Protein AF-H9UJX3-F1 (afdb_monomer)

pLDDT: mean 78.37, std 19.33, range [21.91, 98.31]

Secondary structure (DSSP, 8-state):
--------------------------PPPPPPPPPPPPP--EEEEEES-SEEEEETT--PBP-EEEEESSSPPPS-SSTT-EEEES-TTTEEE-TT-BEEE-SSEEEEEEEEE-SSSS---HHHHHTT---EEEEEEEEEEEEEE-SS-EEEEEEEE-TTS-TT-EEEEESS--BHHHHHHHHHHHS---SSSB-TTSPBPPB-----EESSS--S---TTSBEES--HHHHHHHHHHHHHHHHHHH---PPP-EESSSSS-SB--B----S---TT-SSBTTB-EE-SS--SEEPPPHHHHHHHHSSS---S-HHHH-B-TTTSTTS---TTSSPPPTTS---SSBSSEEEEEEEPGGGTTT-EEEES--TTS-GGG-STT--EEE-TT---TTEEE--EE--------EEEES-SEEEEETT-EEEPPEEEESTT-S---EEEEESSTTTEEE-TT-EEEE-SSEEEEEEEEESSSS--EEEEEEEEEPPP-EEEES-SEEEE-TT-EEE--EEEESTT-S---EEEEES-TTTEEE-TT-EEEE-SSEEEEEEEEETTT--EEEEEEEE-EEE-SS--SS-S----SEEEEEE--EEEEESTTS-EEEEE-S-EEEEEEEPBHHHHHHHHHHIIIII-B------EE--BTTT---SSTTSBEES--HHHHHHHHHHHHHHHHHHHT--PPP-EESSTTS-SBTTBTT-TTTGGGT--EE-TT--SEEPPBHHHHHHHHHB----SS---PPPPSS-TTTB--TTB-TT-SSBTT-TTHHHHH-B---SS-B---TT-S---TT----SSBSSEEEEEEE-TT-SS-EEEEEES--SSS---SS--EEPPTTSGGGT-GGGTEE-EEEEEPP--S----PPPPP--------------------------------------------------------------S-EEEEETTTTEEEEE-SSEEEESSPPBHHHHHHHHHHHHHTT-B-S---B--TT--SS-SBPBS--HHHHHHHHHHHHHHHHHHH---PPPSEESSTTS-SB--B----SS---STTBTTBPEEPTT--SEEPPPTTHHHHHHTTTS--TTS-TT-SS----TTTHHHH-B-SSSS---TT-S---TTS--SSSBSSEEEEEEEPTT-TT--EEEES--TTS-GGG--TT--EEE-TT----TTEE---EEE--

InterPro domains:
  IPR003343 Bacterial Ig-like domain, group 2 [PF02368] (44-121)
  IPR003343 Bacterial Ig-like domain, group 2 [PF02368] (412-471)
  IPR003343 Bacterial Ig-like domain, group 2 [PF02368] (492-568)
  IPR003343 Bacterial Ig-like domain, group 2 [SM00635] (41-124)
  IPR003343 Bacterial Ig-like domain, group 2 [SM00635] (408-488)
  IPR003343 Bacterial Ig-like domain, group 2 [SM00635] (492-569)
  IPR005532 Sulfatase-modifying factor enzyme-like domain [PF03781] (160-402)
  IPR005532 Sulfatase-modifying factor enzyme-like domain [PF03781] (613-872)
  IPR005532 Sulfatase-modifying factor enzyme-like domain [PF03781] (967-1201)
  IPR008964 Invasin/intimin cell-adhesion fragments [SSF49373] (42-117)
  IPR008964 Invasin/intimin cell-adhesion fragments [SSF49373] (406-489)
  IPR008964 Invasin/intimin cell-adhesion fragments [SSF49373] (492-565)
  IPR016187 C-type lectin fold [SSF56436] (165-402)
  IPR016187 C-type lectin fold [SSF56436] (592-873)
  IPR016187 C-type lectin fold [SSF56436] (963-1202)
  IPR042095 Sulfatase-modifying factor enzyme superfamily [G3DSA:3.90.1580.10] (143-402)
  IPR042095 Sulfatase-modifying factor enzyme superfamily [G3DSA:3.90.1580.10] (583-872)
  IPR042095 Sulfatase-modifying factor enzyme superfamily [G3DSA:3.90.1580.10] (945-1201)
  IPR051043 Sulfatase Modifying Factor and Kinase [PTHR23150] (999-1203)

Foldseek 3Di:
DDDDDDDDDDDDDDDDDYDDDDDDDDDDDDDDDDDDDFFWAWPAKDFPAQAAEAEAFDKAATDIDTHTPDDDDDPQPLQQKDKDKPDVCQWGADSRRIIHGHDFAKIKMKIKGFRRRHHDDVVRVVVPGDMHMDMYIYGYWDWDDDPFDIWIWTKFQQPVDPRPFIWIWTLWFAFQLNLQRLLCQQAPDPPPQADPVGHGHAAQPFNWDQFDDDDPDHDSQQFTFQHFLLNQQLSQQSVQVVSCVVPVDDFQGFWAQDPVSPGHSRYDDLPPDFPPVDCDDSQHTHTDDQTQTKGFAALSRLLSLVPPDPDDPDCLQQEQACVNPVQIQDGWPPGDGPSNSHGHQAASAFAFHPACDPVGHRAWGWTARWYNHDDNVQRDSVHIDIDGNNGTDSRYTHIMMGGDHADFFDAKDWPAQEEEEEAQDKDAIDMFTPPPPGPFTFKDKAKPDVQQWGADSRGIIHGHAADKIKIKIATDDDDGHIDIHIYGYWHAWDDKDWPAQEDEAEAFDKDAIDIDTPPPRGPFAQKDKDKPDVCQWNADRRRIIHGHHAAKTKMKIAGDGPGDIDIHIYGYKAAAALAADPPDPDPHGLWIKGKFAWDWAQDDQQSPDIDTDRAIKIWTLWAAALLNQQVLQVCCVPPVQFDQPFPWAGWFWPPDDGDDDRFGHTFLHDPLSQLSSQQSVQVSSCVRVVDDFQRFKALDQVSPHRRRHPPCSPVSVVVAIFGNPQTFTKDFAALRRLQSQLWADDDDPPSDDDDQDSDNPDGTDRQQCGRQFPDGLVPPVSNQQQELAEDVRQIADGWPPHQHHNSSRGQSAAAAWAWHWYDDPVPDRHTFTWTFRAYSHGRNRGRDIDTDDPVCVVVPPRRRRYGHIIMGGDNDPDDDDDDDDDDDDDDDDDDDDDDDDDDDDDDDDDDDDDDDDDDDDDDDDDDDDDDDDDDDDDDDDDDDDDQDAADWDDADVVQRWTWGDLDQKTWTQWARWQSSQQVLVVVLVVVPADQPDNWDADPPDPDRLAHTALHFLLSQLLSQLSVQVVCCVVVVDDFQRFWALDQVSPHHDRYGDLDPDDDCDESDSLHTRGDPPTFTKDFAALVSLLSLQCVLVDDQQDGRQDPDRDPDPVVVVQQEQAPDPHADRIPPHDHHSNSHHQSAAAAWAFHSDFDPPPPRGWGKTARFYNHDDRSQRGGNHIDTDHRSRSPDNRYGHIMMGGDD

Structure (mmCIF, N/CA/C/O backbone):
data_AF-H9UJX3-F1
#
_entry.id   AF-H9UJX3-F1
#
loop_
_atom_site.group_PDB
_atom_site.id
_atom_site.type_symbol
_atom_site.label_atom_id
_atom_site.label_alt_id
_atom_site.label_comp_id
_atom_site.label_asym_id
_atom_site.label_entity_id
_atom_site.label_seq_id
_atom_site.pdbx_PDB_ins_code
_atom_site.Cartn_x
_atom_site.Cartn_y
_atom_site.Cartn_z
_atom_site.occupancy
_atom_site.B_iso_or_equiv
_atom_site.auth_seq_id
_atom_site.auth_comp_id
_atom_site.auth_asym_id
_atom_site.auth_atom_id
_atom_site.pdbx_PDB_model_num
ATOM 1 N N . MET A 1 1 ? -1.992 81.895 11.941 1.00 32.53 1 MET A N 1
ATOM 2 C CA . MET A 1 1 ? -0.864 82.679 12.496 1.00 32.53 1 MET A CA 1
ATOM 3 C C . MET A 1 1 ? 0.395 81.869 12.206 1.00 32.53 1 MET A C 1
ATOM 5 O O . MET A 1 1 ? 0.367 80.686 12.490 1.00 32.53 1 MET A O 1
ATOM 9 N N . THR A 1 2 ? 1.306 82.307 11.326 1.00 29.95 2 THR A N 1
ATOM 10 C CA . THR A 1 2 ? 2.398 83.289 11.568 1.00 29.95 2 THR A CA 1
ATOM 11 C C . THR A 1 2 ? 3.384 82.794 12.642 1.00 29.95 2 THR A C 1
ATOM 13 O O . THR A 1 2 ? 2.940 82.553 13.756 1.00 29.95 2 THR A O 1
ATOM 16 N N . THR A 1 3 ? 4.700 82.666 12.409 1.00 31.39 3 THR A N 1
ATOM 17 C CA . THR A 1 3 ? 5.524 83.104 11.250 1.00 31.39 3 THR A CA 1
ATOM 18 C C . THR A 1 3 ? 6.905 82.416 11.234 1.00 31.39 3 THR A C 1
ATOM 20 O O . THR A 1 3 ? 7.302 81.813 12.223 1.00 31.39 3 THR A O 1
ATOM 23 N N . ALA A 1 4 ? 7.671 82.591 10.146 1.00 32.22 4 ALA A N 1
ATOM 24 C CA . ALA A 1 4 ? 9.135 82.404 10.111 1.00 32.22 4 ALA A CA 1
ATOM 25 C C . ALA A 1 4 ? 9.865 83.231 11.207 1.00 32.22 4 ALA A C 1
ATOM 27 O O . ALA A 1 4 ? 9.321 84.234 11.663 1.00 32.22 4 ALA A O 1
ATOM 28 N N . GLY A 1 5 ? 11.111 82.957 11.619 1.00 30.12 5 GLY A N 1
ATOM 29 C CA . GLY A 1 5 ? 12.145 82.017 11.143 1.00 30.12 5 GLY A CA 1
ATOM 30 C C . GLY A 1 5 ? 13.550 82.655 11.298 1.00 30.12 5 GLY A C 1
ATOM 31 O O . GLY A 1 5 ? 13.689 83.583 12.089 1.00 30.12 5 GLY A O 1
ATOM 32 N N . LYS A 1 6 ? 14.522 82.260 10.448 1.00 30.03 6 LYS A N 1
ATOM 33 C CA . LYS A 1 6 ? 15.840 82.903 10.141 1.00 30.03 6 LYS A CA 1
ATOM 34 C C . LYS A 1 6 ? 17.116 82.610 10.981 1.00 30.03 6 LYS A C 1
ATOM 36 O O . LYS A 1 6 ? 17.222 83.034 12.118 1.00 30.03 6 LYS A O 1
ATOM 41 N N . LEU A 1 7 ? 18.140 82.148 10.234 1.00 27.58 7 LEU A N 1
ATOM 42 C CA . LEU A 1 7 ? 19.582 82.530 10.192 1.00 27.58 7 LEU A CA 1
ATOM 43 C C . LEU A 1 7 ? 20.516 82.429 11.429 1.00 27.58 7 LEU A C 1
ATOM 45 O O . LEU A 1 7 ? 20.209 82.935 12.499 1.00 27.58 7 LEU A O 1
ATOM 49 N N . GLY A 1 8 ? 21.769 81.996 11.169 1.00 27.52 8 GLY A N 1
ATOM 50 C CA . GLY A 1 8 ? 22.963 82.289 11.997 1.00 27.52 8 GLY A CA 1
ATOM 51 C C . GLY A 1 8 ? 23.925 81.102 12.211 1.00 27.52 8 GLY A C 1
ATOM 52 O O . GLY A 1 8 ? 23.941 80.537 13.291 1.00 27.52 8 GLY A O 1
ATOM 53 N N . LEU A 1 9 ? 24.587 80.544 11.188 1.00 27.06 9 LEU A N 1
ATOM 54 C CA . LEU A 1 9 ? 25.951 80.895 10.722 1.00 27.06 9 LEU A CA 1
ATOM 55 C C . LEU A 1 9 ? 27.098 80.864 11.773 1.00 27.06 9 LEU A C 1
ATOM 57 O O . LEU A 1 9 ? 27.195 81.758 12.603 1.00 27.06 9 LEU A O 1
ATOM 61 N N . ILE A 1 10 ? 28.064 79.956 11.525 1.00 28.88 10 ILE A N 1
ATOM 62 C CA . ILE A 1 10 ? 29.526 80.055 11.788 1.00 28.88 10 ILE A CA 1
ATOM 63 C C . ILE A 1 10 ? 30.050 79.776 13.226 1.00 28.88 10 ILE A C 1
ATOM 65 O O . ILE A 1 10 ? 30.004 80.640 14.087 1.00 28.88 10 ILE A O 1
ATOM 69 N N . SER A 1 11 ? 30.701 78.600 13.373 1.00 26.36 11 SER A N 1
ATOM 70 C CA . SER A 1 11 ? 32.094 78.372 13.863 1.00 26.36 11 SER A CA 1
ATOM 71 C C . SER A 1 11 ? 32.515 78.862 15.281 1.00 26.36 11 SER A C 1
ATOM 73 O O . SER A 1 11 ? 32.271 80.001 15.642 1.00 26.36 11 SER A O 1
ATOM 75 N N . THR A 1 12 ? 33.277 78.134 16.122 1.00 29.98 12 THR A N 1
ATOM 76 C CA . THR A 1 12 ? 34.058 76.875 15.965 1.00 29.98 12 THR A CA 1
ATOM 77 C C . THR A 1 12 ? 34.494 76.310 17.338 1.00 29.98 12 THR A C 1
ATOM 79 O O . THR A 1 12 ? 34.655 77.108 18.252 1.00 29.98 12 THR A O 1
ATOM 82 N N . PHE A 1 13 ? 34.869 75.015 17.401 1.00 28.45 13 PHE A N 1
ATOM 83 C CA . PHE A 1 13 ? 35.691 74.338 18.447 1.00 28.45 13 PHE A CA 1
ATOM 84 C C . PHE A 1 13 ? 35.178 74.325 19.910 1.00 28.45 13 PHE A C 1
ATOM 86 O O . PHE A 1 13 ? 34.732 75.342 20.424 1.00 28.45 13 PHE A O 1
ATOM 93 N N . GLY A 1 14 ? 35.357 73.205 20.644 1.00 26.56 14 GLY A N 1
ATOM 94 C CA . GLY A 1 14 ? 35.226 73.261 22.119 1.00 26.56 14 GLY A CA 1
ATOM 95 C C . GLY A 1 14 ? 34.894 72.018 22.966 1.00 26.56 14 GLY A C 1
ATOM 96 O O . GLY A 1 14 ? 34.420 72.219 24.073 1.00 26.56 14 GLY A O 1
ATOM 97 N N . LEU A 1 15 ? 35.106 70.783 22.492 1.00 27.27 15 LEU A N 1
ATOM 98 C CA . LEU A 1 15 ? 35.339 69.549 23.286 1.00 27.27 15 LEU A CA 1
ATOM 99 C C . LEU A 1 15 ? 35.108 69.600 24.832 1.00 27.27 15 LEU A C 1
ATOM 101 O O . LEU A 1 15 ? 35.972 70.128 25.527 1.00 27.27 15 LEU A O 1
ATOM 105 N N . PHE A 1 16 ? 34.079 68.917 25.377 1.00 28.08 16 PHE A N 1
ATOM 106 C CA . PHE A 1 16 ? 34.247 67.837 26.389 1.00 28.08 16 PHE A CA 1
ATOM 107 C C . PHE A 1 16 ? 32.953 67.036 26.709 1.00 28.08 16 PHE A C 1
ATOM 109 O O . PHE A 1 16 ? 31.869 67.338 26.222 1.00 28.08 16 PHE A O 1
ATOM 116 N N . LEU A 1 17 ? 33.137 65.959 27.480 1.00 29.03 17 LEU A N 1
ATOM 117 C CA . LEU A 1 17 ? 32.317 64.747 27.663 1.00 29.03 17 LEU A CA 1
ATOM 118 C C . LEU A 1 17 ? 31.036 64.811 28.551 1.00 29.03 17 LEU A C 1
ATOM 120 O O . LEU A 1 17 ? 31.055 65.386 29.633 1.00 29.03 17 LEU A O 1
ATOM 124 N N . MET A 1 18 ? 30.062 63.966 28.157 1.00 29.41 18 MET A N 1
ATOM 125 C CA . MET A 1 18 ? 29.298 62.962 28.954 1.00 29.41 18 MET A CA 1
ATOM 126 C C . MET A 1 18 ? 27.970 63.241 29.721 1.00 29.41 18 MET A C 1
ATOM 128 O O . MET A 1 18 ? 27.940 63.895 30.755 1.00 29.41 18 MET A O 1
ATOM 132 N N . ILE A 1 19 ? 26.972 62.427 29.310 1.00 31.28 19 ILE A N 1
ATOM 133 C CA . ILE A 1 19 ? 26.098 61.510 30.099 1.00 31.28 19 ILE A CA 1
ATOM 134 C C . ILE A 1 19 ? 24.700 61.963 30.602 1.00 31.28 19 ILE A C 1
ATOM 136 O O . ILE A 1 19 ? 24.572 62.782 31.503 1.00 31.28 19 ILE A O 1
ATOM 140 N N . SER A 1 20 ? 23.690 61.218 30.103 1.00 31.36 20 SER A N 1
ATOM 141 C CA . SER A 1 20 ? 22.334 60.927 30.636 1.00 31.36 20 SER A CA 1
ATOM 142 C C . SER A 1 20 ? 21.317 62.084 30.817 1.00 31.36 20 SER A C 1
ATOM 144 O O . SER A 1 20 ? 21.690 63.232 31.000 1.00 31.36 20 SER A O 1
ATOM 146 N N . CYS A 1 21 ? 19.990 61.854 30.760 1.00 25.45 21 CYS A N 1
ATOM 147 C CA . CYS A 1 21 ? 19.245 60.582 30.841 1.00 25.45 21 CYS A CA 1
ATOM 148 C C . CYS A 1 21 ? 17.895 60.571 30.067 1.00 25.45 21 CYS A C 1
ATOM 150 O O . CYS A 1 21 ? 17.171 61.556 30.123 1.00 25.45 21 CYS A O 1
ATOM 152 N N . ARG A 1 22 ? 17.557 59.404 29.481 1.00 31.80 22 ARG A N 1
ATOM 153 C CA . ARG A 1 22 ? 16.227 58.768 29.236 1.00 31.80 22 ARG A CA 1
ATOM 154 C C . ARG A 1 22 ? 15.027 59.480 28.536 1.00 31.80 22 ARG A C 1
ATOM 156 O O . ARG A 1 22 ? 14.613 60.575 28.887 1.00 31.80 22 ARG A O 1
ATOM 163 N N . THR A 1 23 ? 14.376 58.656 27.689 1.00 33.94 23 THR A N 1
ATOM 164 C CA . THR A 1 23 ? 12.921 58.509 27.374 1.00 33.94 23 THR A CA 1
ATOM 165 C C . THR A 1 23 ? 12.148 59.517 26.492 1.00 33.94 23 THR A C 1
ATOM 167 O O . THR A 1 23 ? 11.600 60.477 27.019 1.00 33.94 23 THR A O 1
ATOM 170 N N . THR A 1 24 ? 11.960 59.117 25.210 1.00 37.81 24 THR A N 1
ATOM 171 C CA . THR A 1 24 ? 10.693 59.055 24.395 1.00 37.81 24 THR A CA 1
ATOM 172 C C . THR A 1 24 ? 9.880 60.336 24.079 1.00 37.81 24 THR A C 1
ATOM 174 O O . THR A 1 24 ? 9.910 61.260 24.887 1.00 37.81 24 THR A O 1
ATOM 177 N N . PRO A 1 25 ? 9.100 60.406 22.960 1.00 41.91 25 PRO A N 1
ATOM 178 C CA . PRO A 1 25 ? 8.578 59.299 22.121 1.00 41.91 25 PRO A CA 1
ATOM 179 C C . PRO A 1 25 ? 8.795 59.403 20.582 1.00 41.91 25 PRO A C 1
ATOM 181 O O . PRO A 1 25 ? 9.360 60.378 20.104 1.00 41.91 25 PRO A O 1
ATOM 184 N N . GLU A 1 26 ? 8.315 58.362 19.877 1.00 32.12 26 GLU A N 1
ATOM 185 C CA . GLU A 1 26 ? 7.909 58.218 18.449 1.00 32.12 26 GLU A CA 1
ATOM 186 C C . GLU A 1 26 ? 8.810 58.722 17.283 1.00 32.12 26 GLU A C 1
ATOM 188 O O . GLU A 1 26 ? 9.120 59.910 17.198 1.00 32.12 26 GLU A O 1
ATOM 193 N N . PRO A 1 27 ? 9.161 57.844 16.310 1.00 43.22 27 PRO A N 1
ATOM 194 C CA . PRO A 1 27 ? 9.732 58.221 15.012 1.00 43.22 27 PRO A CA 1
ATOM 195 C C . PRO A 1 27 ? 8.671 58.401 13.901 1.00 43.22 27 PRO A C 1
ATOM 197 O O . PRO A 1 27 ? 7.596 57.807 13.942 1.00 43.22 27 PRO A O 1
ATOM 200 N N . GLU A 1 28 ? 9.006 59.189 12.874 1.00 43.03 28 GLU A N 1
ATOM 201 C CA . GLU A 1 28 ? 8.226 59.342 11.630 1.00 43.03 28 GLU A CA 1
ATOM 202 C C . GLU A 1 28 ? 8.367 58.113 10.693 1.00 43.03 28 GLU A C 1
ATOM 204 O O . GLU A 1 28 ? 9.328 57.350 10.836 1.00 43.03 28 GLU A O 1
ATOM 209 N N . PRO A 1 29 ? 7.426 57.886 9.746 1.00 47.50 29 PRO A N 1
ATOM 210 C CA . PRO A 1 29 ? 7.422 56.699 8.884 1.00 47.50 29 PRO A CA 1
ATOM 211 C C . PRO A 1 29 ? 8.605 56.621 7.905 1.00 47.50 29 PRO A C 1
ATOM 213 O O . PRO A 1 29 ? 9.196 57.627 7.510 1.00 47.50 29 PRO A O 1
ATOM 216 N N . LEU A 1 30 ? 8.913 55.388 7.493 1.00 44.47 30 LEU A N 1
ATOM 217 C CA . LEU A 1 30 ? 9.942 55.055 6.505 1.00 44.47 30 LEU A CA 1
ATOM 218 C C . LEU A 1 30 ? 9.567 55.546 5.088 1.00 44.47 30 LEU A C 1
ATOM 220 O O . LEU A 1 30 ? 8.379 55.686 4.789 1.00 44.47 30 LEU A O 1
ATOM 224 N N . PRO A 1 31 ? 10.554 55.797 4.205 1.00 46.88 31 PRO A N 1
ATOM 225 C CA . PRO A 1 31 ? 10.294 56.077 2.794 1.00 46.88 31 PRO A CA 1
ATOM 226 C C . PRO A 1 31 ? 9.746 54.842 2.064 1.00 46.88 31 PRO A C 1
ATOM 228 O O . PRO A 1 31 ? 10.063 53.708 2.421 1.00 46.88 31 PRO A O 1
ATOM 231 N N . GLU A 1 32 ? 8.954 55.079 1.017 1.00 47.66 32 GLU A N 1
ATOM 232 C CA . GLU A 1 32 ? 8.444 54.037 0.115 1.00 47.66 32 GLU A CA 1
ATOM 233 C C . GLU A 1 32 ? 9.596 53.302 -0.606 1.00 47.66 32 GLU A C 1
ATOM 235 O O . GLU A 1 32 ? 10.632 53.922 -0.886 1.00 47.66 32 GLU A O 1
ATOM 240 N N . PRO A 1 33 ? 9.439 52.002 -0.928 1.00 44.00 33 PRO A N 1
ATOM 241 C CA . PRO A 1 33 ? 10.431 51.267 -1.702 1.00 44.00 33 PRO A CA 1
ATOM 242 C C . PRO A 1 33 ? 10.580 51.867 -3.105 1.00 44.00 33 PRO A C 1
ATOM 244 O O . PRO A 1 33 ? 9.609 52.276 -3.744 1.00 44.00 33 PRO A O 1
ATOM 247 N N . THR A 1 34 ? 11.812 51.901 -3.607 1.00 45.56 34 THR A N 1
ATOM 248 C CA . THR A 1 34 ? 12.071 52.164 -5.024 1.00 45.56 34 THR A CA 1
ATOM 249 C C . THR A 1 34 ? 11.428 51.068 -5.861 1.00 45.56 34 THR A C 1
ATOM 251 O O . THR A 1 34 ? 11.695 49.899 -5.602 1.00 45.56 34 THR A O 1
ATOM 254 N N . GLN A 1 35 ? 10.634 51.438 -6.872 1.00 46.97 35 GLN A N 1
ATOM 255 C CA . GLN A 1 35 ? 10.185 50.477 -7.880 1.00 46.97 35 GLN A CA 1
ATOM 256 C C . GLN A 1 35 ? 11.396 49.770 -8.491 1.00 46.97 35 GLN A C 1
ATOM 258 O O . GLN A 1 35 ? 12.359 50.432 -8.892 1.00 46.97 35 GLN A O 1
ATOM 263 N N . GLU A 1 36 ? 11.320 48.448 -8.568 1.00 46.66 36 GLU A N 1
ATOM 264 C CA . GLU A 1 36 ? 12.276 47.627 -9.299 1.00 46.66 36 GLU A CA 1
ATOM 265 C C . GLU A 1 36 ? 12.276 47.999 -10.793 1.00 46.66 36 GLU A C 1
ATOM 267 O O . GLU A 1 36 ? 11.272 48.509 -11.315 1.00 46.66 36 GLU A O 1
ATOM 272 N N . PRO A 1 37 ? 13.408 47.816 -11.496 1.00 49.84 37 PRO A N 1
ATOM 273 C CA . PRO A 1 37 ? 13.425 47.938 -12.946 1.00 49.84 37 PRO A CA 1
ATOM 274 C C . PRO A 1 37 ? 12.472 46.900 -13.551 1.00 49.84 37 PRO A C 1
ATOM 276 O O . PRO A 1 37 ? 12.372 45.781 -13.059 1.00 49.84 37 PRO A O 1
ATOM 279 N N . ALA A 1 38 ? 11.773 47.266 -14.626 1.00 54.03 38 ALA A N 1
ATOM 280 C CA . ALA A 1 38 ? 10.929 46.310 -15.340 1.00 54.03 38 ALA A CA 1
ATOM 281 C C . ALA A 1 38 ? 11.789 45.162 -15.919 1.00 54.03 38 ALA A C 1
ATOM 283 O O . ALA A 1 38 ? 12.889 45.454 -16.404 1.00 54.03 38 ALA A O 1
ATOM 284 N N . PRO A 1 39 ? 11.301 43.905 -15.898 1.00 58.66 39 PRO A N 1
ATOM 285 C CA . PRO A 1 39 ? 12.062 42.737 -16.340 1.00 58.66 39 PRO A CA 1
ATOM 286 C C . PRO A 1 39 ? 12.527 42.857 -17.795 1.00 58.66 39 PRO A C 1
ATOM 288 O O . PRO A 1 39 ? 11.860 43.464 -18.644 1.00 58.66 39 PRO A O 1
ATOM 291 N N . VAL A 1 40 ? 13.698 42.290 -18.083 1.00 64.25 40 VAL A N 1
ATOM 292 C CA . VAL A 1 40 ? 14.362 42.417 -19.384 1.00 64.25 40 VAL A CA 1
ATOM 293 C C . VAL A 1 40 ? 13.856 41.314 -20.304 1.00 64.25 40 VAL A C 1
ATOM 295 O O . VAL A 1 40 ? 14.237 40.160 -20.174 1.00 64.25 40 VAL A O 1
ATOM 298 N N . GLN A 1 41 ? 13.015 41.675 -21.271 1.00 69.56 41 GLN A N 1
ATOM 299 C CA . GLN A 1 41 ? 12.590 40.748 -22.322 1.00 69.56 41 GLN A CA 1
ATOM 300 C C . GLN A 1 41 ? 13.770 40.401 -23.243 1.00 69.56 41 GLN A C 1
ATOM 302 O O . GLN A 1 41 ? 14.493 41.293 -23.705 1.00 69.56 41 GLN A O 1
ATOM 307 N N . TRP A 1 42 ? 13.952 39.112 -23.534 1.00 77.25 42 TRP A N 1
ATOM 308 C CA . TRP A 1 42 ? 15.080 38.588 -24.309 1.00 77.25 42 TRP A CA 1
ATOM 309 C C . TRP A 1 42 ? 14.681 38.220 -25.744 1.00 77.25 42 TRP A C 1
ATOM 311 O O . TRP A 1 42 ? 13.680 37.554 -25.981 1.00 77.25 42 TRP A O 1
ATOM 321 N N . GLN A 1 43 ? 15.498 38.630 -26.717 1.00 81.06 43 GLN A N 1
ATOM 322 C CA . GLN A 1 43 ? 15.305 38.331 -28.139 1.00 81.06 43 GLN A CA 1
ATOM 323 C C . GLN A 1 43 ? 15.922 36.982 -28.545 1.00 81.06 43 GLN A C 1
ATOM 325 O O . GLN A 1 43 ? 15.373 36.283 -29.397 1.00 81.06 43 GLN A O 1
ATOM 330 N N . SER A 1 44 ? 17.091 36.639 -27.993 1.00 81.81 44 SER A N 1
ATOM 331 C CA . SER A 1 44 ? 17.764 35.354 -28.236 1.00 81.81 44 SER A CA 1
ATOM 332 C C . SER A 1 44 ? 18.889 35.087 -27.235 1.00 81.81 44 SER A C 1
ATOM 334 O O . SER A 1 44 ? 19.692 35.984 -26.960 1.00 81.81 44 SER A O 1
ATOM 336 N N . LEU A 1 45 ? 18.993 33.829 -26.807 1.00 86.38 45 LEU A N 1
ATOM 337 C CA . LEU A 1 45 ? 20.194 33.194 -26.266 1.00 86.38 45 LEU A CA 1
ATOM 338 C C . LEU A 1 45 ? 20.919 32.503 -27.431 1.00 86.38 45 LEU A C 1
ATOM 340 O O . LEU A 1 45 ? 20.271 31.847 -28.240 1.00 86.38 45 LEU A O 1
ATOM 344 N N . ASN A 1 46 ? 22.240 32.666 -27.533 1.00 86.00 46 ASN A N 1
ATOM 345 C CA . ASN A 1 46 ? 23.058 31.972 -28.530 1.00 86.00 46 ASN A CA 1
ATOM 346 C C . ASN A 1 46 ? 24.398 31.562 -27.903 1.00 86.00 46 ASN A C 1
ATOM 348 O O . ASN A 1 46 ? 25.081 32.393 -27.299 1.00 86.00 46 ASN A O 1
ATOM 352 N N . LEU A 1 47 ? 24.831 30.323 -28.101 1.00 86.31 47 LEU A N 1
ATOM 353 C CA . LEU A 1 47 ? 26.194 29.877 -27.842 1.00 86.31 47 LEU A CA 1
ATOM 354 C C . LEU A 1 47 ? 27.023 30.132 -29.107 1.00 86.31 47 LEU A C 1
ATOM 356 O O . LEU A 1 47 ? 26.721 29.636 -30.187 1.00 86.31 47 LEU A O 1
ATOM 360 N N . ARG A 1 48 ? 28.112 30.903 -29.009 1.00 77.12 48 ARG A N 1
ATOM 361 C CA . ARG A 1 48 ? 28.938 31.308 -30.173 1.00 77.12 48 ARG A CA 1
ATOM 362 C C . ARG A 1 48 ? 29.809 30.177 -30.756 1.00 77.12 48 ARG A C 1
ATOM 364 O O . ARG A 1 48 ? 30.836 30.449 -31.384 1.00 77.12 48 ARG A O 1
ATOM 371 N N . GLN A 1 49 ? 29.464 28.921 -30.485 1.00 78.19 49 GLN A N 1
ATOM 372 C CA . GLN A 1 49 ? 30.266 27.726 -30.731 1.00 78.19 49 GLN A CA 1
ATOM 373 C C . GLN A 1 49 ? 29.340 26.541 -31.042 1.00 78.19 49 GLN A C 1
ATOM 375 O O . GLN A 1 49 ? 28.781 25.952 -30.127 1.00 78.19 49 GLN A O 1
ATOM 380 N N . ASP A 1 50 ? 29.249 26.138 -32.312 1.00 69.50 50 ASP A N 1
ATOM 381 C CA . ASP A 1 50 ? 28.447 24.975 -32.745 1.00 69.50 50 ASP A CA 1
ATOM 382 C C . ASP A 1 50 ? 28.919 23.638 -32.112 1.00 69.50 50 ASP A C 1
ATOM 384 O O . ASP A 1 50 ? 28.196 22.640 -32.077 1.00 69.50 50 ASP A O 1
ATOM 388 N N . SER A 1 51 ? 30.182 23.594 -31.670 1.00 82.94 51 SER A N 1
ATOM 389 C CA . SER A 1 51 ? 30.838 22.424 -31.078 1.00 82.94 51 SER A CA 1
ATOM 390 C C . SER A 1 51 ? 32.107 22.806 -30.310 1.00 82.94 51 SER A C 1
ATOM 392 O O . SER A 1 51 ? 32.814 23.741 -30.700 1.00 82.94 51 SER A O 1
ATOM 394 N N . LEU A 1 52 ? 32.448 22.021 -29.290 1.00 87.31 52 LEU A N 1
ATOM 395 C CA . LEU A 1 52 ? 33.639 22.140 -28.456 1.00 87.31 52 LEU A CA 1
ATOM 396 C C . LEU A 1 52 ? 34.349 20.776 -28.384 1.00 87.31 52 LEU A C 1
ATOM 398 O O . LEU A 1 52 ? 33.744 19.774 -28.017 1.00 87.31 52 LEU A O 1
ATOM 402 N N . VAL A 1 53 ? 35.637 20.720 -28.731 1.00 87.44 53 VAL A N 1
ATOM 403 C CA . VAL A 1 53 ? 36.392 19.454 -28.810 1.00 87.44 53 VAL A CA 1
ATOM 404 C C . VAL A 1 53 ? 37.590 19.503 -27.869 1.00 87.44 53 VAL A C 1
ATOM 406 O O . VAL A 1 53 ? 38.424 20.399 -27.989 1.00 87.44 53 VAL A O 1
ATOM 409 N N . LEU A 1 54 ? 37.651 18.543 -26.947 1.00 88.88 54 LEU A N 1
ATOM 410 C CA . LEU A 1 54 ? 38.482 18.544 -25.743 1.00 88.88 54 LEU A CA 1
ATOM 411 C C . LEU A 1 54 ? 39.304 17.256 -25.604 1.00 88.88 54 LEU A C 1
ATOM 413 O O . LEU A 1 54 ? 38.957 16.207 -26.156 1.00 88.88 54 LEU A O 1
ATOM 417 N N . SER A 1 55 ? 40.351 17.328 -24.792 1.00 86.44 55 SER A N 1
ATOM 418 C CA . SER A 1 55 ? 41.082 16.184 -24.243 1.00 86.44 55 SER A CA 1
ATOM 419 C C . SER A 1 55 ? 40.741 16.038 -22.746 1.00 86.44 55 SER A C 1
ATOM 421 O O . SER A 1 55 ? 40.278 16.981 -22.101 1.00 86.44 55 SER A O 1
ATOM 423 N N . VAL A 1 56 ? 40.916 14.847 -22.163 1.00 82.75 56 VAL A N 1
ATOM 424 C CA . VAL A 1 56 ? 40.544 14.595 -20.752 1.00 82.75 56 VAL A CA 1
ATOM 425 C C . VAL A 1 56 ? 41.332 15.511 -19.807 1.00 82.75 56 VAL A C 1
ATOM 427 O O . VAL A 1 56 ? 42.562 15.539 -19.844 1.00 82.75 56 VAL A O 1
ATOM 430 N N . GLY A 1 57 ? 40.624 16.230 -18.932 1.00 82.00 57 GLY A N 1
ATOM 431 C CA . GLY A 1 57 ? 41.188 17.231 -18.023 1.00 82.00 57 GLY A CA 1
ATOM 432 C C . GLY A 1 57 ? 41.165 18.674 -18.545 1.00 82.00 57 GLY A C 1
ATOM 433 O O . GLY A 1 57 ? 41.473 19.583 -17.772 1.00 82.00 57 GLY A O 1
ATOM 434 N N . ASP A 1 58 ? 40.774 18.915 -19.803 1.00 91.56 58 ASP A N 1
ATOM 435 C CA . ASP A 1 58 ? 40.491 20.273 -20.282 1.00 91.56 58 ASP A CA 1
ATOM 436 C C . ASP A 1 58 ? 39.284 20.874 -19.548 1.00 91.56 58 ASP A C 1
ATOM 438 O O . ASP A 1 58 ? 38.318 20.180 -19.217 1.00 91.56 58 ASP A O 1
ATOM 442 N N . SER A 1 59 ? 39.338 22.186 -19.293 1.00 92.81 59 SER A N 1
ATOM 443 C CA . SER A 1 59 ? 38.312 22.886 -18.509 1.00 92.81 59 SER A CA 1
ATOM 444 C C . SER A 1 59 ? 38.030 24.337 -18.980 1.00 92.81 59 SER A C 1
ATOM 446 O O . SER A 1 59 ? 38.289 25.284 -18.223 1.00 92.81 59 SER A O 1
ATOM 448 N N . PRO A 1 60 ? 37.598 24.557 -20.244 1.00 93.56 60 PRO A N 1
ATOM 449 C CA . PRO A 1 60 ? 37.285 25.882 -20.795 1.00 93.56 60 PRO A CA 1
ATOM 450 C C . PRO A 1 60 ? 35.881 26.394 -20.422 1.00 93.56 60 PRO A C 1
ATOM 452 O O . PRO A 1 60 ? 35.020 25.646 -19.973 1.00 93.56 60 PRO A O 1
ATOM 455 N N . GLN A 1 61 ? 35.639 27.682 -20.670 1.00 90.69 61 GLN A N 1
ATOM 456 C CA . GLN A 1 61 ? 34.338 28.339 -20.503 1.00 90.69 61 GLN A CA 1
ATOM 457 C C . GLN A 1 61 ? 33.637 28.514 -21.861 1.00 90.69 61 GLN A C 1
ATOM 459 O O . GLN A 1 61 ? 34.301 28.823 -22.857 1.00 90.69 61 GLN A O 1
ATOM 464 N N . LEU A 1 62 ? 32.317 28.310 -21.902 1.00 90.00 62 LEU A N 1
ATOM 465 C CA . LEU A 1 62 ? 31.479 28.562 -23.079 1.00 90.00 62 LEU A CA 1
ATOM 466 C C . LEU A 1 62 ? 31.346 30.063 -23.369 1.00 90.00 62 LEU A C 1
ATOM 468 O O . LEU A 1 62 ? 31.519 30.902 -22.489 1.00 90.00 62 LEU A O 1
ATOM 472 N N . ALA A 1 63 ? 31.025 30.409 -24.617 1.00 87.12 63 ALA A N 1
ATOM 473 C CA . ALA A 1 63 ? 30.826 31.792 -25.047 1.00 87.12 63 ALA A CA 1
ATOM 474 C C . ALA A 1 63 ? 29.340 32.099 -25.315 1.00 87.12 63 ALA A C 1
ATOM 476 O O . ALA A 1 63 ? 28.864 31.919 -26.436 1.00 87.12 63 ALA A O 1
ATOM 477 N N . VAL A 1 64 ? 28.636 32.594 -24.295 1.00 86.12 64 VAL A N 1
ATOM 478 C CA . VAL A 1 64 ? 27.233 33.043 -24.374 1.00 86.12 64 VAL A CA 1
ATOM 479 C C . VAL A 1 64 ? 27.116 34.402 -25.085 1.00 86.12 64 VAL A C 1
ATOM 481 O O . VAL A 1 64 ? 27.974 35.275 -24.933 1.00 86.12 64 VAL A O 1
ATOM 484 N N . ASP A 1 65 ? 26.042 34.590 -25.854 1.00 85.69 65 ASP A N 1
ATOM 485 C CA . ASP A 1 65 ? 25.635 35.851 -26.479 1.00 85.69 65 ASP A CA 1
ATOM 486 C C . ASP A 1 65 ? 24.134 36.090 -26.249 1.00 85.69 65 ASP A C 1
ATOM 488 O O . ASP A 1 65 ? 23.282 35.504 -26.927 1.00 85.69 65 ASP A O 1
ATOM 492 N N . LEU A 1 66 ? 23.818 36.935 -25.262 1.00 84.19 66 LEU A N 1
ATOM 493 C CA . LEU A 1 66 ? 22.452 37.353 -24.943 1.00 84.19 66 LEU A CA 1
ATOM 494 C C . LEU A 1 66 ? 22.094 38.634 -25.699 1.00 84.19 66 LEU A C 1
ATOM 496 O O . LEU A 1 66 ? 22.833 39.620 -25.662 1.00 84.19 66 LEU A O 1
ATOM 500 N N . VAL A 1 67 ? 20.926 38.642 -26.338 1.00 83.56 67 VAL A N 1
ATOM 501 C CA . VAL A 1 67 ? 20.384 39.819 -27.029 1.00 83.56 67 VAL A CA 1
ATOM 502 C C . VAL A 1 67 ? 19.078 40.235 -26.344 1.00 83.56 67 VAL A C 1
ATOM 504 O O . VAL A 1 67 ? 18.093 39.515 -26.488 1.00 83.56 67 VAL A O 1
ATOM 507 N N . PRO A 1 68 ? 19.028 41.354 -25.598 1.00 79.38 68 PRO A N 1
ATOM 508 C CA . PRO A 1 68 ? 17.788 41.865 -25.012 1.00 79.38 68 PRO A CA 1
ATOM 509 C C . PRO A 1 68 ? 16.950 42.625 -26.052 1.00 79.38 68 PRO A C 1
ATOM 511 O O . PRO A 1 68 ? 17.500 43.315 -26.912 1.00 79.38 68 PRO A O 1
ATOM 514 N N . GLU A 1 69 ? 15.619 42.571 -25.946 1.00 75.25 69 GLU A N 1
ATOM 515 C CA . GLU A 1 69 ? 14.719 43.394 -26.772 1.00 75.25 69 GLU A CA 1
ATOM 516 C C . GLU A 1 69 ? 14.836 44.887 -26.418 1.00 75.25 69 GLU A C 1
ATOM 518 O O . GLU A 1 69 ? 14.835 45.754 -27.298 1.00 75.25 69 GLU A O 1
ATOM 523 N N . SER A 1 70 ? 14.978 45.198 -25.124 1.00 64.12 70 SER A N 1
ATOM 524 C CA . SER A 1 70 ? 15.339 46.533 -24.642 1.00 64.12 70 SER A CA 1
ATOM 525 C C . SER A 1 70 ? 15.949 46.489 -23.241 1.00 64.12 70 SER A C 1
ATOM 527 O O . SER A 1 70 ? 15.347 45.930 -22.331 1.00 64.12 70 SER A O 1
ATOM 529 N N . GLY A 1 71 ? 17.100 47.137 -23.058 1.00 64.62 71 GLY A N 1
ATOM 530 C CA . GLY A 1 71 ? 17.807 47.233 -21.779 1.00 64.62 71 GLY A CA 1
ATOM 531 C C . GLY A 1 71 ? 19.284 47.585 -21.981 1.00 64.62 71 GLY A C 1
ATOM 532 O O . GLY A 1 71 ? 19.735 47.753 -23.116 1.00 64.62 71 GLY A O 1
ATOM 533 N N . GLU A 1 72 ? 20.033 47.678 -20.885 1.00 63.25 72 GLU A N 1
ATOM 534 C CA . GLU A 1 72 ? 21.485 47.449 -20.895 1.00 63.25 72 GLU A CA 1
ATOM 535 C C . GLU A 1 72 ? 21.738 46.014 -20.394 1.00 63.25 72 GLU A C 1
ATOM 537 O O . GLU A 1 72 ? 20.895 45.452 -19.696 1.00 63.25 72 GLU A O 1
ATOM 542 N N . LEU A 1 73 ? 22.849 45.390 -20.799 1.00 65.44 73 LEU A N 1
ATOM 543 C CA . LEU A 1 73 ? 23.193 44.033 -20.354 1.00 65.44 73 LEU A CA 1
ATOM 544 C C . LEU A 1 73 ? 23.603 44.028 -18.866 1.00 65.44 73 LEU A C 1
ATOM 546 O O . LEU A 1 73 ? 24.201 45.012 -18.421 1.00 65.44 73 LEU A O 1
ATOM 550 N N . PRO A 1 74 ? 23.341 42.938 -18.116 1.00 66.75 74 PRO A N 1
ATOM 551 C CA . PRO A 1 74 ? 23.871 42.759 -16.763 1.00 66.75 74 PRO A CA 1
ATOM 552 C C . PRO A 1 74 ? 25.408 42.674 -16.765 1.00 66.75 74 PRO A C 1
ATOM 554 O O . PRO A 1 74 ? 26.019 42.343 -17.784 1.00 66.75 74 PRO A O 1
ATOM 557 N N . ASP A 1 75 ? 26.029 42.958 -15.613 1.00 70.25 75 ASP A N 1
ATOM 558 C CA . ASP A 1 75 ? 27.495 42.953 -15.455 1.00 70.25 75 ASP A CA 1
ATOM 559 C C . ASP A 1 75 ? 28.120 41.556 -15.670 1.00 70.25 75 ASP A C 1
ATOM 561 O O . ASP A 1 75 ? 29.248 41.469 -16.162 1.00 70.25 75 ASP A O 1
ATOM 565 N N . ASP A 1 76 ? 27.386 40.477 -15.366 1.00 75.62 76 ASP A N 1
ATOM 566 C CA . ASP A 1 76 ? 27.719 39.102 -15.759 1.00 75.62 76 ASP A CA 1
ATOM 567 C C . ASP A 1 76 ? 26.475 38.404 -16.362 1.00 75.62 76 ASP A C 1
ATOM 569 O O . ASP A 1 76 ? 25.450 38.294 -15.688 1.00 75.62 76 ASP A O 1
ATOM 573 N N . PRO A 1 77 ? 26.506 37.960 -17.636 1.00 70.94 77 PRO A N 1
ATOM 574 C CA . PRO A 1 77 ? 25.376 37.286 -18.274 1.00 70.94 77 PRO A CA 1
ATOM 575 C C . PRO A 1 77 ? 25.272 35.787 -17.946 1.00 70.94 77 PRO A C 1
ATOM 577 O O . PRO A 1 77 ? 24.291 35.170 -18.356 1.00 70.94 77 PRO A O 1
ATOM 580 N N . PHE A 1 78 ? 26.254 35.176 -17.270 1.00 77.75 78 PHE A N 1
ATOM 581 C CA . PHE A 1 78 ? 26.212 33.742 -16.953 1.00 77.75 78 PHE A CA 1
ATOM 582 C C . PHE A 1 78 ? 25.295 33.430 -15.765 1.00 77.75 78 PHE A C 1
ATOM 584 O O . PHE A 1 78 ? 24.673 32.375 -15.764 1.00 77.75 78 PHE A O 1
ATOM 591 N N . GLU A 1 79 ? 25.136 34.348 -14.802 1.00 76.69 79 GLU A N 1
ATOM 592 C CA . GLU A 1 79 ? 24.297 34.127 -13.607 1.00 76.69 79 GLU A CA 1
ATOM 593 C C . GLU A 1 79 ? 22.807 33.886 -13.937 1.00 76.69 79 GLU A C 1
ATOM 595 O O . GLU A 1 79 ? 22.091 33.293 -13.130 1.00 76.69 79 GLU A O 1
ATOM 600 N N . LEU A 1 80 ? 22.355 34.298 -15.131 1.00 76.56 80 LEU A N 1
ATOM 601 C CA . LEU A 1 80 ? 20.978 34.139 -15.620 1.00 76.56 80 LEU A CA 1
ATOM 602 C C . LEU A 1 80 ? 20.751 32.865 -16.455 1.00 76.56 80 LEU A C 1
ATOM 604 O O . LEU A 1 80 ? 19.618 32.583 -16.840 1.00 76.56 80 LEU A O 1
ATOM 608 N N . VAL A 1 81 ? 21.807 32.119 -16.792 1.00 82.31 81 VAL A N 1
ATOM 609 C CA . VAL A 1 81 ? 21.736 30.976 -17.713 1.00 82.31 81 VAL A CA 1
ATOM 610 C C . VAL A 1 81 ? 21.980 29.683 -16.947 1.00 82.31 81 VAL A C 1
ATOM 612 O O . VAL A 1 81 ? 23.083 29.436 -16.463 1.00 82.31 81 VAL A O 1
ATOM 615 N N . ASN A 1 82 ? 20.960 28.828 -16.868 1.00 87.00 82 ASN A N 1
ATOM 616 C CA . ASN A 1 82 ? 21.128 27.484 -16.326 1.00 87.00 82 ASN A CA 1
ATOM 617 C C . ASN A 1 82 ? 21.829 26.596 -17.369 1.00 87.00 82 ASN A C 1
ATOM 619 O O . ASN A 1 82 ? 21.485 26.639 -18.553 1.00 87.00 82 ASN A O 1
ATOM 623 N N . PHE A 1 83 ? 22.801 25.795 -16.930 1.00 90.44 83 PHE A N 1
ATOM 624 C CA . PHE A 1 83 ? 23.574 24.892 -17.780 1.00 90.44 83 PHE A CA 1
ATOM 625 C C . PHE A 1 83 ? 23.425 23.445 -17.310 1.00 90.44 83 PHE A C 1
ATOM 627 O O . PHE A 1 83 ? 23.708 23.133 -16.155 1.00 90.44 83 PHE A O 1
ATOM 634 N N . THR A 1 84 ? 23.068 22.545 -18.225 1.00 90.25 84 THR A N 1
ATOM 635 C CA . THR A 1 84 ? 22.953 21.103 -17.954 1.00 90.25 84 THR A CA 1
ATOM 636 C C . THR A 1 84 ? 23.775 20.281 -18.946 1.00 90.25 84 THR A C 1
ATOM 638 O O . THR A 1 84 ? 24.082 20.735 -20.049 1.00 90.25 84 THR A O 1
ATOM 641 N N . SER A 1 85 ? 24.164 19.067 -18.548 1.00 91.38 85 SER A N 1
ATOM 642 C CA . SER A 1 85 ? 24.917 18.114 -19.372 1.00 91.38 85 SER A CA 1
ATOM 643 C C . SER A 1 85 ? 24.166 16.788 -19.439 1.00 91.38 85 SER A C 1
ATOM 645 O O . SER A 1 85 ? 23.809 16.243 -18.395 1.00 91.38 85 SER A O 1
ATOM 647 N N . ASP A 1 86 ? 23.985 16.231 -20.639 1.00 86.12 86 ASP A N 1
ATOM 648 C CA . ASP A 1 86 ? 23.327 14.924 -20.818 1.00 86.12 86 ASP A CA 1
ATOM 649 C C . ASP A 1 86 ? 24.117 13.757 -20.186 1.00 86.12 86 ASP A C 1
ATOM 651 O O . ASP A 1 86 ? 23.592 12.656 -20.021 1.00 86.12 86 ASP A O 1
ATOM 655 N N . ASN A 1 87 ? 25.404 13.954 -19.872 1.00 82.25 87 ASN A N 1
ATOM 656 C CA . ASN A 1 87 ? 26.258 12.931 -19.273 1.00 82.25 87 ASN A CA 1
ATOM 657 C C . ASN A 1 87 ? 27.419 13.534 -18.463 1.00 82.25 87 ASN A C 1
ATOM 659 O O . ASN A 1 87 ? 28.527 13.773 -18.958 1.00 82.25 87 ASN A O 1
ATOM 663 N N . ASP A 1 88 ? 27.166 13.668 -17.165 1.00 84.81 88 ASP A N 1
ATOM 664 C CA . ASP A 1 88 ? 28.081 14.198 -16.154 1.00 84.81 88 ASP A CA 1
ATOM 665 C C . ASP A 1 88 ? 29.274 13.260 -15.815 1.00 84.81 88 ASP A C 1
ATOM 667 O O . ASP A 1 88 ? 30.121 13.597 -14.981 1.00 84.81 88 ASP A O 1
ATOM 671 N N . GLU A 1 89 ? 29.388 12.078 -16.440 1.00 83.56 89 GLU A N 1
ATOM 672 C CA . GLU A 1 89 ? 30.618 11.265 -16.416 1.00 83.56 89 GLU A CA 1
ATOM 673 C C . GLU A 1 89 ? 31.563 11.572 -17.591 1.00 83.56 89 GLU A C 1
ATOM 675 O O . GLU A 1 89 ? 32.773 11.372 -17.455 1.00 83.56 89 GLU A O 1
ATOM 680 N N . VAL A 1 90 ? 31.045 12.072 -18.720 1.00 80.06 90 VAL A N 1
ATOM 681 C CA . VAL A 1 90 ? 31.837 12.484 -19.894 1.00 80.06 90 VAL A CA 1
ATOM 682 C C . VAL A 1 90 ? 32.383 13.894 -19.691 1.00 80.06 90 VAL A C 1
ATOM 684 O O . VAL A 1 90 ? 33.601 14.088 -19.637 1.00 80.06 90 VAL A O 1
ATOM 687 N N . ALA A 1 91 ? 31.498 14.877 -19.525 1.00 87.62 91 ALA A N 1
ATOM 688 C CA . ALA A 1 91 ? 31.873 16.246 -19.199 1.00 87.62 91 ALA A CA 1
ATOM 689 C C . ALA A 1 91 ? 30.791 16.916 -18.350 1.00 87.62 91 ALA A C 1
ATOM 691 O O . ALA A 1 91 ? 29.602 16.771 -18.626 1.00 87.62 91 ALA A O 1
ATOM 692 N N . ARG A 1 92 ? 31.220 17.675 -17.341 1.00 92.12 92 ARG A N 1
ATOM 693 C CA . ARG A 1 92 ? 30.329 18.468 -16.479 1.00 92.12 92 ARG A CA 1
ATOM 694 C C . ARG A 1 92 ? 30.354 19.925 -16.876 1.00 92.12 92 ARG A C 1
ATOM 696 O O . ARG A 1 92 ? 31.358 20.381 -17.424 1.00 92.12 92 ARG A O 1
ATOM 703 N N . VAL A 1 93 ? 29.311 20.657 -16.520 1.00 93.50 93 VAL A N 1
ATOM 704 C CA . VAL A 1 93 ? 29.247 22.115 -16.632 1.00 93.50 93 VAL A CA 1
ATOM 705 C C . VAL A 1 93 ? 28.923 22.718 -15.267 1.00 93.50 93 VAL A C 1
ATOM 707 O O . VAL A 1 93 ? 28.182 22.120 -14.493 1.00 93.50 93 VAL A O 1
ATOM 710 N N . ASP A 1 94 ? 29.527 23.859 -14.938 1.00 90.44 94 ASP A N 1
ATOM 711 C CA . ASP A 1 94 ? 29.148 24.657 -13.767 1.00 90.44 94 ASP A CA 1
ATOM 712 C C . ASP A 1 94 ? 28.286 25.868 -14.168 1.00 90.44 94 ASP A C 1
ATOM 714 O O . ASP A 1 94 ? 28.188 26.220 -15.345 1.00 90.44 94 ASP A O 1
ATOM 718 N N . GLY A 1 95 ? 27.678 26.536 -13.183 1.00 82.69 95 GLY A N 1
ATOM 719 C CA . GLY A 1 95 ? 26.841 27.725 -13.403 1.00 82.69 95 GLY A CA 1
ATOM 720 C C . GLY A 1 95 ? 27.575 28.946 -13.982 1.00 82.69 95 GLY A C 1
ATOM 721 O O . GLY A 1 95 ? 26.934 29.934 -14.307 1.00 82.69 95 GLY A O 1
ATOM 722 N N . ALA A 1 96 ? 28.902 28.896 -14.153 1.00 86.50 96 ALA A N 1
ATOM 723 C CA . ALA A 1 96 ? 29.656 29.893 -14.915 1.00 86.50 96 ALA A CA 1
ATOM 724 C C . ALA A 1 96 ? 29.845 29.473 -16.389 1.00 86.50 96 ALA A C 1
ATOM 726 O O . ALA A 1 96 ? 30.676 30.042 -17.102 1.00 86.50 96 ALA A O 1
ATOM 727 N N . GLY A 1 97 ? 29.121 28.450 -16.857 1.00 86.38 97 GLY A N 1
ATOM 728 C CA . GLY A 1 97 ? 29.237 27.889 -18.201 1.00 86.38 97 GLY A CA 1
ATOM 729 C C . GLY A 1 97 ? 30.575 27.192 -18.450 1.00 86.38 97 GLY A C 1
ATOM 730 O O . GLY A 1 97 ? 31.039 27.145 -19.595 1.00 86.38 97 GLY A O 1
ATOM 731 N N . ARG A 1 98 ? 31.258 26.704 -17.404 1.00 92.50 98 ARG A N 1
ATOM 732 C CA . ARG A 1 98 ? 32.583 26.091 -17.538 1.00 92.50 98 ARG A CA 1
ATOM 733 C C . ARG A 1 98 ? 32.499 24.578 -17.675 1.00 92.50 98 ARG A C 1
ATOM 735 O O . ARG A 1 98 ? 32.183 23.857 -16.733 1.00 92.50 98 ARG A O 1
ATOM 742 N N . VAL A 1 99 ? 32.858 24.097 -18.858 1.00 93.94 99 VAL A N 1
ATOM 743 C CA . VAL A 1 99 ? 32.865 22.677 -19.211 1.00 93.94 99 VAL A CA 1
ATOM 744 C C . VAL A 1 99 ? 34.139 22.033 -18.688 1.00 93.94 99 VAL A C 1
ATOM 746 O O . VAL A 1 99 ? 35.219 22.533 -18.975 1.00 93.94 99 VAL A O 1
ATOM 749 N N . THR A 1 100 ? 34.050 20.911 -17.977 1.00 93.19 100 THR A N 1
ATOM 750 C CA . THR A 1 100 ? 35.211 20.124 -17.531 1.00 93.19 100 THR A CA 1
ATOM 751 C C . THR A 1 100 ? 35.124 18.697 -18.062 1.00 93.19 100 THR A C 1
ATOM 753 O O . THR A 1 100 ? 34.223 17.945 -17.695 1.00 93.19 100 THR A O 1
ATOM 756 N N . ALA A 1 101 ? 36.079 18.321 -18.914 1.00 89.44 101 ALA A N 1
ATOM 757 C CA . ALA A 1 101 ? 36.170 17.002 -19.534 1.00 89.44 101 ALA A CA 1
ATOM 758 C C . ALA A 1 101 ? 36.703 15.954 -18.541 1.00 89.44 101 ALA A C 1
ATOM 760 O O . ALA A 1 101 ? 37.864 16.021 -18.131 1.00 89.44 101 ALA A O 1
ATOM 761 N N . LEU A 1 102 ? 35.877 14.971 -18.171 1.00 82.19 102 LEU A N 1
ATOM 762 C CA . LEU A 1 102 ? 36.200 13.957 -17.158 1.00 82.19 102 LEU A CA 1
ATOM 763 C C . LEU A 1 102 ? 36.564 12.594 -17.751 1.00 82.19 102 LEU A C 1
ATOM 765 O O . LEU A 1 102 ? 37.483 11.938 -17.254 1.00 82.19 102 LEU A O 1
ATOM 769 N N . ARG A 1 103 ? 35.876 12.167 -18.813 1.00 82.06 103 ARG A N 1
ATOM 770 C CA . ARG A 1 103 ? 36.169 10.927 -19.545 1.00 82.06 103 ARG A CA 1
ATOM 771 C C . ARG A 1 103 ? 35.979 11.138 -21.046 1.00 82.06 103 ARG A C 1
ATOM 773 O O . ARG A 1 103 ? 35.191 11.995 -21.434 1.00 82.06 103 ARG A O 1
ATOM 780 N N . PRO A 1 104 ? 36.665 10.358 -21.898 1.00 81.75 104 PRO A N 1
ATOM 781 C CA . PRO A 1 104 ? 36.379 10.339 -23.324 1.00 81.75 104 PRO A CA 1
ATOM 782 C C . PRO A 1 104 ? 34.896 10.027 -23.588 1.00 81.75 104 PRO A C 1
ATOM 784 O O . PRO A 1 104 ? 34.339 9.129 -22.961 1.00 81.75 104 PRO A O 1
ATOM 787 N N . GLY A 1 105 ? 34.278 10.719 -24.545 1.00 82.56 105 GLY A N 1
ATOM 788 C CA . GLY A 1 105 ? 32.864 10.571 -24.888 1.00 82.56 105 GLY A CA 1
ATOM 789 C C . GLY A 1 105 ? 32.355 11.722 -25.760 1.00 82.56 105 GLY A C 1
ATOM 790 O O . GLY A 1 105 ? 33.108 12.636 -26.093 1.00 82.56 105 GLY A O 1
ATOM 791 N N . THR A 1 106 ? 31.070 11.693 -26.105 1.00 83.19 106 THR A N 1
ATOM 792 C CA . THR A 1 106 ? 30.361 12.821 -26.733 1.00 83.19 106 THR A CA 1
ATOM 793 C C . THR A 1 106 ? 29.096 13.096 -25.932 1.00 83.19 106 THR A C 1
ATOM 795 O O . THR A 1 106 ? 28.376 12.158 -25.599 1.00 83.19 106 THR A O 1
ATOM 798 N N . VAL A 1 107 ? 28.841 14.363 -25.620 1.00 86.94 107 VAL A N 1
ATOM 799 C CA . VAL A 1 107 ? 27.722 14.820 -24.786 1.00 86.94 107 VAL A CA 1
ATOM 800 C C . VAL A 1 107 ? 27.203 16.159 -25.318 1.00 86.94 107 VAL A C 1
ATOM 802 O O . VAL A 1 107 ? 27.972 16.917 -25.914 1.00 86.94 107 VAL A O 1
ATOM 805 N N . GLN A 1 108 ? 25.917 16.457 -25.146 1.00 87.94 108 GLN A N 1
ATOM 806 C CA . GLN A 1 108 ? 25.364 17.780 -25.435 1.00 87.94 108 GLN A CA 1
ATOM 807 C C . GLN A 1 108 ? 25.257 18.566 -24.123 1.00 87.94 108 GLN A C 1
ATOM 809 O O . GLN A 1 108 ? 24.934 18.003 -23.075 1.00 87.94 108 GLN A O 1
ATOM 814 N N . ILE A 1 109 ? 25.589 19.855 -24.176 1.00 90.69 109 ILE A N 1
ATOM 815 C CA . ILE A 1 109 ? 25.391 20.791 -23.070 1.00 90.69 109 ILE A CA 1
ATOM 816 C C . ILE A 1 109 ? 24.340 21.794 -23.505 1.00 90.69 109 ILE A C 1
ATOM 818 O O . ILE A 1 109 ? 24.483 22.420 -24.560 1.00 90.69 109 ILE A O 1
ATOM 822 N N . HIS A 1 110 ? 23.306 21.943 -22.689 1.00 90.94 110 HIS A N 1
ATOM 823 C CA . HIS A 1 110 ? 22.196 22.853 -22.938 1.00 90.94 110 HIS A CA 1
ATOM 824 C C . HIS A 1 110 ? 22.348 24.087 -22.057 1.00 90.94 110 HIS A C 1
ATOM 826 O O . HIS A 1 110 ? 22.814 24.000 -20.921 1.00 90.94 110 HIS A O 1
ATOM 832 N N . ALA A 1 111 ? 21.970 25.232 -22.606 1.00 90.12 111 ALA A N 1
ATOM 833 C CA . ALA A 1 111 ? 21.916 26.518 -21.938 1.00 90.12 111 ALA A CA 1
ATOM 834 C C . ALA A 1 111 ? 20.471 27.026 -22.018 1.00 90.12 111 ALA A C 1
ATOM 836 O O . ALA A 1 111 ? 19.912 27.100 -23.115 1.00 90.12 111 ALA A O 1
ATOM 837 N N . THR A 1 112 ? 19.885 27.379 -20.874 1.00 88.44 112 THR A N 1
ATOM 838 C CA . THR A 1 112 ? 18.470 27.766 -20.758 1.00 88.44 112 THR A CA 1
ATOM 839 C C . THR A 1 112 ? 18.327 29.080 -19.996 1.00 88.44 112 THR A C 1
ATOM 841 O O . THR A 1 112 ? 18.965 29.274 -18.963 1.00 88.44 112 THR A O 1
ATOM 844 N N . LEU A 1 113 ? 17.469 29.967 -20.501 1.00 83.69 113 LEU A N 1
ATOM 845 C CA . LEU A 1 113 ? 17.156 31.286 -19.946 1.00 83.69 113 LEU A CA 1
ATOM 846 C C . LEU A 1 113 ? 15.630 31.473 -19.853 1.00 83.69 113 LEU A C 1
ATOM 848 O O . LEU A 1 113 ? 14.898 31.057 -20.753 1.00 83.69 113 LEU A O 1
ATOM 852 N N . SER A 1 114 ? 15.165 32.097 -18.772 1.00 66.00 114 SER A N 1
ATOM 853 C CA . SER A 1 114 ? 13.764 32.455 -18.500 1.00 66.00 114 SER A CA 1
ATOM 854 C C . SER A 1 114 ? 13.234 33.578 -19.409 1.00 66.00 114 SER A C 1
ATOM 856 O O . SER A 1 114 ? 13.990 34.261 -20.106 1.00 66.00 114 SER A O 1
ATOM 858 N N . GLY A 1 115 ? 11.912 33.778 -19.410 1.00 58.44 115 GLY A N 1
ATOM 859 C CA . GLY A 1 115 ? 11.261 34.834 -20.194 1.00 58.44 115 GLY A CA 1
ATOM 860 C C . GLY A 1 115 ? 11.389 36.242 -19.594 1.00 58.44 115 GLY A C 1
ATOM 861 O O . GLY A 1 115 ? 11.206 37.227 -20.311 1.00 58.44 115 GLY A O 1
ATOM 862 N N . ASP A 1 116 ? 11.704 36.352 -18.303 1.00 58.56 116 ASP A N 1
ATOM 863 C CA . ASP A 1 116 ? 11.741 37.588 -17.512 1.00 58.56 116 ASP A CA 1
ATOM 864 C C . ASP A 1 116 ? 13.162 38.031 -17.107 1.00 58.56 116 ASP A C 1
ATOM 866 O O . ASP A 1 116 ? 13.419 39.232 -16.954 1.00 58.56 116 ASP A O 1
ATOM 870 N N . GLY A 1 117 ? 14.094 37.078 -17.006 1.00 55.34 117 GLY A N 1
ATOM 871 C CA . GLY A 1 117 ? 15.470 37.282 -16.570 1.00 55.34 117 GLY A CA 1
ATOM 872 C C . GLY A 1 117 ? 15.763 36.878 -15.121 1.00 55.34 117 GLY A C 1
ATOM 873 O O . GLY A 1 117 ? 16.837 37.238 -14.644 1.00 55.34 117 GLY A O 1
ATOM 874 N N . GLU A 1 118 ? 14.883 36.147 -14.428 1.00 58.28 118 GLU A N 1
ATOM 875 C CA . GLU A 1 118 ? 15.237 35.472 -13.166 1.00 58.28 118 GLU A CA 1
ATOM 876 C C . GLU A 1 118 ? 15.888 34.095 -13.416 1.00 58.28 118 GLU A C 1
ATOM 878 O O . GLU A 1 118 ? 15.897 33.592 -14.543 1.00 58.28 118 GLU A O 1
ATOM 883 N N . GLN A 1 119 ? 16.472 33.466 -12.387 1.00 54.28 119 GLN A N 1
ATOM 884 C CA . GLN A 1 119 ? 16.959 32.088 -12.525 1.00 54.28 119 GLN A CA 1
ATOM 885 C C . GLN A 1 119 ? 15.782 31.120 -12.677 1.00 54.28 119 GLN A C 1
ATOM 887 O O . GLN A 1 119 ? 14.840 31.155 -11.892 1.00 54.28 119 GLN A O 1
ATOM 892 N N . VAL A 1 120 ? 15.877 30.210 -13.650 1.00 52.50 120 VAL A N 1
ATOM 893 C CA . VAL A 1 120 ? 14.913 29.114 -13.819 1.00 52.50 120 VAL A CA 1
ATOM 894 C C . VAL A 1 120 ? 15.011 28.173 -12.615 1.00 52.50 120 VAL A C 1
ATOM 896 O O . VAL A 1 120 ? 15.931 27.356 -12.542 1.00 52.50 120 VAL A O 1
ATOM 899 N N . THR A 1 121 ? 14.064 28.293 -11.685 1.00 53.16 121 THR A N 1
ATOM 900 C CA . THR A 1 121 ? 13.731 27.245 -10.712 1.00 53.16 121 THR A CA 1
ATOM 901 C C . THR A 1 121 ? 12.947 26.129 -11.403 1.00 53.16 121 THR A C 1
ATOM 903 O O . THR A 1 121 ? 12.372 26.337 -12.474 1.00 53.16 121 THR A O 1
ATOM 906 N N . ASP A 1 122 ? 12.887 24.946 -10.789 1.00 47.03 122 ASP A N 1
ATOM 907 C CA . ASP A 1 122 ? 12.122 23.815 -11.337 1.00 47.03 122 ASP A CA 1
ATOM 908 C C . ASP A 1 122 ? 10.626 24.178 -11.506 1.00 47.03 122 ASP A C 1
ATOM 910 O O . ASP A 1 122 ? 10.005 23.844 -12.514 1.00 47.03 122 ASP A O 1
ATOM 914 N N . GLU A 1 123 ? 10.084 24.988 -10.587 1.00 44.00 123 GLU A N 1
ATOM 915 C CA . GLU A 1 123 ? 8.715 25.533 -10.613 1.00 44.00 123 GLU A CA 1
ATOM 916 C C . GLU A 1 123 ? 8.408 26.375 -11.871 1.00 44.00 123 GLU A C 1
ATOM 918 O O . GLU A 1 123 ? 7.260 26.443 -12.313 1.00 44.00 123 GLU A O 1
ATOM 923 N N . ALA A 1 124 ? 9.420 27.005 -12.479 1.00 43.97 124 ALA A N 1
ATOM 924 C CA . ALA A 1 124 ? 9.249 27.839 -13.669 1.00 43.97 124 ALA A CA 1
ATOM 925 C C . ALA A 1 124 ? 9.132 27.027 -14.975 1.00 43.97 124 ALA A C 1
ATOM 927 O O . ALA A 1 124 ? 8.671 27.564 -15.985 1.00 43.97 124 ALA A O 1
ATOM 928 N N . GLN A 1 125 ? 9.522 25.743 -14.987 1.00 42.91 125 GLN A N 1
ATOM 929 C CA . GLN A 1 125 ? 9.384 24.897 -16.182 1.00 42.91 125 GLN A CA 1
ATOM 930 C C . GLN A 1 125 ? 7.932 24.449 -16.411 1.00 42.91 125 GLN A C 1
ATOM 932 O O . GLN A 1 125 ? 7.456 24.501 -17.548 1.00 42.91 125 GLN A O 1
ATOM 937 N N . ASP A 1 126 ? 7.202 24.100 -15.347 1.00 41.97 126 ASP A N 1
ATOM 938 C CA . ASP A 1 126 ? 5.793 23.678 -15.434 1.00 41.97 126 ASP A CA 1
ATOM 939 C C . ASP A 1 126 ? 4.824 24.842 -15.718 1.00 41.97 126 ASP A C 1
ATOM 941 O O . ASP A 1 126 ? 3.726 24.633 -16.239 1.00 41.97 126 ASP A O 1
ATOM 945 N N . ALA A 1 127 ? 5.233 26.089 -15.453 1.00 43.19 127 ALA A N 1
ATOM 946 C CA . ALA A 1 127 ? 4.431 27.287 -15.722 1.00 43.19 127 ALA A CA 1
ATOM 947 C C . ALA A 1 127 ? 4.200 27.570 -17.226 1.00 43.19 127 ALA A C 1
ATOM 949 O O . ALA A 1 127 ? 3.341 28.382 -17.581 1.00 43.19 127 ALA A O 1
ATOM 950 N N . GLY A 1 128 ? 4.948 26.914 -18.124 1.00 40.53 128 GLY A N 1
ATOM 951 C CA . GLY A 1 128 ? 4.792 27.061 -19.576 1.00 40.53 128 GLY A CA 1
ATOM 952 C C . GLY A 1 128 ? 5.270 28.406 -20.139 1.00 40.53 128 GLY A C 1
ATOM 953 O O . GLY A 1 128 ? 4.835 28.809 -21.223 1.00 40.53 128 GLY A O 1
ATOM 954 N N . GLU A 1 129 ? 6.145 29.114 -19.420 1.00 53.62 129 GLU A N 1
ATOM 955 C CA . GLU A 1 129 ? 6.708 30.384 -19.876 1.00 53.62 129 GLU A CA 1
ATOM 956 C C . GLU A 1 129 ? 7.667 30.225 -21.070 1.00 53.62 129 GLU A C 1
ATOM 958 O O . GLU A 1 129 ? 8.270 29.175 -21.312 1.00 53.62 129 GLU A O 1
ATOM 963 N N . ALA A 1 130 ? 7.820 31.304 -21.843 1.00 55.19 130 ALA A N 1
ATOM 964 C CA . ALA A 1 130 ? 8.616 31.324 -23.067 1.00 55.19 130 ALA A CA 1
ATOM 965 C C . ALA A 1 130 ? 10.127 31.402 -22.778 1.00 55.19 130 ALA A C 1
ATOM 967 O O . ALA A 1 130 ? 10.753 32.449 -22.943 1.00 55.19 130 ALA A O 1
ATOM 968 N N . SER A 1 131 ? 10.708 30.278 -22.362 1.00 69.50 131 SER A N 1
ATOM 969 C CA . SER A 1 131 ? 12.155 30.125 -22.187 1.00 69.50 131 SER A CA 1
ATOM 970 C C . SER A 1 131 ? 12.916 30.097 -23.521 1.00 69.50 131 SER A C 1
ATOM 972 O O . SER A 1 131 ? 12.408 29.679 -24.566 1.00 69.50 131 SER A O 1
ATOM 974 N N . LEU A 1 132 ? 14.170 30.550 -23.482 1.00 81.38 132 LEU A N 1
ATOM 975 C CA . LEU A 1 132 ? 15.115 30.490 -24.595 1.00 81.38 132 LEU A CA 1
ATOM 976 C C . LEU A 1 132 ? 16.158 29.406 -24.315 1.00 81.38 132 LEU A C 1
ATOM 978 O O . LEU A 1 132 ? 16.847 29.456 -23.298 1.00 81.38 132 LEU A O 1
ATOM 982 N N . THR A 1 133 ? 16.297 28.458 -25.240 1.00 85.06 133 THR A N 1
ATOM 983 C CA . THR A 1 133 ? 17.244 27.336 -25.151 1.00 85.06 133 THR A CA 1
ATOM 984 C C . THR A 1 133 ? 18.209 27.337 -26.332 1.00 85.06 133 THR A C 1
ATOM 986 O O . THR A 1 133 ? 17.764 27.421 -27.479 1.00 85.06 133 THR A O 1
ATOM 989 N N . ASP A 1 134 ? 19.500 27.145 -26.075 1.00 88.38 134 ASP A N 1
ATOM 990 C CA . ASP A 1 134 ? 20.496 26.799 -27.098 1.00 88.38 134 ASP A CA 1
ATOM 991 C C . ASP A 1 134 ? 21.457 25.721 -26.566 1.00 88.38 134 ASP A C 1
ATOM 993 O O . ASP A 1 134 ? 21.480 25.440 -25.369 1.00 88.38 134 ASP A O 1
ATOM 997 N N . SER A 1 135 ? 22.222 25.056 -27.433 1.00 88.38 135 SER A N 1
ATOM 998 C CA . SER A 1 135 ? 23.013 23.885 -27.032 1.00 88.38 135 SER A CA 1
ATOM 999 C C . SER A 1 135 ? 24.271 23.660 -27.869 1.00 88.38 135 SER A C 1
ATOM 1001 O O . SER A 1 135 ? 24.320 23.962 -29.060 1.00 88.38 135 SER A O 1
ATOM 1003 N N . VAL A 1 136 ? 25.300 23.089 -27.240 1.00 89.06 136 VAL A N 1
ATOM 1004 C CA . VAL A 1 136 ? 26.617 22.840 -27.840 1.00 89.06 136 VAL A CA 1
ATOM 1005 C C . VAL A 1 136 ? 27.033 21.382 -27.676 1.00 89.06 136 VAL A C 1
ATOM 1007 O O . VAL A 1 136 ? 26.912 20.793 -26.603 1.00 89.06 136 VAL A O 1
ATOM 1010 N N . TRP A 1 137 ? 27.577 20.794 -28.743 1.00 86.12 137 TRP A N 1
ATOM 1011 C CA . TRP A 1 137 ? 28.177 19.461 -28.687 1.00 86.12 137 TRP A CA 1
ATOM 1012 C C . TRP A 1 137 ? 29.570 19.514 -28.069 1.00 86.12 137 TRP A C 1
ATOM 1014 O O . TRP A 1 137 ? 30.457 20.177 -28.606 1.00 86.12 137 TRP A O 1
ATOM 1024 N N . VAL A 1 138 ? 29.784 18.770 -26.987 1.00 88.06 138 VAL A N 1
ATOM 1025 C CA . VAL A 1 138 ? 31.095 18.576 -26.365 1.00 88.06 138 VAL A CA 1
ATOM 1026 C C . VAL A 1 138 ? 31.621 17.184 -26.687 1.00 88.06 138 VAL A C 1
ATOM 1028 O O . VAL A 1 138 ? 30.997 16.170 -26.383 1.00 88.06 138 VAL A O 1
ATOM 1031 N N . VAL A 1 139 ? 32.805 17.136 -27.293 1.00 87.94 139 VAL A N 1
ATOM 1032 C CA . VAL A 1 139 ? 33.474 15.898 -27.698 1.00 87.94 139 VAL A CA 1
ATOM 1033 C C . VAL A 1 139 ? 34.792 15.765 -26.950 1.00 87.94 139 VAL A C 1
ATOM 1035 O O . VAL A 1 139 ? 35.745 16.487 -27.241 1.00 87.94 139 VAL A O 1
ATOM 1038 N N . VAL A 1 140 ? 34.870 14.823 -26.012 1.00 87.00 140 VAL A N 1
ATOM 1039 C CA . VAL A 1 140 ? 36.098 14.487 -25.284 1.00 87.00 140 VAL A CA 1
ATOM 1040 C C . VAL A 1 140 ? 36.781 13.301 -25.967 1.00 87.00 140 VAL A C 1
ATOM 1042 O O . VAL A 1 140 ? 36.215 12.214 -26.082 1.00 87.00 140 VAL A O 1
ATOM 1045 N N . ARG A 1 141 ? 38.015 13.494 -26.434 1.00 86.81 141 ARG A N 1
ATOM 1046 C CA . ARG A 1 141 ? 38.764 12.484 -27.197 1.00 86.81 141 ARG A CA 1
ATOM 1047 C C . ARG A 1 141 ? 39.433 11.430 -26.306 1.00 86.81 141 ARG A C 1
ATOM 1049 O O . ARG A 1 141 ? 39.990 11.745 -25.257 1.00 86.81 141 ARG A O 1
ATOM 1056 N N . ASP A 1 142 ? 39.457 10.187 -26.788 1.00 83.56 142 ASP A N 1
ATOM 1057 C CA . ASP A 1 142 ? 40.344 9.114 -26.312 1.00 83.56 142 ASP A CA 1
ATOM 1058 C C . ASP A 1 142 ? 41.679 9.217 -27.063 1.00 83.56 142 ASP A C 1
ATOM 1060 O O . ASP A 1 142 ? 41.734 8.975 -28.270 1.00 83.56 142 ASP A O 1
ATOM 1064 N N . GLU A 1 143 ? 42.748 9.635 -26.384 1.00 83.25 143 GLU A N 1
ATOM 1065 C CA . GLU A 1 143 ? 44.040 9.932 -27.015 1.00 83.25 143 GLU A CA 1
ATOM 1066 C C . GLU A 1 143 ? 45.054 8.799 -26.835 1.00 83.25 143 GLU A C 1
ATOM 1068 O O . GLU A 1 143 ? 45.678 8.630 -25.785 1.00 83.25 143 GLU A O 1
ATOM 1073 N N . ILE A 1 144 ? 45.275 8.037 -27.906 1.00 78.19 144 ILE A N 1
ATOM 1074 C CA . ILE A 1 144 ? 46.213 6.919 -27.927 1.00 78.19 144 ILE A CA 1
ATOM 1075 C C . ILE A 1 144 ? 47.558 7.394 -28.483 1.00 78.19 144 ILE A C 1
ATOM 1077 O O . ILE A 1 144 ? 47.748 7.554 -29.693 1.00 78.19 144 ILE A O 1
ATOM 1081 N N . GLN A 1 145 ? 48.513 7.590 -27.576 1.00 80.69 145 GLN A N 1
ATOM 1082 C CA . GLN A 1 145 ? 49.890 7.955 -27.900 1.00 80.69 145 GLN A CA 1
ATOM 1083 C C . GLN A 1 145 ? 50.722 6.700 -28.217 1.00 80.69 145 GLN A C 1
ATOM 1085 O O . GLN A 1 145 ? 50.902 5.825 -27.369 1.00 80.69 145 GLN A O 1
ATOM 1090 N N . PHE A 1 146 ? 51.263 6.617 -29.434 1.00 77.50 146 PHE A N 1
ATOM 1091 C CA . PHE A 1 146 ? 52.240 5.606 -29.856 1.00 77.50 146 PHE A CA 1
ATOM 1092 C C . PHE A 1 146 ? 53.662 6.198 -29.861 1.00 77.50 146 PHE A C 1
ATOM 1094 O O . PHE A 1 146 ? 53.871 7.362 -29.526 1.00 77.50 146 PHE A O 1
ATOM 1101 N N . SER A 1 147 ? 54.692 5.417 -30.214 1.00 76.12 147 SER A N 1
ATOM 1102 C CA . SER A 1 147 ? 56.083 5.885 -30.070 1.00 76.12 147 SER A CA 1
ATOM 1103 C C . SER A 1 147 ? 56.504 6.947 -31.099 1.00 76.12 147 SER A C 1
ATOM 1105 O O . SER A 1 147 ? 57.487 7.651 -30.867 1.00 76.12 147 SER A O 1
ATOM 1107 N N . ASN A 1 148 ? 55.806 7.064 -32.237 1.00 76.62 148 ASN A N 1
ATOM 1108 C CA . ASN A 1 148 ? 56.076 8.052 -33.291 1.00 76.62 148 ASN A CA 1
ATOM 1109 C C . ASN A 1 148 ? 54.794 8.674 -33.886 1.00 76.62 148 ASN A C 1
ATOM 1111 O O . ASN A 1 148 ? 54.889 9.486 -34.811 1.00 76.62 148 ASN A O 1
ATOM 1115 N N . ALA A 1 149 ? 53.615 8.281 -33.406 1.00 80.31 149 ALA A N 1
ATOM 1116 C CA . ALA A 1 149 ? 52.313 8.680 -33.924 1.00 80.31 149 ALA A CA 1
ATOM 1117 C C . ALA A 1 149 ? 51.295 8.854 -32.791 1.00 80.31 149 ALA A C 1
ATOM 1119 O O . ALA A 1 149 ? 51.446 8.298 -31.710 1.00 80.31 149 ALA A O 1
ATOM 1120 N N . GLU A 1 150 ? 50.227 9.578 -33.090 1.00 82.19 150 GLU A N 1
ATOM 1121 C CA . GLU A 1 150 ? 49.050 9.747 -32.245 1.00 82.19 150 GLU A CA 1
ATOM 1122 C C . GLU A 1 150 ? 47.841 9.197 -33.014 1.00 82.19 150 GLU A C 1
ATOM 1124 O O . GLU A 1 150 ? 47.782 9.311 -34.245 1.00 82.19 150 GLU A O 1
ATOM 1129 N N . ALA A 1 151 ? 46.885 8.596 -32.309 1.00 85.12 151 ALA A N 1
ATOM 1130 C CA . ALA A 1 151 ? 45.546 8.349 -32.825 1.00 85.12 151 ALA A CA 1
ATOM 1131 C C . ALA A 1 151 ? 44.526 8.775 -31.772 1.00 85.12 151 ALA A C 1
ATOM 1133 O O . ALA A 1 151 ? 44.543 8.266 -30.654 1.00 85.12 151 ALA A O 1
ATOM 1134 N N . ARG A 1 152 ? 43.640 9.703 -32.130 1.00 89.31 152 ARG A N 1
ATOM 1135 C CA . ARG A 1 152 ? 42.583 10.184 -31.240 1.00 89.31 152 ARG A CA 1
ATOM 1136 C C . ARG A 1 152 ? 41.256 9.612 -31.700 1.00 89.31 152 ARG A C 1
ATOM 1138 O O . ARG A 1 152 ? 40.975 9.631 -32.897 1.00 89.31 152 ARG A O 1
ATOM 1145 N N . PHE A 1 153 ? 40.463 9.097 -30.773 1.00 89.38 153 PHE A N 1
ATOM 1146 C CA . PHE A 1 153 ? 39.167 8.490 -31.046 1.00 89.38 153 PHE A CA 1
ATOM 1147 C C . PHE A 1 153 ? 38.039 9.304 -30.414 1.00 89.38 153 PHE A C 1
ATOM 1149 O O . PHE A 1 153 ? 38.213 9.945 -29.380 1.00 89.38 153 PHE A O 1
ATOM 1156 N N . ILE A 1 154 ? 36.886 9.282 -31.071 1.00 87.19 154 ILE A N 1
ATOM 1157 C CA . ILE A 1 154 ? 35.668 10.009 -30.713 1.00 87.19 154 ILE A CA 1
ATOM 1158 C C . ILE A 1 154 ? 34.546 8.980 -30.594 1.00 87.19 154 ILE A C 1
ATOM 1160 O O . ILE A 1 154 ? 34.399 8.144 -31.488 1.00 87.19 154 ILE A O 1
ATOM 1164 N N . LEU A 1 155 ? 33.781 9.022 -29.502 1.00 86.38 155 LEU A N 1
ATOM 1165 C CA . LEU A 1 155 ? 32.616 8.160 -29.305 1.00 86.38 155 LEU A CA 1
ATOM 1166 C C . LEU A 1 155 ? 31.415 8.740 -30.052 1.00 86.38 155 LEU A C 1
ATOM 1168 O O . LEU A 1 155 ? 31.118 9.925 -29.902 1.00 86.38 155 LEU A O 1
ATOM 1172 N N . ILE A 1 156 ? 30.732 7.929 -30.855 1.00 79.56 156 ILE A N 1
ATOM 1173 C CA . ILE A 1 156 ? 29.571 8.351 -31.649 1.00 79.56 156 ILE A CA 1
ATOM 1174 C C . ILE A 1 156 ? 28.444 7.324 -31.480 1.00 79.56 156 ILE A C 1
ATOM 1176 O O . ILE A 1 156 ? 28.720 6.127 -31.590 1.00 79.56 156 ILE A O 1
ATOM 1180 N N . PRO A 1 157 ? 27.187 7.750 -31.249 1.00 75.25 157 PRO A N 1
ATOM 1181 C CA . PRO A 1 157 ? 26.028 6.864 -31.307 1.00 75.25 157 PRO A CA 1
ATOM 1182 C C . PRO A 1 157 ? 25.668 6.535 -32.765 1.00 75.25 157 PRO A C 1
ATOM 1184 O O . PRO A 1 157 ? 25.648 7.406 -33.644 1.00 75.25 157 PRO A O 1
ATOM 1187 N N . ASP A 1 158 ? 25.375 5.271 -33.046 1.00 75.94 158 ASP A N 1
ATOM 1188 C CA . ASP A 1 158 ? 25.079 4.801 -34.392 1.00 75.94 158 ASP A CA 1
ATOM 1189 C C . ASP A 1 158 ? 23.620 5.055 -34.783 1.00 75.94 158 ASP A C 1
ATOM 1191 O O . ASP A 1 158 ? 22.751 4.208 -34.614 1.00 75.94 158 ASP A O 1
ATOM 1195 N N . LYS A 1 159 ? 23.366 6.218 -35.394 1.00 67.31 159 LYS A N 1
ATOM 1196 C CA . LYS A 1 159 ? 22.053 6.701 -35.875 1.00 67.31 159 LYS A CA 1
ATOM 1197 C C . LYS A 1 159 ? 21.306 5.798 -36.887 1.00 67.31 159 LYS A C 1
ATOM 1199 O O . LYS A 1 159 ? 20.309 6.239 -37.457 1.00 67.31 159 LYS A O 1
ATOM 1204 N N . GLN A 1 160 ? 21.774 4.580 -37.164 1.00 62.88 160 GLN A N 1
ATOM 1205 C CA . GLN A 1 160 ? 21.075 3.572 -37.980 1.00 62.88 160 GLN A CA 1
ATOM 1206 C C . GLN A 1 160 ? 20.863 2.227 -37.256 1.00 62.88 160 GLN A C 1
ATOM 1208 O O . GLN A 1 160 ? 20.345 1.290 -37.866 1.00 62.88 160 GLN A O 1
ATOM 1213 N N . GLN A 1 161 ? 21.231 2.140 -35.978 1.00 58.84 161 GLN A N 1
ATOM 1214 C CA . GLN A 1 161 ? 20.790 1.116 -35.028 1.00 58.84 161 GLN A CA 1
ATOM 1215 C C . GLN A 1 161 ? 20.032 1.813 -33.884 1.00 58.84 161 GLN A C 1
ATOM 1217 O O . GLN A 1 161 ? 19.782 3.021 -33.953 1.00 58.84 161 GLN A O 1
ATOM 1222 N N . ASP A 1 162 ? 19.621 1.065 -32.863 1.00 52.16 162 ASP A N 1
ATOM 1223 C CA . ASP A 1 162 ? 18.996 1.646 -31.675 1.00 52.16 162 ASP A CA 1
ATOM 1224 C C . ASP A 1 162 ? 19.979 2.593 -30.959 1.00 52.16 162 ASP A C 1
ATOM 1226 O O . ASP A 1 162 ? 21.189 2.352 -30.935 1.00 52.16 162 ASP A O 1
ATOM 1230 N N . ALA A 1 163 ? 19.468 3.706 -30.420 1.00 48.47 163 ALA A N 1
ATOM 1231 C CA . ALA A 1 163 ? 20.269 4.894 -30.088 1.00 48.47 163 ALA A CA 1
ATOM 1232 C C . ALA A 1 163 ? 21.356 4.682 -29.011 1.00 48.47 163 ALA A C 1
ATOM 1234 O O . ALA A 1 163 ? 22.268 5.499 -28.890 1.00 48.47 163 ALA A O 1
ATOM 1235 N N . GLU A 1 164 ? 21.268 3.583 -28.262 1.00 54.19 164 GLU A N 1
ATOM 1236 C CA . GLU A 1 164 ? 22.212 3.161 -27.222 1.00 54.19 164 GLU A CA 1
ATOM 1237 C C . GLU A 1 164 ? 23.513 2.562 -27.794 1.00 54.19 164 GLU A C 1
ATOM 1239 O O . GLU A 1 164 ? 24.541 2.533 -27.114 1.00 54.19 164 GLU A O 1
ATOM 1244 N N . HIS A 1 165 ? 23.517 2.107 -29.054 1.00 68.69 165 HIS A N 1
ATOM 1245 C CA . HIS A 1 165 ? 24.714 1.549 -29.681 1.00 68.69 165 HIS A CA 1
ATOM 1246 C C . HIS A 1 165 ? 25.737 2.643 -30.008 1.00 68.69 165 HIS A C 1
ATOM 1248 O O . HIS A 1 165 ? 25.538 3.457 -30.909 1.00 68.69 165 HIS A O 1
ATOM 1254 N N . THR A 1 166 ? 26.885 2.623 -29.326 1.00 78.12 166 THR A N 1
ATOM 1255 C CA . THR A 1 166 ? 27.987 3.569 -29.553 1.00 78.12 166 THR A CA 1
ATOM 1256 C C . THR A 1 166 ? 29.254 2.886 -30.078 1.00 78.12 166 THR A C 1
ATOM 1258 O O . THR A 1 166 ? 29.522 1.708 -29.825 1.00 78.12 166 THR A O 1
ATOM 1261 N N . PHE A 1 167 ? 30.060 3.629 -30.839 1.00 86.25 167 PHE A N 1
ATOM 1262 C CA . PHE A 1 167 ? 31.352 3.167 -31.346 1.00 86.25 167 PHE A CA 1
ATOM 1263 C C . PHE A 1 167 ? 32.398 4.284 -31.325 1.00 86.25 167 PHE A C 1
ATOM 1265 O O . PHE A 1 167 ? 32.107 5.459 -31.544 1.00 86.25 167 PHE A O 1
ATOM 1272 N N . TRP A 1 168 ? 33.650 3.900 -31.100 1.00 89.50 168 TRP A N 1
ATOM 1273 C CA . TRP A 1 168 ? 34.797 4.799 -31.147 1.00 89.50 168 TRP A CA 1
ATOM 1274 C C . TRP A 1 168 ? 35.334 4.879 -32.571 1.00 89.50 168 TRP A C 1
ATOM 1276 O O . TRP A 1 168 ? 35.756 3.852 -33.094 1.00 89.50 168 TRP A O 1
ATOM 1286 N N . ILE A 1 169 ? 35.409 6.061 -33.182 1.00 91.94 169 ILE A N 1
ATOM 1287 C CA . ILE A 1 169 ? 36.022 6.274 -34.506 1.00 91.94 169 ILE A CA 1
ATOM 1288 C C . ILE A 1 169 ? 37.236 7.197 -34.426 1.00 91.94 169 ILE A C 1
ATOM 1290 O O . ILE A 1 169 ? 37.236 8.171 -33.678 1.00 91.94 169 ILE A O 1
ATOM 1294 N N . MET A 1 170 ? 38.286 6.902 -35.195 1.00 94.06 170 MET A N 1
ATOM 1295 C CA . MET A 1 170 ? 39.476 7.756 -35.241 1.00 94.06 170 MET A CA 1
ATOM 1296 C C . MET A 1 170 ? 39.163 9.106 -35.905 1.00 94.06 170 MET A C 1
ATOM 1298 O O . MET A 1 170 ? 38.534 9.158 -36.965 1.00 94.06 170 MET A O 1
ATOM 1302 N N . ASP A 1 171 ? 39.649 10.200 -35.317 1.00 90.88 171 ASP A N 1
ATOM 1303 C CA . ASP A 1 171 ? 39.389 11.574 -35.766 1.00 90.88 171 ASP A CA 1
ATOM 1304 C C . ASP A 1 171 ? 39.949 11.878 -37.166 1.00 90.88 171 ASP A C 1
ATOM 1306 O O . ASP A 1 171 ? 39.465 12.765 -37.865 1.00 90.88 171 ASP A O 1
ATOM 1310 N N . THR A 1 172 ? 40.926 11.096 -37.617 1.00 93.50 172 THR A N 1
ATOM 1311 C CA . THR A 1 172 ? 41.654 11.247 -38.877 1.00 93.50 172 THR A CA 1
ATOM 1312 C C . THR A 1 172 ? 41.777 9.899 -39.609 1.00 93.50 172 THR A C 1
ATOM 1314 O O . THR A 1 172 ? 41.768 8.842 -38.973 1.00 93.50 172 THR A O 1
ATOM 1317 N N . PRO A 1 173 ? 41.925 9.884 -40.950 1.00 94.19 173 PRO A N 1
ATOM 1318 C CA . PRO A 1 173 ? 42.308 8.677 -41.676 1.00 94.19 173 PRO A CA 1
ATOM 1319 C C . PRO A 1 173 ? 43.717 8.242 -41.249 1.00 94.19 173 PRO A C 1
ATOM 1321 O O . PRO A 1 173 ? 44.567 9.086 -40.950 1.00 94.19 173 PRO A O 1
ATOM 1324 N N . VAL A 1 174 ? 44.013 6.937 -41.274 1.00 95.31 174 VAL A N 1
ATOM 1325 C CA . VAL A 1 174 ? 45.302 6.400 -40.795 1.00 95.31 174 VAL A CA 1
ATOM 1326 C C . VAL A 1 174 ? 46.473 7.082 -41.507 1.00 95.31 174 VAL A C 1
ATOM 1328 O O . VAL A 1 174 ? 46.677 6.924 -42.715 1.00 95.31 174 VAL A O 1
ATOM 1331 N N . THR A 1 175 ? 47.287 7.815 -40.746 1.00 93.75 175 THR A N 1
ATOM 1332 C CA . THR A 1 175 ? 48.497 8.451 -41.276 1.00 93.75 175 THR A CA 1
ATOM 1333 C C . THR A 1 175 ? 49.523 7.402 -41.693 1.00 93.75 175 THR A C 1
ATOM 1335 O O . THR A 1 175 ? 49.615 6.306 -41.131 1.00 93.75 175 THR A O 1
ATOM 1338 N N . HIS A 1 176 ? 50.370 7.734 -42.666 1.00 91.50 176 HIS A N 1
ATOM 1339 C CA . HIS A 1 176 ? 51.457 6.841 -43.057 1.00 91.50 176 HIS A CA 1
ATOM 1340 C C . HIS A 1 176 ? 52.449 6.581 -41.908 1.00 91.50 176 HIS A C 1
ATOM 1342 O O . HIS A 1 176 ? 53.103 5.535 -41.912 1.00 91.50 176 HIS A O 1
ATOM 1348 N N . THR A 1 177 ? 52.610 7.497 -40.944 1.00 91.50 177 THR A N 1
ATOM 1349 C CA . THR A 1 177 ? 53.427 7.220 -39.747 1.00 91.50 177 THR A CA 1
ATOM 1350 C C . THR A 1 177 ? 52.823 6.085 -38.927 1.00 91.50 177 THR A C 1
ATOM 1352 O O . THR A 1 177 ? 53.503 5.076 -38.742 1.00 91.50 177 THR A O 1
ATOM 1355 N N . LEU A 1 178 ? 51.546 6.197 -38.540 1.00 92.62 178 LEU A N 1
ATOM 1356 C CA . LEU A 1 178 ? 50.844 5.174 -37.760 1.00 92.62 178 LEU A CA 1
ATOM 1357 C C . LEU A 1 178 ? 50.816 3.824 -38.491 1.00 92.62 178 LEU A C 1
ATOM 1359 O O . LEU A 1 178 ? 51.161 2.795 -37.910 1.00 92.62 178 LEU A O 1
ATOM 1363 N N . TRP A 1 179 ? 50.511 3.829 -39.797 1.00 93.81 179 TRP A N 1
ATOM 1364 C CA . TRP A 1 179 ? 50.561 2.616 -40.621 1.00 93.81 179 TRP A CA 1
ATOM 1365 C C . TRP A 1 179 ? 51.926 1.926 -40.542 1.00 93.81 179 TRP A C 1
ATOM 1367 O O . TRP A 1 179 ? 51.995 0.718 -40.323 1.00 93.81 179 TRP A O 1
ATOM 1377 N N . GLN A 1 180 ? 53.015 2.685 -40.717 1.00 91.12 180 GLN A N 1
ATOM 1378 C CA . GLN A 1 180 ? 54.382 2.159 -40.701 1.00 91.12 180 GLN A CA 1
ATOM 1379 C C . GLN A 1 180 ? 54.836 1.676 -39.326 1.00 91.12 180 GLN A C 1
ATOM 1381 O O . GLN A 1 180 ? 55.625 0.737 -39.266 1.00 91.12 180 GLN A O 1
ATOM 1386 N N . GLU A 1 181 ? 54.390 2.316 -38.250 1.00 90.31 181 GLU A N 1
ATOM 1387 C CA . GLU A 1 181 ? 54.724 1.943 -36.877 1.00 90.31 181 GLU A CA 1
ATOM 1388 C C . GLU A 1 181 ? 54.168 0.550 -36.550 1.00 90.31 181 GLU A C 1
ATOM 1390 O O . GLU A 1 181 ? 54.944 -0.388 -36.339 1.00 90.31 181 GLU A O 1
ATOM 1395 N N . VAL A 1 182 ? 52.851 0.377 -36.696 1.00 91.88 182 VAL A N 1
ATOM 1396 C CA . VAL A 1 182 ? 52.166 -0.918 -36.542 1.00 91.88 182 VAL A CA 1
ATOM 1397 C C . VAL A 1 182 ? 52.709 -1.954 -37.531 1.00 91.88 182 VAL A C 1
ATOM 1399 O O . VAL A 1 182 ? 53.045 -3.066 -37.131 1.00 91.88 182 VAL A O 1
ATOM 1402 N N . TYR A 1 183 ? 52.878 -1.603 -38.815 1.00 91.19 183 TYR A N 1
ATOM 1403 C CA . TYR A 1 183 ? 53.403 -2.521 -39.838 1.00 91.19 183 TYR A CA 1
ATOM 1404 C C . TYR A 1 183 ? 54.786 -3.073 -39.459 1.00 91.19 183 TYR A C 1
ATOM 1406 O O . TYR A 1 183 ? 55.049 -4.265 -39.613 1.00 91.19 183 TYR A O 1
ATOM 1414 N N . ARG A 1 184 ? 55.694 -2.225 -38.958 1.00 88.69 184 ARG A N 1
ATOM 1415 C CA . ARG A 1 184 ? 57.047 -2.658 -38.574 1.00 88.69 184 ARG A CA 1
ATOM 1416 C C . ARG A 1 184 ? 57.024 -3.572 -37.366 1.00 88.69 184 ARG A C 1
ATOM 1418 O O . ARG A 1 184 ? 57.815 -4.506 -37.334 1.00 88.69 184 ARG A O 1
ATOM 1425 N N . TRP A 1 185 ? 56.165 -3.307 -36.389 1.00 87.38 185 TRP A N 1
ATOM 1426 C CA . TRP A 1 185 ? 56.001 -4.175 -35.227 1.00 87.38 185 TRP A CA 1
ATOM 1427 C C . TRP A 1 185 ? 55.334 -5.516 -35.594 1.00 87.38 185 TRP A C 1
ATOM 1429 O O . TRP A 1 185 ? 55.703 -6.569 -35.080 1.00 87.38 185 TRP A O 1
ATOM 1439 N N . ALA A 1 186 ? 54.403 -5.504 -36.549 1.00 88.56 186 ALA A N 1
ATOM 1440 C CA . ALA A 1 186 ? 53.663 -6.685 -36.983 1.00 88.56 186 ALA A CA 1
ATOM 1441 C C . ALA A 1 186 ? 54.465 -7.652 -37.882 1.00 88.56 186 ALA A C 1
ATOM 1443 O O . ALA A 1 186 ? 54.164 -8.845 -37.906 1.00 88.56 186 ALA A O 1
ATOM 1444 N N . VAL A 1 187 ? 55.466 -7.149 -38.621 1.00 85.12 187 VAL A N 1
ATOM 1445 C CA . VAL A 1 187 ? 56.175 -7.880 -39.699 1.00 85.12 187 VAL A CA 1
ATOM 1446 C C . VAL A 1 187 ? 57.692 -8.036 -39.425 1.00 85.12 187 VAL A C 1
ATOM 1448 O O . VAL A 1 187 ? 58.444 -8.476 -40.293 1.00 85.12 187 VAL A O 1
ATOM 1451 N N . GLN A 1 188 ? 58.191 -7.679 -38.235 1.00 77.19 188 GLN A N 1
ATOM 1452 C CA . GLN A 1 188 ? 59.617 -7.827 -37.889 1.00 77.19 188 GLN A CA 1
ATOM 1453 C C . GLN A 1 188 ? 60.012 -9.295 -37.650 1.00 77.19 188 GLN A C 1
ATOM 1455 O O . GLN A 1 188 ? 59.561 -9.923 -36.700 1.00 77.19 188 GLN A O 1
ATOM 1460 N N . ASP A 1 189 ? 60.883 -9.826 -38.512 1.00 60.53 189 ASP A N 1
ATOM 1461 C CA . ASP A 1 189 ? 61.260 -11.244 -38.556 1.00 60.53 189 ASP A CA 1
ATOM 1462 C C . ASP A 1 189 ? 62.557 -11.560 -37.784 1.00 60.53 189 ASP A C 1
ATOM 1464 O O . ASP A 1 189 ? 63.570 -10.870 -37.938 1.00 60.53 189 ASP A O 1
ATOM 1468 N N . ARG A 1 190 ? 62.541 -12.644 -36.993 1.00 58.34 190 ARG A N 1
ATOM 1469 C CA . ARG A 1 190 ? 63.722 -13.242 -36.335 1.00 58.34 190 ARG A CA 1
ATOM 1470 C C . ARG A 1 190 ? 64.252 -14.510 -37.026 1.00 58.34 190 ARG A C 1
ATOM 1472 O O . ARG A 1 190 ? 65.283 -15.038 -36.611 1.00 58.34 190 ARG A O 1
ATOM 1479 N N . GLY A 1 191 ? 63.608 -14.962 -38.102 1.00 52.28 191 GLY A N 1
ATOM 1480 C CA . GLY A 1 191 ? 64.020 -16.090 -38.945 1.00 52.28 191 GLY A CA 1
ATOM 1481 C C . GLY A 1 191 ? 63.273 -17.403 -38.686 1.00 52.28 191 GLY A C 1
ATOM 1482 O O . GLY A 1 191 ? 63.557 -18.398 -39.354 1.00 52.28 191 GLY A O 1
ATOM 1483 N N . ASP A 1 192 ? 62.329 -17.422 -37.742 1.00 59.62 192 ASP A N 1
ATOM 1484 C CA . ASP A 1 192 ? 61.483 -18.571 -37.385 1.00 59.62 192 ASP A CA 1
ATOM 1485 C C . ASP A 1 192 ? 59.974 -18.326 -37.607 1.00 59.62 192 ASP A C 1
ATOM 1487 O O . ASP A 1 192 ? 59.172 -19.252 -37.465 1.00 59.62 192 ASP A O 1
ATOM 1491 N N . GLY A 1 193 ? 59.583 -17.106 -37.997 1.00 63.84 193 GLY A N 1
ATOM 1492 C CA . GLY A 1 193 ? 58.191 -16.712 -38.226 1.00 63.84 193 GLY A CA 1
ATOM 1493 C C . GLY A 1 193 ? 57.414 -16.269 -36.978 1.00 63.84 193 GLY A C 1
ATOM 1494 O O . GLY A 1 193 ? 56.196 -16.090 -37.074 1.00 63.84 193 GLY A O 1
ATOM 1495 N N . ARG A 1 194 ? 58.075 -16.090 -35.823 1.00 66.19 194 ARG A N 1
ATOM 1496 C CA . ARG A 1 194 ? 57.432 -15.696 -34.556 1.00 66.19 194 ARG A CA 1
ATOM 1497 C C . ARG A 1 194 ? 58.002 -14.411 -33.951 1.00 66.19 194 ARG A C 1
ATOM 1499 O O . ARG A 1 194 ? 59.101 -13.965 -34.277 1.00 66.19 194 ARG A O 1
ATOM 1506 N N . ARG A 1 195 ? 57.213 -13.812 -33.058 1.00 66.62 195 ARG A N 1
ATOM 1507 C CA . ARG A 1 195 ? 57.596 -12.686 -32.197 1.00 66.62 195 ARG A CA 1
ATOM 1508 C C . ARG A 1 195 ? 58.353 -13.145 -30.949 1.00 66.62 195 ARG A C 1
ATOM 1510 O O . ARG A 1 195 ? 58.347 -14.317 -30.584 1.00 66.62 195 ARG A O 1
ATOM 1517 N N . GLU A 1 196 ? 58.944 -12.180 -30.246 1.00 65.19 196 GLU A N 1
ATOM 1518 C CA . GLU A 1 196 ? 59.617 -12.387 -28.952 1.00 65.19 196 GLU A CA 1
ATOM 1519 C C . GLU A 1 196 ? 58.654 -12.791 -27.823 1.00 65.19 196 GLU A C 1
ATOM 1521 O O . GLU A 1 196 ? 59.063 -13.489 -26.899 1.00 65.19 196 GLU A O 1
ATOM 1526 N N . ASP A 1 197 ? 57.380 -12.403 -27.933 1.00 64.19 197 ASP A N 1
ATOM 1527 C CA . ASP A 1 197 ? 56.270 -12.837 -27.070 1.00 64.19 197 ASP A CA 1
ATOM 1528 C C . ASP A 1 197 ? 55.756 -14.263 -27.381 1.00 64.19 197 ASP A C 1
ATOM 1530 O O . ASP A 1 197 ? 54.981 -14.826 -26.610 1.00 64.19 197 ASP A O 1
ATOM 1534 N N . GLY A 1 198 ? 56.214 -14.875 -28.481 1.00 66.62 198 GLY A N 1
ATOM 1535 C CA . GLY A 1 198 ? 55.820 -16.213 -28.935 1.00 66.62 198 GLY A CA 1
ATOM 1536 C C . GLY A 1 198 ? 54.696 -16.256 -29.981 1.00 66.62 198 GLY A C 1
ATOM 1537 O O . GLY A 1 198 ? 54.457 -17.327 -30.548 1.00 66.62 198 GLY A O 1
ATOM 1538 N N . GLY A 1 199 ? 54.038 -15.131 -30.280 1.00 66.19 199 GLY A N 1
ATOM 1539 C CA . GLY A 1 199 ? 52.958 -15.032 -31.267 1.00 66.19 199 GLY A CA 1
ATOM 1540 C C . GLY A 1 199 ? 53.412 -15.163 -32.728 1.00 66.19 199 GLY A C 1
ATOM 1541 O O . GLY A 1 199 ? 54.594 -15.030 -33.055 1.00 66.19 199 GLY A O 1
ATOM 1542 N N . GLU A 1 200 ? 52.464 -15.413 -33.639 1.00 71.75 200 GLU A N 1
ATOM 1543 C CA . GLU A 1 200 ? 52.735 -15.408 -35.086 1.00 71.75 200 GLU A CA 1
ATOM 1544 C C . GLU A 1 200 ? 52.897 -13.988 -35.650 1.00 71.75 200 GLU A C 1
ATOM 1546 O O . GLU A 1 200 ? 52.116 -13.082 -35.336 1.00 71.75 200 GLU A O 1
ATOM 1551 N N . LEU A 1 201 ? 53.860 -13.833 -36.565 1.00 80.00 201 LEU A N 1
ATOM 1552 C CA . LEU A 1 201 ? 54.041 -12.620 -37.363 1.00 80.00 201 LEU A CA 1
ATOM 1553 C C . LEU A 1 201 ? 52.939 -12.440 -38.415 1.00 80.00 201 LEU A C 1
ATOM 1555 O O . LEU A 1 201 ? 52.400 -13.400 -38.973 1.00 80.00 201 LEU A O 1
ATOM 1559 N N . TYR A 1 202 ? 52.647 -11.181 -38.734 1.00 89.81 202 TYR A N 1
ATOM 1560 C CA . TYR A 1 202 ? 51.639 -10.817 -39.722 1.00 89.81 202 TYR A CA 1
ATOM 1561 C C . TYR A 1 202 ? 52.204 -10.843 -41.139 1.00 89.81 202 TYR A C 1
ATOM 1563 O O . TYR A 1 202 ? 53.371 -10.541 -41.390 1.00 89.81 202 TYR A O 1
ATOM 1571 N N . SER A 1 203 ? 51.331 -11.128 -42.103 1.00 90.94 203 SER A N 1
ATOM 1572 C CA . SER A 1 203 ? 51.617 -10.968 -43.525 1.00 90.94 203 SER A CA 1
ATOM 1573 C C . SER A 1 203 ? 50.684 -9.911 -44.107 1.00 90.94 203 SER A C 1
ATOM 1575 O O . SER A 1 203 ? 49.526 -10.192 -44.415 1.00 90.94 203 SER A O 1
ATOM 1577 N N . ILE A 1 204 ? 51.194 -8.681 -44.222 1.00 92.06 204 ILE A N 1
ATOM 1578 C CA . ILE A 1 204 ? 50.485 -7.504 -44.746 1.00 92.06 204 ILE A CA 1
ATOM 1579 C C . ILE A 1 204 ? 51.132 -7.132 -46.091 1.00 92.06 204 ILE A C 1
ATOM 1581 O O . ILE A 1 204 ? 52.205 -6.530 -46.103 1.00 92.06 204 ILE A O 1
ATOM 1585 N N . PRO A 1 205 ? 50.548 -7.488 -47.251 1.00 88.50 205 PRO A N 1
ATOM 1586 C CA . PRO A 1 205 ? 51.199 -7.233 -48.536 1.00 88.50 205 PRO A CA 1
ATOM 1587 C C . PRO A 1 205 ? 51.192 -5.769 -48.984 1.00 88.50 205 PRO A C 1
ATOM 1589 O O . PRO A 1 205 ? 51.958 -5.416 -49.885 1.00 88.50 205 PRO A O 1
ATOM 1592 N N . SER A 1 206 ? 50.325 -4.924 -48.421 1.00 90.50 206 SER A N 1
ATOM 1593 C CA . SER A 1 206 ? 50.302 -3.488 -48.713 1.00 90.50 206 SER A CA 1
ATOM 1594 C C . SER A 1 206 ? 51.329 -2.765 -47.844 1.00 90.50 206 SER A C 1
ATOM 1596 O O . SER A 1 206 ? 51.152 -2.635 -46.640 1.00 90.50 206 SER A O 1
ATOM 1598 N N . LEU A 1 207 ? 52.405 -2.252 -48.448 1.00 85.19 207 LEU A N 1
ATOM 1599 C CA . LEU A 1 207 ? 53.435 -1.497 -47.715 1.00 85.19 207 LEU A CA 1
ATOM 1600 C C . LEU A 1 207 ? 52.932 -0.141 -47.184 1.00 85.19 207 LEU A C 1
ATOM 1602 O O . LEU A 1 207 ? 53.535 0.422 -46.270 1.00 85.19 207 LEU A O 1
ATOM 1606 N N . GLY A 1 208 ? 51.858 0.391 -47.777 1.00 85.94 208 GLY A N 1
ATOM 1607 C CA . GLY A 1 208 ? 51.419 1.773 -47.600 1.00 85.94 208 GLY A CA 1
ATOM 1608 C C . GLY A 1 208 ? 52.325 2.781 -48.325 1.00 85.94 208 GLY A C 1
ATOM 1609 O O . GLY A 1 208 ? 53.512 2.540 -48.563 1.00 85.94 208 GLY A O 1
ATOM 1610 N N . ARG A 1 209 ? 51.765 3.928 -48.719 1.00 85.62 209 ARG A N 1
ATOM 1611 C CA . ARG A 1 209 ? 52.492 5.061 -49.325 1.00 85.62 209 ARG A CA 1
ATOM 1612 C C . ARG A 1 209 ? 52.024 6.391 -48.735 1.00 85.62 209 ARG A C 1
ATOM 1614 O O . ARG A 1 209 ? 50.848 6.534 -48.422 1.00 85.62 209 ARG A O 1
ATOM 1621 N N . ARG A 1 210 ? 52.945 7.356 -48.599 1.00 79.44 210 ARG A N 1
ATOM 1622 C CA . ARG A 1 210 ? 52.667 8.741 -48.164 1.00 79.44 210 ARG A CA 1
ATOM 1623 C C . ARG A 1 210 ? 51.903 9.484 -49.255 1.00 79.44 210 ARG A C 1
ATOM 1625 O O . ARG A 1 210 ? 52.528 10.134 -50.093 1.00 79.44 210 ARG A O 1
ATOM 1632 N N . GLY A 1 211 ? 50.580 9.357 -49.263 1.00 72.50 211 GLY A N 1
ATOM 1633 C CA . GLY A 1 211 ? 49.764 9.964 -50.304 1.00 72.50 211 GLY A CA 1
ATOM 1634 C C . GLY A 1 211 ? 50.006 9.407 -51.712 1.00 72.50 211 GLY A C 1
ATOM 1635 O O . GLY A 1 211 ? 50.774 8.458 -51.911 1.00 72.50 211 GLY A O 1
ATOM 1636 N N . ASN A 1 212 ? 49.362 10.018 -52.710 1.00 72.50 212 ASN A N 1
ATOM 1637 C CA . ASN A 1 212 ? 49.624 9.682 -54.110 1.00 72.50 212 ASN A CA 1
ATOM 1638 C C . ASN A 1 212 ? 50.911 10.347 -54.659 1.00 72.50 212 ASN A C 1
ATOM 1640 O O . ASN A 1 212 ? 51.364 11.360 -54.136 1.00 72.50 212 ASN A O 1
ATOM 1644 N N . ASP A 1 213 ? 51.466 9.779 -55.734 1.00 57.06 213 ASP A N 1
ATOM 1645 C CA . ASP A 1 213 ? 52.656 10.182 -56.495 1.00 57.06 213 ASP A CA 1
ATOM 1646 C C . ASP A 1 213 ? 53.995 10.220 -55.731 1.00 57.06 213 ASP A C 1
ATOM 1648 O O . ASP A 1 213 ? 54.186 10.882 -54.712 1.00 57.06 213 ASP A O 1
ATOM 1652 N N . GLY A 1 214 ? 54.964 9.465 -56.265 1.00 53.09 214 GLY A N 1
ATOM 1653 C CA . GLY A 1 214 ? 56.194 9.040 -55.586 1.00 53.09 214 GLY A CA 1
ATOM 1654 C C . GLY A 1 214 ? 57.306 10.086 -55.456 1.00 53.09 214 GLY A C 1
ATOM 1655 O O . GLY A 1 214 ? 58.454 9.791 -55.784 1.00 53.09 214 GLY A O 1
ATOM 1656 N N . ALA A 1 215 ? 56.994 11.290 -54.978 1.00 45.72 215 ALA A N 1
ATOM 1657 C CA . ALA A 1 215 ? 57.983 12.327 -54.686 1.00 45.72 215 ALA A CA 1
ATOM 1658 C C . ALA A 1 215 ? 58.678 12.103 -53.325 1.00 45.72 215 ALA A C 1
ATOM 1660 O O . ALA A 1 215 ? 58.026 11.865 -52.309 1.00 45.72 215 ALA A O 1
ATOM 1661 N N . GLN A 1 216 ? 60.009 12.243 -53.275 1.00 48.22 216 GLN A N 1
ATOM 1662 C CA . GLN A 1 216 ? 60.811 12.126 -52.043 1.00 48.22 216 GLN A CA 1
ATOM 1663 C C . GLN A 1 216 ? 60.760 13.392 -51.157 1.00 48.22 216 GLN A C 1
ATOM 1665 O O . GLN A 1 216 ? 61.798 13.910 -50.757 1.00 48.22 216 GLN A O 1
ATOM 1670 N N . SER A 1 217 ? 59.566 13.906 -50.852 1.00 52.34 217 SER A N 1
ATOM 1671 C CA . SER A 1 217 ? 59.348 14.874 -49.762 1.00 52.34 217 SER A CA 1
ATOM 1672 C C . SER A 1 217 ? 57.852 15.023 -49.474 1.00 52.34 217 SER A C 1
ATOM 1674 O O . SER A 1 217 ? 57.179 15.885 -50.032 1.00 52.34 217 SER A O 1
ATOM 1676 N N . LYS A 1 218 ? 57.318 14.129 -48.639 1.00 62.66 218 LYS A N 1
ATOM 1677 C CA . LYS A 1 218 ? 55.960 14.214 -48.087 1.00 62.66 218 LYS A CA 1
ATOM 1678 C C . LYS A 1 218 ? 56.001 13.871 -46.603 1.00 62.66 218 LYS A C 1
ATOM 1680 O O . LYS A 1 218 ? 56.748 12.968 -46.203 1.00 62.66 218 LYS A O 1
ATOM 1685 N N . SER A 1 219 ? 55.235 14.609 -45.803 1.00 79.31 219 SER A N 1
ATOM 1686 C CA . SER A 1 219 ? 55.109 14.426 -44.353 1.00 79.31 219 SER A CA 1
ATOM 1687 C C . SER A 1 219 ? 54.651 13.010 -43.986 1.00 79.31 219 SER A C 1
ATOM 1689 O O . SER A 1 219 ? 54.099 12.274 -44.808 1.00 79.31 219 SER A O 1
ATOM 1691 N N . GLY A 1 220 ? 54.907 12.608 -42.742 1.00 82.06 220 GLY A N 1
ATOM 1692 C CA . GLY A 1 220 ? 54.337 11.381 -42.185 1.00 82.06 220 GLY A CA 1
ATOM 1693 C C . GLY A 1 220 ? 52.822 11.474 -41.962 1.00 82.06 220 GLY A C 1
ATOM 1694 O O . GLY A 1 220 ? 52.147 10.449 -42.008 1.00 82.06 220 GLY A O 1
ATOM 1695 N N . LEU A 1 221 ? 52.310 12.703 -41.811 1.00 87.44 221 LEU A N 1
ATOM 1696 C CA . LEU A 1 221 ? 50.908 13.044 -41.547 1.00 87.44 221 LEU A CA 1
ATOM 1697 C C . LEU A 1 221 ? 50.012 13.020 -42.799 1.00 87.44 221 LEU A C 1
ATOM 1699 O O . LEU A 1 221 ? 48.822 13.290 -42.706 1.00 87.44 221 LEU A O 1
ATOM 1703 N N . HIS A 1 222 ? 50.538 12.683 -43.980 1.00 91.38 222 HIS A N 1
ATOM 1704 C CA . HIS A 1 222 ? 49.663 12.298 -45.091 1.00 91.38 222 HIS A CA 1
ATOM 1705 C C . HIS A 1 222 ? 48.950 10.976 -44.766 1.00 91.38 222 HIS A C 1
ATOM 1707 O O . HIS A 1 222 ? 49.590 10.077 -44.200 1.00 91.38 222 HIS A O 1
ATOM 1713 N N . PRO A 1 223 ? 47.685 10.801 -45.189 1.00 92.81 223 PRO A N 1
ATOM 1714 C CA . PRO A 1 223 ? 47.008 9.519 -45.076 1.00 92.81 223 PRO A CA 1
ATOM 1715 C C . PRO A 1 223 ? 47.769 8.444 -45.860 1.00 92.81 223 PRO A C 1
ATOM 1717 O O . PRO A 1 223 ? 48.425 8.711 -46.882 1.00 92.81 223 PRO A O 1
ATOM 1720 N N . VAL A 1 224 ? 47.703 7.210 -45.369 1.00 93.06 224 VAL A N 1
ATOM 1721 C CA . VAL A 1 224 ? 48.272 6.068 -46.074 1.00 93.06 224 VAL A CA 1
ATOM 1722 C C . VAL A 1 224 ? 47.431 5.750 -47.314 1.00 93.06 224 VAL A C 1
ATOM 1724 O O . VAL A 1 224 ? 46.210 5.655 -47.251 1.00 93.06 224 VAL A O 1
ATOM 1727 N N . THR A 1 225 ? 48.099 5.578 -48.455 1.00 91.75 225 THR A N 1
ATOM 1728 C CA . THR A 1 225 ? 47.472 5.146 -49.715 1.00 91.75 225 THR A CA 1
ATOM 1729 C C . THR A 1 225 ? 48.064 3.833 -50.214 1.00 91.75 225 THR A C 1
ATOM 1731 O O . THR A 1 225 ? 49.098 3.372 -49.712 1.00 91.75 225 THR A O 1
ATOM 1734 N N . ARG A 1 226 ? 47.439 3.238 -51.239 1.00 91.00 226 ARG A N 1
ATOM 1735 C CA . ARG A 1 226 ? 47.776 1.910 -51.784 1.00 91.00 226 ARG A CA 1
ATOM 1736 C C . ARG A 1 226 ? 47.691 0.822 -50.714 1.00 91.00 226 ARG A C 1
ATOM 1738 O O . ARG A 1 226 ? 48.542 -0.064 -50.631 1.00 91.00 226 ARG A O 1
ATOM 1745 N N . VAL A 1 227 ? 46.634 0.910 -49.908 1.00 93.06 227 VAL A N 1
ATOM 1746 C CA . VAL A 1 227 ? 46.197 -0.135 -48.984 1.00 93.06 227 VAL A CA 1
ATOM 1747 C C . VAL A 1 227 ? 45.009 -0.861 -49.607 1.00 93.06 227 VAL A C 1
ATOM 1749 O O . VAL A 1 227 ? 44.041 -0.238 -50.038 1.00 93.06 227 VAL A O 1
ATOM 1752 N N . SER A 1 228 ? 45.097 -2.186 -49.667 1.00 95.81 228 SER A N 1
ATOM 1753 C CA . SER A 1 228 ? 43.977 -3.053 -50.043 1.00 95.81 228 SER A CA 1
ATOM 1754 C C . SER A 1 228 ? 43.151 -3.419 -48.812 1.00 95.81 228 SER A C 1
ATOM 1756 O O . SER A 1 228 ? 43.707 -3.555 -47.722 1.00 95.81 228 SER A O 1
ATOM 1758 N N . TRP A 1 229 ? 41.844 -3.633 -48.983 1.00 96.12 229 TRP A N 1
ATOM 1759 C CA . TRP A 1 229 ? 40.929 -4.016 -47.900 1.00 96.12 229 TRP A CA 1
ATOM 1760 C C . TRP A 1 229 ? 41.435 -5.226 -47.093 1.00 96.12 229 TRP A C 1
ATOM 1762 O O . TRP A 1 229 ? 41.427 -5.201 -45.865 1.00 96.12 229 TRP A O 1
ATOM 1772 N N . ARG A 1 230 ? 41.976 -6.254 -47.769 1.00 94.56 230 ARG A N 1
ATOM 1773 C CA . ARG A 1 230 ? 42.606 -7.420 -47.116 1.00 94.56 230 ARG A CA 1
ATOM 1774 C C . ARG A 1 230 ? 43.735 -7.014 -46.165 1.00 94.56 230 ARG A C 1
ATOM 1776 O O . ARG A 1 230 ? 43.800 -7.499 -45.040 1.00 94.56 230 ARG A O 1
ATOM 1783 N N . SER A 1 231 ? 44.635 -6.142 -46.622 1.00 95.62 231 SER A N 1
ATOM 1784 C CA . SER A 1 231 ? 45.733 -5.631 -45.796 1.00 95.62 231 SER A CA 1
ATOM 1785 C C . SER A 1 231 ? 45.229 -4.735 -44.669 1.00 95.62 231 SER A C 1
ATOM 1787 O O . SER A 1 231 ? 45.815 -4.767 -43.596 1.00 95.62 231 SER A O 1
ATOM 1789 N N . ALA A 1 232 ? 44.163 -3.962 -44.895 1.00 96.62 232 ALA A N 1
ATOM 1790 C CA . ALA A 1 232 ? 43.537 -3.130 -43.874 1.00 96.62 232 ALA A CA 1
ATOM 1791 C C . ALA A 1 232 ? 42.963 -3.985 -42.732 1.00 96.62 232 ALA A C 1
ATOM 1793 O O . ALA A 1 232 ? 43.344 -3.781 -41.585 1.00 96.62 232 ALA A O 1
ATOM 1794 N N . ALA A 1 233 ? 42.141 -4.996 -43.036 1.00 95.25 233 ALA A N 1
ATOM 1795 C CA . ALA A 1 233 ? 41.570 -5.896 -42.030 1.00 95.25 233 ALA A CA 1
ATOM 1796 C C . ALA A 1 233 ? 42.656 -6.621 -41.207 1.00 95.25 233 ALA A C 1
ATOM 1798 O O . ALA A 1 233 ? 42.609 -6.633 -39.979 1.00 95.25 233 ALA A O 1
ATOM 1799 N N . VAL A 1 234 ? 43.695 -7.145 -41.868 1.00 95.75 234 VAL A N 1
ATOM 1800 C CA . VAL A 1 234 ? 44.852 -7.768 -41.195 1.00 95.75 234 VAL A CA 1
ATOM 1801 C C . VAL A 1 234 ? 45.633 -6.763 -40.331 1.00 95.75 234 VAL A C 1
ATOM 1803 O O . VAL A 1 234 ? 46.122 -7.117 -39.259 1.00 95.75 234 VAL A O 1
ATOM 1806 N N . TRP A 1 235 ? 45.743 -5.506 -40.768 1.00 96.50 235 TRP A N 1
ATOM 1807 C CA . TRP A 1 235 ? 46.409 -4.437 -40.019 1.00 96.50 235 TRP A CA 1
ATOM 1808 C C . TRP A 1 235 ? 45.604 -3.983 -38.787 1.00 96.50 235 TRP A C 1
ATOM 1810 O O . TRP A 1 235 ? 46.218 -3.612 -37.795 1.00 96.50 235 TRP A O 1
ATOM 1820 N N . MET A 1 236 ? 44.268 -4.085 -38.782 1.00 97.06 236 MET A N 1
ATOM 1821 C CA . MET A 1 236 ? 43.445 -3.764 -37.600 1.00 97.06 236 MET A CA 1
ATOM 1822 C C . MET A 1 236 ? 43.662 -4.745 -36.434 1.00 97.06 236 MET A C 1
ATOM 1824 O O . MET A 1 236 ? 43.846 -4.326 -35.289 1.00 97.06 236 MET A O 1
ATOM 1828 N N . ASN A 1 237 ? 43.754 -6.049 -36.721 1.00 95.25 237 ASN A N 1
ATOM 1829 C CA . ASN A 1 237 ? 44.183 -7.041 -35.726 1.00 95.25 237 ASN A CA 1
ATOM 1830 C C . ASN A 1 237 ? 45.601 -6.721 -35.205 1.00 95.25 237 ASN A C 1
ATOM 1832 O O . ASN A 1 237 ? 45.848 -6.751 -34.001 1.00 95.25 237 ASN A O 1
ATOM 1836 N N . ALA A 1 238 ? 46.523 -6.339 -36.098 1.00 93.94 238 ALA A N 1
ATOM 1837 C CA . ALA A 1 238 ? 47.877 -5.949 -35.706 1.00 93.94 238 ALA A CA 1
ATOM 1838 C C . ALA A 1 238 ? 47.917 -4.677 -34.836 1.00 93.94 238 ALA A C 1
ATOM 1840 O O . ALA A 1 238 ? 48.705 -4.620 -33.896 1.00 93.94 238 ALA A O 1
ATOM 1841 N N . LEU A 1 239 ? 47.069 -3.680 -35.115 1.00 93.81 239 LEU A N 1
ATOM 1842 C CA . LEU A 1 239 ? 46.904 -2.474 -34.295 1.00 93.81 239 LEU A CA 1
ATOM 1843 C C . LEU A 1 239 ? 46.392 -2.831 -32.891 1.00 93.81 239 LEU A C 1
ATOM 1845 O O . LEU A 1 239 ? 46.894 -2.294 -31.909 1.00 93.81 239 LEU A O 1
ATOM 1849 N N . THR A 1 240 ? 45.450 -3.772 -32.795 1.00 93.19 240 THR A N 1
ATOM 1850 C CA . THR A 1 240 ? 44.882 -4.244 -31.520 1.00 93.19 240 THR A CA 1
ATOM 1851 C C . THR A 1 240 ? 45.936 -4.894 -30.632 1.00 93.19 240 THR A C 1
ATOM 1853 O O . THR A 1 240 ? 46.114 -4.481 -29.488 1.00 93.19 240 THR A O 1
ATOM 1856 N N . GLU A 1 241 ? 46.714 -5.848 -31.153 1.00 90.69 241 GLU A N 1
ATOM 1857 C CA . GLU A 1 241 ? 47.790 -6.442 -30.352 1.00 90.69 241 GLU A CA 1
ATOM 1858 C C . GLU A 1 241 ? 48.924 -5.449 -30.054 1.00 90.69 241 GLU A C 1
ATOM 1860 O O . GLU A 1 241 ? 49.548 -5.549 -29.000 1.00 90.69 241 GLU A O 1
ATOM 1865 N N . TYR A 1 242 ? 49.205 -4.497 -30.954 1.00 89.19 242 TYR A N 1
ATOM 1866 C CA . TYR A 1 242 ? 50.219 -3.466 -30.713 1.00 89.19 242 TYR A CA 1
ATOM 1867 C C . TYR A 1 242 ? 49.802 -2.554 -29.559 1.00 89.19 242 TYR A C 1
ATOM 1869 O O . TYR A 1 242 ? 50.597 -2.292 -28.659 1.00 89.19 242 TYR A O 1
ATOM 1877 N N . TYR A 1 243 ? 48.538 -2.128 -29.549 1.00 87.50 243 TYR A N 1
ATOM 1878 C CA . TYR A 1 243 ? 47.943 -1.369 -28.456 1.00 87.50 243 TYR A CA 1
ATOM 1879 C C . TYR A 1 243 ? 48.006 -2.146 -27.137 1.00 87.50 243 TYR A C 1
ATOM 1881 O O . TYR A 1 243 ? 48.512 -1.602 -26.155 1.00 87.50 243 TYR A O 1
ATOM 1889 N N . ASN A 1 244 ? 47.599 -3.421 -27.118 1.00 87.25 244 ASN A N 1
ATOM 1890 C CA . ASN A 1 244 ? 47.720 -4.291 -25.941 1.00 87.25 244 ASN A CA 1
ATOM 1891 C C . ASN A 1 244 ? 49.174 -4.347 -25.429 1.00 87.25 244 ASN A C 1
ATOM 1893 O O . ASN A 1 244 ? 49.435 -4.111 -24.251 1.00 87.25 244 ASN A O 1
ATOM 1897 N N . ALA A 1 245 ? 50.142 -4.574 -26.324 1.00 84.88 245 ALA A N 1
ATOM 1898 C CA . ALA A 1 245 ? 51.562 -4.677 -25.981 1.00 84.88 245 ALA A CA 1
ATOM 1899 C C . ALA A 1 245 ? 52.198 -3.356 -25.496 1.00 84.88 245 ALA A C 1
ATOM 1901 O O . ALA A 1 245 ? 53.151 -3.393 -24.719 1.00 84.88 245 ALA A O 1
ATOM 1902 N N . VAL A 1 246 ? 51.699 -2.200 -25.949 1.00 81.62 246 VAL A N 1
ATOM 1903 C CA . VAL A 1 246 ? 52.191 -0.867 -25.545 1.00 81.62 246 VAL A CA 1
ATOM 1904 C C . VAL A 1 246 ? 51.529 -0.371 -24.256 1.00 81.62 246 VAL A C 1
ATOM 1906 O O . VAL A 1 246 ? 52.190 0.274 -23.447 1.00 81.62 246 VAL A O 1
ATOM 1909 N N . THR A 1 247 ? 50.243 -0.669 -24.051 1.00 78.25 247 THR A N 1
ATOM 1910 C CA . THR A 1 247 ? 49.445 -0.144 -22.923 1.00 78.25 247 THR A CA 1
ATOM 1911 C C . THR A 1 247 ? 49.301 -1.113 -21.749 1.00 78.25 247 THR A C 1
ATOM 1913 O O . THR A 1 247 ? 48.912 -0.694 -20.664 1.00 78.25 247 THR A O 1
ATOM 1916 N N . GLY A 1 248 ? 49.582 -2.406 -21.945 1.00 78.50 248 GLY A N 1
ATOM 1917 C CA . GLY A 1 248 ? 49.283 -3.458 -20.967 1.00 78.50 248 GLY A CA 1
ATOM 1918 C C . GLY A 1 248 ? 47.802 -3.857 -20.908 1.00 78.50 248 GLY A C 1
ATOM 1919 O O . GLY A 1 248 ? 47.421 -4.641 -20.041 1.00 78.50 248 GLY A O 1
ATOM 1920 N N . SER A 1 249 ? 46.965 -3.333 -21.809 1.00 81.31 249 SER A N 1
ATOM 1921 C CA . SER A 1 249 ? 45.566 -3.747 -21.952 1.00 81.31 249 SER A CA 1
ATOM 1922 C C . SER A 1 249 ? 45.433 -5.108 -22.651 1.00 81.31 249 SER A C 1
ATOM 1924 O O . SER A 1 249 ? 46.387 -5.641 -23.219 1.00 81.31 249 SER A O 1
ATOM 1926 N N . ASN A 1 250 ? 44.233 -5.690 -22.595 1.00 84.88 250 ASN A N 1
ATOM 1927 C CA . ASN A 1 250 ? 43.930 -7.007 -23.155 1.00 84.88 250 ASN A CA 1
ATOM 1928 C C . ASN A 1 250 ? 42.636 -6.963 -23.986 1.00 84.88 250 ASN A C 1
ATOM 1930 O O . ASN A 1 250 ? 41.637 -7.591 -23.622 1.00 84.88 250 ASN A O 1
ATOM 1934 N N . ARG A 1 251 ? 42.638 -6.157 -25.058 1.00 86.44 251 ARG A N 1
ATOM 1935 C CA . ARG A 1 251 ? 41.537 -6.079 -26.032 1.00 86.44 251 ARG A CA 1
ATOM 1936 C C . ARG A 1 251 ? 41.484 -7.334 -26.911 1.00 86.44 251 ARG A C 1
ATOM 1938 O O . ARG A 1 251 ? 42.536 -7.818 -27.338 1.00 86.44 251 ARG A O 1
ATOM 1945 N N . GLN A 1 252 ? 40.289 -7.840 -27.196 1.00 90.38 252 GLN A N 1
ATOM 1946 C CA . GLN A 1 252 ? 40.049 -9.002 -28.058 1.00 90.38 252 GLN A CA 1
ATOM 1947 C C . GLN A 1 252 ? 40.257 -8.637 -29.534 1.00 90.38 252 GLN A C 1
ATOM 1949 O O . GLN A 1 252 ? 40.032 -7.502 -29.953 1.00 90.38 252 GLN A O 1
ATOM 1954 N N . LEU A 1 253 ? 40.712 -9.597 -30.343 1.00 92.62 253 LEU A N 1
ATOM 1955 C CA . LEU A 1 253 ? 40.844 -9.402 -31.789 1.00 92.62 253 LEU A CA 1
ATOM 1956 C C . LEU A 1 253 ? 39.471 -9.499 -32.455 1.00 92.62 253 LEU A C 1
ATOM 1958 O O . LEU A 1 253 ? 38.598 -10.207 -31.973 1.00 92.62 253 LEU A O 1
ATOM 1962 N N . VAL A 1 254 ? 39.275 -8.789 -33.566 1.00 94.00 254 VAL A N 1
ATOM 1963 C CA . VAL A 1 254 ? 37.952 -8.720 -34.209 1.00 94.00 254 VAL A CA 1
ATOM 1964 C C . VAL A 1 254 ? 37.818 -9.737 -35.341 1.00 94.00 254 VAL A C 1
ATOM 1966 O O . VAL A 1 254 ? 36.752 -10.322 -35.520 1.00 94.00 254 VAL A O 1
ATOM 1969 N N . TYR A 1 255 ? 38.880 -9.955 -36.127 1.00 94.81 255 TYR A N 1
ATOM 1970 C CA . TYR A 1 255 ? 38.800 -10.744 -37.360 1.00 94.81 255 TYR A CA 1
ATOM 1971 C C . TYR A 1 255 ? 39.457 -12.123 -37.243 1.00 94.81 255 TYR A C 1
ATOM 1973 O O . TYR A 1 255 ? 40.646 -12.213 -36.929 1.00 94.81 255 TYR A O 1
ATOM 1981 N N . TYR A 1 256 ? 38.730 -13.178 -37.620 1.00 93.25 256 TYR A N 1
ATOM 1982 C CA . TYR A 1 256 ? 39.181 -14.580 -37.581 1.00 93.25 256 TYR A CA 1
ATOM 1983 C C . TYR A 1 256 ? 39.008 -15.289 -38.936 1.00 93.25 256 TYR A C 1
ATOM 1985 O O . TYR A 1 256 ? 38.259 -14.829 -39.806 1.00 93.25 256 TYR A O 1
ATOM 1993 N N . VAL A 1 257 ? 39.743 -16.389 -39.160 1.00 88.69 257 VAL A N 1
ATOM 1994 C CA . VAL A 1 257 ? 39.612 -17.225 -40.381 1.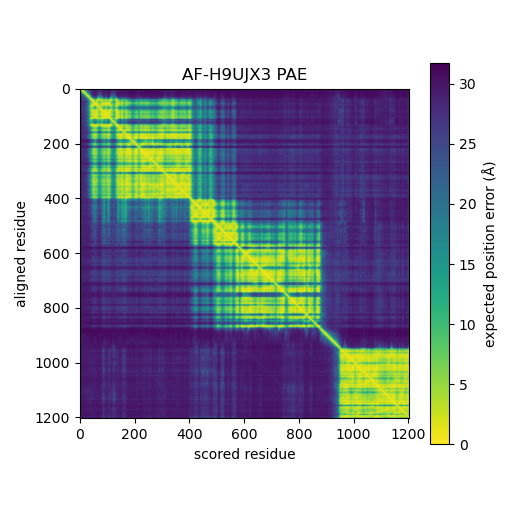00 88.69 257 VAL A CA 1
ATOM 1995 C C . VAL A 1 257 ? 38.706 -18.448 -40.200 1.00 88.69 257 VAL A C 1
ATOM 1997 O O . VAL A 1 257 ? 38.451 -19.165 -41.167 1.00 88.69 257 VAL A O 1
ATOM 2000 N N . ASP A 1 258 ? 38.206 -18.642 -38.988 1.00 85.38 258 ASP A N 1
ATOM 2001 C CA . ASP A 1 258 ? 37.305 -19.686 -38.508 1.00 85.38 258 ASP A CA 1
ATOM 2002 C C . ASP A 1 258 ? 36.157 -19.062 -37.684 1.00 85.38 258 ASP A C 1
ATOM 2004 O O . ASP A 1 258 ? 36.153 -17.854 -37.452 1.00 85.38 258 ASP A O 1
ATOM 2008 N N . SER A 1 259 ? 35.165 -19.866 -37.296 1.00 85.25 259 SER A N 1
ATOM 2009 C CA . SER A 1 259 ? 33.999 -19.454 -36.491 1.00 85.25 259 SER A CA 1
ATOM 2010 C C . SER A 1 259 ? 34.162 -19.682 -34.991 1.00 85.25 259 SER A C 1
ATOM 2012 O O . SER A 1 259 ? 33.268 -19.321 -34.233 1.00 85.25 259 SER A O 1
ATOM 2014 N N . ASP A 1 260 ? 35.254 -20.324 -34.584 1.00 85.06 260 ASP A N 1
ATOM 2015 C CA . ASP A 1 260 ? 35.423 -20.899 -33.249 1.00 85.06 260 ASP A CA 1
ATOM 2016 C C . ASP A 1 260 ? 36.448 -20.069 -32.436 1.00 85.06 260 ASP A C 1
ATOM 2018 O O . ASP A 1 260 ? 36.882 -20.461 -31.356 1.00 85.06 260 ASP A O 1
ATOM 2022 N N . GLU A 1 261 ? 36.821 -18.905 -32.987 1.00 87.75 261 GLU A N 1
ATOM 2023 C CA . GLU A 1 261 ? 37.771 -17.907 -32.487 1.00 87.75 261 GLU A CA 1
ATOM 2024 C C . GLU A 1 261 ? 39.191 -18.439 -32.193 1.00 87.75 261 GLU A C 1
ATOM 2026 O O . GLU A 1 261 ? 39.958 -17.837 -31.437 1.00 87.75 261 GLU A O 1
ATOM 2031 N N . GLU A 1 262 ? 39.605 -19.534 -32.843 1.00 85.69 262 GLU A N 1
ATOM 2032 C CA . GLU A 1 262 ? 40.933 -20.129 -32.627 1.00 85.69 262 GLU A CA 1
ATOM 2033 C C . GLU A 1 262 ? 42.043 -19.475 -33.473 1.00 85.69 262 GLU A C 1
ATOM 2035 O O . GLU A 1 262 ? 43.200 -19.419 -33.042 1.00 85.69 262 GLU A O 1
ATOM 2040 N N . LEU A 1 263 ? 41.742 -18.987 -34.687 1.00 88.00 263 LEU A N 1
ATOM 2041 C CA . LEU A 1 263 ? 42.748 -18.543 -35.664 1.00 88.00 263 LEU A CA 1
ATOM 2042 C C . LEU A 1 263 ? 42.536 -17.079 -36.109 1.00 88.00 263 LEU A C 1
ATOM 2044 O O . LEU A 1 263 ? 41.890 -16.805 -37.129 1.00 88.00 263 LEU A O 1
ATOM 2048 N N . PRO A 1 264 ? 43.148 -16.099 -35.412 1.00 91.81 264 PRO A N 1
ATOM 2049 C CA . PRO A 1 264 ? 43.081 -14.696 -35.806 1.00 91.81 264 PRO A CA 1
ATOM 2050 C C . PRO A 1 264 ? 43.583 -14.438 -37.234 1.00 91.81 264 PRO A C 1
ATOM 2052 O O . PRO A 1 264 ? 44.588 -14.996 -37.690 1.00 91.81 264 PRO A O 1
ATOM 2055 N N . LEU A 1 265 ? 42.926 -13.516 -37.938 1.00 92.88 265 LEU A N 1
ATOM 2056 C CA . LEU A 1 265 ? 43.274 -13.092 -39.293 1.00 92.88 265 LEU A CA 1
ATOM 2057 C C . LEU A 1 265 ? 44.603 -12.307 -39.299 1.00 92.88 265 LEU A C 1
ATOM 2059 O O . LEU A 1 265 ? 44.624 -11.079 -39.224 1.00 92.88 265 LEU A O 1
ATOM 2063 N N . ARG A 1 266 ? 45.726 -13.028 -39.411 1.00 92.06 266 ARG A N 1
ATOM 2064 C CA . ARG A 1 266 ? 47.094 -12.463 -39.459 1.00 92.06 266 ARG A CA 1
ATOM 2065 C C . ARG A 1 266 ? 47.689 -12.348 -40.866 1.00 92.06 266 ARG A C 1
ATOM 2067 O O . ARG A 1 266 ? 48.781 -11.806 -41.026 1.00 92.06 266 ARG A O 1
ATOM 2074 N N . ARG A 1 267 ? 47.039 -12.893 -41.904 1.00 89.00 267 ARG A N 1
ATOM 2075 C CA . ARG A 1 267 ? 47.654 -13.075 -43.237 1.00 89.00 267 ARG A CA 1
ATOM 2076 C C . ARG A 1 267 ? 46.731 -12.655 -44.385 1.00 89.00 267 ARG A C 1
ATOM 2078 O O . ARG A 1 267 ? 45.687 -13.263 -44.601 1.00 89.00 267 ARG A O 1
ATOM 2085 N N . ALA A 1 268 ? 47.171 -11.669 -45.166 1.00 88.56 268 ALA A N 1
ATOM 2086 C CA . ALA A 1 268 ? 46.564 -11.243 -46.426 1.00 88.56 268 ALA A CA 1
ATOM 2087 C C . ALA A 1 268 ? 47.439 -11.643 -47.625 1.00 88.56 268 ALA A C 1
ATOM 2089 O O . ALA A 1 268 ? 48.646 -11.852 -47.505 1.00 88.56 268 ALA A O 1
ATOM 2090 N N . THR A 1 269 ? 46.840 -11.712 -48.816 1.00 85.62 269 THR A N 1
ATOM 2091 C CA . THR A 1 269 ? 47.539 -12.054 -50.068 1.00 85.62 269 THR A CA 1
ATOM 2092 C C . THR A 1 269 ? 47.172 -11.110 -51.213 1.00 85.62 269 THR A C 1
ATOM 2094 O O . THR A 1 269 ? 46.046 -10.613 -51.296 1.00 85.62 269 THR A O 1
ATOM 2097 N N . ARG A 1 270 ? 48.107 -10.924 -52.156 1.00 82.44 270 ARG A N 1
ATOM 2098 C CA . ARG A 1 270 ? 47.892 -10.207 -53.431 1.00 82.44 270 ARG A CA 1
ATOM 2099 C C . ARG A 1 270 ? 47.249 -11.083 -54.521 1.00 82.44 270 ARG A C 1
ATOM 2101 O O . ARG A 1 270 ? 47.380 -10.782 -55.701 1.00 82.44 270 ARG A O 1
ATOM 2108 N N . GLU A 1 271 ? 46.604 -12.196 -54.163 1.00 84.56 271 GLU A N 1
ATOM 2109 C CA . GLU A 1 271 ? 45.913 -13.036 -55.148 1.00 84.56 271 GLU A CA 1
ATOM 2110 C C . GLU A 1 271 ? 44.729 -12.275 -55.757 1.00 84.56 271 GLU A C 1
ATOM 2112 O O . GLU A 1 271 ? 43.772 -11.968 -55.048 1.00 84.56 271 GLU A O 1
ATOM 2117 N N . GLU A 1 272 ? 44.737 -12.045 -57.071 1.00 83.12 272 GLU A N 1
ATOM 2118 C CA . GLU A 1 272 ? 43.648 -11.371 -57.803 1.00 83.12 272 GLU A CA 1
ATOM 2119 C C . GLU A 1 272 ? 42.388 -12.252 -57.991 1.00 83.12 272 GLU A C 1
ATOM 2121 O O . GLU A 1 272 ? 41.636 -12.123 -58.957 1.00 83.12 272 GLU A O 1
ATOM 2126 N N . ARG A 1 273 ? 42.153 -13.181 -57.057 1.00 82.94 273 ARG A N 1
ATOM 2127 C CA . ARG A 1 273 ? 40.994 -14.074 -56.981 1.00 82.94 273 ARG A CA 1
ATOM 2128 C C . ARG A 1 273 ? 40.339 -13.919 -55.615 1.00 82.94 273 ARG A C 1
ATOM 2130 O O . ARG A 1 273 ? 41.027 -13.973 -54.599 1.00 82.94 273 ARG A O 1
ATOM 2137 N N . ILE A 1 274 ? 39.016 -13.790 -55.601 1.00 78.94 274 ILE A N 1
ATOM 2138 C CA . ILE A 1 274 ? 38.203 -13.787 -54.378 1.00 78.94 274 ILE A CA 1
ATOM 2139 C C . ILE A 1 274 ? 37.725 -15.212 -54.096 1.00 78.94 274 ILE A C 1
ATOM 2141 O O . ILE A 1 274 ? 37.225 -15.886 -55.004 1.00 78.94 274 ILE A O 1
ATOM 2145 N N . ARG A 1 275 ? 37.872 -15.680 -52.852 1.00 74.12 275 ARG A N 1
ATOM 2146 C CA . ARG A 1 275 ? 37.397 -17.005 -52.417 1.00 74.12 275 ARG A CA 1
ATOM 2147 C C . ARG A 1 275 ? 35.916 -16.988 -52.027 1.00 74.12 275 ARG A C 1
ATOM 2149 O O . ARG A 1 275 ? 35.563 -17.117 -50.864 1.00 74.12 275 ARG A O 1
ATOM 2156 N N . ARG A 1 276 ? 35.041 -16.853 -53.032 1.00 63.78 276 ARG A N 1
ATOM 2157 C CA . ARG A 1 276 ? 33.571 -16.967 -52.875 1.00 63.78 276 ARG A CA 1
ATOM 2158 C C . ARG A 1 276 ? 33.094 -18.390 -52.542 1.00 63.78 276 ARG A C 1
ATOM 2160 O O . ARG A 1 276 ? 31.921 -18.599 -52.269 1.00 63.78 276 ARG A O 1
ATOM 2167 N N . ASP A 1 277 ? 33.996 -19.361 -52.636 1.00 61.03 277 ASP A N 1
ATOM 2168 C CA . ASP A 1 277 ? 33.806 -20.786 -52.374 1.00 61.03 277 ASP A CA 1
ATOM 2169 C C . ASP A 1 277 ? 33.970 -21.174 -50.890 1.00 61.03 277 ASP A C 1
ATOM 2171 O O . ASP A 1 277 ? 33.807 -22.343 -50.548 1.00 61.03 277 ASP A O 1
ATOM 2175 N N . VAL A 1 278 ? 34.273 -20.214 -50.005 1.00 64.62 278 VAL A N 1
ATOM 2176 C CA . VAL A 1 278 ? 34.490 -20.445 -48.568 1.00 64.62 278 VAL A CA 1
ATOM 2177 C C . VAL A 1 278 ? 33.729 -19.396 -47.755 1.00 64.62 278 VAL A C 1
ATOM 2179 O O . VAL A 1 278 ? 33.890 -18.203 -47.999 1.00 64.62 278 VAL A O 1
ATOM 2182 N N . PHE A 1 279 ? 32.923 -19.829 -46.778 1.00 62.72 279 PHE A N 1
ATOM 2183 C CA . PHE A 1 279 ? 32.141 -18.928 -45.914 1.00 62.72 279 PHE A CA 1
ATOM 2184 C C . PHE A 1 279 ? 33.022 -17.976 -45.086 1.00 62.72 279 PHE A C 1
ATOM 2186 O O . PHE A 1 279 ? 32.649 -16.819 -44.889 1.00 62.72 279 PHE A O 1
ATOM 2193 N N . ILE A 1 280 ? 34.196 -18.451 -44.654 1.00 76.25 280 ILE A N 1
ATOM 2194 C CA . ILE A 1 280 ? 35.154 -17.703 -43.833 1.00 76.25 280 ILE A CA 1
ATOM 2195 C C . ILE A 1 280 ? 36.518 -17.673 -44.541 1.00 76.25 280 ILE A C 1
ATOM 2197 O O . ILE A 1 280 ? 37.045 -18.712 -44.939 1.00 76.25 280 ILE A O 1
ATOM 2201 N N . SER A 1 281 ? 37.078 -16.485 -44.788 1.00 83.19 281 SER A N 1
ATOM 2202 C CA . SER A 1 281 ? 38.385 -16.318 -45.449 1.00 83.19 281 SER A CA 1
ATOM 2203 C C . SER A 1 281 ? 38.941 -14.891 -45.323 1.00 83.19 281 SER A C 1
ATOM 2205 O O . SER A 1 281 ? 38.240 -13.987 -44.895 1.00 83.19 281 SER A O 1
ATOM 2207 N N . GLN A 1 282 ? 40.158 -14.633 -45.823 1.00 85.06 282 GLN A N 1
ATOM 2208 C CA . GLN A 1 282 ? 40.707 -13.266 -45.971 1.00 85.06 282 GLN A CA 1
ATOM 2209 C C . GLN A 1 282 ? 39.800 -12.281 -46.745 1.00 85.06 282 GLN A C 1
ATOM 2211 O O . GLN A 1 282 ? 40.019 -11.077 -46.679 1.00 85.06 282 GLN A O 1
ATOM 2216 N N . ASP A 1 283 ? 38.861 -12.783 -47.558 1.00 88.56 283 ASP A N 1
ATOM 2217 C CA . ASP A 1 283 ? 37.917 -11.961 -48.322 1.00 88.56 283 ASP A CA 1
ATOM 2218 C C . ASP A 1 283 ? 36.609 -11.722 -47.560 1.00 88.56 283 ASP A C 1
ATOM 2220 O O . ASP A 1 283 ? 35.894 -10.771 -47.866 1.00 88.56 283 ASP A O 1
ATOM 2224 N N . ASN A 1 284 ? 36.293 -12.580 -46.589 1.00 88.44 284 ASN A N 1
ATOM 2225 C CA . ASN A 1 284 ? 35.094 -12.549 -45.761 1.00 88.44 284 ASN A CA 1
ATOM 2226 C C . ASN A 1 284 ? 35.413 -13.217 -44.409 1.00 88.44 284 ASN A C 1
ATOM 2228 O O . ASN A 1 284 ? 35.127 -14.404 -44.251 1.00 88.44 284 ASN A O 1
ATOM 2232 N N . PRO A 1 285 ? 36.115 -12.530 -43.493 1.00 92.00 285 PRO A N 1
ATOM 2233 C CA . PRO A 1 285 ? 36.515 -13.114 -42.219 1.00 92.00 285 PRO A CA 1
ATOM 2234 C C . PRO A 1 285 ? 35.312 -13.233 -41.286 1.00 92.00 285 PRO A C 1
ATOM 2236 O O . PRO A 1 285 ? 34.304 -12.546 -41.470 1.00 92.00 285 PRO A O 1
ATOM 2239 N N . HIS A 1 286 ? 35.441 -14.082 -40.273 1.00 90.44 286 HIS A N 1
ATOM 2240 C CA . HIS A 1 286 ? 34.530 -14.056 -39.141 1.00 90.44 286 HIS A CA 1
ATOM 2241 C C . HIS A 1 286 ? 34.790 -12.780 -38.331 1.00 90.44 286 HIS A C 1
ATOM 2243 O O . HIS A 1 286 ? 35.909 -12.253 -38.336 1.00 90.44 286 HIS A O 1
ATOM 2249 N N . VAL A 1 287 ? 33.738 -12.268 -37.701 1.00 90.31 287 VAL A N 1
ATOM 2250 C CA . VAL A 1 287 ? 33.740 -11.035 -36.916 1.00 90.31 287 VAL A CA 1
ATOM 2251 C C . VAL A 1 287 ? 33.136 -11.380 -35.569 1.00 90.31 287 VAL A C 1
ATOM 2253 O O . VAL A 1 287 ? 31.955 -11.723 -35.519 1.00 90.31 287 VAL A O 1
ATOM 2256 N N . VAL A 1 288 ? 33.937 -11.276 -34.515 1.00 86.88 288 VAL A N 1
ATOM 2257 C CA . VAL A 1 288 ? 33.440 -11.360 -33.139 1.00 86.88 288 VAL A CA 1
ATOM 2258 C C . VAL A 1 288 ? 32.557 -10.141 -32.885 1.00 86.88 288 VAL A C 1
ATOM 2260 O O . VAL A 1 288 ? 32.967 -9.023 -33.205 1.00 86.88 288 VAL A O 1
ATOM 2263 N N . ALA A 1 289 ? 31.345 -10.346 -32.367 1.00 70.88 289 ALA A N 1
ATOM 2264 C CA . ALA A 1 289 ? 30.368 -9.269 -32.196 1.00 70.88 289 ALA A CA 1
ATOM 2265 C C . ALA A 1 289 ? 30.848 -8.223 -31.176 1.00 70.88 289 ALA A C 1
ATOM 2267 O O . ALA A 1 289 ? 30.937 -7.037 -31.497 1.00 70.88 289 ALA A O 1
ATOM 2268 N N . ASP A 1 290 ? 31.248 -8.694 -29.995 1.00 74.31 290 ASP A N 1
ATOM 2269 C CA . ASP A 1 290 ? 31.489 -7.863 -28.808 1.00 74.31 290 ASP A CA 1
ATOM 2270 C C . ASP A 1 290 ? 32.980 -7.553 -28.571 1.00 74.31 290 ASP A C 1
ATOM 2272 O O . ASP A 1 290 ? 33.369 -7.044 -27.520 1.00 74.31 290 ASP A O 1
ATOM 2276 N N . ALA A 1 291 ? 33.845 -7.855 -29.548 1.00 84.56 291 ALA A N 1
ATOM 2277 C CA . ALA A 1 291 ? 35.281 -7.628 -29.421 1.00 84.56 291 ALA A CA 1
ATOM 2278 C C . ALA A 1 291 ? 35.625 -6.128 -29.383 1.00 84.56 291 ALA A C 1
ATOM 2280 O O . ALA A 1 291 ? 35.409 -5.380 -30.340 1.00 84.56 291 ALA A O 1
ATOM 2281 N N . ASP A 1 292 ? 36.272 -5.715 -28.293 1.00 86.00 292 ASP A N 1
ATOM 2282 C CA . ASP A 1 292 ? 36.694 -4.342 -27.992 1.00 86.00 292 ASP A CA 1
ATOM 2283 C C . ASP A 1 292 ? 37.958 -3.887 -28.755 1.00 86.00 292 ASP A C 1
ATOM 2285 O O . ASP A 1 292 ? 38.523 -2.829 -28.462 1.00 86.00 292 ASP A O 1
ATOM 2289 N N . GLY A 1 293 ? 38.427 -4.680 -29.722 1.00 90.69 293 GLY A N 1
ATOM 2290 C CA . GLY A 1 293 ? 39.566 -4.382 -30.588 1.00 90.69 293 GLY A CA 1
ATOM 2291 C C . GLY A 1 293 ? 39.258 -3.422 -31.739 1.00 90.69 293 GLY A C 1
ATOM 2292 O O . GLY A 1 293 ? 38.121 -3.016 -31.982 1.00 90.69 293 GLY A O 1
ATOM 2293 N N . PHE A 1 294 ? 40.302 -3.061 -32.488 1.00 94.25 294 PHE A N 1
ATOM 2294 C CA . PHE A 1 294 ? 40.165 -2.196 -33.658 1.00 94.25 294 PHE A CA 1
ATOM 2295 C C . PHE A 1 294 ? 39.688 -2.981 -34.884 1.00 94.25 294 PHE A C 1
ATOM 2297 O O . PHE A 1 294 ? 40.084 -4.125 -35.118 1.00 94.25 294 PHE A O 1
ATOM 2304 N N . ARG A 1 295 ? 38.872 -2.324 -35.708 1.00 95.50 295 ARG A N 1
ATOM 2305 C CA . ARG A 1 295 ? 38.250 -2.855 -36.926 1.00 95.50 295 ARG A CA 1
ATOM 2306 C C . ARG A 1 295 ? 38.028 -1.751 -37.961 1.00 95.50 295 ARG A C 1
ATOM 2308 O O . ARG A 1 295 ? 38.199 -0.569 -37.673 1.00 95.50 295 ARG A O 1
ATOM 2315 N N . LEU A 1 296 ? 37.672 -2.130 -39.187 1.00 96.12 296 LEU A N 1
ATOM 2316 C CA . LEU A 1 296 ? 37.130 -1.180 -40.164 1.00 96.12 296 LEU A CA 1
ATOM 2317 C C . LEU A 1 296 ? 35.698 -0.784 -39.755 1.00 96.12 296 LEU A C 1
ATOM 2319 O O . LEU A 1 296 ? 34.966 -1.660 -39.281 1.00 96.12 296 LEU A O 1
ATOM 2323 N N . PRO A 1 297 ? 35.283 0.482 -39.959 1.00 94.81 297 PRO A N 1
ATOM 2324 C CA . PRO A 1 297 ? 33.908 0.915 -39.738 1.00 94.81 297 PRO A CA 1
ATOM 2325 C C . PRO A 1 297 ? 32.944 0.136 -40.624 1.00 94.81 297 PRO A C 1
ATOM 2327 O O . PRO A 1 297 ? 33.270 -0.200 -41.765 1.00 94.81 297 PRO A O 1
ATOM 2330 N N . ARG A 1 298 ? 31.736 -0.099 -40.129 1.00 92.12 298 ARG A N 1
ATOM 2331 C CA . ARG A 1 298 ? 30.599 -0.504 -40.948 1.00 92.12 298 ARG A CA 1
ATOM 2332 C C . ARG A 1 298 ? 30.182 0.617 -41.894 1.00 92.12 298 ARG A C 1
ATOM 2334 O O . ARG A 1 298 ? 30.439 1.797 -41.661 1.00 92.12 298 ARG A O 1
ATOM 2341 N N . ASP A 1 299 ? 29.493 0.243 -42.963 1.00 90.81 299 ASP A N 1
ATOM 2342 C CA . ASP A 1 299 ? 28.953 1.185 -43.947 1.00 90.81 299 ASP A CA 1
ATOM 2343 C C . ASP A 1 299 ? 27.893 2.141 -43.358 1.00 90.81 299 ASP A C 1
ATOM 2345 O O . ASP A 1 299 ? 27.720 3.242 -43.888 1.00 90.81 299 ASP A O 1
ATOM 2349 N N . HIS A 1 300 ? 27.228 1.738 -42.265 1.00 88.12 300 HIS A N 1
ATOM 2350 C CA . HIS A 1 300 ? 26.319 2.575 -41.475 1.00 88.12 300 HIS A CA 1
ATOM 2351 C C . HIS A 1 300 ? 27.075 3.433 -40.447 1.00 88.12 300 HIS A C 1
ATOM 2353 O O . HIS A 1 300 ? 26.968 4.648 -40.542 1.00 88.12 300 HIS A O 1
ATOM 2359 N N . GLU A 1 301 ? 27.929 2.855 -39.589 1.00 90.38 301 GLU A N 1
ATOM 2360 C CA . GLU A 1 301 ? 28.795 3.589 -38.636 1.00 90.38 301 GLU A CA 1
ATOM 2361 C C . GLU A 1 301 ? 29.542 4.760 -39.305 1.00 90.38 301 GLU A C 1
ATOM 2363 O O . GLU A 1 301 ? 29.536 5.890 -38.815 1.00 90.38 301 GLU A O 1
ATOM 2368 N N . TRP A 1 302 ? 30.145 4.518 -40.477 1.00 92.75 302 TRP A N 1
ATOM 2369 C CA . TRP A 1 302 ? 30.821 5.568 -41.243 1.00 92.75 302 TRP A CA 1
ATOM 2370 C C . TRP A 1 302 ? 29.860 6.691 -41.660 1.00 92.75 302 TRP A C 1
ATOM 2372 O O . TRP A 1 302 ? 30.206 7.870 -41.601 1.00 92.75 302 TRP A O 1
ATOM 2382 N N . GLN A 1 303 ? 28.641 6.338 -42.079 1.00 88.62 303 GLN A N 1
ATOM 2383 C CA . GLN A 1 303 ? 27.626 7.312 -42.471 1.00 88.62 303 GLN A CA 1
ATOM 2384 C C . GLN A 1 303 ? 27.093 8.083 -41.259 1.00 88.62 303 GLN A C 1
ATOM 2386 O O . GLN A 1 303 ? 26.976 9.300 -41.356 1.00 88.62 303 GLN A O 1
ATOM 2391 N N . SER A 1 304 ? 26.860 7.419 -40.124 1.00 86.38 304 SER A N 1
ATOM 2392 C CA . SER A 1 304 ? 26.486 8.037 -38.846 1.00 86.38 304 SER A CA 1
ATOM 2393 C C . SER A 1 304 ? 27.516 9.090 -38.420 1.00 86.38 304 SER A C 1
ATOM 2395 O O . SER A 1 304 ? 27.135 10.216 -38.113 1.00 86.38 304 SER A O 1
ATOM 2397 N N . ALA A 1 305 ? 28.818 8.791 -38.529 1.00 86.69 305 ALA A N 1
ATOM 2398 C CA . ALA A 1 305 ? 29.897 9.755 -38.285 1.00 86.69 305 ALA A CA 1
ATOM 2399 C C . ALA A 1 305 ? 29.949 10.921 -39.299 1.00 86.69 305 ALA A C 1
ATOM 2401 O O . ALA A 1 305 ? 30.432 12.006 -38.973 1.00 86.69 305 ALA A O 1
ATOM 2402 N N . ALA A 1 306 ? 29.458 10.721 -40.527 1.00 83.75 306 ALA A N 1
ATOM 2403 C CA . ALA A 1 306 ? 29.420 11.743 -41.574 1.00 83.75 306 ALA A CA 1
ATOM 2404 C C . ALA A 1 306 ? 28.169 12.645 -41.524 1.00 83.75 306 ALA A C 1
ATOM 2406 O O . ALA A 1 306 ? 28.243 13.799 -41.948 1.00 83.75 306 ALA A O 1
ATOM 2407 N N . THR A 1 307 ? 27.034 12.155 -41.010 1.00 73.06 307 THR A N 1
ATOM 2408 C CA . THR A 1 307 ? 25.741 12.873 -40.965 1.00 73.06 307 THR A CA 1
ATOM 2409 C C . THR A 1 307 ? 25.396 13.462 -39.590 1.00 73.06 307 THR A C 1
ATOM 2411 O O . THR A 1 307 ? 24.224 13.696 -39.298 1.00 73.06 307 THR A O 1
ATOM 2414 N N . PHE A 1 308 ? 26.382 13.671 -38.714 1.00 58.38 308 PHE A N 1
ATOM 2415 C CA . PHE A 1 308 ? 26.167 14.114 -37.333 1.00 58.38 308 PHE A CA 1
ATOM 2416 C C . PHE A 1 308 ? 26.921 15.423 -37.027 1.00 58.38 308 PHE A C 1
ATOM 2418 O O . PHE A 1 308 ? 28.154 15.415 -36.995 1.00 58.38 308 PHE A O 1
ATOM 2425 N N . PRO A 1 309 ? 26.209 16.515 -36.681 1.00 54.50 309 PRO A N 1
ATOM 2426 C CA . PRO A 1 309 ? 24.910 16.972 -37.204 1.00 54.50 309 PRO A CA 1
ATOM 2427 C C . PRO A 1 309 ? 25.046 17.567 -38.628 1.00 54.50 309 PRO A C 1
ATOM 2429 O O . PRO A 1 309 ? 26.125 17.543 -39.224 1.00 54.50 309 PRO A O 1
ATOM 2432 N N . GLU A 1 310 ? 23.968 18.112 -39.206 1.00 61.41 310 GLU A N 1
ATOM 2433 C CA . GLU A 1 310 ? 24.021 18.770 -40.525 1.00 61.41 310 GLU A CA 1
ATOM 2434 C C . GLU A 1 310 ? 24.760 20.124 -40.468 1.00 61.41 310 GLU A C 1
ATOM 2436 O O . GLU A 1 310 ? 24.172 21.150 -40.140 1.00 61.41 310 GLU A O 1
ATOM 2441 N N . GLY A 1 311 ? 26.057 20.142 -40.809 1.00 59.31 311 GLY A N 1
ATOM 2442 C CA . GLY A 1 311 ? 26.904 21.330 -40.612 1.00 59.31 311 GLY A CA 1
ATOM 2443 C C . GLY A 1 311 ? 28.102 21.478 -41.556 1.00 59.31 311 GLY A C 1
ATOM 2444 O O . GLY A 1 311 ? 29.224 21.648 -41.091 1.00 59.31 311 GLY A O 1
ATOM 2445 N N . ILE A 1 312 ? 27.901 21.432 -42.883 1.00 60.62 312 ILE A N 1
ATOM 2446 C CA . ILE A 1 312 ? 28.924 21.867 -43.864 1.00 60.62 312 ILE A CA 1
ATOM 2447 C C . ILE A 1 312 ? 28.310 22.843 -44.872 1.00 60.62 312 ILE A C 1
ATOM 2449 O O . ILE A 1 312 ? 27.685 22.454 -45.858 1.00 60.62 312 ILE A O 1
ATOM 2453 N N . SER A 1 313 ? 28.548 24.136 -44.646 1.00 62.47 313 SER A N 1
ATOM 2454 C CA . SER A 1 313 ? 28.135 25.230 -45.538 1.00 62.47 313 SER A CA 1
ATOM 2455 C C . SER A 1 313 ? 28.967 25.303 -46.827 1.00 62.47 313 SER A C 1
ATOM 2457 O O . SER A 1 313 ? 28.478 25.753 -47.866 1.00 62.47 313 SER A O 1
ATOM 2459 N N . SER A 1 314 ? 30.225 24.845 -46.783 1.00 76.56 314 SER A N 1
ATOM 2460 C CA . SER A 1 314 ? 31.172 24.927 -47.896 1.00 76.56 314 SER A CA 1
ATOM 2461 C C . SER A 1 314 ? 32.103 23.716 -47.949 1.00 76.56 314 SER A C 1
ATOM 2463 O O . SER A 1 314 ? 33.118 23.637 -47.257 1.00 76.56 314 SER A O 1
ATOM 2465 N N . MET A 1 315 ? 31.841 22.789 -48.875 1.00 78.56 315 MET A N 1
ATOM 2466 C CA . MET A 1 315 ? 32.702 21.612 -49.083 1.00 78.56 315 MET A CA 1
ATOM 2467 C C . MET A 1 315 ? 34.152 21.975 -49.471 1.00 78.56 315 MET A C 1
ATOM 2469 O O . MET A 1 315 ? 35.053 21.143 -49.407 1.00 78.56 315 MET A O 1
ATOM 2473 N N . ARG A 1 316 ? 34.414 23.235 -49.847 1.00 82.38 316 ARG A N 1
ATOM 2474 C CA . ARG A 1 316 ? 35.756 23.743 -50.151 1.00 82.38 316 ARG A CA 1
ATOM 2475 C C . ARG A 1 316 ? 36.639 23.913 -48.908 1.00 82.38 316 ARG A C 1
ATOM 2477 O O . ARG A 1 316 ? 37.863 23.843 -49.037 1.00 82.38 316 ARG A O 1
ATOM 2484 N N . GLU A 1 317 ? 36.041 24.146 -47.742 1.00 84.06 317 GLU A N 1
ATOM 2485 C CA . GLU A 1 317 ? 36.756 24.370 -46.480 1.00 84.06 317 GLU A CA 1
ATOM 2486 C C . GLU A 1 317 ? 37.044 23.073 -45.709 1.00 84.06 317 GLU A C 1
ATOM 2488 O O . GLU A 1 317 ? 38.084 22.987 -45.053 1.00 84.06 317 GLU A O 1
ATOM 2493 N N . HIS A 1 318 ? 36.193 22.052 -45.858 1.00 85.94 318 HIS A N 1
ATOM 2494 C CA . HIS A 1 318 ? 36.303 20.773 -45.140 1.00 85.94 318 HIS A CA 1
ATOM 2495 C C . HIS A 1 318 ? 36.961 19.649 -45.968 1.00 85.94 318 HIS A C 1
ATOM 2497 O O . HIS A 1 318 ? 37.541 18.736 -45.388 1.00 85.94 318 HIS A O 1
ATOM 2503 N N . ALA A 1 319 ? 36.933 19.706 -47.311 1.00 90.44 319 ALA A N 1
ATOM 2504 C CA . ALA A 1 319 ? 37.348 18.579 -48.156 1.00 90.44 319 ALA A CA 1
ATOM 2505 C C . ALA A 1 319 ? 38.582 18.824 -49.049 1.00 90.44 319 ALA A C 1
ATOM 2507 O O . ALA A 1 319 ? 38.788 19.895 -49.636 1.00 90.44 319 ALA A O 1
ATOM 2508 N N . VAL A 1 320 ? 39.381 17.767 -49.235 1.00 90.69 320 VAL A N 1
ATOM 2509 C CA . VAL A 1 320 ? 40.528 17.719 -50.164 1.00 90.69 320 VAL A CA 1
ATOM 2510 C C . VAL A 1 320 ? 40.155 16.864 -51.376 1.00 90.69 320 VAL A C 1
ATOM 2512 O O . VAL A 1 320 ? 40.368 15.662 -51.380 1.00 90.69 320 VAL A O 1
ATOM 2515 N N . TYR A 1 321 ? 39.590 17.457 -52.421 1.00 92.56 321 TYR A N 1
ATOM 2516 C CA . TYR A 1 321 ? 39.047 16.738 -53.582 1.00 92.56 321 TYR A CA 1
ATOM 2517 C C . TYR A 1 321 ? 39.569 17.325 -54.898 1.00 92.56 321 TYR A C 1
ATOM 2519 O O . TYR A 1 321 ? 40.402 18.229 -54.869 1.00 92.56 321 TYR A O 1
ATOM 2527 N N . ARG A 1 322 ? 39.118 16.836 -56.062 1.00 93.31 322 ARG A N 1
ATOM 2528 C CA . ARG A 1 322 ? 39.670 17.174 -57.395 1.00 93.31 322 ARG A CA 1
ATOM 2529 C C . ARG A 1 322 ? 39.916 18.673 -57.628 1.00 93.31 322 ARG A C 1
ATOM 2531 O O . ARG A 1 322 ? 40.916 19.024 -58.252 1.00 93.31 322 ARG A O 1
ATOM 2538 N N . ASP A 1 323 ? 39.056 19.540 -57.093 1.00 90.88 323 ASP A N 1
ATOM 2539 C CA . ASP A 1 323 ? 39.126 20.994 -57.295 1.00 90.88 323 ASP A CA 1
ATOM 2540 C C . ASP A 1 323 ? 39.892 21.747 -56.177 1.00 90.88 323 ASP A C 1
ATOM 2542 O O . ASP A 1 323 ? 40.173 22.941 -56.315 1.00 90.88 323 ASP A O 1
ATOM 2546 N N . THR A 1 324 ? 40.259 21.074 -55.075 1.00 89.69 324 THR A N 1
ATOM 2547 C CA . THR A 1 324 ? 40.977 21.651 -53.912 1.00 89.69 324 THR A CA 1
ATOM 2548 C C . THR A 1 324 ? 42.306 20.964 -53.572 1.00 89.69 324 THR A C 1
ATOM 2550 O O . THR A 1 324 ? 43.073 21.502 -52.771 1.00 89.69 324 THR A O 1
ATOM 2553 N N . SER A 1 325 ? 42.600 19.808 -54.174 1.00 88.56 325 SER A N 1
ATOM 2554 C CA . SER A 1 325 ? 43.749 18.944 -53.863 1.00 88.56 325 SER A CA 1
ATOM 2555 C C . SER A 1 325 ? 45.040 19.297 -54.605 1.00 88.56 325 SER A C 1
ATOM 2557 O O . SER A 1 325 ? 46.124 18.863 -54.222 1.00 88.56 325 SER A O 1
ATOM 2559 N N . GLY A 1 326 ? 44.941 20.024 -55.723 1.00 85.00 326 GLY A N 1
ATOM 2560 C CA . GLY A 1 326 ? 46.078 20.250 -56.623 1.00 85.00 326 GLY A CA 1
ATOM 2561 C C . GLY A 1 326 ? 46.625 18.971 -57.280 1.00 85.00 326 GLY A C 1
ATOM 2562 O O . GLY A 1 326 ? 47.738 18.996 -57.800 1.00 85.00 326 GLY A O 1
ATOM 2563 N N . GLY A 1 327 ? 45.870 17.864 -57.259 1.00 86.25 327 GLY A N 1
ATOM 2564 C CA . GLY A 1 327 ? 46.290 16.567 -57.805 1.00 86.25 327 GLY A CA 1
ATOM 2565 C C . GLY A 1 327 ? 47.010 15.646 -56.810 1.00 86.25 327 GLY A C 1
ATOM 2566 O O . GLY A 1 327 ? 47.725 14.741 -57.232 1.00 86.25 327 GLY A O 1
ATOM 2567 N N . SER A 1 328 ? 46.858 15.862 -55.499 1.00 88.00 328 SER A N 1
ATOM 2568 C CA . SER A 1 328 ? 47.450 15.014 -54.454 1.00 88.00 328 SER A CA 1
ATOM 2569 C C . SER A 1 328 ? 46.622 15.030 -53.170 1.00 88.00 328 SER A C 1
ATOM 2571 O O . SER A 1 328 ? 46.052 16.050 -52.807 1.00 88.00 328 SER A O 1
ATOM 2573 N N . THR A 1 329 ? 46.670 13.940 -52.405 1.00 90.81 329 THR A N 1
ATOM 2574 C CA . THR A 1 329 ? 46.383 13.948 -50.958 1.00 90.81 329 THR A CA 1
ATOM 2575 C C . THR A 1 329 ? 47.103 15.099 -50.241 1.00 90.81 329 THR A C 1
ATOM 2577 O O . THR A 1 329 ? 48.276 15.362 -50.547 1.00 90.81 329 THR A O 1
ATOM 2580 N N . ALA A 1 330 ? 46.463 15.697 -49.240 1.00 90.56 330 ALA A N 1
ATOM 2581 C CA . ALA A 1 330 ? 47.074 16.646 -48.305 1.00 90.56 330 ALA A CA 1
ATOM 2582 C C . ALA A 1 330 ? 47.486 15.937 -46.999 1.00 90.56 330 ALA A C 1
ATOM 2584 O O . ALA A 1 330 ? 47.338 14.718 -46.889 1.00 90.56 330 ALA A O 1
ATOM 2585 N N . GLU A 1 331 ? 48.061 16.660 -46.038 1.00 91.81 331 GLU A N 1
ATOM 2586 C CA . GLU A 1 331 ? 48.214 16.147 -44.665 1.00 91.81 331 GLU A CA 1
ATOM 2587 C C . GLU A 1 331 ? 46.828 16.067 -44.002 1.00 91.81 331 GLU A C 1
ATOM 2589 O O . GLU A 1 331 ? 45.940 16.846 -44.361 1.00 91.81 331 GLU A O 1
ATOM 2594 N N . VAL A 1 332 ? 46.610 15.110 -43.098 1.00 91.94 332 VAL A N 1
ATOM 2595 C CA . VAL A 1 332 ? 45.338 15.018 -42.359 1.00 91.94 332 VAL A CA 1
ATOM 2596 C C . VAL A 1 332 ? 45.146 16.257 -41.477 1.00 91.94 332 VAL A C 1
ATOM 2598 O O . VAL A 1 332 ? 46.126 16.894 -41.087 1.00 91.94 332 VAL A O 1
ATOM 2601 N N . ALA A 1 333 ? 43.896 16.628 -41.203 1.00 89.94 333 ALA A N 1
ATOM 2602 C CA . ALA A 1 333 ? 43.525 17.856 -40.492 1.00 89.94 333 ALA A CA 1
ATOM 2603 C C . ALA A 1 333 ? 44.031 19.168 -41.145 1.00 89.94 333 ALA A C 1
ATOM 2605 O O . ALA A 1 333 ? 44.089 20.215 -40.505 1.00 89.94 333 ALA A O 1
ATOM 2606 N N . SER A 1 334 ? 44.346 19.155 -42.450 1.00 89.44 334 SER A N 1
ATOM 2607 C CA . SER A 1 334 ? 44.673 20.370 -43.231 1.00 89.44 334 SER A CA 1
ATOM 2608 C C . SER A 1 334 ? 43.441 21.145 -43.740 1.00 89.44 334 SER A C 1
ATOM 2610 O O . SER A 1 334 ? 43.560 22.090 -44.531 1.00 89.44 334 SER A O 1
ATOM 2612 N N . ARG A 1 335 ? 42.251 20.739 -43.288 1.00 88.81 335 ARG A N 1
ATOM 2613 C CA . ARG A 1 335 ? 40.923 2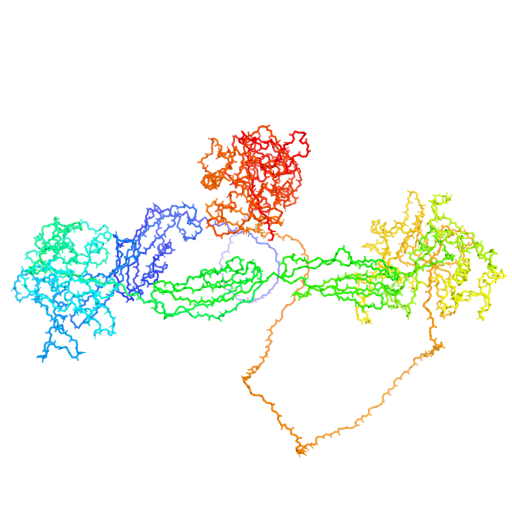1.293 -43.579 1.00 88.81 335 ARG A CA 1
ATOM 2614 C C . ARG A 1 335 ? 40.094 21.342 -42.294 1.00 88.81 335 ARG A C 1
ATOM 2616 O O . ARG A 1 335 ? 40.486 20.747 -41.293 1.00 88.81 335 ARG A O 1
ATOM 2623 N N . ALA A 1 336 ? 38.971 22.058 -42.319 1.00 86.62 336 ALA A N 1
ATOM 2624 C CA . ALA A 1 336 ? 38.055 22.107 -41.183 1.00 86.62 336 ALA A CA 1
ATOM 2625 C C . ALA A 1 336 ? 37.459 20.716 -40.882 1.00 86.62 336 ALA A C 1
ATOM 2627 O O . ALA A 1 336 ? 37.178 19.943 -41.800 1.00 86.62 336 ALA A O 1
ATOM 2628 N N . ALA A 1 337 ? 37.277 20.410 -39.597 1.00 85.50 337 ALA A N 1
ATOM 2629 C CA . ALA A 1 337 ? 36.609 19.194 -39.135 1.00 85.50 337 ALA A CA 1
ATOM 2630 C C . ALA A 1 337 ? 35.090 19.237 -39.393 1.00 85.50 337 ALA A C 1
ATOM 2632 O O . ALA A 1 337 ? 34.548 20.275 -39.769 1.00 85.50 337 ALA A O 1
ATOM 2633 N N . SER A 1 338 ? 34.393 18.126 -39.159 1.00 81.75 338 SER A N 1
ATOM 2634 C CA . SER A 1 338 ? 32.971 18.155 -38.797 1.00 81.75 338 SER A CA 1
ATOM 2635 C C . SER A 1 338 ? 32.776 18.754 -37.395 1.00 81.75 338 SER A C 1
ATOM 2637 O O . SER A 1 338 ? 33.737 18.919 -36.642 1.00 81.75 338 SER A O 1
ATOM 2639 N N . LEU A 1 339 ? 31.520 19.010 -37.020 1.00 77.56 339 LEU A N 1
ATOM 2640 C CA . LEU A 1 339 ? 31.132 19.428 -35.666 1.00 77.56 339 LEU A CA 1
ATOM 2641 C C . LEU A 1 339 ? 31.518 18.405 -34.579 1.00 77.56 339 LEU A C 1
ATOM 2643 O O . LEU A 1 339 ? 31.748 18.774 -33.438 1.00 77.56 339 LEU A O 1
ATOM 2647 N N . LEU A 1 340 ? 31.695 17.127 -34.930 1.00 78.12 340 LEU A N 1
ATOM 2648 C CA . LEU A 1 340 ? 32.251 16.126 -34.010 1.00 78.12 340 LEU A CA 1
ATOM 2649 C C . LEU A 1 340 ? 33.789 16.169 -33.893 1.00 78.12 340 LEU A C 1
ATOM 2651 O O . LEU A 1 340 ? 34.389 15.294 -33.279 1.00 78.12 340 LEU A O 1
ATOM 2655 N N . GLY A 1 341 ? 34.473 17.139 -34.508 1.00 83.62 341 GLY A N 1
ATOM 2656 C CA . GLY A 1 341 ? 35.936 17.222 -34.474 1.00 83.62 341 GLY A CA 1
ATOM 2657 C C . GLY A 1 341 ? 36.654 16.177 -35.337 1.00 83.62 341 GLY A C 1
ATOM 2658 O O . GLY A 1 341 ? 37.835 15.910 -35.096 1.00 83.62 341 GLY A O 1
ATOM 2659 N N . ILE A 1 342 ? 35.962 15.595 -36.327 1.00 88.88 342 ILE A N 1
ATOM 2660 C CA . ILE A 1 342 ? 36.481 14.573 -37.250 1.00 88.88 342 ILE A CA 1
ATOM 2661 C C . ILE A 1 342 ? 36.954 15.234 -38.553 1.00 88.88 342 ILE A C 1
ATOM 2663 O O . ILE A 1 342 ? 36.199 15.950 -39.209 1.00 88.88 342 ILE A O 1
ATOM 2667 N N . TYR A 1 343 ? 38.191 14.975 -38.968 1.00 90.69 343 TYR A N 1
ATOM 2668 C CA . TYR A 1 343 ? 38.805 15.526 -40.180 1.00 90.69 343 TYR A CA 1
ATOM 2669 C C . TYR A 1 343 ? 38.809 14.521 -41.337 1.00 90.69 343 TYR A C 1
ATOM 2671 O O . TYR A 1 343 ? 38.815 13.305 -41.133 1.00 90.69 343 TYR A O 1
ATOM 2679 N N . ASP A 1 344 ? 38.866 15.040 -42.568 1.00 91.81 344 ASP A N 1
ATOM 2680 C CA . ASP A 1 344 ? 39.071 14.272 -43.808 1.00 91.81 344 ASP A CA 1
ATOM 2681 C C . ASP A 1 344 ? 38.062 13.124 -44.055 1.00 91.81 344 ASP A C 1
ATOM 2683 O O . ASP A 1 344 ? 38.335 12.239 -44.857 1.00 91.81 344 ASP A O 1
ATOM 2687 N N . LEU A 1 345 ? 36.866 13.150 -43.443 1.00 89.69 345 LEU A N 1
ATOM 2688 C CA . LEU A 1 345 ? 35.729 12.300 -43.863 1.00 89.69 345 LEU A CA 1
ATOM 2689 C C . LEU A 1 345 ? 35.306 12.573 -45.319 1.00 89.69 345 LEU A C 1
ATOM 2691 O O . LEU A 1 345 ? 34.612 11.772 -45.939 1.00 89.69 345 LEU A O 1
ATOM 2695 N N . TYR A 1 346 ? 35.708 13.721 -45.862 1.00 89.56 346 TYR A N 1
ATOM 2696 C CA . TYR A 1 346 ? 35.335 14.193 -47.183 1.00 89.56 346 TYR A CA 1
ATOM 2697 C C . TYR A 1 346 ? 36.582 14.430 -48.034 1.00 89.56 346 TYR A C 1
ATOM 2699 O O . TYR A 1 346 ? 37.348 15.378 -47.831 1.00 89.56 346 TYR A O 1
ATOM 2707 N N . GLY A 1 347 ? 36.784 13.577 -49.034 1.00 90.06 347 GLY A N 1
ATOM 2708 C CA . GLY A 1 347 ? 37.991 13.603 -49.845 1.00 90.06 347 GLY A CA 1
ATOM 2709 C C . GLY A 1 347 ? 39.240 13.147 -49.081 1.00 90.06 347 GLY A C 1
ATOM 2710 O O . GLY A 1 347 ? 39.205 12.315 -48.189 1.00 90.06 347 GLY A O 1
ATOM 2711 N N . ASN A 1 348 ? 40.381 13.691 -49.491 1.00 93.00 348 ASN A N 1
ATOM 2712 C CA . ASN A 1 348 ? 41.743 13.246 -49.211 1.00 93.00 348 ASN A CA 1
ATOM 2713 C C . ASN A 1 348 ? 41.972 11.799 -49.679 1.00 93.00 348 ASN A C 1
ATOM 2715 O O . ASN A 1 348 ? 42.601 11.607 -50.721 1.00 93.00 348 ASN A O 1
ATOM 2719 N N . VAL A 1 349 ? 41.384 10.799 -49.022 1.00 93.81 349 VAL A N 1
ATOM 2720 C CA . VAL A 1 349 ? 41.394 9.385 -49.431 1.00 93.81 349 VAL A CA 1
ATOM 2721 C C . VAL A 1 349 ? 40.005 8.766 -49.296 1.00 93.81 349 VAL A C 1
ATOM 2723 O O . VAL A 1 349 ? 39.341 8.971 -48.290 1.00 93.81 349 VAL A O 1
ATOM 2726 N N . SER A 1 350 ? 39.599 7.947 -50.270 1.00 95.12 350 SER A N 1
ATOM 2727 C CA . SER A 1 350 ? 38.387 7.138 -50.118 1.00 95.12 350 SER A CA 1
ATOM 2728 C C . SER A 1 350 ? 38.653 6.066 -49.061 1.00 95.12 350 SER A C 1
ATOM 2730 O O . SER A 1 350 ? 39.631 5.318 -49.173 1.00 95.12 350 SER A O 1
ATOM 2732 N N . GLU A 1 351 ? 37.806 5.981 -48.042 1.00 96.25 351 GLU A N 1
ATOM 2733 C CA . GLU A 1 351 ? 38.027 5.114 -46.883 1.00 96.25 351 GLU A CA 1
ATOM 2734 C C . GLU A 1 351 ? 37.359 3.751 -47.074 1.00 96.25 351 GLU A C 1
ATOM 2736 O O . GLU A 1 351 ? 36.178 3.672 -47.419 1.00 96.25 351 GLU A O 1
ATOM 2741 N N . TRP A 1 352 ? 38.108 2.667 -46.850 1.00 97.44 352 TRP A N 1
ATOM 2742 C CA . TRP A 1 352 ? 37.534 1.321 -46.784 1.00 97.44 352 TRP A CA 1
ATOM 2743 C C . TRP A 1 352 ? 36.585 1.195 -45.586 1.00 97.44 352 TRP A C 1
ATOM 2745 O O . TRP A 1 352 ? 37.006 1.391 -44.446 1.00 97.44 352 TRP A O 1
ATOM 2755 N N . VAL A 1 353 ? 35.348 0.766 -45.839 1.00 96.31 353 VAL A N 1
ATOM 2756 C CA . VAL A 1 353 ? 34.452 0.220 -44.805 1.00 96.31 353 VAL A CA 1
ATOM 2757 C C . VAL A 1 353 ? 34.539 -1.309 -44.794 1.00 96.31 353 VAL A C 1
ATOM 2759 O O . VAL A 1 353 ? 35.065 -1.929 -45.725 1.00 96.31 353 VAL A O 1
ATOM 2762 N N . PHE A 1 354 ? 34.047 -1.951 -43.737 1.00 95.12 354 PHE A N 1
ATOM 2763 C CA . PHE A 1 354 ? 34.027 -3.404 -43.640 1.00 95.12 354 PHE A CA 1
ATOM 2764 C C . PHE A 1 354 ? 33.132 -4.025 -44.714 1.00 95.12 354 PHE A C 1
ATOM 2766 O O . PHE A 1 354 ? 33.521 -5.024 -45.309 1.00 95.12 354 PHE A O 1
ATOM 2773 N N . ASP A 1 355 ? 31.950 -3.476 -44.984 1.00 94.81 355 ASP A N 1
ATOM 2774 C CA . ASP A 1 355 ? 30.899 -4.191 -45.713 1.00 94.81 355 ASP A CA 1
ATOM 2775 C C . ASP A 1 355 ? 31.123 -4.310 -47.235 1.00 94.81 355 ASP A C 1
ATOM 2777 O O . ASP A 1 355 ? 31.938 -3.628 -47.869 1.00 94.81 355 ASP A O 1
ATOM 2781 N N . TRP A 1 356 ? 30.403 -5.253 -47.844 1.00 94.00 356 TRP A N 1
ATOM 2782 C CA . TRP A 1 356 ? 30.356 -5.390 -49.298 1.00 94.00 356 TRP A CA 1
ATOM 2783 C C . TRP A 1 356 ? 29.521 -4.261 -49.911 1.00 94.00 356 TRP A C 1
ATOM 2785 O O . TRP A 1 356 ? 28.478 -3.899 -49.372 1.00 94.00 356 TRP A O 1
ATOM 2795 N N . HIS A 1 357 ? 29.921 -3.751 -51.078 1.00 93.94 357 HIS A N 1
ATOM 2796 C CA . HIS A 1 357 ? 29.106 -2.778 -51.801 1.00 93.94 357 HIS A CA 1
ATOM 2797 C C . HIS A 1 357 ? 27.753 -3.413 -52.189 1.00 93.94 357 HIS A C 1
ATOM 2799 O O . HIS A 1 357 ? 27.771 -4.475 -52.823 1.00 93.94 357 HIS A O 1
ATOM 2805 N N . PRO A 1 358 ? 26.589 -2.795 -51.893 1.00 90.62 358 PRO A N 1
ATOM 2806 C CA . PRO A 1 358 ? 25.277 -3.434 -52.072 1.00 90.62 358 PRO A CA 1
ATOM 2807 C C . PRO A 1 358 ? 24.995 -3.950 -53.492 1.00 90.62 358 PRO A C 1
ATOM 2809 O O . PRO A 1 358 ? 24.365 -4.989 -53.667 1.00 90.62 358 PRO A O 1
ATOM 2812 N N . GLY A 1 359 ? 25.512 -3.272 -54.523 1.00 90.50 359 GLY A N 1
ATOM 2813 C CA . GLY A 1 359 ? 25.392 -3.716 -55.921 1.00 90.50 359 GLY A CA 1
ATOM 2814 C C . GLY A 1 359 ? 26.332 -4.861 -56.341 1.00 90.50 359 GLY A C 1
ATOM 2815 O O . GLY A 1 359 ? 26.169 -5.397 -57.434 1.00 90.50 359 GLY A O 1
ATOM 2816 N N . TYR A 1 360 ? 27.320 -5.225 -55.514 1.00 89.62 360 TYR A N 1
ATOM 2817 C CA . TYR A 1 360 ? 28.442 -6.111 -55.871 1.00 89.62 360 TYR A CA 1
ATOM 2818 C C . TYR A 1 360 ? 28.862 -7.051 -54.722 1.00 89.62 360 TYR A C 1
ATOM 2820 O O . TYR A 1 360 ? 30.052 -7.337 -54.532 1.00 89.62 360 TYR A O 1
ATOM 2828 N N . VAL A 1 361 ? 27.882 -7.541 -53.955 1.00 87.44 361 VAL A N 1
ATOM 2829 C CA . VAL A 1 361 ? 28.099 -8.443 -52.812 1.00 87.44 361 VAL A CA 1
ATOM 2830 C C . VAL A 1 361 ? 28.936 -9.663 -53.218 1.00 87.44 361 VAL A C 1
ATOM 2832 O O . VAL A 1 361 ? 28.610 -10.376 -54.168 1.00 87.44 361 VAL A O 1
ATOM 2835 N N . GLY A 1 362 ? 30.052 -9.885 -52.518 1.00 85.06 362 GLY A N 1
ATOM 2836 C CA . GLY A 1 362 ? 31.005 -10.960 -52.815 1.00 85.06 362 GLY A CA 1
ATOM 2837 C C . GLY A 1 362 ? 31.975 -10.706 -53.985 1.00 85.06 362 GLY A C 1
ATOM 2838 O O . GLY A 1 362 ? 32.730 -11.616 -54.339 1.00 85.06 362 GLY A O 1
ATOM 2839 N N . ASP A 1 363 ? 31.999 -9.513 -54.597 1.00 89.06 363 ASP A N 1
ATOM 2840 C CA . ASP A 1 363 ? 33.082 -9.097 -55.514 1.00 89.06 363 ASP A CA 1
ATOM 2841 C C . ASP A 1 363 ? 33.799 -7.811 -55.087 1.00 89.06 363 ASP A C 1
ATOM 2843 O O . ASP A 1 363 ? 35.014 -7.717 -55.256 1.00 89.06 363 ASP A O 1
ATOM 2847 N N . GLN A 1 364 ? 33.090 -6.814 -54.550 1.00 93.50 364 GLN A N 1
ATOM 2848 C CA . GLN A 1 364 ? 33.672 -5.496 -54.267 1.00 93.50 364 GLN A CA 1
ATOM 2849 C C . GLN A 1 364 ? 33.228 -4.963 -52.903 1.00 93.50 364 GLN A C 1
ATOM 2851 O O . GLN A 1 364 ? 32.043 -4.986 -52.569 1.00 93.50 364 GLN A O 1
ATOM 2856 N N . ARG A 1 365 ? 34.193 -4.498 -52.108 1.00 94.75 365 ARG A N 1
ATOM 2857 C CA . ARG A 1 365 ? 33.963 -3.841 -50.814 1.00 94.75 365 ARG A CA 1
ATOM 2858 C C . ARG A 1 365 ? 33.651 -2.365 -51.057 1.00 94.75 365 ARG A C 1
ATOM 2860 O O . ARG A 1 365 ? 34.110 -1.801 -52.056 1.00 94.75 365 ARG A O 1
ATOM 2867 N N . ALA A 1 366 ? 32.836 -1.779 -50.188 1.00 95.94 366 ALA A N 1
ATOM 2868 C CA . ALA A 1 366 ? 32.456 -0.378 -50.307 1.00 95.94 366 ALA A CA 1
ATOM 2869 C C . ALA A 1 366 ? 33.601 0.561 -49.886 1.00 95.94 366 ALA A C 1
ATOM 2871 O O . ALA A 1 366 ? 34.467 0.216 -49.077 1.00 95.94 366 ALA A O 1
ATOM 2872 N N . LEU A 1 367 ? 33.585 1.755 -50.472 1.00 95.19 367 LEU A N 1
ATOM 2873 C CA . LEU A 1 367 ? 34.480 2.872 -50.197 1.00 95.19 367 LEU A CA 1
ATOM 2874 C C . LEU A 1 367 ? 33.634 4.126 -49.947 1.00 95.19 367 LEU A C 1
ATOM 2876 O O . LEU A 1 367 ? 32.651 4.365 -50.654 1.00 95.19 367 LEU A O 1
ATOM 2880 N N . ARG A 1 368 ? 34.023 4.930 -48.958 1.00 95.31 368 ARG A N 1
ATOM 2881 C CA . ARG A 1 368 ? 33.297 6.134 -48.524 1.00 95.31 368 ARG A CA 1
ATOM 2882 C C . ARG A 1 368 ? 34.157 7.401 -48.600 1.00 95.31 368 ARG A C 1
ATOM 2884 O O . ARG A 1 368 ? 35.342 7.325 -48.918 1.00 95.31 368 ARG A O 1
ATOM 2891 N N . GLY A 1 369 ? 33.542 8.567 -48.388 1.00 91.50 369 GLY A N 1
ATOM 2892 C CA . GLY A 1 369 ? 34.182 9.896 -48.345 1.00 91.50 369 GLY A CA 1
ATOM 2893 C C . GLY A 1 369 ? 34.665 10.478 -49.680 1.00 91.50 369 GLY A C 1
ATOM 2894 O O . GLY A 1 369 ? 34.680 11.698 -49.858 1.00 91.50 369 GLY A O 1
ATOM 2895 N N . GLY A 1 370 ? 35.022 9.625 -50.644 1.00 92.50 370 GLY A N 1
ATOM 2896 C CA . GLY A 1 370 ? 35.682 10.030 -51.886 1.00 92.50 370 GLY A CA 1
ATOM 2897 C C . GLY A 1 370 ? 37.128 10.486 -51.652 1.00 92.50 370 GLY A C 1
ATOM 2898 O O . GLY A 1 370 ? 37.636 10.456 -50.539 1.00 92.50 370 GLY A O 1
ATOM 2899 N N . SER A 1 371 ? 37.829 10.910 -52.705 1.00 93.38 371 SER A N 1
ATOM 2900 C CA . SER A 1 371 ? 39.288 11.118 -52.653 1.00 93.38 371 SER A CA 1
ATOM 2901 C C . SER A 1 371 ? 39.760 12.486 -53.153 1.00 93.38 371 SER A C 1
ATOM 2903 O O . SER A 1 371 ? 39.010 13.240 -53.774 1.00 93.38 371 SER A O 1
ATOM 2905 N N . TRP A 1 372 ? 41.066 12.751 -53.012 1.00 92.44 372 TRP A N 1
ATOM 2906 C CA . TRP A 1 372 ? 41.778 13.861 -53.666 1.00 92.44 372 TRP A CA 1
ATOM 2907 C C . TRP A 1 372 ? 41.537 13.979 -55.182 1.00 92.44 372 TRP A C 1
ATOM 2909 O O . TRP A 1 372 ? 41.755 15.055 -55.744 1.00 92.44 372 TRP A O 1
ATOM 2919 N N . ASN A 1 373 ? 41.099 12.902 -55.844 1.00 92.50 373 ASN A N 1
ATOM 2920 C CA . ASN A 1 373 ? 40.799 12.854 -57.275 1.00 92.50 373 ASN A CA 1
ATOM 2921 C C . ASN A 1 373 ? 39.288 12.796 -57.584 1.00 92.50 373 ASN A C 1
ATOM 2923 O O . ASN A 1 373 ? 38.910 12.828 -58.755 1.00 92.50 373 ASN A O 1
ATOM 2927 N N . SER A 1 374 ? 38.411 12.722 -56.582 1.00 93.75 374 SER A N 1
ATOM 2928 C CA . SER A 1 374 ? 36.952 12.698 -56.761 1.00 93.75 374 SER A CA 1
ATOM 2929 C C . SER A 1 374 ? 36.388 14.105 -57.029 1.00 93.75 374 SER A C 1
ATOM 2931 O O . SER A 1 374 ? 36.889 15.080 -56.468 1.00 93.75 374 SER A O 1
ATOM 2933 N N . PRO A 1 375 ? 35.361 14.270 -57.884 1.00 91.56 375 PRO A N 1
ATOM 2934 C CA . PRO A 1 375 ? 34.595 15.505 -57.986 1.00 91.56 375 PRO A CA 1
ATOM 2935 C C . PRO A 1 375 ? 33.705 15.676 -56.745 1.00 91.56 375 PRO A C 1
ATOM 2937 O O . PRO A 1 375 ? 33.327 14.696 -56.105 1.00 91.56 375 PRO A O 1
ATOM 2940 N N . GLY A 1 376 ? 33.285 16.910 -56.452 1.00 84.75 376 GLY A N 1
ATOM 2941 C CA . GLY A 1 376 ? 32.466 17.217 -55.267 1.00 84.75 376 GLY A CA 1
ATOM 2942 C C . GLY A 1 376 ? 31.155 16.421 -55.134 1.00 84.75 376 GLY A C 1
ATOM 2943 O O . GLY A 1 376 ? 30.628 16.293 -54.036 1.00 84.75 376 GLY A O 1
ATOM 2944 N N . SER A 1 377 ? 30.634 15.850 -56.226 1.00 83.62 377 SER A N 1
ATOM 2945 C CA . SER A 1 377 ? 29.430 15.007 -56.223 1.00 83.62 377 SER A CA 1
ATOM 2946 C C . SER A 1 377 ? 29.623 13.608 -55.627 1.00 83.62 377 SER A C 1
ATOM 2948 O O . SER A 1 377 ? 28.642 13.018 -55.193 1.00 83.62 377 SER A O 1
ATOM 2950 N N . GLU A 1 378 ? 30.847 13.070 -55.619 1.00 87.50 378 GLU A N 1
ATOM 2951 C CA . GLU A 1 378 ? 31.159 11.743 -55.051 1.00 87.50 378 GLU A CA 1
ATOM 2952 C C . GLU A 1 378 ? 31.406 11.795 -53.532 1.00 87.50 378 GLU A C 1
ATOM 2954 O O . GLU A 1 378 ? 31.464 10.748 -52.896 1.00 87.50 378 GLU A O 1
ATOM 2959 N N . LEU A 1 379 ? 31.532 12.992 -52.946 1.00 87.38 379 LEU A N 1
ATOM 2960 C CA . LEU A 1 379 ? 31.893 13.203 -51.537 1.00 87.38 379 LEU A CA 1
ATOM 2961 C C . LEU A 1 379 ? 30.686 13.225 -50.581 1.00 87.38 379 LEU A C 1
ATOM 2963 O O . LEU A 1 379 ? 30.802 13.693 -49.455 1.00 87.38 379 LEU A O 1
ATOM 2967 N N . ARG A 1 380 ? 29.489 12.847 -51.030 1.00 85.12 380 ARG A N 1
ATOM 2968 C CA . ARG A 1 380 ? 28.280 12.943 -50.197 1.00 85.12 380 ARG A CA 1
ATOM 2969 C C . ARG A 1 380 ? 28.190 11.781 -49.191 1.00 85.12 380 ARG A C 1
ATOM 2971 O O . ARG A 1 380 ? 28.640 10.689 -49.531 1.00 85.12 380 ARG A O 1
ATOM 2978 N N . PRO A 1 381 ? 27.531 11.940 -48.027 1.00 84.94 381 PRO A N 1
ATOM 2979 C CA . PRO A 1 381 ? 27.354 10.849 -47.058 1.00 84.94 381 PRO A CA 1
ATOM 2980 C C . PRO A 1 381 ? 26.556 9.638 -47.564 1.00 84.94 381 PRO A C 1
ATOM 2982 O O . PRO A 1 381 ? 26.693 8.547 -47.020 1.00 84.94 381 PRO A O 1
ATOM 2985 N N . ASP A 1 382 ? 25.726 9.797 -48.599 1.00 84.12 382 ASP A N 1
ATOM 2986 C CA . ASP A 1 382 ? 24.991 8.709 -49.264 1.00 84.12 382 ASP A CA 1
ATOM 2987 C C . ASP A 1 382 ? 25.817 8.009 -50.363 1.00 84.12 382 ASP A C 1
ATOM 2989 O O . ASP A 1 382 ? 25.531 6.864 -50.733 1.00 84.12 382 ASP A O 1
ATOM 2993 N N . SER A 1 383 ? 26.866 8.678 -50.851 1.00 89.31 383 SER A N 1
ATOM 2994 C CA . SER A 1 383 ? 27.765 8.199 -51.899 1.00 89.31 383 SER A CA 1
ATOM 2995 C C . SER A 1 383 ? 28.556 6.971 -51.450 1.00 89.31 383 SER A C 1
ATOM 2997 O O . SER A 1 383 ? 29.003 6.863 -50.303 1.00 89.31 383 SER A O 1
ATOM 2999 N N . ARG A 1 384 ? 28.737 6.038 -52.386 1.00 91.88 384 ARG A N 1
ATOM 3000 C CA . ARG A 1 384 ? 29.519 4.811 -52.227 1.00 91.88 384 ARG A CA 1
ATOM 3001 C C . ARG A 1 384 ? 30.302 4.564 -53.510 1.00 91.88 384 ARG A C 1
ATOM 3003 O O . ARG A 1 384 ? 29.713 4.460 -54.585 1.00 91.88 384 ARG A O 1
ATOM 3010 N N . ASP A 1 385 ? 31.616 4.460 -53.379 1.00 93.38 385 ASP A N 1
ATOM 3011 C CA . ASP A 1 385 ? 32.503 3.922 -54.410 1.00 93.38 385 ASP A CA 1
ATOM 3012 C C . ASP A 1 385 ? 32.781 2.433 -54.105 1.00 93.38 385 ASP A C 1
ATOM 3014 O O . ASP A 1 385 ? 32.359 1.903 -53.069 1.00 93.38 385 ASP A O 1
ATOM 3018 N N . PHE A 1 386 ? 33.445 1.717 -55.010 1.00 94.94 386 PHE A N 1
ATOM 3019 C CA . PHE A 1 386 ? 33.659 0.278 -54.883 1.00 94.94 386 PHE A CA 1
ATOM 3020 C C . PHE A 1 386 ? 34.983 -0.187 -55.493 1.00 94.94 386 PHE A C 1
ATOM 3022 O O . PHE A 1 386 ? 35.356 0.157 -56.613 1.00 94.94 386 PHE A O 1
ATOM 3029 N N . ALA A 1 387 ? 35.674 -1.080 -54.787 1.00 95.25 387 ALA A N 1
ATOM 3030 C CA . ALA A 1 387 ? 36.849 -1.758 -55.322 1.00 95.25 387 ALA A CA 1
ATOM 3031 C C . ALA A 1 387 ? 36.962 -3.194 -54.797 1.00 95.25 387 ALA A C 1
ATOM 3033 O O . ALA A 1 387 ? 36.358 -3.586 -53.797 1.00 95.25 387 ALA A O 1
ATOM 3034 N N . ARG A 1 388 ? 37.735 -4.027 -55.501 1.00 94.50 388 ARG A N 1
ATOM 3035 C CA . ARG A 1 388 ? 37.950 -5.421 -55.085 1.00 94.50 388 ARG A CA 1
ATOM 3036 C C . ARG A 1 388 ? 38.819 -5.492 -53.824 1.00 94.50 388 ARG A C 1
ATOM 3038 O O . ARG A 1 388 ? 39.755 -4.698 -53.725 1.00 94.50 388 ARG A O 1
ATOM 3045 N N . PRO A 1 389 ? 38.618 -6.477 -52.921 1.00 93.31 389 PRO A N 1
ATOM 3046 C CA . PRO A 1 389 ? 39.314 -6.539 -51.629 1.00 93.31 389 PRO A CA 1
ATOM 3047 C C . PRO A 1 389 ? 40.852 -6.527 -51.688 1.00 93.31 389 PRO A C 1
ATOM 3049 O O . PRO A 1 389 ? 41.514 -6.215 -50.701 1.00 93.31 389 PRO A O 1
ATOM 3052 N N . TYR A 1 390 ? 41.430 -6.892 -52.836 1.00 91.75 390 TYR A N 1
ATOM 3053 C CA . TYR A 1 390 ? 42.870 -6.975 -53.084 1.00 91.75 390 TYR A CA 1
ATOM 3054 C C . TYR A 1 390 ? 43.452 -5.776 -53.864 1.00 91.75 390 TYR A C 1
ATOM 3056 O O . TYR A 1 390 ? 44.645 -5.774 -54.162 1.00 91.75 390 TYR A O 1
ATOM 3064 N N . HIS A 1 391 ? 42.642 -4.778 -54.235 1.00 91.75 391 HIS A N 1
ATOM 3065 C CA . HIS A 1 391 ? 43.071 -3.660 -55.082 1.00 91.75 391 HIS A CA 1
ATOM 3066 C C . HIS A 1 391 ? 43.787 -2.559 -54.271 1.00 91.75 391 HIS A C 1
ATOM 3068 O O . HIS A 1 391 ? 43.279 -2.111 -53.245 1.00 91.75 391 HIS A O 1
ATOM 3074 N N . GLU A 1 392 ? 44.956 -2.105 -54.736 1.00 88.38 392 GLU A N 1
ATOM 3075 C CA . GLU A 1 392 ? 45.773 -1.048 -54.113 1.00 88.38 392 GLU A CA 1
ATOM 3076 C C . GLU A 1 392 ? 45.843 0.178 -55.049 1.00 88.38 392 GLU A C 1
ATOM 3078 O O . GLU A 1 392 ? 46.555 0.119 -56.051 1.00 88.38 392 GLU A O 1
ATOM 3083 N N . ASP A 1 393 ? 45.184 1.299 -54.722 1.00 86.62 393 ASP A N 1
ATOM 3084 C CA . ASP A 1 393 ? 45.291 2.552 -55.500 1.00 86.62 393 ASP A CA 1
ATOM 3085 C C . ASP A 1 393 ? 45.747 3.764 -54.661 1.00 86.62 393 ASP A C 1
ATOM 3087 O O . ASP A 1 393 ? 45.709 3.746 -53.431 1.00 86.62 393 ASP A O 1
ATOM 3091 N N . GLY A 1 394 ? 46.227 4.818 -55.331 1.00 88.81 394 GLY A N 1
ATOM 3092 C CA . GLY A 1 394 ? 46.570 6.108 -54.735 1.00 88.81 394 GLY A CA 1
ATOM 3093 C C . GLY A 1 394 ? 45.387 6.905 -54.166 1.00 88.81 394 GLY A C 1
ATOM 3094 O O . GLY A 1 394 ? 45.640 7.928 -53.531 1.00 88.81 394 GLY A O 1
ATOM 3095 N N . THR A 1 395 ? 44.136 6.485 -54.370 1.00 90.94 395 THR A N 1
ATOM 3096 C CA . THR A 1 395 ? 42.947 7.054 -53.707 1.00 90.94 395 THR A CA 1
ATOM 3097 C C . THR A 1 395 ? 42.539 6.332 -52.421 1.00 90.94 395 THR A C 1
ATOM 3099 O O . THR A 1 395 ? 41.946 6.980 -51.566 1.00 90.94 395 THR A O 1
ATOM 3102 N N . HIS A 1 396 ? 42.834 5.035 -52.258 1.00 93.38 396 HIS A N 1
ATOM 3103 C CA . HIS A 1 396 ? 42.291 4.225 -51.154 1.00 93.38 396 HIS A CA 1
ATOM 3104 C C . HIS A 1 396 ? 43.112 4.335 -49.866 1.00 93.38 396 HIS A C 1
ATOM 3106 O O . HIS A 1 396 ? 44.304 4.000 -49.859 1.00 93.38 396 HIS A O 1
ATOM 3112 N N . GLY A 1 397 ? 42.439 4.721 -48.783 1.00 94.50 397 GLY A N 1
ATOM 3113 C CA . GLY A 1 397 ? 42.929 4.716 -47.407 1.00 94.50 397 GLY A CA 1
ATOM 3114 C C . GLY A 1 397 ? 41.984 3.948 -46.477 1.00 94.50 397 GLY A C 1
ATOM 3115 O O . GLY A 1 397 ? 41.190 3.117 -46.917 1.00 94.50 397 GLY A O 1
ATOM 3116 N N . LEU A 1 398 ? 42.091 4.194 -45.174 1.00 95.69 398 LEU A N 1
ATOM 3117 C CA . LEU A 1 398 ? 41.286 3.547 -44.137 1.00 95.69 398 LEU A CA 1
ATOM 3118 C C . LEU A 1 398 ? 41.224 4.414 -42.873 1.00 95.69 398 LEU A C 1
ATOM 3120 O O . LEU A 1 398 ? 42.128 5.216 -42.627 1.00 95.69 398 LEU A O 1
ATOM 3124 N N . ARG A 1 399 ? 40.210 4.164 -42.048 1.00 96.12 399 ARG A N 1
ATOM 3125 C CA . ARG A 1 399 ? 40.012 4.733 -40.711 1.00 96.12 399 ARG A CA 1
ATOM 3126 C C . ARG A 1 399 ? 39.664 3.585 -39.750 1.00 96.12 399 ARG A C 1
ATOM 3128 O O . ARG A 1 399 ? 38.912 2.705 -40.167 1.00 96.12 399 ARG A O 1
ATOM 3135 N N . PRO A 1 400 ? 40.219 3.507 -38.528 1.00 95.81 400 PRO A N 1
ATOM 3136 C CA . PRO A 1 400 ? 39.825 2.502 -37.547 1.00 95.81 400 PRO A CA 1
ATOM 3137 C C . PRO A 1 400 ? 38.592 2.939 -36.755 1.00 95.81 400 PRO A C 1
ATOM 3139 O O . PRO A 1 400 ? 38.426 4.124 -36.453 1.00 95.81 400 PRO A O 1
ATOM 3142 N N . VAL A 1 401 ? 37.796 1.954 -36.345 1.00 93.81 401 VAL A N 1
ATOM 3143 C CA . VAL A 1 401 ? 36.870 2.056 -35.211 1.00 93.81 401 VAL A CA 1
ATOM 3144 C C . VAL A 1 401 ? 37.191 0.984 -34.167 1.00 93.81 401 VAL A C 1
ATOM 3146 O O . VAL A 1 401 ? 37.885 0.020 -34.490 1.00 93.81 401 VAL A O 1
ATOM 3149 N N . ARG A 1 402 ? 36.676 1.116 -32.943 1.00 89.50 402 ARG A N 1
ATOM 3150 C CA . ARG A 1 402 ? 36.617 0.041 -31.934 1.00 89.50 402 ARG A CA 1
ATOM 3151 C C . ARG A 1 402 ? 35.287 0.093 -31.175 1.00 89.50 402 ARG A C 1
ATOM 3153 O O . ARG A 1 402 ? 34.698 1.164 -31.044 1.00 89.50 402 ARG A O 1
ATOM 3160 N N . THR A 1 403 ? 34.828 -1.044 -30.668 1.00 80.44 403 THR A N 1
ATOM 3161 C CA . THR A 1 403 ? 33.661 -1.100 -29.770 1.00 80.44 403 THR A CA 1
ATOM 3162 C C . THR A 1 403 ? 34.085 -0.711 -28.334 1.00 80.44 403 THR A C 1
ATOM 3164 O O . THR A 1 403 ? 35.281 -0.691 -28.009 1.00 80.44 403 THR A O 1
ATOM 3167 N N . GLU A 1 404 ? 33.132 -0.331 -27.480 1.00 69.81 404 GLU A N 1
ATOM 3168 C CA . GLU A 1 404 ? 33.320 -0.271 -26.019 1.00 69.81 404 GLU A CA 1
ATOM 3169 C C . GLU A 1 404 ? 33.583 -1.684 -25.462 1.00 69.81 404 GLU A C 1
ATOM 3171 O O . GLU A 1 404 ? 33.163 -2.676 -26.058 1.00 69.81 404 GLU A O 1
ATOM 3176 N N . ARG A 1 405 ? 34.272 -1.798 -24.320 1.00 63.91 405 ARG A N 1
ATOM 3177 C CA . ARG A 1 405 ? 34.430 -3.081 -23.623 1.00 63.91 405 ARG A CA 1
ATOM 3178 C C . ARG A 1 405 ? 33.382 -3.211 -22.524 1.00 63.91 405 ARG A C 1
ATOM 3180 O O . ARG A 1 405 ? 33.464 -2.509 -21.517 1.00 63.91 405 ARG A O 1
ATOM 3187 N N . LEU A 1 406 ? 32.473 -4.170 -22.664 1.00 64.62 406 LEU A N 1
ATOM 3188 C CA . LEU A 1 406 ? 31.618 -4.583 -21.556 1.00 64.62 406 LEU A CA 1
ATOM 3189 C C . LEU A 1 406 ? 32.427 -5.422 -20.552 1.00 64.62 406 LEU A C 1
ATOM 3191 O O . LEU A 1 406 ? 33.156 -6.347 -20.913 1.00 64.62 406 LEU A O 1
ATOM 3195 N N . ILE A 1 407 ? 32.325 -5.063 -19.277 1.00 69.38 407 ILE A N 1
ATOM 3196 C CA . ILE A 1 407 ? 32.845 -5.812 -18.134 1.00 69.38 407 ILE A CA 1
ATOM 3197 C C . ILE A 1 407 ? 31.616 -6.248 -17.343 1.00 69.38 407 ILE A C 1
ATOM 3199 O O . ILE A 1 407 ? 30.860 -5.404 -16.874 1.00 69.38 407 ILE A O 1
ATOM 3203 N N . HIS A 1 408 ? 31.373 -7.549 -17.242 1.00 75.75 408 HIS A N 1
ATOM 3204 C CA . HIS A 1 408 ? 30.129 -8.060 -16.667 1.00 75.75 408 HIS A CA 1
ATOM 3205 C C . HIS A 1 408 ? 30.217 -8.249 -15.140 1.00 75.75 408 HIS A C 1
ATOM 3207 O O . HIS A 1 408 ? 31.316 -8.452 -14.612 1.00 75.75 408 HIS A O 1
ATOM 3213 N N . PRO A 1 409 ? 29.075 -8.221 -14.429 1.00 81.06 409 PRO A N 1
ATOM 3214 C CA . PRO A 1 409 ? 28.980 -8.675 -13.043 1.00 81.06 409 PRO A CA 1
ATOM 3215 C C . PRO A 1 409 ? 29.490 -10.113 -12.841 1.00 81.06 409 PRO A C 1
ATOM 3217 O O . PRO A 1 409 ? 29.242 -10.996 -13.660 1.00 81.06 409 PRO A O 1
ATOM 3220 N N . GLU A 1 410 ? 30.157 -10.363 -11.712 1.00 86.00 410 GLU A N 1
ATOM 3221 C CA . GLU A 1 410 ? 30.575 -11.699 -11.253 1.00 86.00 410 GLU A CA 1
ATOM 3222 C C . GLU A 1 410 ? 29.787 -12.172 -10.020 1.00 86.00 410 GLU A C 1
ATOM 3224 O O . GLU A 1 410 ? 29.524 -13.367 -9.878 1.00 86.00 410 GLU A O 1
ATOM 3229 N N . ARG A 1 411 ? 29.458 -11.264 -9.086 1.00 88.38 411 ARG A N 1
ATOM 3230 C CA . ARG A 1 411 ? 28.663 -11.565 -7.879 1.00 88.38 411 ARG A CA 1
ATOM 3231 C C . ARG A 1 411 ? 28.016 -10.325 -7.264 1.00 88.38 411 ARG A C 1
ATOM 3233 O O . ARG A 1 411 ? 28.470 -9.207 -7.495 1.00 88.38 411 ARG A O 1
ATOM 3240 N N . ILE A 1 412 ? 27.038 -10.565 -6.392 1.00 94.12 412 ILE A N 1
ATOM 3241 C CA . ILE A 1 412 ? 26.418 -9.571 -5.508 1.00 94.12 412 ILE A CA 1
ATOM 3242 C C . ILE A 1 412 ? 26.737 -9.938 -4.051 1.00 94.12 412 ILE A C 1
ATOM 3244 O O . ILE A 1 412 ? 26.535 -11.085 -3.641 1.00 94.12 412 ILE A O 1
ATOM 3248 N N . ASN A 1 413 ? 27.217 -8.969 -3.269 1.00 92.50 413 ASN A N 1
ATOM 3249 C CA . ASN A 1 413 ? 27.240 -9.036 -1.802 1.00 92.50 413 ASN A CA 1
ATOM 3250 C C . ASN A 1 413 ? 25.989 -8.338 -1.228 1.00 92.50 413 ASN A C 1
ATOM 3252 O O . ASN A 1 413 ? 25.497 -7.409 -1.859 1.00 92.50 413 ASN A O 1
ATOM 3256 N N . VAL A 1 414 ? 25.531 -8.729 -0.030 1.00 94.31 414 VAL A N 1
ATOM 3257 C CA . VAL A 1 414 ? 24.414 -8.095 0.714 1.00 94.31 414 VAL A CA 1
ATOM 3258 C C . VAL A 1 414 ? 24.762 -7.890 2.193 1.00 94.31 414 VAL A C 1
ATOM 3260 O O . VAL A 1 414 ? 25.607 -8.620 2.715 1.00 94.31 414 VAL A O 1
ATOM 3263 N N . THR A 1 415 ? 24.111 -6.945 2.883 1.00 88.88 415 THR A N 1
ATOM 3264 C CA . THR A 1 415 ? 24.267 -6.744 4.344 1.00 88.88 415 THR A CA 1
ATOM 3265 C C . THR A 1 415 ? 23.531 -7.754 5.221 1.00 88.88 415 THR A C 1
ATOM 3267 O O . THR A 1 415 ? 23.955 -7.995 6.350 1.00 88.88 415 THR A O 1
ATOM 3270 N N . SER A 1 416 ? 22.427 -8.338 4.754 1.00 87.25 416 SER A N 1
ATOM 3271 C CA . SER A 1 416 ? 21.610 -9.279 5.533 1.00 87.25 416 SER A CA 1
ATOM 3272 C C . SER A 1 416 ? 21.055 -10.386 4.642 1.00 87.25 416 SER A C 1
ATOM 3274 O O . SER A 1 416 ? 20.815 -10.163 3.459 1.00 87.25 416 SER A O 1
ATOM 3276 N N . GLU A 1 417 ? 20.870 -11.582 5.206 1.00 90.56 417 GLU A N 1
ATOM 3277 C CA . GLU A 1 417 ? 20.317 -12.750 4.492 1.00 90.56 417 GLU A CA 1
ATOM 3278 C C . GLU A 1 417 ? 18.861 -13.056 4.882 1.00 90.56 417 GLU A C 1
ATOM 3280 O O . GLU A 1 417 ? 18.170 -13.764 4.151 1.00 90.56 417 GLU A O 1
ATOM 3285 N N . SER A 1 418 ? 18.377 -12.474 5.983 1.00 94.19 418 SER A N 1
ATOM 3286 C CA . SER A 1 418 ? 16.989 -12.560 6.442 1.00 94.19 418 SER A CA 1
ATOM 3287 C C . SER A 1 418 ? 16.544 -11.268 7.137 1.00 94.19 418 SER A C 1
ATOM 3289 O O . SER A 1 418 ? 17.353 -10.659 7.838 1.00 94.19 418 SER A O 1
ATOM 3291 N N . LEU A 1 419 ? 15.268 -10.898 6.997 1.00 93.56 419 LEU A N 1
ATOM 3292 C CA . LEU A 1 419 ? 14.602 -9.803 7.717 1.00 93.56 419 LEU A CA 1
ATOM 3293 C C . LEU A 1 419 ? 13.333 -10.322 8.422 1.00 93.56 419 LEU A C 1
ATOM 3295 O O . LEU A 1 419 ? 12.586 -11.102 7.834 1.00 93.56 419 LEU A O 1
ATOM 3299 N N . ASP A 1 420 ? 13.052 -9.839 9.633 1.00 92.88 420 ASP A N 1
ATOM 3300 C CA . ASP A 1 420 ? 11.757 -9.991 10.314 1.00 92.88 420 ASP A CA 1
ATOM 3301 C C . ASP A 1 420 ? 11.166 -8.586 10.521 1.00 92.88 420 ASP A C 1
ATOM 3303 O O . ASP A 1 420 ? 11.813 -7.733 11.131 1.00 92.88 420 ASP A O 1
ATOM 3307 N N . LEU A 1 421 ? 9.968 -8.333 9.985 1.00 90.44 421 LEU A N 1
ATOM 3308 C CA . LEU A 1 421 ? 9.339 -7.007 9.919 1.00 90.44 421 LEU A CA 1
ATOM 3309 C C . LEU A 1 421 ? 7.874 -7.033 10.392 1.00 90.44 421 LEU A C 1
ATOM 3311 O O . LEU A 1 421 ? 7.205 -8.069 10.329 1.00 90.44 421 LEU A O 1
ATOM 3315 N N . THR A 1 422 ? 7.335 -5.880 10.789 1.00 86.88 422 THR A N 1
ATOM 3316 C CA . THR A 1 422 ? 5.881 -5.657 10.897 1.00 86.88 422 THR A CA 1
ATOM 3317 C C . THR A 1 422 ? 5.312 -4.988 9.639 1.00 86.88 422 THR A C 1
ATOM 3319 O O . THR A 1 422 ? 6.036 -4.322 8.904 1.00 86.88 422 THR A O 1
ATOM 3322 N N . VAL A 1 423 ? 4.018 -5.159 9.348 1.00 84.75 423 VAL A N 1
ATOM 3323 C CA . VAL A 1 423 ? 3.345 -4.474 8.226 1.00 84.75 423 VAL A CA 1
ATOM 3324 C C . VAL A 1 423 ? 3.498 -2.954 8.354 1.00 84.75 423 VAL A C 1
ATOM 3326 O O . VAL A 1 423 ? 3.345 -2.393 9.436 1.00 84.75 423 VAL A O 1
ATOM 3329 N N . GLY A 1 424 ? 3.844 -2.293 7.246 1.00 79.81 424 GLY A N 1
ATOM 3330 C CA . GLY A 1 424 ? 4.196 -0.871 7.193 1.00 79.81 424 GLY A CA 1
ATOM 3331 C C . GLY A 1 424 ? 5.673 -0.579 7.491 1.00 79.81 424 GLY A C 1
ATOM 3332 O O . GLY A 1 424 ? 6.199 0.435 7.028 1.00 79.81 424 GLY A O 1
ATOM 3333 N N . GLN A 1 425 ? 6.388 -1.471 8.188 1.00 86.81 425 GLN A N 1
ATOM 3334 C CA . GLN A 1 425 ? 7.820 -1.308 8.434 1.00 86.81 425 GLN A CA 1
ATOM 3335 C C . GLN A 1 425 ? 8.612 -1.396 7.121 1.00 86.81 425 GLN A C 1
ATOM 3337 O O . GLN A 1 425 ? 8.323 -2.203 6.233 1.00 86.81 425 GLN A O 1
ATOM 3342 N N . SER A 1 426 ? 9.647 -0.565 7.006 1.00 90.94 426 SER A N 1
ATOM 3343 C CA . SER A 1 426 ? 10.562 -0.560 5.864 1.00 90.94 426 SER A CA 1
ATOM 3344 C C . SER A 1 426 ? 12.013 -0.699 6.326 1.00 90.94 426 SER A C 1
ATOM 3346 O O . SER A 1 426 ? 12.382 -0.159 7.368 1.00 90.94 426 SER A O 1
ATOM 3348 N N . GLN A 1 427 ? 12.839 -1.412 5.559 1.00 92.75 427 GLN A N 1
ATOM 3349 C CA . GLN A 1 427 ? 14.256 -1.627 5.856 1.00 92.75 427 GLN A CA 1
ATOM 3350 C C . GLN A 1 427 ? 15.094 -1.723 4.573 1.00 92.75 427 GLN A C 1
ATOM 3352 O O . GLN A 1 427 ? 14.752 -2.447 3.641 1.00 92.75 427 GLN A O 1
ATOM 3357 N N . GLN A 1 428 ? 16.220 -1.009 4.543 1.00 94.06 428 GLN A N 1
ATOM 3358 C CA . GLN A 1 428 ? 17.191 -1.055 3.450 1.00 94.06 428 GLN A CA 1
ATOM 3359 C C . GLN A 1 428 ? 17.958 -2.386 3.441 1.00 94.06 428 GLN A C 1
ATOM 3361 O O . GLN A 1 428 ? 18.527 -2.783 4.461 1.00 94.06 428 GLN A O 1
ATOM 3366 N N . ILE A 1 429 ? 18.062 -3.026 2.273 1.00 93.69 429 ILE A N 1
ATOM 3367 C CA . ILE A 1 429 ? 19.134 -3.985 1.984 1.00 93.69 429 ILE A CA 1
ATOM 3368 C C . ILE A 1 429 ? 20.218 -3.234 1.207 1.00 93.69 429 ILE A C 1
ATOM 3370 O O . ILE A 1 429 ? 19.964 -2.684 0.141 1.00 93.69 429 ILE A O 1
ATOM 3374 N N . GLU A 1 430 ? 21.445 -3.226 1.715 1.00 92.00 430 GLU A N 1
ATOM 3375 C CA . GLU A 1 430 ? 22.602 -2.731 0.963 1.00 92.00 430 GLU A CA 1
ATOM 3376 C C . GLU A 1 430 ? 23.138 -3.869 0.095 1.00 92.00 430 GLU A C 1
ATOM 3378 O O . GLU A 1 430 ? 23.344 -4.981 0.598 1.00 92.00 430 GLU A O 1
ATOM 3383 N N . ALA A 1 431 ? 23.393 -3.608 -1.189 1.00 90.75 431 ALA A N 1
ATOM 3384 C CA . ALA A 1 431 ? 23.914 -4.607 -2.117 1.00 90.75 431 ALA A CA 1
ATOM 3385 C C . ALA A 1 431 ? 25.027 -4.055 -3.020 1.00 90.75 431 ALA A C 1
ATOM 3387 O O . ALA A 1 431 ? 24.944 -2.947 -3.543 1.00 90.75 431 ALA A O 1
ATOM 3388 N N . GLU A 1 432 ? 26.081 -4.848 -3.232 1.00 91.25 432 GLU A N 1
ATOM 3389 C CA . GLU A 1 432 ? 27.247 -4.443 -4.027 1.00 91.25 432 GLU A CA 1
ATOM 3390 C C . GLU A 1 432 ? 27.513 -5.407 -5.191 1.00 91.25 432 GLU A C 1
ATOM 3392 O O . GLU A 1 432 ? 27.910 -6.556 -4.975 1.00 91.25 432 GLU A O 1
ATOM 3397 N N . VAL A 1 433 ? 27.382 -4.902 -6.425 1.00 89.38 433 VAL A N 1
ATOM 3398 C CA . VAL A 1 433 ? 27.872 -5.565 -7.645 1.00 89.38 433 VAL A CA 1
ATOM 3399 C C . VAL A 1 433 ? 29.400 -5.567 -7.673 1.00 89.38 433 VAL A C 1
ATOM 3401 O O . VAL A 1 433 ? 30.045 -4.515 -7.623 1.00 89.38 433 VAL A O 1
ATOM 3404 N N . LEU A 1 434 ? 29.971 -6.761 -7.824 1.00 83.56 434 LEU A N 1
ATOM 3405 C CA . LEU A 1 434 ? 31.400 -7.004 -7.973 1.00 83.56 434 LEU A CA 1
ATOM 3406 C C . LEU A 1 434 ? 31.695 -7.705 -9.312 1.00 83.56 434 LEU A C 1
ATOM 3408 O O . LEU A 1 434 ? 30.948 -8.613 -9.675 1.00 83.56 434 LEU A O 1
ATOM 3412 N N . PRO A 1 435 ? 32.796 -7.356 -10.009 1.00 79.38 435 PRO A N 1
ATOM 3413 C CA . PRO A 1 435 ? 33.808 -6.364 -9.630 1.00 79.38 435 PRO A CA 1
ATOM 3414 C C . PRO A 1 435 ? 33.302 -4.914 -9.754 1.00 79.38 435 PRO A C 1
ATOM 3416 O O . PRO A 1 435 ? 32.466 -4.604 -10.596 1.00 79.38 435 PRO A O 1
ATOM 3419 N N . ARG A 1 436 ? 33.845 -3.993 -8.938 1.00 72.69 436 ARG A N 1
ATOM 3420 C CA . ARG A 1 436 ? 33.396 -2.579 -8.862 1.00 72.69 436 ARG A CA 1
ATOM 3421 C C . ARG A 1 436 ? 33.529 -1.777 -10.168 1.00 72.69 436 ARG A C 1
ATOM 3423 O O . ARG A 1 436 ? 33.032 -0.656 -10.237 1.00 72.69 436 ARG A O 1
ATOM 3430 N N . ASN A 1 437 ? 34.218 -2.325 -11.166 1.00 68.06 437 ASN A N 1
ATOM 3431 C CA . ASN A 1 437 ? 34.423 -1.750 -12.494 1.00 68.06 437 ASN A CA 1
ATOM 3432 C C . ASN A 1 437 ? 33.680 -2.516 -13.606 1.00 68.06 437 ASN A C 1
ATOM 3434 O O . ASN A 1 437 ? 34.093 -2.433 -14.762 1.00 68.06 437 ASN A O 1
ATOM 3438 N N . ALA A 1 438 ? 32.639 -3.285 -13.271 1.00 72.31 438 ALA A N 1
ATOM 3439 C CA . ALA A 1 438 ? 31.675 -3.743 -14.266 1.00 72.31 438 ALA A CA 1
ATOM 3440 C C . ALA A 1 438 ? 31.063 -2.533 -15.008 1.00 72.31 438 ALA A C 1
ATOM 3442 O O . ALA A 1 438 ? 30.876 -1.472 -14.410 1.00 72.31 438 ALA A O 1
ATOM 3443 N N . SER A 1 439 ? 30.824 -2.680 -16.314 1.00 71.50 439 SER A N 1
ATOM 3444 C CA . SER A 1 439 ? 30.300 -1.619 -17.190 1.00 71.50 439 SER A CA 1
ATOM 3445 C C . SER A 1 439 ? 28.810 -1.380 -16.968 1.00 71.50 439 SER A C 1
ATOM 3447 O O . SER A 1 439 ? 28.347 -0.262 -17.148 1.00 71.50 439 SER A O 1
ATOM 3449 N N . ASP A 1 440 ? 28.092 -2.418 -16.537 1.00 75.06 440 ASP A N 1
ATOM 3450 C CA . ASP A 1 440 ? 26.788 -2.292 -15.898 1.00 75.06 440 ASP A CA 1
ATOM 3451 C C . ASP A 1 440 ? 26.929 -2.718 -14.431 1.00 75.06 440 ASP A C 1
ATOM 3453 O O . ASP A 1 440 ? 27.615 -3.692 -14.103 1.00 75.06 440 ASP A O 1
ATOM 3457 N N . ARG A 1 441 ? 26.326 -1.930 -13.545 1.00 82.50 441 ARG A N 1
ATOM 3458 C CA . ARG A 1 441 ? 26.291 -2.132 -12.091 1.00 82.50 441 ARG A CA 1
ATOM 3459 C C . ARG A 1 441 ? 24.897 -1.900 -11.514 1.00 82.50 441 ARG A C 1
ATOM 3461 O O . ARG A 1 441 ? 24.761 -1.857 -10.292 1.00 82.50 441 ARG A O 1
ATOM 3468 N N . SER A 1 442 ? 23.891 -1.735 -12.370 1.00 83.12 442 SER A N 1
ATOM 3469 C CA . SER A 1 442 ? 22.504 -1.645 -11.942 1.00 83.12 442 SER A CA 1
ATOM 3470 C C . SER A 1 442 ? 22.042 -2.983 -11.355 1.00 83.12 442 SER A C 1
ATOM 3472 O O . SER A 1 442 ? 22.510 -4.065 -11.733 1.00 83.12 442 SER A O 1
ATOM 3474 N N . LEU A 1 443 ? 21.164 -2.885 -10.359 1.00 90.50 443 LEU A N 1
ATOM 3475 C CA . LEU A 1 443 ? 20.574 -4.019 -9.667 1.00 90.50 443 LEU A CA 1
ATOM 3476 C C . LEU A 1 443 ? 19.081 -4.054 -9.968 1.00 90.50 443 LEU A C 1
ATOM 3478 O O . LEU A 1 443 ? 18.372 -3.068 -9.780 1.00 90.50 443 LEU A O 1
ATOM 3482 N N . ILE A 1 444 ? 18.613 -5.209 -10.421 1.00 91.00 444 ILE A N 1
ATOM 3483 C CA . ILE A 1 444 ? 17.205 -5.499 -10.640 1.00 91.00 444 ILE A CA 1
ATOM 3484 C C . ILE A 1 444 ? 16.710 -6.187 -9.371 1.00 91.00 444 ILE A C 1
ATOM 3486 O O . ILE A 1 444 ? 17.013 -7.351 -9.102 1.00 91.00 444 ILE A O 1
ATOM 3490 N N . TRP A 1 445 ? 15.979 -5.435 -8.558 1.00 93.75 445 TRP A N 1
ATOM 3491 C CA . TRP A 1 445 ? 15.376 -5.932 -7.330 1.00 93.75 445 TRP A CA 1
ATOM 3492 C C . TRP A 1 445 ? 13.979 -6.474 -7.625 1.00 93.75 445 TRP A C 1
ATOM 3494 O O . TRP A 1 445 ? 13.185 -5.842 -8.318 1.00 93.75 445 TRP A O 1
ATOM 3504 N N . SER A 1 446 ? 13.664 -7.648 -7.088 1.00 93.38 446 SER A N 1
ATOM 3505 C CA . SER A 1 446 ? 12.340 -8.259 -7.197 1.00 93.38 446 SER A CA 1
ATOM 3506 C C . SER A 1 446 ? 11.967 -8.974 -5.901 1.00 93.38 446 SER A C 1
ATOM 3508 O O . SER A 1 446 ? 12.830 -9.418 -5.146 1.00 93.38 446 SER A O 1
ATOM 3510 N N . SER A 1 447 ? 10.673 -9.103 -5.624 1.00 94.44 447 SER A N 1
ATOM 3511 C CA . SER A 1 447 ? 10.173 -9.949 -4.537 1.00 94.44 447 SER A CA 1
ATOM 3512 C C . SER A 1 447 ? 9.509 -11.186 -5.124 1.00 94.44 447 SER A C 1
ATOM 3514 O O . SER A 1 447 ? 8.792 -11.089 -6.118 1.00 94.44 447 SER A O 1
ATOM 3516 N N . SER A 1 448 ? 9.717 -12.350 -4.508 1.00 94.06 448 SER A N 1
ATOM 3517 C CA . SER A 1 448 ? 9.005 -13.582 -4.879 1.00 94.06 448 SER A CA 1
ATOM 3518 C C . SER A 1 448 ? 7.512 -13.539 -4.528 1.00 94.06 448 SER A C 1
ATOM 3520 O O . SER A 1 448 ? 6.741 -14.346 -5.045 1.00 94.06 448 SER A O 1
ATOM 3522 N N . ASN A 1 449 ? 7.116 -12.590 -3.678 1.00 92.94 449 ASN A N 1
ATOM 3523 C CA . ASN A 1 449 ? 5.745 -12.197 -3.386 1.00 92.94 449 ASN A CA 1
ATOM 3524 C C . ASN A 1 449 ? 5.746 -10.729 -2.891 1.00 92.94 449 ASN A C 1
ATOM 3526 O O . ASN A 1 449 ? 5.991 -10.501 -1.697 1.00 92.94 449 ASN A O 1
ATOM 3530 N N . PRO A 1 450 ? 5.532 -9.742 -3.789 1.00 91.56 450 PRO A N 1
ATOM 3531 C CA . PRO A 1 450 ? 5.499 -8.319 -3.442 1.00 91.56 450 PRO A CA 1
ATOM 3532 C C . PRO A 1 450 ? 4.417 -7.953 -2.419 1.00 91.56 450 PRO A C 1
ATOM 3534 O O . PRO A 1 450 ? 4.642 -7.050 -1.617 1.00 91.56 450 PRO A O 1
ATOM 3537 N N . GLU A 1 451 ? 3.300 -8.686 -2.402 1.00 88.50 451 GLU A N 1
ATOM 3538 C CA . GLU A 1 451 ? 2.166 -8.443 -1.499 1.00 88.50 451 GLU A CA 1
ATOM 3539 C C . GLU A 1 451 ? 2.528 -8.682 -0.031 1.00 88.50 451 GLU A C 1
ATOM 3541 O O . GLU A 1 451 ? 2.030 -7.989 0.846 1.00 88.50 451 GLU A O 1
ATOM 3546 N N . VAL A 1 452 ? 3.439 -9.621 0.253 1.00 85.50 452 VAL A N 1
ATOM 3547 C CA . VAL A 1 452 ? 3.982 -9.811 1.610 1.00 85.50 452 VAL A CA 1
ATOM 3548 C C . VAL A 1 452 ? 5.030 -8.742 1.907 1.00 85.50 452 VAL A C 1
ATOM 3550 O O . VAL A 1 452 ? 4.922 -8.026 2.900 1.00 85.50 452 VAL A O 1
ATOM 3553 N N . ALA A 1 453 ? 6.026 -8.587 1.031 1.00 89.25 453 ALA A N 1
ATOM 3554 C CA . ALA A 1 453 ? 6.957 -7.464 1.090 1.00 89.25 453 ALA A CA 1
ATOM 3555 C C . ALA A 1 453 ? 7.472 -7.105 -0.306 1.00 89.25 453 ALA A C 1
ATOM 3557 O O . ALA A 1 453 ? 8.034 -7.950 -1.008 1.00 89.25 453 ALA A O 1
ATOM 3558 N N . SER A 1 454 ? 7.323 -5.840 -0.690 1.00 94.12 454 SER A N 1
ATOM 3559 C CA . SER A 1 454 ? 7.876 -5.295 -1.933 1.00 94.12 454 SER A CA 1
ATOM 3560 C C . SER A 1 454 ? 9.301 -4.801 -1.713 1.00 94.12 454 SER A C 1
ATOM 3562 O O . SER A 1 454 ? 9.647 -4.422 -0.597 1.00 94.12 454 SER A O 1
ATOM 3564 N N . VAL A 1 455 ? 10.086 -4.693 -2.780 1.00 95.94 455 VAL A N 1
ATOM 3565 C CA . VAL A 1 455 ? 11.385 -4.011 -2.769 1.00 95.94 455 VAL A CA 1
ATOM 3566 C C . VAL A 1 455 ? 11.405 -2.926 -3.843 1.00 95.94 455 VAL A C 1
ATOM 3568 O O . VAL A 1 455 ? 10.809 -3.105 -4.905 1.00 95.94 455 VAL A O 1
ATOM 3571 N N . THR A 1 456 ? 12.043 -1.796 -3.560 1.00 90.94 456 THR A N 1
ATOM 3572 C CA . THR A 1 456 ? 12.233 -0.694 -4.515 1.00 90.94 456 THR A CA 1
ATOM 3573 C C . THR A 1 456 ? 13.505 -0.890 -5.364 1.00 90.94 456 THR A C 1
ATOM 3575 O O . THR A 1 456 ? 14.362 -1.695 -4.992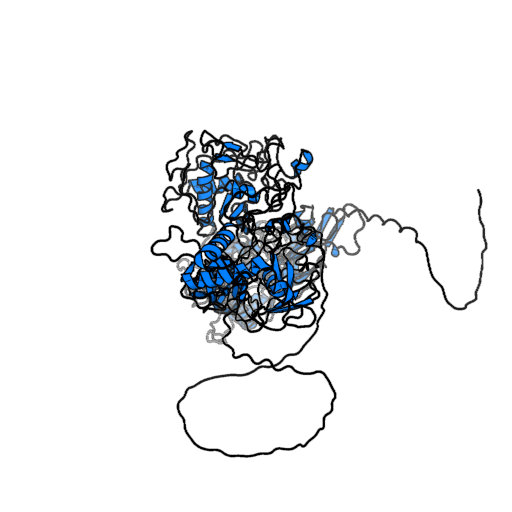 1.00 90.94 456 THR A O 1
ATOM 3578 N N . PRO A 1 457 ? 13.688 -0.166 -6.490 1.00 87.75 457 PRO A N 1
ATOM 3579 C CA . PRO A 1 457 ? 14.894 -0.273 -7.329 1.00 87.75 457 PRO A CA 1
ATOM 3580 C C . PRO A 1 457 ? 16.217 0.091 -6.626 1.00 87.75 457 PRO A C 1
ATOM 3582 O O . PRO A 1 457 ? 17.292 -0.275 -7.097 1.00 87.75 457 PRO A O 1
ATOM 3585 N N . ASP A 1 458 ? 16.146 0.802 -5.503 1.00 83.38 458 ASP A N 1
ATOM 3586 C CA . ASP A 1 458 ? 17.256 1.166 -4.618 1.00 83.38 458 ASP A CA 1
ATOM 3587 C C . ASP A 1 458 ? 17.444 0.204 -3.425 1.00 83.38 458 ASP A C 1
ATOM 3589 O O . ASP A 1 458 ? 18.415 0.343 -2.687 1.00 83.38 458 ASP A O 1
ATOM 3593 N N . GLY A 1 459 ? 16.585 -0.809 -3.253 1.00 90.06 459 GLY A N 1
ATOM 3594 C CA . GLY A 1 459 ? 16.756 -1.868 -2.246 1.00 90.06 459 GLY A CA 1
ATOM 3595 C C . GLY A 1 459 ? 16.011 -1.677 -0.918 1.00 90.06 459 GLY A C 1
ATOM 3596 O O . GLY A 1 459 ? 16.237 -2.453 0.016 1.00 90.06 459 GLY A O 1
ATOM 3597 N N . VAL A 1 460 ? 15.099 -0.702 -0.813 1.00 93.25 460 VAL A N 1
ATOM 3598 C CA . VAL A 1 460 ? 14.211 -0.564 0.353 1.00 93.25 460 VAL A CA 1
ATOM 3599 C C . VAL A 1 460 ? 13.149 -1.658 0.306 1.00 93.25 460 VAL A C 1
ATOM 3601 O O . VAL A 1 460 ? 12.242 -1.636 -0.529 1.00 93.25 460 VAL A O 1
ATOM 3604 N N . VAL A 1 461 ? 13.222 -2.605 1.238 1.00 95.56 461 VAL A N 1
ATOM 3605 C CA . VAL A 1 461 ? 12.152 -3.575 1.478 1.00 95.56 461 VAL A CA 1
ATOM 3606 C C . VAL A 1 461 ? 11.056 -2.895 2.285 1.00 95.56 461 VAL A C 1
ATOM 3608 O O . VAL A 1 461 ? 11.338 -2.313 3.328 1.00 95.56 461 VAL A O 1
ATOM 3611 N N . ARG A 1 462 ? 9.807 -2.985 1.828 1.00 92.62 462 ARG A N 1
ATOM 3612 C CA . ARG A 1 462 ? 8.617 -2.526 2.557 1.00 92.62 462 ARG A CA 1
ATOM 3613 C C . ARG A 1 462 ? 7.709 -3.715 2.831 1.00 92.62 462 ARG A C 1
ATOM 3615 O O . ARG A 1 462 ? 7.253 -4.361 1.887 1.00 92.62 462 ARG A O 1
ATOM 3622 N N . ALA A 1 463 ? 7.455 -3.994 4.102 1.00 86.88 463 ALA A N 1
ATOM 3623 C CA . ALA A 1 463 ? 6.520 -5.016 4.545 1.00 86.88 463 ALA A CA 1
ATOM 3624 C C . ALA A 1 463 ? 5.072 -4.554 4.311 1.00 86.88 463 ALA A C 1
ATOM 3626 O O . ALA A 1 463 ? 4.697 -3.456 4.721 1.00 86.88 463 ALA A O 1
ATOM 3627 N N . ARG A 1 464 ? 4.266 -5.381 3.638 1.00 81.88 464 ARG A N 1
ATOM 3628 C CA . ARG A 1 464 ? 2.922 -5.028 3.147 1.00 81.88 464 ARG A CA 1
ATOM 3629 C C . ARG A 1 464 ? 1.807 -5.902 3.718 1.00 81.88 464 ARG A C 1
ATOM 3631 O O . ARG A 1 464 ? 0.798 -5.354 4.138 1.00 81.88 464 ARG A O 1
ATOM 3638 N N . ALA A 1 465 ? 2.001 -7.215 3.801 1.00 82.94 465 ALA A N 1
ATOM 3639 C CA . ALA A 1 465 ? 1.030 -8.145 4.380 1.00 82.94 465 ALA A CA 1
ATOM 3640 C C . ALA A 1 465 ? 1.733 -9.265 5.153 1.00 82.94 465 ALA A C 1
ATOM 3642 O O . ALA A 1 465 ? 2.871 -9.621 4.846 1.00 82.94 465 ALA A O 1
ATOM 3643 N N . ALA A 1 466 ? 1.059 -9.838 6.153 1.00 84.56 466 ALA A N 1
ATOM 3644 C CA . ALA A 1 466 ? 1.613 -10.927 6.953 1.00 84.56 466 ALA A CA 1
ATOM 3645 C C . ALA A 1 466 ? 1.958 -12.163 6.099 1.00 84.56 466 ALA A C 1
ATOM 3647 O O . ALA A 1 466 ? 1.203 -12.565 5.214 1.00 84.56 466 ALA A O 1
ATOM 3648 N N . GLY A 1 467 ? 3.096 -12.797 6.388 1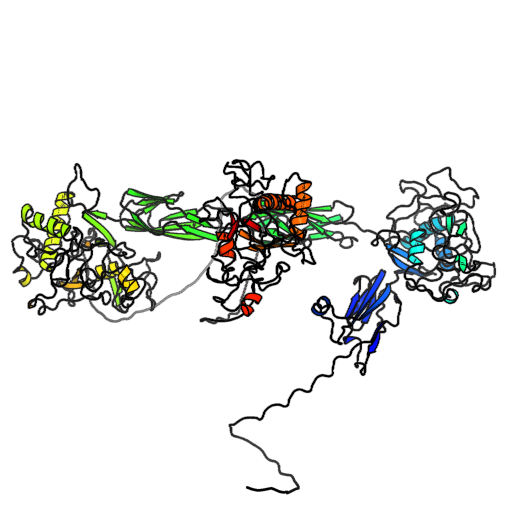.00 88.44 467 GLY A N 1
ATOM 3649 C CA . GLY A 1 467 ? 3.550 -13.997 5.688 1.00 88.44 467 GLY A CA 1
ATOM 3650 C C . GLY A 1 467 ? 5.067 -14.083 5.557 1.00 88.44 467 GLY A C 1
ATOM 3651 O O . GLY A 1 467 ? 5.817 -13.431 6.280 1.00 88.44 467 GLY A O 1
ATOM 3652 N N . THR A 1 468 ? 5.528 -14.900 4.611 1.00 90.81 468 THR A N 1
ATOM 3653 C CA . THR A 1 468 ? 6.952 -15.030 4.264 1.00 90.81 468 THR A CA 1
ATOM 3654 C C . THR A 1 468 ? 7.161 -14.882 2.764 1.00 90.81 468 THR A C 1
ATOM 3656 O O . THR A 1 468 ? 6.460 -15.513 1.972 1.00 90.81 468 THR A O 1
ATOM 3659 N N . THR A 1 469 ? 8.165 -14.103 2.378 1.00 95.81 469 THR A N 1
ATOM 3660 C CA . THR A 1 469 ? 8.599 -13.891 0.994 1.00 95.81 469 THR A CA 1
ATOM 3661 C C . THR A 1 469 ? 10.125 -13.921 0.919 1.00 95.81 469 THR A C 1
ATOM 3663 O O . THR A 1 469 ? 10.812 -14.241 1.890 1.00 95.81 469 THR A O 1
ATOM 3666 N N . SER A 1 470 ? 10.674 -13.616 -0.249 1.00 94.56 470 SER A N 1
ATOM 3667 C CA . SER A 1 470 ? 12.103 -13.411 -0.425 1.00 94.56 470 SER A CA 1
ATOM 3668 C C . SER A 1 470 ? 12.396 -12.372 -1.492 1.00 94.56 470 SER A C 1
ATOM 3670 O O . SER A 1 470 ? 11.889 -12.474 -2.612 1.00 94.56 470 SER A O 1
ATOM 3672 N N . ILE A 1 471 ? 13.306 -11.461 -1.188 1.00 97.06 471 ILE A N 1
ATOM 3673 C CA . ILE A 1 471 ? 13.852 -10.511 -2.145 1.00 97.06 471 ILE A CA 1
ATOM 3674 C C . ILE A 1 471 ? 14.931 -11.207 -2.973 1.00 97.06 471 ILE A C 1
ATOM 3676 O O . ILE A 1 471 ? 15.919 -11.702 -2.427 1.00 97.06 471 ILE A O 1
ATOM 3680 N N . ARG A 1 472 ? 14.730 -11.273 -4.291 1.00 94.75 472 ARG A N 1
ATOM 3681 C CA . ARG A 1 472 ? 15.742 -11.654 -5.278 1.00 94.75 472 ARG A CA 1
ATOM 3682 C C . ARG A 1 472 ? 16.390 -10.375 -5.812 1.00 94.75 472 ARG A C 1
ATOM 3684 O O . ARG A 1 472 ? 15.714 -9.391 -6.095 1.00 94.75 472 ARG A O 1
ATOM 3691 N N . ILE A 1 473 ? 17.710 -10.401 -5.918 1.00 95.25 473 ILE A N 1
ATOM 3692 C CA . ILE A 1 473 ? 18.531 -9.276 -6.358 1.00 95.25 473 ILE A CA 1
ATOM 3693 C C . ILE A 1 473 ? 19.367 -9.784 -7.522 1.00 95.25 473 ILE A C 1
ATOM 3695 O O . ILE A 1 473 ? 20.183 -10.683 -7.325 1.00 95.25 473 ILE A O 1
ATOM 3699 N N . ASP A 1 474 ? 19.158 -9.243 -8.711 1.00 92.62 474 ASP A N 1
ATOM 3700 C CA . ASP A 1 474 ? 19.866 -9.622 -9.931 1.00 92.62 474 ASP A CA 1
ATOM 3701 C C . ASP A 1 474 ? 20.780 -8.490 -10.390 1.00 92.62 474 ASP A C 1
ATOM 3703 O O . ASP A 1 474 ? 20.436 -7.318 -10.259 1.00 92.62 474 ASP A O 1
ATOM 3707 N N . ALA A 1 475 ? 21.948 -8.818 -10.935 1.00 87.69 475 ALA A N 1
ATOM 3708 C CA . ALA A 1 475 ? 22.810 -7.832 -11.573 1.00 87.69 475 ALA A CA 1
ATOM 3709 C C . ALA A 1 475 ? 22.471 -7.765 -13.064 1.00 87.69 475 ALA A C 1
ATOM 3711 O O . ALA A 1 475 ? 22.346 -8.801 -13.719 1.00 87.69 475 ALA A O 1
ATOM 3712 N N . ALA A 1 476 ? 22.319 -6.557 -13.600 1.00 72.31 476 ALA A N 1
ATOM 3713 C CA . ALA A 1 476 ? 21.932 -6.379 -14.992 1.00 72.31 476 ALA A CA 1
ATOM 3714 C C . ALA A 1 476 ? 23.028 -6.820 -15.986 1.00 72.31 476 ALA A C 1
ATOM 3716 O O . ALA A 1 476 ? 24.230 -6.811 -15.697 1.00 72.31 476 ALA A O 1
ATOM 3717 N N . GLY A 1 477 ? 22.590 -7.229 -17.180 1.00 67.75 477 GLY A N 1
ATOM 3718 C CA . GLY A 1 477 ? 23.441 -7.716 -18.267 1.00 67.75 477 GLY A CA 1
ATOM 3719 C C . GLY A 1 477 ? 23.214 -9.195 -18.631 1.00 67.75 477 GLY A C 1
ATOM 3720 O O . GLY A 1 477 ? 22.298 -9.841 -18.128 1.00 67.75 477 GLY A O 1
ATOM 3721 N N . PRO A 1 478 ? 24.042 -9.767 -19.527 1.00 54.81 478 PRO A N 1
ATOM 3722 C CA . PRO A 1 478 ? 23.822 -11.096 -20.115 1.00 54.81 478 PRO A CA 1
ATOM 3723 C C . PRO A 1 478 ? 24.202 -12.288 -19.206 1.00 54.81 478 PRO A C 1
ATOM 3725 O O . PRO A 1 478 ? 24.345 -13.410 -19.694 1.00 54.81 478 PRO A O 1
ATOM 3728 N N . HIS A 1 479 ? 24.383 -12.073 -17.899 1.00 65.00 479 HIS A N 1
ATOM 3729 C CA . HIS A 1 479 ? 24.803 -13.097 -16.938 1.00 65.00 479 HIS A CA 1
ATOM 3730 C C . HIS A 1 479 ? 23.833 -13.168 -15.747 1.00 65.00 479 HIS A C 1
ATOM 3732 O O . HIS A 1 479 ? 23.662 -12.185 -15.039 1.00 65.00 479 HIS A O 1
ATOM 3738 N N . ASP A 1 480 ? 23.253 -14.350 -15.501 1.00 69.88 480 ASP A N 1
ATOM 3739 C CA . ASP A 1 480 ? 22.309 -14.658 -14.403 1.00 69.88 480 ASP A CA 1
ATOM 3740 C C . ASP A 1 480 ? 23.025 -14.686 -13.032 1.00 69.88 480 ASP A C 1
ATOM 3742 O O . ASP A 1 480 ? 23.252 -15.736 -12.424 1.00 69.88 480 ASP A O 1
ATOM 3746 N N . VAL A 1 481 ? 23.474 -13.511 -12.584 1.00 90.44 481 VAL A N 1
ATOM 3747 C CA . VAL A 1 481 ? 24.159 -13.284 -11.306 1.00 90.44 481 VAL A CA 1
ATOM 3748 C C . VAL A 1 481 ? 23.143 -12.761 -10.300 1.00 90.44 481 VAL A C 1
ATOM 3750 O O . VAL A 1 481 ? 22.751 -11.598 -10.356 1.00 90.44 481 VAL A O 1
ATOM 3753 N N . SER A 1 482 ? 22.747 -13.624 -9.362 1.00 91.88 482 SER A N 1
ATOM 3754 C CA . SER A 1 482 ? 21.647 -13.357 -8.429 1.00 91.88 482 SER A CA 1
ATOM 3755 C C . SER A 1 482 ? 22.018 -13.565 -6.953 1.00 91.88 482 SER A C 1
ATOM 3757 O O . SER A 1 482 ? 22.924 -14.334 -6.609 1.00 91.88 482 SER A O 1
ATOM 3759 N N . ARG A 1 483 ? 21.279 -12.900 -6.058 1.00 95.38 483 ARG A N 1
ATOM 3760 C CA . ARG A 1 483 ? 21.252 -13.126 -4.605 1.00 95.38 483 ARG A CA 1
ATOM 3761 C C . ARG A 1 483 ? 19.805 -13.229 -4.115 1.00 95.38 483 ARG A C 1
ATOM 3763 O O . ARG A 1 483 ? 18.883 -12.779 -4.788 1.00 95.38 483 ARG A O 1
ATOM 3770 N N . ARG A 1 484 ? 19.611 -13.828 -2.938 1.00 94.62 484 ARG A N 1
ATOM 3771 C CA . ARG A 1 484 ? 18.326 -13.927 -2.235 1.00 94.62 484 ARG A CA 1
ATOM 3772 C C . ARG A 1 484 ? 18.486 -13.467 -0.785 1.00 94.62 484 ARG A C 1
ATOM 3774 O O . ARG A 1 484 ? 19.515 -13.763 -0.179 1.00 94.62 484 ARG A O 1
ATOM 3781 N N . VAL A 1 485 ? 17.464 -12.795 -0.263 1.00 96.75 485 VAL A N 1
ATOM 3782 C CA . VAL A 1 485 ? 17.268 -12.438 1.151 1.00 96.75 485 VAL A CA 1
ATOM 3783 C C . VAL A 1 485 ? 15.849 -12.861 1.532 1.00 96.75 485 VAL A C 1
ATOM 3785 O O . VAL A 1 485 ? 14.910 -12.532 0.809 1.00 96.75 485 VAL A O 1
ATOM 3788 N N . ASP A 1 486 ? 15.669 -13.621 2.609 1.00 96.62 486 ASP A N 1
ATOM 3789 C CA . ASP A 1 486 ? 14.339 -14.054 3.067 1.00 96.62 486 ASP A CA 1
ATOM 3790 C C . ASP A 1 486 ? 13.676 -12.979 3.949 1.00 96.62 486 ASP A C 1
ATOM 3792 O O . ASP A 1 486 ? 14.363 -12.233 4.642 1.00 96.62 486 ASP A O 1
ATOM 3796 N N . VAL A 1 487 ? 12.346 -12.855 3.916 1.00 95.69 487 VAL A N 1
ATOM 3797 C CA . VAL A 1 487 ? 11.617 -11.813 4.665 1.00 95.69 487 VAL A CA 1
ATOM 3798 C C . VAL A 1 487 ? 10.362 -12.395 5.311 1.00 95.69 487 VAL A C 1
ATOM 3800 O O . VAL A 1 487 ? 9.483 -12.892 4.604 1.00 95.69 487 VAL A O 1
ATOM 3803 N N . THR A 1 488 ? 10.257 -12.293 6.635 1.00 94.06 488 THR A N 1
ATOM 3804 C CA . THR A 1 488 ? 9.021 -12.527 7.398 1.00 94.06 488 THR A CA 1
ATOM 3805 C C . THR A 1 488 ? 8.316 -11.200 7.652 1.00 94.06 488 THR A C 1
ATOM 3807 O O . THR A 1 488 ? 8.962 -10.212 8.002 1.00 94.06 488 THR A O 1
ATOM 3810 N N . VAL A 1 489 ? 6.989 -11.186 7.552 1.00 90.62 489 VAL A N 1
ATOM 3811 C CA . VAL A 1 489 ? 6.144 -10.039 7.898 1.00 90.62 489 VAL A CA 1
ATOM 3812 C C . VAL A 1 489 ? 5.025 -10.469 8.846 1.00 90.62 489 VAL A C 1
ATOM 3814 O O . VAL A 1 489 ? 4.444 -11.543 8.678 1.00 90.62 489 VAL A O 1
ATOM 3817 N N . ARG A 1 490 ? 4.712 -9.623 9.832 1.00 88.88 490 ARG A N 1
ATOM 3818 C CA . ARG A 1 490 ? 3.624 -9.809 10.809 1.00 88.88 490 ARG A CA 1
ATOM 3819 C C . ARG A 1 490 ? 2.752 -8.558 10.904 1.00 88.88 490 ARG A C 1
ATOM 3821 O O . ARG A 1 490 ? 3.257 -7.447 10.793 1.00 88.88 490 ARG A O 1
ATOM 3828 N N . ILE A 1 491 ? 1.464 -8.718 11.167 1.00 84.06 491 ILE A N 1
ATOM 3829 C CA . ILE A 1 491 ? 0.593 -7.628 11.625 1.00 84.06 491 ILE A CA 1
ATOM 3830 C C . ILE A 1 491 ? 0.638 -7.647 13.154 1.00 84.06 491 ILE A C 1
ATOM 3832 O O . ILE A 1 491 ? 0.407 -8.700 13.746 1.00 84.06 491 ILE A O 1
ATOM 3836 N N . ALA A 1 492 ? 0.981 -6.516 13.770 1.00 78.31 492 ALA A N 1
ATOM 3837 C CA . ALA A 1 492 ? 1.041 -6.375 15.225 1.00 78.31 492 ALA A CA 1
ATOM 3838 C C . ALA A 1 492 ? -0.313 -5.928 15.797 1.00 78.31 492 ALA A C 1
ATOM 3840 O O . ALA A 1 492 ? -1.051 -5.206 15.116 1.00 78.31 492 ALA A O 1
ATOM 3841 N N . VAL A 1 493 ? -0.622 -6.299 17.042 1.00 81.94 493 VAL A N 1
ATOM 3842 C CA . VAL A 1 493 ? -1.802 -5.769 17.742 1.00 81.94 493 VAL A CA 1
ATOM 3843 C C . VAL A 1 493 ? -1.630 -4.272 18.044 1.00 81.94 493 VAL A C 1
ATOM 3845 O O . VAL A 1 493 ? -0.564 -3.806 18.442 1.00 81.94 493 VAL A O 1
ATOM 3848 N N . GLN A 1 494 ? -2.705 -3.509 17.839 1.00 77.56 494 GLN A N 1
ATOM 3849 C CA . GLN A 1 494 ? -2.788 -2.055 18.033 1.00 77.56 494 GLN A CA 1
ATOM 3850 C C . GLN A 1 494 ? -3.808 -1.656 19.114 1.00 77.56 494 GLN A C 1
ATOM 3852 O O . GLN A 1 494 ? -3.762 -0.535 19.615 1.00 77.56 494 GLN A O 1
ATOM 3857 N N . GLY A 1 495 ? -4.729 -2.552 19.480 1.00 77.62 495 GLY A N 1
ATOM 3858 C CA . GLY A 1 495 ? -5.733 -2.316 20.512 1.00 77.62 495 GLY A CA 1
ATOM 3859 C C . GLY A 1 495 ? -6.308 -3.605 21.099 1.00 77.62 495 GLY A C 1
ATOM 3860 O O . GLY A 1 495 ? -6.412 -4.625 20.418 1.00 77.62 495 GLY A O 1
ATOM 3861 N N . LEU A 1 496 ? -6.709 -3.522 22.367 1.00 89.31 496 LEU A N 1
ATOM 3862 C CA . LEU A 1 496 ? -7.396 -4.562 23.130 1.00 89.31 496 LEU A CA 1
ATOM 3863 C C . LEU A 1 496 ? -8.598 -3.920 23.836 1.00 89.31 496 LEU A C 1
ATOM 3865 O O . LEU A 1 496 ? -8.475 -2.845 24.421 1.00 89.31 496 LEU A O 1
ATOM 3869 N N . SER A 1 497 ? -9.764 -4.559 23.778 1.00 83.81 497 SER A N 1
ATOM 3870 C CA . SER A 1 497 ? -11.000 -4.057 24.393 1.00 83.81 497 SER A CA 1
ATOM 3871 C C . SER A 1 497 ? -11.868 -5.195 24.929 1.00 83.81 497 SER A C 1
ATOM 3873 O O . SER A 1 497 ? -11.675 -6.346 24.539 1.00 83.81 497 SER A O 1
ATOM 3875 N N . LEU A 1 498 ? -12.820 -4.885 25.814 1.00 83.50 498 LEU A N 1
ATOM 3876 C CA . LEU A 1 498 ? -13.788 -5.844 26.358 1.00 83.50 498 LEU A CA 1
ATOM 3877 C C . LEU A 1 498 ? -15.218 -5.420 26.006 1.00 83.50 498 LEU A C 1
ATOM 3879 O O . LEU A 1 498 ? -15.520 -4.229 25.943 1.00 83.50 498 LEU A O 1
ATOM 3883 N N . GLN A 1 499 ? -16.116 -6.393 25.831 1.00 80.25 499 GLN A N 1
ATOM 3884 C CA . GLN A 1 499 ? -17.539 -6.112 25.576 1.00 80.25 499 GLN A CA 1
ATOM 3885 C C . GLN A 1 499 ? -18.267 -5.516 26.796 1.00 80.25 499 GLN A C 1
ATOM 3887 O O . GLN A 1 499 ? -19.182 -4.710 26.639 1.00 80.25 499 GLN A O 1
ATOM 3892 N N . GLU A 1 500 ? -17.835 -5.873 28.008 1.00 79.06 500 GLU A N 1
ATOM 3893 C CA . GLU A 1 500 ? -18.271 -5.286 29.277 1.00 79.06 500 GLU A CA 1
ATOM 3894 C C . GLU A 1 500 ? -17.041 -5.074 30.173 1.00 79.06 500 GLU A C 1
ATOM 3896 O O . GLU A 1 500 ? -16.105 -5.868 30.125 1.00 79.06 500 GLU A O 1
ATOM 3901 N N . TYR A 1 501 ? -17.046 -4.021 30.999 1.00 78.81 501 TYR A N 1
ATOM 3902 C CA . TYR A 1 501 ? -15.920 -3.646 31.878 1.00 78.81 501 TYR A CA 1
ATOM 3903 C C . TYR A 1 501 ? -16.186 -3.897 33.374 1.00 78.81 501 TYR A C 1
ATOM 3905 O O . TYR A 1 501 ? -15.283 -3.779 34.200 1.00 78.81 501 TYR A O 1
ATOM 3913 N N . SER A 1 502 ? -17.417 -4.252 33.754 1.00 80.00 502 SER A N 1
ATOM 3914 C CA . SER A 1 502 ? -17.733 -4.715 35.112 1.00 80.00 502 SER A CA 1
ATOM 3915 C C . SER A 1 502 ? -19.044 -5.494 35.147 1.00 80.00 502 SER A C 1
ATOM 3917 O O . SER A 1 502 ? -19.931 -5.210 34.344 1.00 80.00 502 SER A O 1
ATOM 3919 N N . ALA A 1 503 ? -19.200 -6.406 36.110 1.00 81.75 503 ALA A N 1
ATOM 3920 C CA . ALA A 1 503 ? -20.479 -7.062 36.383 1.00 81.75 503 ALA A CA 1
ATOM 3921 C C . ALA A 1 503 ? -20.666 -7.391 37.870 1.00 81.75 503 ALA A C 1
ATOM 3923 O O . ALA A 1 503 ? -19.701 -7.538 38.627 1.00 81.75 503 ALA A O 1
ATOM 3924 N N . VAL A 1 504 ? -21.932 -7.567 38.260 1.00 81.94 504 VAL A N 1
ATOM 3925 C CA . VAL A 1 504 ? -22.322 -8.134 39.556 1.00 81.94 504 VAL A CA 1
ATOM 3926 C C . VAL A 1 504 ? -22.566 -9.632 39.406 1.00 81.94 504 VAL A C 1
ATOM 3928 O O . VAL A 1 504 ? -23.278 -10.048 38.492 1.00 81.94 504 VAL A O 1
ATOM 3931 N N . LEU A 1 505 ? -22.005 -10.426 40.317 1.00 85.38 505 LEU A N 1
ATOM 3932 C CA . LEU A 1 505 ? -22.125 -11.885 40.336 1.00 85.38 505 LEU A CA 1
ATOM 3933 C C . LEU A 1 505 ? -22.644 -12.393 41.692 1.00 85.38 505 LEU A C 1
ATOM 3935 O O . LEU A 1 505 ? -22.375 -11.805 42.742 1.00 85.38 505 LEU A O 1
ATOM 3939 N N . GLU A 1 506 ? -23.340 -13.525 41.685 1.00 83.44 506 GLU A N 1
ATOM 3940 C CA . GLU A 1 506 ? -23.619 -14.324 42.885 1.00 83.44 506 GLU A CA 1
ATOM 3941 C C . GLU A 1 506 ? -22.574 -15.449 43.060 1.00 83.44 506 GLU A C 1
ATOM 3943 O O . GLU A 1 506 ? -21.995 -15.908 42.071 1.00 83.44 506 GLU A O 1
ATOM 3948 N N . PRO A 1 507 ? -22.305 -15.941 44.285 1.00 84.69 507 PRO A N 1
ATOM 3949 C CA . PRO A 1 507 ? -21.391 -17.064 44.500 1.00 84.69 507 PRO A CA 1
ATOM 3950 C C . PRO A 1 507 ? -21.817 -18.320 43.720 1.00 84.69 507 PRO A C 1
ATOM 3952 O O . PRO A 1 507 ? -22.925 -18.828 43.887 1.00 84.69 507 PRO A O 1
ATOM 3955 N N . GLY A 1 508 ? -20.924 -18.836 42.874 1.00 85.94 508 GLY A N 1
ATOM 3956 C CA . GLY A 1 508 ? -21.187 -19.935 41.940 1.00 85.94 508 GLY A CA 1
ATOM 3957 C C . GLY A 1 508 ? -21.674 -19.505 40.549 1.00 85.94 508 GLY A C 1
ATOM 3958 O O . GLY A 1 508 ? -21.789 -20.359 39.669 1.00 85.94 508 GLY A O 1
ATOM 3959 N N . GLN A 1 509 ? -21.932 -18.214 40.314 1.00 88.69 509 GLN A N 1
ATOM 3960 C CA . GLN A 1 509 ? -22.239 -17.684 38.984 1.00 88.69 509 GLN A CA 1
ATOM 3961 C C . GLN A 1 509 ? -20.985 -17.657 38.096 1.00 88.69 509 GLN A C 1
ATOM 3963 O O . GLN A 1 509 ? -19.865 -17.426 38.564 1.00 88.69 509 GLN A O 1
ATOM 3968 N N . GLN A 1 510 ? -21.195 -17.862 36.794 1.00 93.31 510 GLN A N 1
ATOM 3969 C CA . GLN A 1 510 ? -20.166 -17.737 35.764 1.00 93.31 510 GLN A CA 1
ATOM 3970 C C . GLN A 1 510 ? -20.533 -16.655 34.744 1.00 93.31 510 GLN A C 1
ATOM 3972 O O . GLN A 1 510 ? -21.713 -16.417 34.478 1.00 93.31 510 GLN A O 1
ATOM 3977 N N . LEU A 1 511 ? -19.511 -16.028 34.164 1.00 93.19 511 LEU A N 1
ATOM 3978 C CA . LEU A 1 511 ? -19.606 -15.031 33.099 1.00 93.19 511 LEU A CA 1
ATOM 3979 C C . LEU A 1 511 ? -18.487 -15.293 32.083 1.00 93.19 511 LEU A C 1
ATOM 3981 O O . LEU A 1 511 ? -17.358 -15.571 32.469 1.00 93.19 511 LEU A O 1
ATOM 3985 N N . GLN A 1 512 ? -18.783 -15.207 30.790 1.00 95.25 512 GLN A N 1
ATOM 3986 C CA . GLN A 1 512 ? -17.764 -15.269 29.742 1.00 95.25 512 GLN A CA 1
ATOM 3987 C C . GLN A 1 512 ? -17.307 -13.846 29.429 1.00 95.25 512 GLN A C 1
ATOM 3989 O O . GLN A 1 512 ? -18.128 -13.043 28.989 1.00 95.25 512 GLN A O 1
ATOM 3994 N N . LEU A 1 513 ? -16.020 -13.537 29.603 1.00 93.00 513 LEU A N 1
ATOM 3995 C CA . LEU A 1 513 ? -15.456 -12.315 29.032 1.00 93.00 513 LEU A CA 1
ATOM 3996 C C . LEU A 1 513 ? -15.087 -12.553 27.568 1.00 93.00 513 LEU A C 1
ATOM 3998 O O . LEU A 1 513 ? -14.598 -13.620 27.197 1.00 93.00 513 LEU A O 1
ATOM 4002 N N . ALA A 1 514 ? -15.329 -11.544 26.739 1.00 87.44 514 ALA A N 1
ATOM 4003 C CA . ALA A 1 514 ? -14.926 -11.513 25.344 1.00 87.44 514 ALA A CA 1
ATOM 4004 C C . ALA A 1 514 ? -13.991 -10.320 25.145 1.00 87.44 514 ALA A C 1
ATOM 4006 O O . ALA A 1 514 ? -14.406 -9.170 25.314 1.00 87.44 514 ALA A O 1
ATOM 4007 N N . ALA A 1 515 ? -12.734 -10.617 24.815 1.00 87.38 515 ALA A N 1
ATOM 4008 C CA . ALA A 1 515 ? -11.756 -9.625 24.405 1.00 87.38 515 ALA A CA 1
ATOM 4009 C C . ALA A 1 515 ? -11.786 -9.468 22.881 1.00 87.38 515 ALA A C 1
ATOM 4011 O O . ALA A 1 515 ? -11.721 -10.460 22.153 1.00 87.38 515 ALA A O 1
ATOM 4012 N N . GLU A 1 516 ? -11.863 -8.230 22.401 1.00 87.69 516 GLU A N 1
ATOM 4013 C CA . GLU A 1 516 ? -11.747 -7.905 20.981 1.00 87.69 516 GLU A CA 1
ATOM 4014 C C . GLU A 1 516 ? -10.407 -7.210 20.720 1.00 87.69 516 GLU A C 1
ATOM 4016 O O . GLU A 1 516 ? -10.121 -6.135 21.258 1.00 87.69 516 GLU A O 1
ATOM 4021 N N . ILE A 1 517 ? -9.585 -7.879 19.908 1.00 82.81 517 ILE A N 1
ATOM 4022 C CA . ILE A 1 517 ? -8.279 -7.427 19.422 1.00 82.81 517 ILE A CA 1
ATOM 4023 C C . ILE A 1 517 ? -8.460 -6.636 18.123 1.00 82.81 517 ILE A C 1
ATOM 4025 O O . ILE A 1 517 ? -9.266 -7.004 17.264 1.00 82.81 517 ILE A O 1
ATOM 4029 N N . TYR A 1 518 ? -7.681 -5.565 17.981 1.00 74.12 518 TYR A N 1
ATOM 4030 C CA . TYR A 1 518 ? -7.627 -4.725 16.790 1.00 74.12 518 TYR A CA 1
ATOM 4031 C C . TYR A 1 518 ? -6.171 -4.514 16.325 1.00 74.12 518 TYR A C 1
ATOM 4033 O O . TYR A 1 518 ? -5.326 -4.209 17.170 1.00 74.12 518 TYR A O 1
ATOM 4041 N N . PRO A 1 519 ? -5.854 -4.605 15.018 1.00 70.81 519 PRO A N 1
ATOM 4042 C CA . PRO A 1 519 ? -6.693 -5.163 13.951 1.00 70.81 519 PRO A CA 1
ATOM 4043 C C . PRO A 1 519 ? -6.997 -6.648 14.210 1.00 70.81 519 PRO A C 1
ATOM 4045 O O . PRO A 1 519 ? -6.238 -7.326 14.902 1.00 70.81 519 PRO A O 1
ATOM 4048 N N . ARG A 1 520 ? -8.098 -7.176 13.665 1.00 75.38 520 ARG A N 1
ATOM 4049 C CA . ARG A 1 520 ? -8.468 -8.602 13.827 1.00 75.38 520 ARG A CA 1
ATOM 4050 C C . ARG A 1 520 ? -7.530 -9.534 13.051 1.00 75.38 520 ARG A C 1
ATOM 4052 O O . ARG A 1 520 ? -7.455 -10.727 13.320 1.00 75.38 520 ARG A O 1
ATOM 4059 N N . GLU A 1 521 ? -6.802 -8.940 12.120 1.00 70.69 521 GLU A N 1
ATOM 4060 C CA . GLU A 1 521 ? -5.824 -9.492 11.198 1.00 70.69 521 GLU A CA 1
ATOM 4061 C C . GLU A 1 521 ? -4.424 -9.589 11.845 1.00 70.69 521 GLU A C 1
ATOM 4063 O O . GLU A 1 521 ? -3.473 -10.054 11.210 1.00 70.69 521 GLU A O 1
ATOM 4068 N N . ALA A 1 522 ? -4.282 -9.161 13.110 1.00 77.12 522 ALA A N 1
ATOM 4069 C CA . ALA A 1 522 ? -3.069 -9.338 13.901 1.00 77.12 522 ALA A CA 1
ATOM 4070 C C . ALA A 1 522 ? -2.595 -10.801 13.880 1.00 77.12 522 ALA A C 1
ATOM 4072 O O . ALA A 1 522 ? -3.373 -11.748 13.964 1.00 77.12 522 ALA A O 1
ATOM 4073 N N . THR A 1 523 ? -1.288 -10.997 13.713 1.00 81.19 523 THR A N 1
ATOM 4074 C CA . THR A 1 523 ? -0.702 -12.318 13.422 1.00 81.19 523 THR A CA 1
ATOM 4075 C C . THR A 1 523 ? -0.517 -13.182 14.675 1.00 81.19 523 THR A C 1
ATOM 4077 O O . THR A 1 523 ? -0.292 -14.387 14.564 1.00 81.19 523 THR A O 1
ATOM 4080 N N . ASP A 1 524 ? -0.637 -12.582 15.856 1.00 79.69 524 ASP A N 1
ATOM 4081 C CA . ASP A 1 524 ? -0.727 -13.248 17.152 1.00 79.69 524 ASP A CA 1
ATOM 4082 C C . ASP A 1 524 ? -1.900 -12.614 17.913 1.00 79.69 524 ASP A C 1
ATOM 4084 O O . ASP A 1 524 ? -1.862 -11.437 18.266 1.00 79.69 524 ASP A O 1
ATOM 4088 N N . THR A 1 525 ? -2.981 -13.376 18.087 1.00 83.44 525 THR A N 1
ATOM 4089 C CA . THR A 1 525 ? -4.216 -12.923 18.747 1.00 83.44 525 THR A CA 1
ATOM 4090 C C . THR A 1 525 ? -4.407 -13.576 20.117 1.00 83.44 525 THR A C 1
ATOM 4092 O O . THR A 1 525 ? -5.538 -13.683 20.595 1.00 83.44 525 THR A O 1
ATOM 4095 N N . GLU A 1 526 ? -3.343 -14.099 20.735 1.00 86.56 526 GLU A N 1
ATOM 4096 C CA . GLU A 1 526 ? -3.445 -14.716 22.057 1.00 86.56 526 GLU A CA 1
ATOM 4097 C C . GLU A 1 526 ? -3.551 -13.647 23.162 1.00 86.56 526 GLU A C 1
ATOM 4099 O O . GLU A 1 526 ? -2.780 -12.684 23.216 1.00 86.56 526 GLU A O 1
ATOM 4104 N N . VAL A 1 527 ? -4.531 -13.841 24.053 1.00 90.56 527 VAL A N 1
ATOM 4105 C CA . VAL A 1 527 ? -4.786 -13.004 25.233 1.00 90.56 527 VAL A CA 1
ATOM 4106 C C . VAL A 1 527 ? -4.511 -13.828 26.485 1.00 90.56 527 VAL A C 1
ATOM 4108 O O . VAL A 1 527 ? -5.204 -14.812 26.745 1.00 90.56 527 VAL A O 1
ATOM 4111 N N . ASP A 1 528 ? -3.525 -13.414 27.278 1.00 92.00 528 ASP A N 1
ATOM 4112 C CA . ASP A 1 528 ? -3.271 -13.983 28.600 1.00 92.00 528 ASP A CA 1
ATOM 4113 C C . ASP A 1 528 ? -4.196 -13.309 29.636 1.00 92.00 528 ASP A C 1
ATOM 4115 O O . ASP A 1 528 ? -4.228 -12.083 29.762 1.00 92.00 528 ASP A O 1
ATOM 4119 N N . TRP A 1 529 ? -4.951 -14.116 30.392 1.00 94.12 529 TRP A N 1
ATOM 4120 C CA . TRP A 1 529 ? -5.922 -13.659 31.399 1.00 94.12 529 TRP A CA 1
ATOM 4121 C C . TRP A 1 529 ? -5.417 -13.875 32.830 1.00 94.12 529 TRP A C 1
ATOM 4123 O O . TRP A 1 529 ? -4.822 -14.908 33.149 1.00 94.12 529 TRP A O 1
ATOM 4133 N N . LYS A 1 530 ? -5.701 -12.927 33.732 1.00 93.44 530 LYS A N 1
ATOM 4134 C CA . LYS A 1 530 ? -5.259 -12.978 35.133 1.00 93.44 530 LYS A CA 1
ATOM 4135 C C . LYS A 1 530 ? -6.253 -12.299 36.078 1.00 93.44 530 LYS A C 1
ATOM 4137 O O . LYS A 1 530 ? -6.543 -11.122 35.924 1.00 93.44 530 LYS A O 1
ATOM 4142 N N . SER A 1 531 ? -6.701 -13.002 37.119 1.00 93.69 531 SER A N 1
ATOM 4143 C CA . SER A 1 531 ? -7.422 -12.393 38.252 1.00 93.69 531 SER A CA 1
ATOM 4144 C C . SER A 1 531 ? -6.445 -11.911 39.329 1.00 93.69 531 SER A C 1
ATOM 4146 O O . SER A 1 531 ? -5.463 -12.599 39.628 1.00 93.69 531 SER A O 1
ATOM 4148 N N . ALA A 1 532 ? -6.721 -10.754 39.935 1.00 86.75 532 ALA A N 1
ATOM 4149 C CA . ALA A 1 532 ? -5.978 -10.250 41.088 1.00 86.75 532 ALA A CA 1
ATOM 4150 C C . ALA A 1 532 ? -6.247 -11.076 42.363 1.00 86.75 532 ALA A C 1
ATOM 4152 O O . ALA A 1 532 ? -5.313 -11.352 43.122 1.00 86.75 532 ALA A O 1
ATOM 4153 N N . HIS A 1 533 ? -7.491 -11.527 42.583 1.00 80.88 533 HIS A N 1
ATOM 4154 C CA . HIS A 1 533 ? -7.885 -12.372 43.720 1.00 80.88 533 HIS A CA 1
ATOM 4155 C C . HIS A 1 533 ? -8.715 -13.594 43.269 1.00 80.88 533 HIS A C 1
ATOM 4157 O O . HIS A 1 533 ? -9.945 -13.589 43.386 1.00 80.88 533 HIS A O 1
ATOM 4163 N N . PRO A 1 534 ? -8.056 -14.678 42.802 1.00 89.06 534 PRO A N 1
ATOM 4164 C CA . PRO A 1 534 ? -8.718 -15.901 42.334 1.00 89.06 534 PRO A CA 1
ATOM 4165 C C . PRO A 1 534 ? -9.675 -16.563 43.338 1.00 89.06 534 PRO A C 1
ATOM 4167 O O . PRO A 1 534 ? -10.627 -17.213 42.915 1.00 89.06 534 PRO A O 1
ATOM 4170 N N . ASP A 1 535 ? -9.447 -16.385 44.645 1.00 86.62 535 ASP A N 1
ATOM 4171 C CA . ASP A 1 535 ? -10.301 -16.922 45.717 1.00 86.62 535 ASP A CA 1
ATOM 4172 C C . ASP A 1 535 ? -11.654 -16.188 45.844 1.00 86.62 535 ASP A C 1
ATOM 4174 O O . ASP A 1 535 ? -12.615 -16.743 46.383 1.00 86.62 535 ASP A O 1
ATOM 4178 N N . ILE A 1 536 ? -11.750 -14.954 45.332 1.00 84.94 536 ILE A N 1
ATOM 4179 C CA . ILE A 1 536 ? -13.010 -14.204 45.195 1.00 84.94 536 ILE A CA 1
ATOM 4180 C C . ILE A 1 536 ? -13.631 -14.563 43.844 1.00 84.94 536 ILE A C 1
ATOM 4182 O O . ILE A 1 536 ? -14.731 -15.116 43.783 1.00 84.94 536 ILE A O 1
ATOM 4186 N N . VAL A 1 537 ? -12.885 -14.320 42.760 1.00 90.75 537 VAL A N 1
ATOM 4187 C CA . VAL A 1 537 ? -13.295 -14.611 41.382 1.00 90.75 537 VAL A CA 1
ATOM 4188 C C . VAL A 1 537 ? -12.099 -15.121 40.582 1.00 90.75 537 VAL A C 1
ATOM 4190 O O . VAL A 1 537 ? -11.102 -14.413 40.440 1.00 90.75 537 VAL A O 1
ATOM 4193 N N . SER A 1 538 ? -12.191 -16.322 40.010 1.00 94.56 538 SER A N 1
ATOM 4194 C CA . SER A 1 538 ? -11.155 -16.871 39.122 1.00 94.56 538 SER A CA 1
ATOM 4195 C C . SER A 1 538 ? -11.483 -16.626 37.651 1.00 94.56 538 SER A C 1
ATOM 4197 O O . SER A 1 538 ? -12.652 -16.687 37.276 1.00 94.56 538 SER A O 1
ATOM 4199 N N . VAL A 1 539 ? -10.452 -16.484 36.817 1.00 96.56 539 VAL A N 1
ATOM 4200 C CA . VAL A 1 539 ? -10.546 -16.545 35.349 1.00 96.56 539 VAL A CA 1
ATOM 4201 C C . VAL A 1 539 ? -9.724 -17.731 34.830 1.00 96.56 539 VAL A C 1
ATOM 4203 O O . VAL A 1 539 ? -8.732 -18.101 35.465 1.00 96.56 539 VAL A O 1
ATOM 4206 N N . ASP A 1 540 ? -10.127 -18.335 33.712 1.00 94.06 540 ASP A N 1
ATOM 4207 C CA . ASP A 1 540 ? -9.335 -19.336 32.984 1.00 94.06 540 ASP A CA 1
ATOM 4208 C C . ASP A 1 540 ? -8.726 -18.782 31.679 1.00 94.06 540 ASP A C 1
ATOM 4210 O O . ASP A 1 540 ? -8.874 -17.607 31.348 1.00 94.06 540 ASP A O 1
ATOM 4214 N N . SER A 1 541 ? -8.008 -19.627 30.934 1.00 90.56 541 SER A N 1
ATOM 4215 C CA . SER A 1 541 ? -7.352 -19.246 29.674 1.00 90.56 541 SER A CA 1
ATOM 4216 C C . SER A 1 541 ? -8.314 -18.951 28.517 1.00 90.56 541 SER A C 1
ATOM 4218 O O . SER A 1 541 ? -7.866 -18.469 27.483 1.00 90.56 541 SER A O 1
ATOM 4220 N N . GLU A 1 542 ? -9.606 -19.257 28.655 1.00 89.06 542 GLU A N 1
ATOM 4221 C CA . GLU A 1 542 ? -10.640 -18.948 27.658 1.00 89.06 542 GLU A CA 1
ATOM 4222 C C . GLU A 1 542 ? -11.439 -17.686 28.047 1.00 89.06 542 GLU A C 1
ATOM 4224 O O . GLU A 1 542 ? -12.380 -17.317 27.350 1.00 89.06 542 GLU A O 1
ATOM 4229 N N . GLY A 1 543 ? -11.069 -17.000 29.139 1.00 90.81 543 GLY A N 1
ATOM 4230 C CA . GLY A 1 543 ? -11.774 -15.820 29.653 1.00 90.81 543 GLY A CA 1
ATOM 4231 C C . GLY A 1 543 ? -13.020 -16.151 30.484 1.00 90.81 543 GLY A C 1
ATOM 4232 O O . GLY A 1 543 ? -13.829 -15.258 30.754 1.00 90.81 543 GLY A O 1
ATOM 4233 N N . THR A 1 544 ? -13.203 -17.409 30.907 1.00 95.25 544 THR A N 1
ATOM 4234 C CA . THR A 1 544 ? -14.351 -17.807 31.734 1.00 95.25 544 THR A CA 1
ATOM 4235 C C . THR A 1 544 ? -14.144 -17.360 33.174 1.00 95.25 544 THR A C 1
ATOM 4237 O O . THR A 1 544 ? -13.267 -17.849 33.888 1.00 95.25 544 THR A O 1
ATOM 4240 N N . VAL A 1 545 ? -14.998 -16.455 33.630 1.00 95.44 545 VAL A N 1
ATOM 4241 C CA . VAL A 1 545 ? -15.013 -15.894 34.978 1.00 95.44 545 VAL A CA 1
ATOM 4242 C C . VAL A 1 545 ? -15.945 -16.717 35.863 1.00 95.44 545 VAL A C 1
ATOM 4244 O O . VAL A 1 545 ? -17.074 -17.011 35.477 1.00 95.44 545 VAL A O 1
ATOM 4247 N N . THR A 1 546 ? -15.494 -17.095 37.061 1.00 94.44 546 THR A N 1
ATOM 4248 C CA . THR A 1 546 ? -16.291 -17.837 38.058 1.00 94.44 546 THR A CA 1
ATOM 4249 C C . THR A 1 546 ? -16.173 -17.179 39.427 1.00 94.44 546 THR A C 1
ATOM 4251 O O . THR A 1 546 ? -15.066 -17.054 39.951 1.00 94.44 546 THR A O 1
ATOM 4254 N N . ALA A 1 547 ? -17.304 -16.789 40.017 1.00 92.25 547 ALA A N 1
ATOM 4255 C CA . ALA A 1 547 ? -17.366 -16.262 41.379 1.00 92.25 547 ALA A CA 1
ATOM 4256 C C . ALA A 1 547 ? -17.367 -17.403 42.411 1.00 92.25 547 ALA A C 1
ATOM 4258 O O . ALA A 1 547 ? -18.201 -18.305 42.337 1.00 92.25 547 ALA A O 1
ATOM 4259 N N . HIS A 1 548 ? -16.466 -17.349 43.394 1.00 85.31 548 HIS A N 1
ATOM 4260 C CA . HIS A 1 548 ? -16.309 -18.379 44.436 1.00 85.31 548 HIS A CA 1
ATOM 4261 C C . HIS A 1 548 ? -16.722 -17.882 45.814 1.00 85.31 548 HIS A C 1
ATOM 4263 O O . HIS A 1 548 ? -17.447 -18.565 46.537 1.00 85.31 548 HIS A O 1
ATOM 4269 N N . SER A 1 549 ? -16.253 -16.691 46.177 1.00 82.56 549 SER A N 1
ATOM 4270 C CA . SER A 1 549 ? -16.549 -16.043 47.447 1.00 82.56 549 SER A CA 1
ATOM 4271 C C . SER A 1 549 ? -16.854 -14.566 47.228 1.00 82.56 549 SER A C 1
ATOM 4273 O O . SER A 1 549 ? -16.715 -14.040 46.125 1.00 82.56 549 SER A O 1
ATOM 4275 N N . VAL A 1 550 ? -17.375 -13.918 48.263 1.00 78.56 550 VAL A N 1
ATOM 4276 C CA . VAL A 1 550 ? -17.851 -12.541 48.160 1.00 78.56 550 VAL A CA 1
ATOM 4277 C C . VAL A 1 550 ? -16.682 -11.563 48.281 1.00 78.56 550 VAL A C 1
ATOM 4279 O O . VAL A 1 550 ? -15.702 -11.856 48.960 1.00 78.56 550 VAL A O 1
ATOM 4282 N N . GLY A 1 551 ? -16.783 -10.432 47.583 1.00 74.25 551 GLY A N 1
ATOM 4283 C CA . GLY A 1 551 ? -15.758 -9.395 47.518 1.00 74.25 551 GLY A CA 1
ATOM 4284 C C . GLY A 1 551 ? -15.759 -8.695 46.159 1.00 74.25 551 GLY A C 1
ATOM 4285 O O . GLY A 1 551 ? -16.620 -8.947 45.315 1.00 74.25 551 GLY A O 1
ATOM 4286 N N . THR A 1 552 ? -14.777 -7.823 45.935 1.00 76.38 552 THR A N 1
ATOM 4287 C CA . THR A 1 552 ? -14.530 -7.173 44.637 1.00 76.38 552 THR A CA 1
ATOM 4288 C C . THR A 1 552 ? -13.122 -7.515 44.164 1.00 76.38 552 THR A C 1
ATOM 4290 O O . THR A 1 552 ? -12.195 -7.538 44.973 1.00 76.38 552 THR A O 1
ATOM 4293 N N . THR A 1 553 ? -12.935 -7.787 42.872 1.00 81.44 553 THR A N 1
ATOM 4294 C CA . THR A 1 553 ? -11.598 -7.998 42.300 1.00 81.44 553 THR A CA 1
ATOM 4295 C C . THR A 1 553 ? -11.535 -7.641 40.817 1.00 81.44 553 THR A C 1
ATOM 4297 O O . THR A 1 553 ? -12.556 -7.617 40.129 1.00 81.44 553 THR A O 1
ATOM 4300 N N . THR A 1 554 ? -10.322 -7.380 40.336 1.00 85.38 554 THR A N 1
ATOM 4301 C CA . THR A 1 554 ? -10.038 -7.020 38.947 1.00 85.38 554 THR A CA 1
ATOM 4302 C C . THR A 1 554 ? -9.476 -8.213 38.181 1.00 85.38 554 THR A C 1
ATOM 4304 O O . THR A 1 554 ? -8.703 -9.013 38.719 1.00 85.38 554 THR A O 1
ATOM 4307 N N . ILE A 1 555 ? -9.863 -8.326 36.914 1.00 91.69 555 ILE A N 1
ATOM 4308 C CA . ILE A 1 555 ? -9.375 -9.321 35.963 1.00 91.69 555 ILE A CA 1
ATOM 4309 C C . ILE A 1 555 ? -8.708 -8.576 34.808 1.00 91.69 555 ILE A C 1
ATOM 4311 O O . ILE A 1 555 ? -9.370 -7.825 34.097 1.00 91.69 555 ILE A O 1
ATOM 4315 N N . THR A 1 556 ? -7.407 -8.783 34.633 1.00 91.19 556 THR A N 1
ATOM 4316 C CA . THR A 1 556 ? -6.601 -8.188 33.563 1.00 91.19 556 THR A CA 1
ATOM 4317 C C . THR A 1 556 ? -6.519 -9.151 32.375 1.00 91.19 556 THR A C 1
ATOM 4319 O O . THR A 1 556 ? -6.307 -10.354 32.559 1.00 91.19 556 THR A O 1
ATOM 4322 N N . ALA A 1 557 ? -6.644 -8.614 31.166 1.00 91.56 557 ALA A N 1
ATOM 4323 C CA . ALA A 1 557 ? -6.363 -9.276 29.894 1.00 91.56 557 ALA A CA 1
ATOM 4324 C C . ALA A 1 557 ? -5.150 -8.601 29.237 1.00 91.56 557 ALA A C 1
ATOM 4326 O O . ALA A 1 557 ? -5.070 -7.376 29.275 1.00 91.56 557 ALA A O 1
ATOM 4327 N N . VAL A 1 558 ? -4.221 -9.367 28.648 1.00 91.44 558 VAL A N 1
ATOM 4328 C CA . VAL A 1 558 ? -2.978 -8.836 28.046 1.00 91.44 558 VAL A CA 1
ATOM 4329 C C . VAL A 1 558 ? -2.681 -9.494 26.693 1.00 91.44 558 VAL A C 1
ATOM 4331 O O . VAL A 1 558 ? -2.723 -10.717 26.584 1.00 91.44 558 VAL A O 1
ATOM 4334 N N . THR A 1 559 ? -2.343 -8.707 25.665 1.00 88.12 559 THR A N 1
ATOM 4335 C CA . THR A 1 559 ? -1.953 -9.204 24.326 1.00 88.12 559 THR A CA 1
ATOM 4336 C C . THR A 1 559 ? -0.535 -9.773 24.308 1.00 88.12 559 THR A C 1
ATOM 4338 O O . THR A 1 559 ? 0.388 -9.129 24.819 1.00 88.12 559 THR A O 1
ATOM 4341 N N . ARG A 1 560 ? -0.329 -10.912 23.638 1.00 79.94 560 ARG A N 1
ATOM 4342 C CA . ARG A 1 560 ? 0.964 -11.615 23.606 1.00 79.94 560 ARG A CA 1
ATOM 4343 C C . ARG A 1 560 ? 2.096 -10.906 22.843 1.00 79.94 560 ARG A C 1
ATOM 4345 O O . ARG A 1 560 ? 3.250 -11.039 23.254 1.00 79.94 560 ARG A O 1
ATOM 4352 N N . ASP A 1 561 ? 1.808 -10.180 21.759 1.00 66.69 561 ASP A N 1
ATOM 4353 C CA . ASP A 1 561 ? 2.839 -9.628 20.858 1.00 66.69 561 ASP A CA 1
ATOM 4354 C C . ASP A 1 561 ? 3.275 -8.186 21.180 1.00 66.69 561 ASP A C 1
ATOM 4356 O O . ASP A 1 561 ? 4.450 -7.856 21.015 1.00 66.69 561 ASP A O 1
ATOM 4360 N N . GLY A 1 562 ? 2.347 -7.348 21.652 1.00 59.41 562 GLY A N 1
ATOM 4361 C CA . GLY A 1 562 ? 2.556 -5.924 21.936 1.00 59.41 562 GLY A CA 1
ATOM 4362 C C . GLY A 1 562 ? 2.445 -5.524 23.410 1.00 59.41 562 GLY A C 1
ATOM 4363 O O . GLY A 1 562 ? 2.789 -4.396 23.754 1.00 59.41 562 GLY A O 1
ATOM 4364 N N . GLY A 1 563 ? 1.990 -6.422 24.293 1.00 69.12 563 GLY A N 1
ATOM 4365 C CA . GLY A 1 563 ? 1.882 -6.159 25.735 1.00 69.12 563 GLY A CA 1
ATOM 4366 C C . GLY A 1 563 ? 0.827 -5.123 26.153 1.00 69.12 563 GLY A C 1
ATOM 4367 O O . GLY A 1 563 ? 0.921 -4.604 27.262 1.00 69.12 563 GLY A O 1
ATOM 4368 N N . LEU A 1 564 ? -0.154 -4.818 25.296 1.00 81.75 564 LEU A N 1
ATOM 4369 C CA . LEU A 1 564 ? -1.314 -3.991 25.643 1.00 81.75 564 LEU A CA 1
ATOM 4370 C C . LEU A 1 564 ? -2.219 -4.731 26.633 1.00 81.75 564 LEU A C 1
ATOM 4372 O O . LEU A 1 564 ? -2.454 -5.931 26.468 1.00 81.75 564 LEU A O 1
ATOM 4376 N N . ASP A 1 565 ? -2.760 -4.015 27.616 1.00 87.25 565 ASP A N 1
ATOM 4377 C CA . ASP A 1 565 ? -3.616 -4.564 28.663 1.00 87.25 565 ASP A CA 1
ATOM 4378 C C . ASP A 1 565 ? -4.969 -3.843 28.807 1.00 87.25 565 ASP A C 1
ATOM 4380 O O . ASP A 1 565 ? -5.202 -2.745 28.297 1.00 87.25 565 ASP A O 1
ATOM 4384 N N . THR A 1 566 ? -5.920 -4.516 29.456 1.00 85.06 566 THR A N 1
ATOM 4385 C CA . THR A 1 566 ? -7.230 -3.957 29.814 1.00 85.06 566 THR A CA 1
ATOM 4386 C C . THR A 1 566 ? -7.835 -4.706 31.006 1.00 85.06 566 THR A C 1
ATOM 4388 O O . THR A 1 566 ? -7.440 -5.839 31.294 1.00 85.06 566 THR A O 1
ATOM 4391 N N . GLU A 1 567 ? -8.782 -4.088 31.716 1.00 87.44 567 GLU A N 1
ATOM 4392 C CA . GLU A 1 567 ? -9.262 -4.559 33.023 1.00 87.44 567 GLU A CA 1
ATOM 4393 C C . GLU A 1 567 ? -10.790 -4.685 33.121 1.00 87.44 567 GLU A C 1
ATOM 4395 O O . GLU A 1 567 ? -11.539 -3.872 32.582 1.00 87.44 567 GLU A O 1
ATOM 4400 N N . PHE A 1 568 ? -11.242 -5.692 33.874 1.00 87.19 568 PHE A N 1
ATOM 4401 C CA . PHE A 1 568 ? -12.642 -5.958 34.203 1.00 87.19 568 PHE A CA 1
ATOM 4402 C C . PHE A 1 568 ? -12.860 -6.037 35.719 1.00 87.19 568 PHE A C 1
ATOM 4404 O O . PHE A 1 568 ? -12.204 -6.831 36.395 1.00 87.19 568 PHE A O 1
ATOM 4411 N N . THR A 1 569 ? -13.829 -5.291 36.252 1.00 83.19 569 THR A N 1
ATOM 4412 C CA . THR A 1 569 ? -14.154 -5.284 37.691 1.00 83.19 569 THR A CA 1
ATOM 4413 C C . THR A 1 569 ? -15.316 -6.226 38.013 1.00 83.19 569 THR A C 1
ATOM 4415 O O . THR A 1 569 ? -16.472 -5.948 37.686 1.00 83.19 569 THR A O 1
ATOM 4418 N N . ALA A 1 570 ? -15.038 -7.323 38.715 1.00 84.12 570 ALA A N 1
ATOM 4419 C CA . ALA A 1 570 ? -16.053 -8.252 39.201 1.00 84.12 570 ALA A CA 1
ATOM 4420 C C . ALA A 1 570 ? -16.457 -7.914 40.647 1.00 84.12 570 ALA A C 1
ATOM 4422 O O . ALA A 1 570 ? -15.610 -7.913 41.543 1.00 84.12 570 ALA A O 1
ATOM 4423 N N . VAL A 1 571 ? -17.752 -7.677 40.889 1.00 83.56 571 VAL A N 1
ATOM 4424 C CA . VAL A 1 571 ? -18.320 -7.459 42.233 1.00 83.56 571 VAL A CA 1
ATOM 4425 C C . VAL A 1 571 ? -19.226 -8.632 42.590 1.00 83.56 571 VAL A C 1
ATOM 4427 O O . VAL A 1 571 ? -20.317 -8.779 42.043 1.00 83.56 571 VAL A O 1
ATOM 4430 N N . VAL A 1 572 ? -18.805 -9.472 43.530 1.00 85.69 572 VAL A N 1
ATOM 4431 C CA . VAL A 1 572 ? -19.655 -10.547 44.054 1.00 85.69 572 VAL A CA 1
ATOM 4432 C C . VAL A 1 572 ? -20.499 -9.988 45.205 1.00 85.69 572 VAL A C 1
ATOM 4434 O O . VAL A 1 572 ? -19.985 -9.236 46.033 1.00 85.69 572 VAL A O 1
ATOM 4437 N N . LYS A 1 573 ? -21.789 -10.338 45.283 1.00 85.75 573 LYS A N 1
ATOM 4438 C CA . LYS A 1 573 ? -22.692 -9.926 46.382 1.00 85.75 573 LYS A CA 1
ATOM 4439 C C . LYS A 1 573 ? -23.118 -11.106 47.258 1.00 85.75 573 LYS A C 1
ATOM 4441 O O . LYS A 1 573 ? -23.161 -12.244 46.804 1.00 85.75 573 LYS A O 1
ATOM 4446 N N . LEU A 1 574 ? -23.471 -10.828 48.515 1.00 84.44 574 LEU A N 1
ATOM 4447 C CA . LEU A 1 574 ? -24.084 -11.802 49.424 1.00 84.44 574 LEU A CA 1
ATOM 4448 C C . LEU A 1 574 ? -25.613 -11.618 49.436 1.00 84.44 574 LEU A C 1
ATOM 4450 O O . LEU A 1 574 ? -26.082 -10.646 50.038 1.00 84.44 574 LEU A O 1
ATOM 4454 N N . PRO A 1 575 ? -26.400 -12.514 48.811 1.00 84.88 575 PRO A N 1
ATOM 4455 C CA . PRO A 1 575 ? -27.856 -12.488 48.926 1.00 84.88 575 PRO A CA 1
ATOM 4456 C C . PRO A 1 575 ? -28.301 -12.875 50.344 1.00 84.88 575 PRO A C 1
ATOM 4458 O O . PRO A 1 575 ? -27.728 -13.770 50.970 1.00 84.88 575 PRO A O 1
ATOM 4461 N N . VAL A 1 576 ? -29.338 -12.209 50.855 1.00 86.50 576 VAL A N 1
ATOM 4462 C CA . VAL A 1 576 ? -29.942 -12.488 52.165 1.00 86.50 576 VAL A CA 1
ATOM 4463 C C . VAL A 1 576 ? -31.391 -12.936 51.988 1.00 86.50 576 VAL A C 1
ATOM 4465 O O . VAL A 1 576 ? -32.180 -12.260 51.331 1.00 86.50 576 VAL A O 1
ATOM 4468 N N . PHE A 1 577 ? -31.758 -14.052 52.622 1.00 86.38 577 PHE A N 1
ATOM 4469 C CA . PHE A 1 577 ? -33.109 -14.618 52.587 1.00 86.38 577 PHE A CA 1
ATOM 4470 C C . PHE A 1 577 ? -33.721 -14.662 53.994 1.00 86.38 577 PHE A C 1
ATOM 4472 O O . PHE A 1 577 ? -33.062 -15.064 54.958 1.00 86.38 577 PHE A O 1
ATOM 4479 N N . LEU A 1 578 ? -34.992 -14.264 54.118 1.00 86.44 578 LEU A N 1
ATOM 4480 C CA . LEU A 1 578 ? -35.746 -14.270 55.382 1.00 86.44 578 LEU A CA 1
ATOM 4481 C C . LEU A 1 578 ? -36.956 -15.229 55.368 1.00 86.44 578 LEU A C 1
ATOM 4483 O O . LEU A 1 578 ? -37.820 -15.151 56.239 1.00 86.44 578 LEU A O 1
ATOM 4487 N N . GLU A 1 579 ? -37.031 -16.151 54.404 1.00 81.25 579 GLU A N 1
ATOM 4488 C CA . GLU A 1 579 ? -37.946 -17.306 54.422 1.00 81.25 579 GLU A CA 1
ATOM 4489 C C . GLU A 1 579 ? -37.199 -18.596 54.056 1.00 81.25 579 GLU A C 1
ATOM 4491 O O . GLU A 1 579 ? -36.291 -18.580 53.230 1.00 81.25 579 GLU A O 1
ATOM 4496 N N . SER A 1 580 ? -37.569 -19.719 54.679 1.00 59.69 580 SER A N 1
ATOM 4497 C CA . SER A 1 580 ? -36.962 -21.029 54.420 1.00 59.69 580 SER A CA 1
ATOM 4498 C C . SER A 1 580 ? -37.721 -21.779 53.319 1.00 59.69 580 SER A C 1
ATOM 4500 O O . SER A 1 580 ? -38.887 -22.141 53.481 1.00 59.69 580 SER A O 1
ATOM 4502 N N . GLY A 1 581 ? -37.061 -22.008 52.181 1.00 52.62 581 GLY A N 1
ATOM 4503 C CA . GLY A 1 581 ? -37.680 -22.601 50.993 1.00 52.62 581 GLY A CA 1
ATOM 4504 C C . GLY A 1 581 ? -37.592 -24.130 50.921 1.00 52.62 581 GLY A C 1
ATOM 4505 O O . GLY A 1 581 ? -36.498 -24.676 50.830 1.00 52.62 581 GLY A O 1
ATOM 4506 N N . ASP A 1 582 ? -38.749 -24.798 50.852 1.00 46.88 582 ASP A N 1
ATOM 4507 C CA . ASP A 1 582 ? -38.896 -26.111 50.186 1.00 46.88 582 ASP A CA 1
ATOM 4508 C C . ASP A 1 582 ? -39.299 -25.926 48.699 1.00 46.88 582 ASP A C 1
ATOM 4510 O O . ASP A 1 582 ? -38.816 -26.650 47.833 1.00 46.88 582 ASP A O 1
ATOM 4514 N N . GLU A 1 583 ? -40.128 -24.918 48.389 1.00 50.94 583 GLU A N 1
ATOM 4515 C CA . GLU A 1 583 ? -40.347 -24.343 47.046 1.00 50.94 583 GLU A CA 1
ATOM 4516 C C . GLU A 1 583 ? -40.610 -22.827 47.203 1.00 50.94 583 GLU A C 1
ATOM 4518 O O . GLU A 1 583 ? -41.660 -22.459 47.737 1.00 50.94 583 GLU A O 1
ATOM 4523 N N . PRO A 1 584 ? -39.695 -21.929 46.789 1.00 48.03 584 PRO A N 1
ATOM 4524 C CA . PRO A 1 584 ? -39.960 -20.493 46.762 1.00 48.03 584 PRO A CA 1
ATOM 4525 C C . PRO A 1 584 ? -40.532 -20.060 45.397 1.00 48.03 584 PRO A C 1
ATOM 4527 O O . PRO A 1 584 ? -39.934 -20.310 44.354 1.00 48.03 584 PRO A O 1
ATOM 4530 N N . ASP A 1 585 ? -41.663 -19.345 45.401 1.00 45.16 585 ASP A N 1
ATOM 4531 C CA . ASP A 1 585 ? -42.290 -18.739 44.199 1.00 45.16 585 ASP A CA 1
ATOM 4532 C C . ASP A 1 585 ? -41.490 -17.526 43.642 1.00 45.16 585 ASP A C 1
ATOM 4534 O O . ASP A 1 585 ? -41.920 -16.862 42.699 1.00 45.16 585 ASP A O 1
ATOM 4538 N N . SER A 1 586 ? -40.335 -17.217 44.244 1.00 46.75 586 SER A N 1
ATOM 4539 C CA . SER A 1 586 ? -39.415 -16.126 43.908 1.00 46.75 586 SER A CA 1
ATOM 4540 C C . SER A 1 586 ? -37.976 -16.578 44.157 1.00 46.75 586 SER A C 1
ATOM 4542 O O . SER A 1 586 ? -37.668 -17.055 45.247 1.00 46.75 586 SER A O 1
ATOM 4544 N N . THR A 1 587 ? -37.091 -16.404 43.178 1.00 54.69 587 THR A N 1
ATOM 4545 C CA . THR A 1 587 ? -35.638 -16.608 43.339 1.00 54.69 587 THR A CA 1
ATOM 4546 C C . THR A 1 587 ? -34.935 -15.424 43.999 1.00 54.69 587 THR A C 1
ATOM 4548 O O . THR A 1 587 ? -33.805 -15.563 44.453 1.00 54.69 587 THR A O 1
ATOM 4551 N N . ASP A 1 588 ? -35.595 -14.268 44.041 1.00 65.56 588 ASP A N 1
ATOM 4552 C CA . ASP A 1 588 ? -34.976 -12.996 44.400 1.00 65.56 588 ASP A CA 1
ATOM 4553 C C . ASP A 1 588 ? -34.737 -12.898 45.917 1.00 65.56 588 ASP A C 1
ATOM 4555 O O . ASP A 1 588 ? -35.613 -13.234 46.722 1.00 65.56 588 ASP A O 1
ATOM 4559 N N . ALA A 1 589 ? -33.555 -12.416 46.307 1.00 73.44 589 ALA A N 1
ATOM 4560 C CA . ALA A 1 589 ? -33.186 -12.179 47.701 1.00 73.44 589 ALA A CA 1
ATOM 4561 C C . ALA A 1 589 ? -33.950 -10.989 48.318 1.00 73.44 589 ALA A C 1
ATOM 4563 O O . ALA A 1 589 ? -34.278 -10.020 47.633 1.00 73.44 589 ALA A O 1
ATOM 4564 N N . ASP A 1 590 ? -34.174 -11.024 49.637 1.00 83.81 590 ASP A N 1
ATOM 4565 C CA . ASP A 1 590 ? -34.850 -9.947 50.381 1.00 83.81 590 ASP A CA 1
ATOM 4566 C C . ASP A 1 590 ? -34.062 -8.630 50.362 1.00 83.81 590 ASP A C 1
ATOM 4568 O O . ASP A 1 590 ? -34.639 -7.541 50.366 1.00 83.81 590 ASP A O 1
ATOM 4572 N N . PHE A 1 591 ? -32.736 -8.747 50.378 1.00 89.88 591 PHE A N 1
ATOM 4573 C CA . PHE A 1 591 ? -31.760 -7.703 50.081 1.00 89.88 591 PHE A CA 1
ATOM 4574 C C . PHE A 1 591 ? -30.402 -8.364 49.811 1.00 89.88 591 PHE A C 1
ATOM 4576 O O . PHE A 1 591 ? -30.193 -9.531 50.153 1.00 89.88 591 PHE A O 1
ATOM 4583 N N . SER A 1 592 ? -29.464 -7.610 49.239 1.00 90.38 592 SER A N 1
ATOM 4584 C CA . SER A 1 592 ? -28.093 -8.074 49.010 1.00 90.38 592 SER A CA 1
ATOM 4585 C C . SER A 1 592 ? -27.101 -7.177 49.741 1.00 90.38 592 SER A C 1
ATOM 4587 O O . SER A 1 592 ? -27.244 -5.952 49.745 1.00 90.38 592 SER A O 1
ATOM 4589 N N . LEU A 1 593 ? -26.091 -7.784 50.363 1.00 89.44 593 LEU A N 1
ATOM 4590 C CA . LEU A 1 593 ? -24.972 -7.075 50.977 1.00 89.44 593 LEU A CA 1
ATOM 4591 C C . LEU A 1 593 ? -23.773 -7.031 50.021 1.00 89.44 593 LEU A C 1
ATOM 4593 O O . LEU A 1 593 ? -23.402 -8.042 49.420 1.00 89.44 593 LEU A O 1
ATOM 4597 N N . VAL A 1 594 ? -23.137 -5.866 49.951 1.00 88.81 594 VAL A N 1
ATOM 4598 C CA . VAL A 1 594 ? -21.816 -5.640 49.356 1.00 88.81 594 VAL A CA 1
ATOM 4599 C C . VAL A 1 594 ? -20.786 -5.603 50.480 1.00 88.81 594 VAL A C 1
ATOM 4601 O O . VAL A 1 594 ? -21.044 -5.018 51.532 1.00 88.81 594 VAL A O 1
ATOM 4604 N N . GLN A 1 595 ? -19.627 -6.218 50.265 1.00 87.56 595 GLN A N 1
ATOM 4605 C CA . GLN A 1 595 ? -18.476 -6.106 51.160 1.00 87.56 595 GLN A CA 1
ATOM 4606 C C . GLN A 1 595 ? -17.672 -4.854 50.798 1.00 87.56 595 GLN A C 1
ATOM 4608 O O . GLN A 1 595 ? -17.338 -4.639 49.634 1.00 87.56 595 GLN A O 1
ATOM 4613 N N . VAL A 1 596 ? -17.372 -4.029 51.797 1.00 86.44 596 VAL A N 1
ATOM 4614 C CA . VAL A 1 596 ? -16.605 -2.787 51.667 1.00 86.44 596 VAL A CA 1
ATOM 4615 C C . VAL A 1 596 ? -15.235 -3.005 52.329 1.00 86.44 596 VAL A C 1
ATOM 4617 O O . VAL A 1 596 ? -15.195 -3.490 53.466 1.00 86.44 596 VAL A O 1
ATOM 4620 N N . PRO A 1 597 ? -14.116 -2.710 51.637 1.00 83.50 597 PRO A N 1
ATOM 4621 C CA . PRO A 1 597 ? -12.777 -3.054 52.113 1.00 83.50 597 PRO A CA 1
ATOM 4622 C C . PRO A 1 597 ? -12.298 -2.159 53.264 1.00 83.50 597 PRO A C 1
ATOM 4624 O O . PRO A 1 597 ? -12.732 -1.017 53.404 1.00 83.50 597 PRO A O 1
ATOM 4627 N N . ALA A 1 598 ? -11.344 -2.669 54.048 1.00 84.06 598 ALA A N 1
ATOM 4628 C CA . ALA A 1 598 ? -10.605 -1.888 55.040 1.00 84.06 598 ALA A CA 1
ATOM 4629 C C . ALA A 1 598 ? -9.599 -0.952 54.344 1.00 84.06 598 ALA A C 1
ATOM 4631 O O . ALA A 1 598 ? -8.724 -1.434 53.622 1.00 84.06 598 ALA A O 1
ATOM 4632 N N . VAL A 1 599 ? -9.712 0.369 54.524 1.00 82.75 599 VAL A N 1
ATOM 4633 C CA . VAL A 1 599 ? -8.893 1.355 53.791 1.00 82.75 599 VAL A CA 1
ATOM 4634 C C . VAL A 1 599 ? -8.896 2.749 54.449 1.00 82.75 599 VAL A C 1
ATOM 4636 O O . VAL A 1 599 ? -9.843 3.130 55.144 1.00 82.75 599 VAL A O 1
ATOM 4639 N N . GLN A 1 600 ? -7.828 3.522 54.216 1.00 84.81 600 GLN A N 1
ATOM 4640 C CA . GLN A 1 600 ? -7.743 4.959 54.516 1.00 84.81 600 GLN A CA 1
ATOM 4641 C C . GLN A 1 600 ? -8.207 5.786 53.308 1.00 84.81 600 GLN A C 1
ATOM 4643 O O . GLN A 1 600 ? -7.794 5.522 52.179 1.00 84.81 600 GLN A O 1
ATOM 4648 N N . PHE A 1 601 ? -9.054 6.792 53.528 1.00 81.75 601 PHE A N 1
ATOM 4649 C CA . PHE A 1 601 ? -9.754 7.508 52.455 1.00 81.75 601 PHE A CA 1
ATOM 4650 C C . PHE A 1 601 ? -9.910 9.015 52.751 1.00 81.75 601 PHE A C 1
ATOM 4652 O O . PHE A 1 601 ? -9.935 9.409 53.923 1.00 81.75 601 PHE A O 1
ATOM 4659 N N . PRO A 1 602 ? -10.019 9.875 51.716 1.00 83.00 602 PRO A N 1
ATOM 4660 C CA . PRO A 1 602 ? -10.301 11.294 51.897 1.00 83.00 602 PRO A CA 1
ATOM 4661 C C . PRO A 1 602 ? -11.745 11.488 52.373 1.00 83.00 602 PRO A C 1
ATOM 4663 O O . PRO A 1 602 ? -12.676 10.870 51.855 1.00 83.00 602 PRO A O 1
ATOM 4666 N N . ALA A 1 603 ? -11.928 12.354 53.361 1.00 79.50 603 ALA A N 1
ATOM 4667 C CA . ALA A 1 603 ? -13.194 12.624 54.025 1.00 79.50 603 ALA A CA 1
ATOM 4668 C C . ALA A 1 603 ? -13.437 14.138 54.145 1.00 79.50 603 ALA A C 1
ATOM 4670 O O . ALA A 1 603 ? -12.527 14.946 53.967 1.00 79.50 603 ALA A O 1
ATOM 4671 N N . GLY A 1 604 ? -14.669 14.532 54.471 1.00 75.50 604 GLY A N 1
ATOM 4672 C CA . GLY A 1 604 ? -15.040 15.951 54.552 1.00 75.50 604 GLY A CA 1
ATOM 4673 C C . GLY A 1 604 ? -15.439 16.557 53.201 1.00 75.50 604 GLY A C 1
ATOM 4674 O O . GLY A 1 604 ? -15.285 15.952 52.146 1.00 75.50 604 GLY A O 1
ATOM 4675 N N . ILE A 1 605 ? -16.050 17.742 53.226 1.00 72.88 605 ILE A N 1
ATOM 4676 C CA . ILE A 1 605 ? -16.712 18.328 52.041 1.00 72.88 605 ILE A CA 1
ATOM 4677 C C . ILE A 1 605 ? -15.710 18.699 50.946 1.00 72.88 605 ILE A C 1
ATOM 4679 O O . ILE A 1 605 ? -16.008 18.525 49.766 1.00 72.88 605 ILE A O 1
ATOM 4683 N N . ASP A 1 606 ? -14.554 19.204 51.364 1.00 73.69 606 ASP A N 1
ATOM 4684 C CA . ASP A 1 606 ? -13.522 19.778 50.506 1.00 73.69 606 ASP A CA 1
ATOM 4685 C C . ASP A 1 606 ? -12.312 18.820 50.368 1.00 73.69 606 ASP A C 1
ATOM 4687 O O . ASP A 1 606 ? -11.221 19.247 50.005 1.00 73.69 606 ASP A O 1
ATOM 4691 N N . ASP A 1 607 ? -12.519 17.527 50.678 1.00 74.62 607 ASP A N 1
ATOM 4692 C CA . ASP A 1 607 ? -11.517 16.443 50.757 1.00 74.62 607 ASP A CA 1
ATOM 4693 C C . ASP A 1 607 ? -10.299 16.766 51.660 1.00 74.62 607 ASP A C 1
ATOM 4695 O O . ASP A 1 607 ? -9.210 16.219 51.493 1.00 74.62 607 ASP A O 1
ATOM 4699 N N . ASP A 1 608 ? -10.495 17.641 52.653 1.00 76.00 608 ASP A N 1
ATOM 4700 C CA . ASP A 1 608 ? -9.463 18.202 53.535 1.00 76.00 608 ASP A CA 1
ATOM 4701 C C . ASP A 1 608 ? -9.124 17.338 54.766 1.00 76.00 608 ASP A C 1
ATOM 4703 O O . ASP A 1 608 ? -8.206 17.664 55.524 1.00 76.00 608 ASP A O 1
ATOM 4707 N N . LEU A 1 609 ? -9.849 16.234 54.975 1.00 78.94 609 LEU A N 1
ATOM 4708 C CA . LEU A 1 609 ? -9.649 15.295 56.079 1.00 78.94 609 LEU A CA 1
ATOM 4709 C C . LEU A 1 609 ? -9.266 13.903 55.561 1.00 78.94 609 LEU A C 1
ATOM 4711 O O . LEU A 1 609 ? -9.596 13.516 54.443 1.00 78.94 609 LEU A O 1
ATOM 4715 N N . THR A 1 610 ? -8.642 13.097 56.417 1.00 81.75 610 THR A N 1
ATOM 4716 C CA . THR A 1 610 ? -8.442 11.659 56.183 1.00 81.75 610 THR A CA 1
ATOM 4717 C C . THR A 1 610 ? -9.183 10.869 57.252 1.00 81.75 610 THR A C 1
ATOM 4719 O O . THR A 1 610 ? -9.108 11.202 58.436 1.00 81.75 610 THR A O 1
ATOM 4722 N N . ALA A 1 611 ? -9.884 9.817 56.838 1.00 83.38 611 ALA A N 1
ATOM 4723 C CA . ALA A 1 611 ? -10.535 8.857 57.719 1.00 83.38 611 ALA A CA 1
ATOM 4724 C C . ALA A 1 611 ? -10.038 7.433 57.423 1.00 83.38 611 ALA A C 1
ATOM 4726 O O . ALA A 1 611 ? -9.471 7.161 56.365 1.00 83.38 611 ALA A O 1
ATOM 4727 N N . GLU A 1 612 ? -10.242 6.523 58.372 1.00 85.81 612 GLU A N 1
ATOM 4728 C CA . GLU A 1 612 ? -9.806 5.129 58.290 1.00 85.81 612 GLU A CA 1
ATOM 4729 C C . GLU A 1 612 ? -10.929 4.208 58.764 1.00 85.81 612 GLU A C 1
ATOM 4731 O O . GLU A 1 612 ? -11.553 4.467 59.796 1.00 85.81 612 GLU A O 1
ATOM 4736 N N . VAL A 1 613 ? -11.156 3.119 58.030 1.00 86.12 613 VAL A N 1
ATOM 4737 C CA . VAL A 1 613 ? -11.898 1.958 58.532 1.00 86.12 613 VAL A CA 1
ATOM 4738 C C . VAL A 1 613 ? -10.935 0.773 58.503 1.00 86.12 613 VAL A C 1
ATOM 4740 O O . VAL A 1 613 ? -10.593 0.275 57.434 1.00 86.12 613 VAL A O 1
ATOM 4743 N N . ASP A 1 614 ? -10.464 0.343 59.678 1.00 84.06 614 ASP A N 1
ATOM 4744 C CA . ASP A 1 614 ? -9.402 -0.663 59.857 1.00 84.06 614 ASP A CA 1
ATOM 4745 C C . ASP A 1 614 ? -9.900 -2.122 59.761 1.00 84.06 614 ASP A C 1
ATOM 4747 O O . ASP A 1 614 ? -9.209 -3.062 60.159 1.00 84.06 614 ASP A O 1
ATOM 4751 N N . TYR A 1 615 ? -11.114 -2.327 59.244 1.00 82.75 615 TYR A N 1
ATOM 4752 C CA . TYR A 1 615 ? -11.777 -3.624 59.118 1.00 82.75 615 TYR A CA 1
ATOM 4753 C C . TYR A 1 615 ? -12.752 -3.646 57.939 1.00 82.75 615 TYR A C 1
ATOM 4755 O O . TYR A 1 615 ? -13.357 -2.638 57.581 1.00 82.75 615 TYR A O 1
ATOM 4763 N N . GLU A 1 616 ? -12.942 -4.827 57.358 1.00 84.88 616 GLU A N 1
ATOM 4764 C CA . GLU A 1 616 ? -13.979 -5.038 56.354 1.00 84.88 616 GLU A CA 1
ATOM 4765 C C . GLU A 1 616 ? -15.364 -5.064 57.006 1.00 84.88 616 GLU A C 1
ATOM 4767 O O . GLU A 1 616 ? -15.573 -5.636 58.085 1.00 84.88 616 GLU A O 1
ATOM 4772 N N . PHE A 1 617 ? -16.337 -4.485 56.317 1.00 87.94 617 PHE A N 1
ATOM 4773 C CA . PHE A 1 617 ? -17.733 -4.515 56.728 1.00 87.94 617 PHE A CA 1
ATOM 4774 C C . PHE A 1 617 ? -18.640 -4.735 55.523 1.00 87.94 617 PHE A C 1
ATOM 4776 O O . PHE A 1 617 ? -18.212 -4.792 54.373 1.00 87.94 617 PHE A O 1
ATOM 4783 N N . TRP A 1 618 ? -19.919 -4.897 55.811 1.00 90.06 618 TRP A N 1
ATOM 4784 C CA . TRP A 1 618 ? -20.952 -5.210 54.847 1.00 90.06 618 TRP A CA 1
ATOM 4785 C C . TRP A 1 618 ? -22.009 -4.122 54.860 1.00 90.06 618 TRP A C 1
ATOM 4787 O O . TRP A 1 618 ? -22.429 -3.696 55.937 1.00 90.06 618 TRP A O 1
ATOM 4797 N N . LEU A 1 619 ? -22.477 -3.719 53.683 1.00 93.81 619 LEU A N 1
ATOM 4798 C CA . LEU A 1 619 ? -23.506 -2.699 53.517 1.00 93.81 619 LEU A CA 1
ATOM 4799 C C . LEU A 1 619 ? -24.549 -3.164 52.495 1.00 93.81 619 LEU A C 1
ATOM 4801 O O . LEU A 1 619 ? -24.200 -3.727 51.461 1.00 93.81 619 LEU A O 1
ATOM 4805 N N . ALA A 1 620 ? -25.833 -2.958 52.782 1.00 94.44 620 ALA A N 1
ATOM 4806 C CA . ALA A 1 620 ? -26.903 -3.294 51.850 1.00 94.44 620 ALA A CA 1
ATOM 4807 C C . ALA A 1 620 ? -26.860 -2.391 50.615 1.00 94.44 620 ALA A C 1
ATOM 4809 O O . ALA A 1 620 ? -26.635 -1.181 50.713 1.00 94.44 620 ALA A O 1
ATOM 4810 N N . ASP A 1 621 ? -27.106 -2.981 49.446 1.00 91.50 621 ASP A N 1
ATOM 4811 C CA . ASP A 1 621 ? -27.027 -2.246 48.186 1.00 91.50 621 ASP A CA 1
ATOM 4812 C C . ASP A 1 621 ? -28.149 -1.219 47.979 1.00 91.50 621 ASP A C 1
ATOM 4814 O O . ASP A 1 621 ? -27.995 -0.316 47.157 1.00 91.50 621 ASP A O 1
ATOM 4818 N N . THR A 1 622 ? -29.207 -1.267 48.790 1.00 94.31 622 THR A N 1
ATOM 4819 C CA . THR A 1 622 ? -30.258 -0.244 48.863 1.00 94.31 622 THR A CA 1
ATOM 4820 C C . THR A 1 622 ? -30.560 0.194 50.294 1.00 94.31 622 THR A C 1
ATOM 4822 O O . THR A 1 622 ? -30.265 -0.496 51.273 1.00 94.31 622 THR A O 1
ATOM 4825 N N . GLU A 1 623 ? -31.271 1.313 50.395 1.00 94.12 623 GLU A N 1
ATOM 4826 C CA . GLU A 1 623 ? -32.114 1.662 51.540 1.00 94.12 623 GLU A CA 1
ATOM 4827 C C . GLU A 1 623 ? -33.069 0.503 51.911 1.00 94.12 623 GLU A C 1
ATOM 4829 O O . GLU A 1 623 ? -33.463 -0.308 51.063 1.00 94.12 623 GLU A O 1
ATOM 4834 N N . VAL A 1 624 ? -33.509 0.434 53.171 1.00 95.31 624 VAL A N 1
ATOM 4835 C CA . VAL A 1 624 ? -34.520 -0.541 53.613 1.00 95.31 624 VAL A CA 1
ATOM 4836 C C . VAL A 1 624 ? -35.888 -0.176 53.037 1.00 95.31 624 VAL A C 1
ATOM 4838 O O . VAL A 1 624 ? -36.472 0.856 53.379 1.00 95.31 624 VAL A O 1
ATOM 4841 N N . THR A 1 625 ? -36.450 -1.057 52.207 1.00 94.00 625 THR A N 1
ATOM 4842 C CA . THR A 1 625 ? -37.806 -0.880 51.667 1.00 94.00 625 THR A CA 1
ATOM 4843 C C . THR A 1 625 ? -38.868 -0.990 52.763 1.00 94.00 625 THR A C 1
ATOM 4845 O O . THR A 1 625 ? -38.722 -1.716 53.751 1.00 94.00 625 THR A O 1
ATOM 4848 N N . TYR A 1 626 ? -40.010 -0.324 52.573 1.00 91.06 626 TYR A N 1
ATOM 4849 C CA . TYR A 1 626 ? -41.148 -0.468 53.486 1.00 91.06 626 TYR A CA 1
ATOM 4850 C C . TYR A 1 626 ? -41.667 -1.915 53.566 1.00 91.06 626 TYR A C 1
ATOM 4852 O O . TYR A 1 626 ? -42.182 -2.323 54.608 1.00 91.06 626 TYR A O 1
ATOM 4860 N N . ALA A 1 627 ? -41.546 -2.695 52.485 1.00 89.94 627 ALA A N 1
ATOM 4861 C CA . ALA A 1 627 ? -41.919 -4.107 52.479 1.00 89.94 627 ALA A CA 1
ATOM 4862 C C . ALA A 1 627 ? -41.059 -4.919 53.465 1.00 89.94 627 ALA A C 1
ATOM 4864 O O . ALA A 1 627 ? -41.612 -5.578 54.350 1.00 89.94 627 ALA A O 1
ATOM 4865 N N . LEU A 1 628 ? -39.730 -4.789 53.372 1.00 92.56 628 LEU A N 1
ATOM 4866 C CA . LEU A 1 628 ? -38.774 -5.424 54.282 1.00 92.56 628 LEU A CA 1
ATOM 4867 C C . LEU A 1 628 ? -38.978 -4.946 55.730 1.00 92.56 628 LEU A C 1
ATOM 4869 O O . LEU A 1 628 ? -39.099 -5.767 56.644 1.00 92.56 628 LEU A O 1
ATOM 4873 N N . TRP A 1 629 ? -39.118 -3.629 55.935 1.00 93.44 629 TRP A N 1
ATOM 4874 C CA . TRP A 1 629 ? -39.393 -3.042 57.251 1.00 93.44 629 TRP A CA 1
ATOM 4875 C C . TRP A 1 629 ? -40.629 -3.657 57.916 1.00 93.44 629 TRP A C 1
ATOM 4877 O O . TRP A 1 629 ? -40.550 -4.137 59.050 1.00 93.44 629 TRP A O 1
ATOM 4887 N N . ALA A 1 630 ? -41.766 -3.668 57.211 1.00 91.00 630 ALA A N 1
ATOM 4888 C CA . ALA A 1 630 ? -43.030 -4.167 57.741 1.00 91.00 630 ALA A CA 1
ATOM 4889 C C . ALA A 1 630 ? -42.975 -5.673 58.047 1.00 91.00 630 ALA A C 1
ATOM 4891 O O . ALA A 1 630 ? -43.428 -6.083 59.116 1.00 91.00 630 ALA A O 1
ATOM 4892 N N . ARG A 1 631 ? -42.376 -6.475 57.154 1.00 91.31 631 ARG A N 1
ATOM 4893 C CA . ARG A 1 631 ? -42.236 -7.933 57.305 1.00 91.31 631 ARG A CA 1
ATOM 4894 C C . ARG A 1 631 ? -41.473 -8.301 58.578 1.00 91.31 631 ARG A C 1
ATOM 4896 O O . ARG A 1 631 ? -41.998 -9.036 59.415 1.00 91.31 631 ARG A O 1
ATOM 4903 N N . VAL A 1 632 ? -40.287 -7.720 58.769 1.00 93.00 632 VAL A N 1
ATOM 4904 C CA . VAL A 1 632 ? -39.465 -7.938 59.970 1.00 93.00 632 VAL A CA 1
ATOM 4905 C C . VAL A 1 632 ? -40.165 -7.398 61.220 1.00 93.00 632 VAL A C 1
ATOM 4907 O O . VAL A 1 632 ? -40.205 -8.088 62.235 1.00 93.00 632 VAL A O 1
ATOM 4910 N N . ARG A 1 633 ? -40.781 -6.206 61.166 1.00 90.69 633 ARG A N 1
ATOM 4911 C CA . ARG A 1 633 ? -41.480 -5.604 62.320 1.00 90.69 633 ARG A CA 1
ATOM 4912 C C . ARG A 1 633 ? -42.655 -6.463 62.800 1.00 90.69 633 ARG A C 1
ATOM 4914 O O . ARG A 1 633 ? -42.859 -6.599 64.008 1.00 90.69 633 ARG A O 1
ATOM 4921 N N . ASP A 1 634 ? -43.424 -7.039 61.881 1.00 90.75 634 ASP A N 1
ATOM 4922 C CA . ASP A 1 634 ? -44.583 -7.861 62.232 1.00 90.75 634 ASP A CA 1
ATOM 4923 C C . ASP A 1 634 ? -44.165 -9.264 62.710 1.00 90.75 634 ASP A C 1
ATOM 4925 O O . ASP A 1 634 ? -44.685 -9.718 63.732 1.00 90.75 634 ASP A O 1
ATOM 4929 N N . TRP A 1 635 ? -43.124 -9.879 62.127 1.00 91.69 635 TRP A N 1
ATOM 4930 C CA . TRP A 1 635 ? -42.465 -11.055 62.725 1.00 91.69 635 TRP A CA 1
ATOM 4931 C C . TRP A 1 635 ? -41.954 -10.760 64.148 1.00 91.69 635 TRP A C 1
ATOM 4933 O O . TRP A 1 635 ? -42.215 -11.525 65.080 1.00 91.69 635 TRP A O 1
ATOM 4943 N N . ALA A 1 636 ? -41.293 -9.618 64.351 1.00 88.88 636 ALA A N 1
ATOM 4944 C CA . ALA A 1 636 ? -40.687 -9.240 65.627 1.00 88.88 636 ALA A CA 1
ATOM 4945 C C . ALA A 1 636 ? -41.738 -9.089 66.741 1.00 88.88 636 ALA A C 1
ATOM 4947 O O . ALA A 1 636 ? -41.524 -9.496 67.890 1.00 88.88 636 ALA A O 1
ATOM 4948 N N . ARG A 1 637 ? -42.902 -8.542 66.377 1.00 84.19 637 ARG A N 1
ATOM 4949 C CA . ARG A 1 637 ? -44.067 -8.355 67.244 1.00 84.19 637 ARG A CA 1
ATOM 4950 C C . ARG A 1 637 ? -44.801 -9.661 67.557 1.00 84.19 637 ARG A C 1
ATOM 4952 O O . ARG A 1 637 ? -45.233 -9.842 68.695 1.00 84.19 637 ARG A O 1
ATOM 4959 N N . GLU A 1 638 ? -44.997 -10.529 66.566 1.00 84.69 638 GLU A N 1
ATOM 4960 C CA . GLU A 1 638 ? -45.854 -11.718 66.699 1.00 84.69 638 GLU A CA 1
ATOM 4961 C C . GLU A 1 638 ? -45.092 -12.983 67.126 1.00 84.69 638 GLU A C 1
ATOM 4963 O O . GLU A 1 638 ? -45.664 -13.821 67.824 1.00 84.69 638 GLU A O 1
ATOM 4968 N N . SER A 1 639 ? -43.805 -13.095 66.776 1.00 79.88 639 SER A N 1
ATOM 4969 C CA . SER A 1 639 ? -42.973 -14.288 67.013 1.00 79.88 639 SER A CA 1
ATOM 4970 C C . SER A 1 639 ? -41.833 -14.069 68.016 1.00 79.88 639 SER A C 1
ATOM 4972 O O . SER A 1 639 ? -41.580 -14.949 68.837 1.00 79.88 639 SER A O 1
ATOM 4974 N N . ALA A 1 640 ? -41.160 -12.910 67.998 1.00 78.12 640 ALA A N 1
ATOM 4975 C CA . ALA A 1 640 ? -39.925 -12.699 68.773 1.00 78.12 640 ALA A CA 1
ATOM 4976 C C . ALA A 1 640 ? -40.101 -11.963 70.118 1.00 78.12 640 ALA A C 1
ATOM 4978 O O . ALA A 1 640 ? -39.230 -12.039 70.991 1.00 78.12 640 ALA A O 1
ATOM 4979 N N . GLY A 1 641 ? -41.220 -11.256 70.317 1.00 81.00 641 GLY A N 1
ATOM 4980 C CA . GLY A 1 641 ? -41.507 -10.507 71.549 1.00 81.00 641 GLY A CA 1
ATOM 4981 C C . GLY A 1 641 ? -40.806 -9.144 71.644 1.00 81.00 641 GLY A C 1
ATOM 4982 O O . GLY A 1 641 ? -40.523 -8.672 72.749 1.00 81.00 641 GLY A O 1
ATOM 4983 N N . TYR A 1 642 ? -40.519 -8.521 70.501 1.00 84.31 642 TYR A N 1
ATOM 4984 C CA . TYR A 1 642 ? -39.973 -7.166 70.406 1.00 84.31 642 TYR A CA 1
ATOM 4985 C C . TYR A 1 642 ? -41.080 -6.103 70.409 1.00 84.31 642 TYR A C 1
ATOM 4987 O O . TYR A 1 642 ? -42.199 -6.325 69.947 1.00 84.31 642 TYR A O 1
ATOM 4995 N N . THR A 1 643 ? -40.749 -4.910 70.901 1.00 81.88 643 THR A N 1
ATOM 4996 C CA . THR A 1 643 ? -41.540 -3.688 70.718 1.00 81.88 643 THR A CA 1
ATOM 4997 C C . THR A 1 643 ? -40.750 -2.718 69.850 1.00 81.88 643 THR A C 1
ATOM 4999 O O . THR A 1 643 ? -39.688 -2.259 70.258 1.00 81.88 643 THR A O 1
ATOM 5002 N N . ILE A 1 644 ? -41.281 -2.393 68.671 1.00 85.69 644 ILE A N 1
ATOM 5003 C CA . ILE A 1 644 ? -40.739 -1.386 67.749 1.00 85.69 644 ILE A CA 1
ATOM 5004 C C . ILE A 1 644 ? -41.819 -0.294 67.637 1.00 85.69 644 ILE A C 1
ATOM 5006 O O . ILE A 1 644 ? -42.864 -0.560 67.037 1.00 85.69 644 ILE A O 1
ATOM 5010 N N . PRO A 1 645 ? -41.658 0.872 68.298 1.00 79.31 645 PRO A N 1
ATOM 5011 C CA . PRO A 1 645 ? -42.701 1.903 68.356 1.00 79.31 645 PRO A CA 1
ATOM 5012 C C . PRO A 1 645 ? -43.059 2.546 67.011 1.00 79.31 645 PRO A C 1
ATOM 5014 O O . PRO A 1 645 ? -44.237 2.824 66.773 1.00 79.31 645 PRO A O 1
ATOM 5017 N N . ALA A 1 646 ? -42.076 2.784 66.137 1.00 83.44 646 ALA A N 1
ATOM 5018 C CA . ALA A 1 646 ? -42.322 3.359 64.822 1.00 83.44 646 ALA A CA 1
ATOM 5019 C C . ALA A 1 646 ? -43.100 2.379 63.937 1.00 83.44 646 ALA A C 1
ATOM 5021 O O . ALA A 1 646 ? -42.680 1.245 63.693 1.00 83.44 646 ALA A O 1
ATOM 5022 N N . ALA A 1 647 ? -44.224 2.843 63.388 1.00 83.56 647 ALA A N 1
ATOM 5023 C CA . ALA A 1 647 ? -44.918 2.102 62.346 1.00 83.56 647 ALA A CA 1
ATOM 5024 C C . ALA A 1 647 ? -44.054 2.008 61.075 1.00 83.56 647 ALA A C 1
ATOM 5026 O O . ALA A 1 647 ? -44.036 0.954 60.435 1.00 83.56 647 ALA A O 1
ATOM 5027 N N . GLY A 1 648 ? -43.323 3.078 60.744 1.00 86.81 648 GLY A N 1
ATOM 5028 C CA . GLY A 1 648 ? -42.733 3.290 59.428 1.00 86.81 648 GLY A CA 1
ATOM 5029 C C . GLY A 1 648 ? -43.798 3.588 58.367 1.00 86.81 648 GLY A C 1
ATOM 5030 O O . GLY A 1 648 ? -44.977 3.241 58.510 1.00 86.81 648 GLY A O 1
ATOM 5031 N N . ARG A 1 649 ? -43.375 4.221 57.277 1.00 86.56 649 ARG A N 1
ATOM 5032 C CA . ARG A 1 649 ? -44.222 4.691 56.177 1.00 86.56 649 ARG A CA 1
ATOM 5033 C C . ARG A 1 649 ? -43.603 4.340 54.825 1.00 86.56 649 ARG A C 1
ATOM 5035 O O . ARG A 1 649 ? -42.390 4.263 54.687 1.00 86.56 649 ARG A O 1
ATOM 5042 N N . ARG A 1 650 ? -44.452 4.086 53.824 1.00 88.50 650 ARG A N 1
ATOM 5043 C CA . ARG A 1 650 ? -44.041 3.764 52.449 1.00 88.50 650 ARG A CA 1
ATOM 5044 C C . ARG A 1 650 ? -43.719 5.047 51.683 1.00 88.50 650 ARG A C 1
ATOM 5046 O O . ARG A 1 650 ? -44.635 5.685 51.149 1.00 88.50 650 ARG A O 1
ATOM 5053 N N . GLY A 1 651 ? -42.432 5.381 51.625 1.00 85.75 651 GLY A N 1
ATOM 5054 C CA . GLY A 1 651 ? -41.912 6.559 50.943 1.00 85.75 651 GLY A CA 1
ATOM 5055 C C . GLY A 1 651 ? -42.414 7.893 51.507 1.00 85.75 651 GLY A C 1
ATOM 5056 O O . GLY A 1 651 ? -43.161 7.964 52.486 1.00 85.75 651 GLY A O 1
ATOM 5057 N N . GLY A 1 652 ? -42.018 8.977 50.853 1.00 76.00 652 GLY A N 1
ATOM 5058 C CA . GLY A 1 652 ? -42.445 10.340 51.157 1.00 76.00 652 GLY A CA 1
ATOM 5059 C C . GLY A 1 652 ? -43.003 11.035 49.917 1.00 76.00 652 GLY A C 1
ATOM 5060 O O . GLY A 1 652 ? -42.573 10.769 48.800 1.00 76.00 652 GLY A O 1
ATOM 5061 N N . TYR A 1 653 ? -43.984 11.920 50.098 1.00 68.25 653 TYR A N 1
ATOM 5062 C CA . TYR A 1 653 ? -44.545 12.769 49.039 1.00 68.25 653 TYR A CA 1
ATOM 5063 C C . TYR A 1 653 ? -45.087 14.053 49.667 1.00 68.25 653 TYR A C 1
ATOM 5065 O O . TYR A 1 653 ? -45.891 13.983 50.603 1.00 68.25 653 TYR A O 1
ATOM 5073 N N . TRP A 1 654 ? -44.714 15.221 49.139 1.00 57.59 654 TRP A N 1
ATOM 5074 C CA . TRP A 1 654 ? -45.208 16.512 49.633 1.00 57.59 654 TRP A CA 1
ATOM 5075 C C . TRP A 1 654 ? -46.448 17.020 48.860 1.00 57.59 654 TRP A C 1
ATOM 5077 O O . TRP A 1 654 ? -46.410 17.082 47.629 1.00 57.59 654 TRP A O 1
ATOM 5087 N N . PRO A 1 655 ? -47.540 17.468 49.520 1.00 52.25 655 PRO A N 1
ATOM 5088 C CA . PRO A 1 655 ? -47.774 17.523 50.962 1.00 52.25 655 PRO A CA 1
ATOM 5089 C C . PRO A 1 655 ? -48.592 16.310 51.438 1.00 52.25 655 PRO A C 1
ATOM 5091 O O . PRO A 1 655 ? -49.793 16.221 51.182 1.00 52.25 655 PRO A O 1
ATOM 5094 N N . ASP A 1 656 ? -47.924 15.401 52.144 1.00 62.59 656 ASP A N 1
ATOM 5095 C CA . ASP A 1 656 ? -48.488 14.255 52.863 1.00 62.59 656 ASP A CA 1
ATOM 5096 C C . ASP A 1 656 ? -49.313 13.261 52.008 1.00 62.59 656 ASP A C 1
ATOM 5098 O O . ASP A 1 656 ? -50.540 13.166 52.099 1.00 62.59 656 ASP A O 1
ATOM 5102 N N . ARG A 1 657 ? -48.626 12.470 51.165 1.00 63.59 657 ARG A N 1
ATOM 5103 C CA . ARG A 1 657 ? -49.189 11.245 50.550 1.00 63.59 657 ARG A CA 1
ATOM 5104 C C . ARG A 1 657 ? -48.271 10.035 50.724 1.00 63.59 657 ARG A C 1
ATOM 5106 O O . ARG A 1 657 ? -47.093 10.183 51.032 1.00 63.59 657 ARG A O 1
ATOM 5113 N N . VAL A 1 658 ? -48.830 8.840 50.551 1.00 65.31 658 VAL A N 1
ATOM 5114 C CA . VAL A 1 658 ? -48.098 7.563 50.572 1.00 65.31 658 VAL A CA 1
ATOM 5115 C C . VAL A 1 658 ? -47.732 7.178 49.137 1.00 65.31 658 VAL A C 1
ATOM 5117 O O . VAL A 1 658 ? -48.560 7.350 48.239 1.00 65.31 658 VAL A O 1
ATOM 5120 N N . ALA A 1 659 ? -46.514 6.679 48.924 1.00 72.31 659 ALA A N 1
ATOM 5121 C CA . ALA A 1 659 ? -46.012 6.307 47.603 1.00 72.31 659 ALA A CA 1
ATOM 5122 C C . ALA A 1 659 ? -46.607 4.971 47.090 1.00 72.31 659 ALA A C 1
ATOM 5124 O O . ALA A 1 659 ? -47.221 4.215 47.850 1.00 72.31 659 ALA A O 1
ATOM 5125 N N . THR A 1 660 ? -46.465 4.673 45.793 1.00 66.56 660 THR A N 1
ATOM 5126 C CA . THR A 1 660 ? -47.170 3.564 45.114 1.00 66.56 660 THR A CA 1
ATOM 5127 C C . THR A 1 660 ? -46.219 2.538 44.499 1.00 66.56 660 THR A C 1
ATOM 5129 O O . THR A 1 660 ? -45.862 2.639 43.331 1.00 66.56 660 THR A O 1
ATOM 5132 N N . GLY A 1 661 ? -45.885 1.509 45.275 1.00 69.62 661 GLY A N 1
ATOM 5133 C CA . GLY A 1 661 ? -45.044 0.374 44.875 1.00 69.62 661 GLY A CA 1
ATOM 5134 C C . GLY A 1 661 ? -44.544 -0.373 46.118 1.00 69.62 661 GLY A C 1
ATOM 5135 O O . GLY A 1 661 ? -44.531 0.240 47.194 1.00 69.62 661 GLY A O 1
ATOM 5136 N N . PRO A 1 662 ? -44.183 -1.669 46.040 1.00 69.88 662 PRO A N 1
ATOM 5137 C CA . PRO A 1 662 ? -43.639 -2.393 47.190 1.00 69.88 662 PRO A CA 1
ATOM 5138 C C . PRO A 1 662 ? -42.303 -1.805 47.681 1.00 69.88 662 PRO A C 1
ATOM 5140 O O . PRO A 1 662 ? -42.091 -1.746 48.895 1.00 69.88 662 PRO A O 1
ATOM 5143 N N . ASP A 1 663 ? -41.508 -1.255 46.764 1.00 84.38 663 ASP A N 1
ATOM 5144 C CA . ASP A 1 663 ? -40.046 -1.103 46.884 1.00 84.38 663 ASP A CA 1
ATOM 5145 C C . ASP A 1 663 ? -39.590 0.342 47.155 1.00 84.38 663 ASP A C 1
ATOM 5147 O O . ASP A 1 663 ? -38.426 0.695 46.995 1.00 84.38 663 ASP A O 1
ATOM 5151 N N . HIS A 1 664 ? -40.513 1.206 47.580 1.00 90.50 664 HIS A N 1
ATOM 5152 C CA . HIS A 1 664 ? -40.148 2.505 48.149 1.00 90.50 664 HIS A CA 1
ATOM 5153 C C . HIS A 1 664 ? -39.470 2.323 49.521 1.00 90.50 664 HIS A C 1
ATOM 5155 O O . HIS A 1 664 ? -39.904 1.446 50.286 1.00 90.50 664 HIS A O 1
ATOM 5161 N N . PRO A 1 665 ? -38.487 3.172 49.878 1.00 92.62 665 PRO A N 1
ATOM 5162 C CA . PRO A 1 665 ? -37.846 3.144 51.189 1.00 92.62 665 PRO A CA 1
ATOM 5163 C C . PRO A 1 665 ? -38.838 3.383 52.333 1.00 92.62 665 PRO A C 1
ATOM 5165 O O . PRO A 1 665 ? -39.928 3.945 52.149 1.00 92.62 665 PRO A O 1
ATOM 5168 N N . VAL A 1 666 ? -38.456 2.952 53.535 1.00 92.00 666 VAL A N 1
ATOM 5169 C CA . VAL A 1 666 ? -39.192 3.269 54.758 1.00 92.00 666 VAL A CA 1
ATOM 5170 C C . VAL A 1 666 ? -38.836 4.669 55.274 1.00 92.00 666 VAL A C 1
ATOM 5172 O O . VAL A 1 666 ? -37.676 4.982 55.516 1.00 92.00 666 VAL A O 1
ATOM 5175 N N . THR A 1 667 ? -39.856 5.499 55.479 1.00 87.19 667 THR A N 1
ATOM 5176 C CA . THR A 1 667 ? -39.781 6.816 56.140 1.00 87.19 667 THR A CA 1
ATOM 5177 C C . THR A 1 667 ? -40.495 6.778 57.498 1.00 87.19 667 THR A C 1
ATOM 5179 O O . THR A 1 667 ? -41.104 5.764 57.850 1.00 87.19 667 THR A O 1
ATOM 5182 N N . GLU A 1 668 ? -40.456 7.864 58.279 1.00 82.75 668 GLU A N 1
ATOM 5183 C CA . GLU A 1 668 ? -41.100 7.959 59.605 1.00 82.75 668 GLU A CA 1
ATOM 5184 C C . GLU A 1 668 ? -40.618 6.874 60.593 1.00 82.75 668 GLU A C 1
ATOM 5186 O O . GLU A 1 668 ? -41.397 6.292 61.357 1.00 82.75 668 GLU A O 1
ATOM 5191 N N . VAL A 1 669 ? -39.304 6.614 60.579 1.00 84.06 669 VAL A N 1
ATOM 5192 C CA . VAL A 1 669 ? -38.607 5.719 61.515 1.00 84.06 669 VAL A CA 1
ATOM 5193 C C . VAL A 1 669 ? -37.709 6.528 62.449 1.00 84.06 669 VAL A C 1
ATOM 5195 O O . VAL A 1 669 ? -36.794 7.218 62.001 1.00 84.06 669 VAL A O 1
ATOM 5198 N N . ASP A 1 670 ? -37.940 6.415 63.758 1.00 81.62 670 ASP A N 1
ATOM 5199 C CA . ASP A 1 670 ? -37.032 6.961 64.767 1.00 81.62 670 ASP A CA 1
ATOM 5200 C C . ASP A 1 670 ? -35.802 6.057 64.982 1.00 81.62 670 ASP A C 1
ATOM 5202 O O . ASP A 1 670 ? -35.852 4.838 64.795 1.00 81.62 670 ASP A O 1
ATOM 5206 N N . TRP A 1 671 ? -34.697 6.663 65.415 1.00 78.50 671 TRP A N 1
ATOM 5207 C CA . TRP A 1 671 ? -33.400 6.004 65.594 1.00 78.50 671 TRP A CA 1
ATOM 5208 C C . TRP A 1 671 ? -33.439 4.812 66.575 1.00 78.50 671 TRP A C 1
ATOM 5210 O O . TRP A 1 671 ? -32.772 3.802 66.349 1.00 78.50 671 TRP A O 1
ATOM 5220 N N . VAL A 1 672 ? -34.264 4.865 67.630 1.00 80.44 672 VAL A N 1
ATOM 5221 C CA . VAL A 1 672 ? -34.386 3.770 68.613 1.00 80.44 672 VAL A CA 1
ATOM 5222 C C . VAL A 1 672 ? -35.184 2.603 68.027 1.00 80.44 672 VAL A C 1
ATOM 5224 O O . VAL A 1 672 ? -34.795 1.445 68.199 1.00 80.44 672 VAL A O 1
ATOM 5227 N N . SER A 1 673 ? -36.255 2.890 67.283 1.00 86.12 673 SER A N 1
ATOM 5228 C CA . SER A 1 673 ? -36.993 1.889 66.508 1.00 86.12 673 SER A CA 1
ATOM 5229 C C . SER A 1 673 ? -36.119 1.229 65.442 1.00 86.12 673 SER A C 1
ATOM 5231 O O . SER A 1 673 ? -36.195 0.012 65.294 1.00 86.12 673 SER A O 1
ATOM 5233 N N . ALA A 1 674 ? -35.262 1.983 64.744 1.00 88.38 674 ALA A N 1
ATOM 5234 C CA . ALA A 1 674 ? -34.320 1.433 63.766 1.00 88.38 674 ALA A CA 1
ATOM 5235 C C . ALA A 1 674 ? -33.352 0.421 64.408 1.00 88.38 674 ALA A C 1
ATOM 5237 O O . ALA A 1 674 ? -33.214 -0.700 63.923 1.00 88.38 674 ALA A O 1
ATOM 5238 N N . MET A 1 675 ? -32.739 0.763 65.545 1.00 88.38 675 MET A N 1
ATOM 5239 C CA . MET A 1 675 ? -31.831 -0.143 66.263 1.00 88.38 675 MET A CA 1
ATOM 5240 C C . MET A 1 675 ? -32.543 -1.385 66.832 1.00 88.38 675 MET A C 1
ATOM 5242 O O . MET A 1 675 ? -32.026 -2.499 66.741 1.00 88.38 675 MET A O 1
ATOM 5246 N N . ALA A 1 676 ? -33.758 -1.227 67.372 1.00 88.25 676 ALA A N 1
ATOM 5247 C CA . ALA A 1 676 ? -34.582 -2.355 67.817 1.00 88.25 676 ALA A CA 1
ATOM 5248 C C . ALA A 1 676 ? -35.011 -3.271 66.651 1.00 88.25 676 ALA A C 1
ATOM 5250 O O . ALA A 1 676 ? -35.124 -4.484 66.828 1.00 88.25 676 ALA A O 1
ATOM 5251 N N . TRP A 1 677 ? -35.219 -2.704 65.460 1.00 93.44 677 TRP A N 1
ATOM 5252 C CA . TRP A 1 677 ? -35.526 -3.437 64.232 1.00 93.44 677 TRP A CA 1
ATOM 5253 C C . TRP A 1 677 ? -34.312 -4.210 63.696 1.00 93.44 677 TRP A C 1
ATOM 5255 O O . TRP A 1 677 ? -34.458 -5.375 63.343 1.00 93.44 677 TRP A O 1
ATOM 5265 N N . MET A 1 678 ? -33.104 -3.634 63.730 1.00 94.69 678 MET A N 1
ATOM 5266 C CA . MET A 1 678 ? -31.858 -4.324 63.347 1.00 94.69 678 MET A CA 1
ATOM 5267 C C . MET A 1 678 ? -31.567 -5.557 64.222 1.00 94.69 678 MET A C 1
ATOM 5269 O O . MET A 1 678 ? -31.208 -6.624 63.717 1.00 94.69 678 MET A O 1
ATOM 5273 N N . ASN A 1 679 ? -31.796 -5.452 65.537 1.00 92.56 679 ASN A N 1
ATOM 5274 C CA . ASN A 1 679 ? -31.734 -6.603 66.444 1.00 92.56 679 ASN A CA 1
ATOM 5275 C C . ASN A 1 679 ? -32.751 -7.695 66.057 1.00 92.56 679 ASN A C 1
ATOM 5277 O O . ASN A 1 679 ? -32.420 -8.880 66.069 1.00 92.56 679 ASN A O 1
ATOM 5281 N N . ALA A 1 680 ? -33.977 -7.309 65.688 1.00 93.25 680 ALA A N 1
ATOM 5282 C CA . ALA A 1 680 ? -35.005 -8.255 65.265 1.00 93.25 680 ALA A CA 1
ATOM 5283 C C . ALA A 1 680 ? -34.681 -8.916 63.912 1.00 93.25 680 ALA A C 1
ATOM 5285 O O . ALA A 1 680 ? -34.836 -10.127 63.787 1.00 93.25 680 ALA A O 1
ATOM 5286 N N . LEU A 1 681 ? -34.165 -8.163 62.933 1.00 95.12 681 LEU A N 1
ATOM 5287 C CA . LEU A 1 681 ? -33.658 -8.702 61.665 1.00 95.12 681 LEU A CA 1
ATOM 5288 C C . LEU A 1 681 ? -32.562 -9.754 61.906 1.00 95.12 681 LEU A C 1
ATOM 5290 O O . LEU A 1 681 ? -32.569 -10.804 61.271 1.00 95.12 681 LEU A O 1
ATOM 5294 N N . THR A 1 682 ? -31.661 -9.495 62.859 1.00 93.62 682 THR A N 1
ATOM 5295 C CA . THR A 1 682 ? -30.580 -10.423 63.243 1.00 93.62 682 THR A CA 1
ATOM 5296 C C . THR A 1 682 ? -31.138 -11.749 63.758 1.00 93.62 682 THR A C 1
ATOM 5298 O O . THR A 1 682 ? -30.755 -12.813 63.278 1.00 93.62 682 THR A O 1
ATOM 5301 N N . GLU A 1 683 ? -32.104 -11.709 64.678 1.00 91.81 683 GLU A N 1
ATOM 5302 C CA . GLU A 1 683 ? -32.741 -12.929 65.184 1.00 91.81 683 GLU A CA 1
ATOM 5303 C C . GLU A 1 683 ? -33.609 -13.647 64.131 1.00 91.81 683 GLU A C 1
ATOM 5305 O O . GLU A 1 683 ? -33.659 -14.878 64.124 1.00 91.81 683 GLU A O 1
ATOM 5310 N N . MET A 1 684 ? -34.266 -12.909 63.227 1.00 93.06 684 MET A N 1
ATOM 5311 C CA . MET A 1 684 ? -35.053 -13.487 62.131 1.00 93.06 684 MET A CA 1
ATOM 5312 C C . MET A 1 684 ? -34.152 -14.229 61.137 1.00 93.06 684 MET A C 1
ATOM 5314 O O . MET A 1 684 ? -34.442 -15.367 60.772 1.00 93.06 684 MET A O 1
ATOM 5318 N N . TYR A 1 685 ? -33.028 -13.619 60.753 1.00 91.75 685 TYR A N 1
ATOM 5319 C CA . TYR A 1 685 ? -32.022 -14.241 59.896 1.00 91.75 685 TYR A CA 1
ATOM 5320 C C . TYR A 1 685 ? -31.445 -15.512 60.531 1.00 91.75 685 TYR A C 1
ATOM 5322 O O . TYR A 1 685 ? -31.393 -16.543 59.861 1.00 91.75 685 TYR A O 1
ATOM 5330 N N . ASN A 1 686 ? -31.097 -15.466 61.824 1.00 91.25 686 ASN A N 1
ATOM 5331 C CA . ASN A 1 686 ? -30.633 -16.630 62.586 1.00 91.25 686 ASN A CA 1
ATOM 5332 C C . ASN A 1 686 ? -31.653 -17.779 62.561 1.00 91.25 686 ASN A C 1
ATOM 5334 O O . ASN A 1 686 ? -31.284 -18.923 62.302 1.00 91.25 686 ASN A O 1
ATOM 5338 N N . GLN A 1 687 ? -32.943 -17.478 62.771 1.00 89.50 687 GLN A N 1
ATOM 5339 C CA . GLN A 1 687 ? -34.015 -18.480 62.734 1.00 89.50 687 GLN A CA 1
ATOM 5340 C C . GLN A 1 687 ? -34.173 -19.141 61.351 1.00 89.50 687 GLN A C 1
ATOM 5342 O O . GLN A 1 687 ? -34.549 -20.311 61.280 1.00 89.50 687 GLN A O 1
ATOM 5347 N N . VAL A 1 688 ? -33.936 -18.399 60.266 1.00 87.50 688 VAL A N 1
ATOM 5348 C CA . VAL A 1 688 ? -34.149 -18.865 58.885 1.00 87.50 688 VAL A CA 1
ATOM 5349 C C . VAL A 1 688 ? -32.931 -19.603 58.321 1.00 87.50 688 VAL A C 1
ATOM 5351 O O . VAL A 1 688 ? -33.102 -20.605 57.631 1.00 87.50 688 VAL A O 1
ATOM 5354 N N . ASN A 1 689 ? -31.718 -19.133 58.627 1.00 84.38 689 ASN A N 1
ATOM 5355 C CA . ASN A 1 689 ? -30.474 -19.542 57.962 1.00 84.38 689 ASN A CA 1
ATOM 5356 C C . ASN A 1 689 ? -29.547 -20.411 58.846 1.00 84.38 689 ASN A C 1
ATOM 5358 O O . ASN A 1 689 ? -28.393 -20.618 58.485 1.00 84.38 689 ASN A O 1
ATOM 5362 N N . ASP A 1 690 ? -30.032 -20.892 60.001 1.00 83.56 690 ASP A N 1
ATOM 5363 C CA . ASP A 1 690 ? -29.269 -21.667 61.009 1.00 83.56 690 ASP A CA 1
ATOM 5364 C C . ASP A 1 690 ? -27.966 -20.964 61.458 1.00 83.56 690 ASP A C 1
ATOM 5366 O O . ASP A 1 690 ? -26.910 -21.576 61.625 1.00 83.56 690 ASP A O 1
ATOM 5370 N N . ALA A 1 691 ? -28.044 -19.638 61.623 1.00 86.38 691 ALA A N 1
ATOM 5371 C CA . ALA A 1 691 ? -26.928 -18.771 62.004 1.00 86.38 691 ALA A CA 1
ATOM 5372 C C . ALA A 1 691 ? -27.004 -18.331 63.480 1.00 86.38 691 ALA A C 1
ATOM 5374 O O . ALA A 1 691 ? -28.073 -18.332 64.088 1.00 86.38 691 ALA A O 1
ATOM 5375 N N . ASP A 1 692 ? -25.866 -17.917 64.046 1.00 88.31 692 ASP A N 1
ATOM 5376 C CA . ASP A 1 692 ? -25.718 -17.492 65.453 1.00 88.31 692 ASP A CA 1
ATOM 5377 C C . ASP A 1 692 ? -25.191 -16.043 65.553 1.00 88.31 692 ASP A C 1
ATOM 5379 O O . ASP A 1 692 ? -24.320 -15.731 66.364 1.00 88.31 692 ASP A O 1
ATOM 5383 N N . LEU A 1 693 ? -25.687 -15.151 64.680 1.00 89.62 693 LEU A N 1
ATOM 5384 C CA . LEU A 1 693 ? -25.274 -13.742 64.649 1.00 89.62 693 LEU A CA 1
ATOM 5385 C C . LEU A 1 693 ? -25.666 -13.023 65.944 1.00 89.62 693 LEU A C 1
ATOM 5387 O O . LEU A 1 693 ? -26.799 -13.145 66.421 1.00 89.62 693 LEU A O 1
ATOM 5391 N N . VAL A 1 694 ? -24.760 -12.213 66.485 1.00 89.81 694 VAL A N 1
ATOM 5392 C CA . VAL A 1 694 ? -24.958 -11.539 67.772 1.00 89.81 694 VAL A CA 1
ATOM 5393 C C . VAL A 1 694 ? -25.667 -10.185 67.584 1.00 89.81 694 VAL A C 1
ATOM 5395 O O . VAL A 1 694 ? -25.160 -9.340 66.846 1.00 89.81 694 VAL A O 1
ATOM 5398 N N . PRO A 1 695 ? -26.796 -9.909 68.276 1.00 89.69 695 PRO A N 1
ATOM 5399 C CA . PRO A 1 695 ? -27.434 -8.589 68.266 1.00 89.69 695 PRO A CA 1
ATOM 5400 C C . PRO A 1 695 ? -26.473 -7.466 68.682 1.00 89.69 695 PRO A C 1
ATOM 5402 O O . PRO A 1 695 ? -25.627 -7.648 69.558 1.00 89.69 695 PRO A O 1
ATOM 5405 N N . VAL A 1 696 ? -26.610 -6.287 68.075 1.00 89.81 696 VAL A N 1
ATOM 5406 C CA . VAL A 1 696 ? -25.643 -5.186 68.240 1.00 89.81 696 VAL A CA 1
ATOM 5407 C C . VAL A 1 696 ? -26.033 -4.228 69.372 1.00 89.81 696 VAL A C 1
ATOM 5409 O O . VAL A 1 696 ? -25.157 -3.673 70.038 1.00 89.81 696 VAL A O 1
ATOM 5412 N N . TYR A 1 697 ? -27.329 -4.031 69.628 1.00 87.94 697 TYR A N 1
ATOM 5413 C CA . TYR A 1 697 ? -27.816 -2.971 70.520 1.00 87.94 697 TYR A CA 1
ATOM 5414 C C . TYR A 1 697 ? -28.408 -3.516 71.819 1.00 87.94 697 TYR A C 1
ATOM 5416 O O . TYR A 1 697 ? -29.269 -4.395 71.790 1.00 87.94 697 TYR A O 1
ATOM 5424 N N . TYR A 1 698 ? -28.021 -2.947 72.961 1.00 85.81 698 TYR A N 1
ATOM 5425 C CA . TYR A 1 698 ? -28.444 -3.405 74.287 1.00 85.81 698 TYR A CA 1
ATOM 5426 C C . TYR A 1 698 ? -28.940 -2.263 75.179 1.00 85.81 698 TYR A C 1
ATOM 5428 O O . TYR A 1 698 ? -28.520 -1.111 75.053 1.00 85.81 698 TYR A O 1
ATOM 5436 N N . ALA A 1 699 ? -29.847 -2.604 76.098 1.00 79.62 699 ALA A N 1
ATOM 5437 C CA . ALA A 1 699 ? -30.401 -1.696 77.105 1.00 79.62 699 ALA A CA 1
ATOM 5438 C C . ALA A 1 699 ? -29.611 -1.701 78.434 1.00 79.62 699 ALA A C 1
ATOM 5440 O O . ALA A 1 699 ? -30.024 -1.057 79.398 1.00 79.62 699 ALA A O 1
ATOM 5441 N N . ASP A 1 700 ? -28.507 -2.449 78.502 1.00 79.56 700 ASP A N 1
ATOM 5442 C CA . ASP A 1 700 ? -27.652 -2.620 79.677 1.00 79.56 700 ASP A CA 1
ATOM 5443 C C . ASP A 1 700 ? -26.162 -2.743 79.287 1.00 79.56 700 ASP A C 1
ATOM 5445 O O . ASP A 1 700 ? -25.853 -3.275 78.217 1.00 79.56 700 ASP A O 1
ATOM 5449 N N . PRO A 1 701 ? -25.222 -2.284 80.137 1.00 75.94 701 PRO A N 1
ATOM 5450 C CA . PRO A 1 701 ? -23.787 -2.298 79.831 1.00 75.94 701 PRO A CA 1
ATOM 5451 C C . PRO A 1 701 ? -23.147 -3.692 79.911 1.00 75.94 701 PRO A C 1
ATOM 5453 O O . PRO A 1 701 ? -22.042 -3.878 79.408 1.00 75.94 701 PRO A O 1
ATOM 5456 N N . ASP A 1 702 ? -23.823 -4.668 80.527 1.00 81.19 702 ASP A N 1
ATOM 5457 C CA . ASP A 1 702 ? -23.375 -6.064 80.612 1.00 81.19 702 ASP A CA 1
ATOM 5458 C C . ASP A 1 702 ? -23.818 -6.898 79.383 1.00 81.19 702 ASP A C 1
ATOM 5460 O O . ASP A 1 702 ? -23.557 -8.103 79.317 1.00 81.19 702 ASP A O 1
ATOM 5464 N N . PHE A 1 703 ? -24.477 -6.267 78.400 1.00 84.06 703 PHE A N 1
ATOM 5465 C CA . PHE A 1 703 ? -24.966 -6.864 77.151 1.00 84.06 703 PHE A CA 1
ATOM 5466 C C . PHE A 1 703 ? -25.875 -8.099 77.351 1.00 84.06 703 PHE A C 1
ATOM 5468 O O . PHE A 1 703 ? -25.754 -9.099 76.639 1.00 84.06 703 PHE A O 1
ATOM 5475 N N . GLN A 1 704 ? -26.788 -8.056 78.329 1.00 82.19 704 GLN A N 1
ATOM 5476 C CA . GLN A 1 704 ? -27.711 -9.155 78.658 1.00 82.19 704 GLN A CA 1
ATOM 5477 C C . GLN A 1 704 ? -29.144 -8.953 78.127 1.00 82.19 704 GLN A C 1
ATOM 5479 O O . GLN A 1 704 ? -29.907 -9.916 78.041 1.00 82.19 704 GLN A O 1
ATOM 5484 N N . GLN A 1 705 ? -29.542 -7.724 77.787 1.00 81.94 705 GLN A N 1
ATOM 5485 C CA . GLN A 1 705 ? -30.895 -7.356 77.353 1.00 81.94 705 GLN A CA 1
ATOM 5486 C C . GLN A 1 705 ? -30.867 -6.632 75.993 1.00 81.94 705 GLN A C 1
ATOM 5488 O O . GLN A 1 705 ? -30.720 -5.405 75.953 1.00 81.94 705 GLN A O 1
ATOM 5493 N N . PRO A 1 706 ? -31.032 -7.360 74.868 1.00 86.62 706 PRO A N 1
ATOM 5494 C CA . PRO A 1 706 ? -31.122 -6.758 73.540 1.00 86.62 706 PRO A CA 1
ATOM 5495 C C . PRO A 1 706 ? -32.216 -5.686 73.466 1.00 86.62 706 PRO A C 1
ATOM 5497 O O . PRO A 1 706 ? -33.360 -5.902 73.887 1.00 86.62 706 PRO A O 1
ATOM 5500 N N . LEU A 1 707 ? -31.861 -4.522 72.921 1.00 83.88 707 LEU A N 1
ATOM 5501 C CA . LEU A 1 707 ? -32.757 -3.384 72.735 1.00 83.88 707 LEU A CA 1
ATOM 5502 C C . LEU A 1 707 ? -33.985 -3.801 71.910 1.00 83.88 707 LEU A C 1
ATOM 5504 O O . LEU A 1 707 ? -33.856 -4.467 70.886 1.00 83.88 707 LEU A O 1
ATOM 5508 N N . GLY A 1 708 ? -35.173 -3.402 72.372 1.00 77.88 708 GLY A N 1
ATOM 5509 C CA . GLY A 1 708 ? -36.468 -3.774 71.789 1.00 77.88 708 GLY A CA 1
ATOM 5510 C C . GLY A 1 708 ? -37.198 -4.887 72.549 1.00 77.88 708 GLY A C 1
ATOM 5511 O O . GLY A 1 708 ? -38.432 -4.903 72.565 1.00 77.88 708 GLY A O 1
ATOM 5512 N N . ARG A 1 709 ? -36.484 -5.770 73.262 1.00 75.69 709 ARG A N 1
ATOM 5513 C CA . ARG A 1 709 ? -37.108 -6.760 74.157 1.00 75.69 709 ARG A CA 1
ATOM 5514 C C . ARG A 1 709 ? -37.606 -6.099 75.458 1.00 75.69 709 ARG A C 1
ATOM 5516 O O . ARG A 1 709 ? -37.103 -5.067 75.898 1.00 75.69 709 ARG A O 1
ATOM 5523 N N . ALA A 1 710 ? -38.627 -6.702 76.075 1.00 57.53 710 ALA A N 1
ATOM 5524 C CA . ALA A 1 710 ? -39.170 -6.340 77.397 1.00 57.53 710 ALA A CA 1
ATOM 5525 C C . ALA A 1 710 ? -39.668 -4.881 77.598 1.00 57.53 710 ALA A C 1
ATOM 5527 O O . ALA A 1 710 ? -39.793 -4.433 78.735 1.00 57.53 710 ALA A O 1
ATOM 5528 N N . ALA A 1 711 ? -40.029 -4.168 76.522 1.00 53.56 711 ALA A N 1
ATOM 5529 C CA . ALA A 1 711 ? -40.622 -2.818 76.547 1.00 53.56 711 ALA A CA 1
ATOM 5530 C C . ALA A 1 711 ? -39.734 -1.684 77.118 1.00 53.56 711 ALA A C 1
ATOM 5532 O O . ALA A 1 711 ? -40.235 -0.608 77.443 1.00 53.56 711 ALA A O 1
ATOM 5533 N N . ASN A 1 712 ? -38.409 -1.863 77.142 1.00 58.88 712 ASN A N 1
ATOM 5534 C CA . ASN A 1 712 ? -37.436 -0.835 77.548 1.00 58.88 712 ASN A CA 1
ATOM 5535 C C . ASN A 1 712 ? -37.282 0.338 76.538 1.00 58.88 712 ASN A C 1
ATOM 5537 O O . ASN A 1 712 ? -36.312 1.087 76.602 1.00 58.88 712 ASN A O 1
ATOM 5541 N N . THR A 1 713 ? -38.221 0.534 75.605 1.00 55.25 713 THR A N 1
ATOM 5542 C CA . THR A 1 713 ? -38.078 1.406 74.418 1.00 55.25 713 THR A CA 1
ATOM 5543 C C . THR A 1 713 ? -38.083 2.914 74.695 1.00 55.25 713 THR A C 1
ATOM 5545 O O . THR A 1 713 ? -37.842 3.685 73.775 1.00 55.25 713 THR A O 1
ATOM 5548 N N . ALA A 1 714 ? -38.381 3.349 75.924 1.00 47.00 714 ALA A N 1
ATOM 5549 C CA . ALA A 1 714 ? -38.411 4.768 76.302 1.00 47.00 714 ALA A CA 1
ATOM 5550 C C . ALA A 1 714 ? -37.584 5.086 77.561 1.00 47.00 714 ALA A C 1
ATOM 5552 O O . ALA A 1 714 ? -36.920 6.117 77.606 1.00 47.00 714 ALA A O 1
ATOM 5553 N N . ASP A 1 715 ? -37.572 4.213 78.576 1.00 44.34 715 ASP A N 1
ATOM 5554 C CA . ASP A 1 715 ? -36.771 4.453 79.787 1.00 44.34 715 ASP A CA 1
ATOM 5555 C C . ASP A 1 715 ? -35.280 4.086 79.618 1.00 44.34 715 ASP A C 1
ATOM 5557 O O . ASP A 1 715 ? -34.448 4.674 80.309 1.00 44.34 715 ASP A O 1
ATOM 5561 N N . ALA A 1 716 ? -34.895 3.220 78.663 1.00 49.53 716 ALA A N 1
ATOM 5562 C CA . ALA A 1 716 ? -33.474 2.959 78.372 1.00 49.53 716 ALA A CA 1
ATOM 5563 C C . ALA A 1 716 ? -32.732 4.211 77.868 1.00 49.53 716 ALA A C 1
ATOM 5565 O O . ALA A 1 716 ? -31.562 4.406 78.190 1.00 49.53 716 ALA A O 1
ATOM 5566 N N . ALA A 1 717 ? -33.429 5.133 77.192 1.00 47.88 717 ALA A N 1
ATOM 5567 C CA . ALA A 1 717 ? -32.873 6.420 76.763 1.00 47.88 717 ALA A CA 1
ATOM 5568 C C . ALA A 1 717 ? -32.387 7.310 77.932 1.00 47.88 717 ALA A C 1
ATOM 5570 O O . ALA A 1 717 ? -31.678 8.286 77.707 1.00 47.88 717 ALA A O 1
ATOM 5571 N N . ARG A 1 718 ? -32.730 6.977 79.188 1.00 45.09 718 ARG A N 1
ATOM 5572 C CA . ARG A 1 718 ? -32.209 7.633 80.404 1.00 45.09 718 ARG A CA 1
ATOM 5573 C C . ARG A 1 718 ? -31.017 6.917 81.046 1.00 45.09 718 ARG A C 1
ATOM 5575 O O . ARG A 1 718 ? -30.392 7.494 81.932 1.00 45.09 718 ARG A O 1
ATOM 5582 N N . GLY A 1 719 ? -30.739 5.673 80.655 1.00 50.84 719 GLY A N 1
ATOM 5583 C CA . GLY A 1 719 ? -29.564 4.905 81.084 1.00 50.84 719 GLY A CA 1
ATOM 5584 C C . GLY A 1 719 ? -28.407 4.956 80.082 1.00 50.84 719 GLY A C 1
ATOM 5585 O O . GLY A 1 719 ? -27.254 4.846 80.489 1.00 50.84 719 GLY A O 1
ATOM 5586 N N . GLY A 1 720 ? -28.723 5.171 78.803 1.00 65.75 720 GLY A N 1
ATOM 5587 C CA . GLY A 1 720 ? -27.804 5.033 77.675 1.00 65.75 720 GLY A CA 1
ATOM 5588 C C . GLY A 1 720 ? -28.149 3.800 76.836 1.00 65.75 720 GLY A C 1
ATOM 5589 O O . GLY A 1 720 ? -28.728 2.836 77.335 1.00 65.75 720 GLY A O 1
ATOM 5590 N N . ILE A 1 721 ? -27.817 3.842 75.545 1.00 76.00 721 ILE A N 1
ATOM 5591 C CA . ILE A 1 721 ? -27.920 2.688 74.644 1.00 76.00 721 ILE A CA 1
ATOM 5592 C C . ILE A 1 721 ? -26.510 2.145 74.443 1.00 76.00 721 ILE A C 1
ATOM 5594 O O . ILE A 1 721 ? -25.604 2.890 74.074 1.00 76.00 721 ILE A O 1
ATOM 5598 N N . HIS A 1 722 ? -26.323 0.854 74.702 1.00 78.75 722 HIS A N 1
ATOM 5599 C CA . HIS A 1 722 ? -25.012 0.218 74.659 1.00 78.75 722 HIS A CA 1
ATOM 5600 C C . HIS A 1 722 ? -24.828 -0.507 73.326 1.00 78.75 722 HIS A C 1
ATOM 5602 O O . HIS A 1 722 ? -25.506 -1.496 73.040 1.00 78.75 722 HIS A O 1
ATOM 5608 N N . VAL A 1 723 ? -23.914 0.007 72.500 1.00 82.88 723 VAL A N 1
ATOM 5609 C CA . VAL A 1 723 ? -23.578 -0.558 71.188 1.00 82.88 723 VAL A CA 1
ATOM 5610 C C . VAL A 1 723 ? -22.419 -1.538 71.345 1.00 82.88 723 VAL A C 1
ATOM 5612 O O . VAL A 1 723 ? -21.310 -1.159 71.722 1.00 82.88 723 VAL A O 1
ATOM 5615 N N . ARG A 1 724 ? -22.653 -2.810 71.024 1.00 82.94 724 ARG A N 1
ATOM 5616 C CA . ARG A 1 724 ? -21.612 -3.835 70.939 1.00 82.94 724 ARG A CA 1
ATOM 5617 C C . ARG A 1 724 ? -20.970 -3.766 69.550 1.00 82.94 724 ARG A C 1
ATOM 5619 O O . ARG A 1 724 ? -21.274 -4.570 68.681 1.00 82.94 724 ARG A O 1
ATOM 5626 N N . SER A 1 725 ? -20.093 -2.787 69.332 1.00 71.69 725 SER A N 1
ATOM 5627 C CA . SER A 1 725 ? -19.568 -2.426 67.998 1.00 71.69 725 SER A CA 1
ATOM 5628 C C . SER A 1 725 ? -18.826 -3.538 67.235 1.00 71.69 725 SER A C 1
ATOM 5630 O O . SER A 1 725 ? -18.754 -3.465 66.014 1.00 71.69 725 SER A O 1
ATOM 5632 N N . ARG A 1 726 ? -18.329 -4.581 67.922 1.00 70.25 726 ARG A N 1
ATOM 5633 C CA . ARG A 1 726 ? -17.747 -5.806 67.323 1.00 70.25 726 ARG A CA 1
ATOM 5634 C C . ARG A 1 726 ? -18.709 -7.008 67.257 1.00 70.25 726 ARG A C 1
ATOM 5636 O O . ARG A 1 726 ? -18.263 -8.148 67.194 1.00 70.25 726 ARG A O 1
ATOM 5643 N N . ALA A 1 727 ? -20.017 -6.794 67.363 1.00 82.25 727 ALA A N 1
ATOM 5644 C CA . ALA A 1 727 ? -20.998 -7.841 67.082 1.00 82.25 727 ALA A CA 1
ATOM 5645 C C . ALA A 1 727 ? -21.263 -7.941 65.569 1.00 82.25 727 ALA A C 1
ATOM 5647 O O . ALA A 1 727 ? -21.258 -6.937 64.856 1.00 82.25 727 ALA A O 1
ATOM 5648 N N . ASP A 1 728 ? -21.487 -9.165 65.101 1.00 84.31 728 ASP A N 1
ATOM 5649 C CA . ASP A 1 728 ? -21.614 -9.549 63.691 1.00 84.31 728 ASP A CA 1
ATOM 5650 C C . ASP A 1 728 ? -23.073 -9.622 63.205 1.00 84.31 728 ASP A C 1
ATOM 5652 O O . ASP A 1 728 ? -23.338 -10.074 62.091 1.00 84.31 728 ASP A O 1
ATOM 5656 N N . GLY A 1 729 ? -24.027 -9.187 64.030 1.00 90.31 729 GLY A N 1
ATOM 5657 C CA . GLY A 1 729 ? -25.407 -8.942 63.627 1.00 90.31 729 GLY A CA 1
ATOM 5658 C C . GLY A 1 729 ? -25.574 -7.684 62.774 1.00 90.31 729 GLY A C 1
ATOM 5659 O O . GLY A 1 729 ? -24.636 -6.923 62.519 1.00 90.31 729 GLY A O 1
ATOM 5660 N N . PHE A 1 730 ? -26.809 -7.456 62.337 1.00 94.56 730 PHE A N 1
ATOM 5661 C CA . PHE A 1 730 ? -27.160 -6.272 61.563 1.00 94.56 730 PHE A CA 1
ATOM 5662 C C . PHE A 1 730 ? -27.242 -5.029 62.451 1.00 94.56 730 PHE A C 1
ATOM 5664 O O . PHE A 1 730 ? -27.617 -5.087 63.626 1.00 94.56 730 PHE A O 1
ATOM 5671 N N . ARG A 1 731 ? -26.900 -3.883 61.865 1.00 93.25 731 ARG A N 1
ATOM 5672 C CA . ARG A 1 731 ? -26.854 -2.569 62.508 1.00 93.25 731 ARG A CA 1
ATOM 5673 C C . ARG A 1 731 ? -27.004 -1.447 61.490 1.00 93.25 731 ARG A C 1
ATOM 5675 O O . ARG A 1 731 ? -26.952 -1.672 60.288 1.00 93.25 731 ARG A O 1
ATOM 5682 N N . LEU A 1 732 ? -27.155 -0.226 61.984 1.00 92.38 732 LEU A N 1
ATOM 5683 C CA . LEU A 1 732 ? -26.865 0.973 61.202 1.00 92.38 732 LEU A CA 1
ATOM 5684 C C . LEU A 1 732 ? -25.343 1.057 60.929 1.00 92.38 732 LEU A C 1
ATOM 5686 O O . LEU A 1 732 ? -24.553 0.607 61.775 1.00 92.38 732 LEU A O 1
ATOM 5690 N N . PRO A 1 733 ? -24.912 1.623 59.789 1.00 91.88 733 PRO A N 1
ATOM 5691 C CA . PRO A 1 733 ? -23.502 1.913 59.541 1.00 91.88 733 PRO A CA 1
ATOM 5692 C C . PRO A 1 733 ? -22.979 2.988 60.503 1.00 91.88 733 PRO A C 1
ATOM 5694 O O . PRO A 1 733 ? -23.731 3.852 60.966 1.00 91.88 733 PRO A O 1
ATOM 5697 N N . PHE A 1 734 ? -21.681 2.956 60.792 1.00 88.62 734 PHE A N 1
ATOM 5698 C CA . PHE A 1 734 ? -20.978 4.095 61.376 1.00 88.62 734 PHE A CA 1
ATOM 5699 C C . PHE A 1 734 ? -20.888 5.237 60.356 1.00 88.62 734 PHE A C 1
ATOM 5701 O O . PHE A 1 734 ? -20.997 5.028 59.145 1.00 88.62 734 PHE A O 1
ATOM 5708 N N . ALA A 1 735 ? -20.721 6.468 60.838 1.00 86.25 735 ALA A N 1
ATOM 5709 C CA . ALA A 1 735 ? -20.657 7.631 59.962 1.00 86.25 735 ALA A CA 1
ATOM 5710 C C . ALA A 1 735 ? -19.497 7.518 58.957 1.00 86.25 735 ALA A C 1
ATOM 5712 O O . ALA A 1 735 ? -19.645 7.940 57.814 1.00 86.25 735 ALA A O 1
ATOM 5713 N N . GLU A 1 736 ? -18.370 6.946 59.365 1.00 86.69 736 GLU A N 1
ATOM 5714 C CA . GLU A 1 736 ? -17.142 6.788 58.584 1.00 86.69 736 GLU A CA 1
ATOM 5715 C C . GLU A 1 736 ? -17.293 5.677 57.531 1.00 86.69 736 GLU A C 1
ATOM 5717 O O . GLU A 1 736 ? -17.024 5.911 56.355 1.00 86.69 736 GLU A O 1
ATOM 5722 N N . GLU A 1 737 ? -17.835 4.517 57.924 1.00 90.75 737 GLU A N 1
ATOM 5723 C CA . GLU A 1 737 ? -18.202 3.410 57.022 1.00 90.75 737 GLU A CA 1
ATOM 5724 C C . GLU A 1 737 ? -19.104 3.872 55.873 1.00 90.75 737 GLU A C 1
ATOM 5726 O O . GLU A 1 737 ? -18.868 3.546 54.710 1.00 90.75 737 GLU A O 1
ATOM 5731 N N . TRP A 1 738 ? -20.141 4.649 56.198 1.00 92.50 738 TRP A N 1
ATOM 5732 C CA . TRP A 1 738 ? -21.076 5.155 55.199 1.00 92.50 738 TRP A CA 1
ATOM 5733 C C . TRP A 1 738 ? -20.377 6.071 54.189 1.00 92.50 738 TRP A C 1
ATOM 5735 O O . TRP A 1 738 ? -20.642 5.983 52.993 1.00 92.50 738 TRP A O 1
ATOM 5745 N N . GLU A 1 739 ? -19.468 6.942 54.646 1.00 90.00 739 GLU A N 1
ATOM 5746 C CA . GLU A 1 739 ? -18.748 7.866 53.760 1.00 90.00 739 GLU A CA 1
ATOM 5747 C C . GLU A 1 739 ? -17.736 7.137 52.873 1.00 90.00 739 GLU A C 1
ATOM 5749 O O . GLU A 1 739 ? -17.676 7.418 51.679 1.00 90.00 739 GLU A O 1
ATOM 5754 N N . LEU A 1 740 ? -17.022 6.147 53.414 1.00 88.62 740 LEU A N 1
ATOM 5755 C CA . LEU A 1 740 ? -16.165 5.250 52.638 1.00 88.62 740 LEU A CA 1
ATOM 5756 C C . LEU A 1 740 ? -16.962 4.559 51.518 1.00 88.62 740 LEU A C 1
ATOM 5758 O O . LEU A 1 740 ? -16.621 4.679 50.339 1.00 88.62 740 LEU A O 1
ATOM 5762 N N . ALA A 1 741 ? -18.071 3.906 51.872 1.00 90.75 741 ALA A N 1
ATOM 5763 C CA . ALA A 1 741 ? -18.933 3.211 50.921 1.00 90.75 741 ALA A CA 1
ATOM 5764 C C . ALA A 1 741 ? -19.575 4.154 49.883 1.00 90.75 741 ALA A C 1
ATOM 5766 O O . ALA A 1 741 ? -19.786 3.761 48.737 1.00 90.75 741 ALA A O 1
ATOM 5767 N N . ALA A 1 742 ? -19.857 5.409 50.251 1.00 90.12 742 ALA A N 1
ATOM 5768 C CA . ALA A 1 742 ? -20.366 6.425 49.330 1.00 90.12 742 ALA A CA 1
ATOM 5769 C C . ALA A 1 742 ? -19.290 6.972 48.372 1.00 90.12 742 ALA A C 1
ATOM 5771 O O . ALA A 1 742 ? -19.636 7.494 47.308 1.00 90.12 742 ALA A O 1
ATOM 5772 N N . ARG A 1 743 ? -18.002 6.881 48.727 1.00 87.06 743 ARG A N 1
ATOM 5773 C CA . ARG A 1 743 ? -16.900 7.463 47.946 1.00 87.06 743 ARG A CA 1
ATOM 5774 C C . ARG A 1 743 ? -16.186 6.485 47.027 1.00 87.06 743 ARG A C 1
ATOM 5776 O O . ARG A 1 743 ? -15.731 6.921 45.971 1.00 87.06 743 ARG A O 1
ATOM 5783 N N . TYR A 1 744 ? -16.040 5.230 47.440 1.00 85.00 744 TYR A N 1
ATOM 5784 C CA . TYR A 1 744 ? -15.142 4.253 46.820 1.00 85.00 744 TYR A CA 1
ATOM 5785 C C . TYR A 1 744 ? -15.382 4.062 45.312 1.00 85.00 744 TYR A C 1
ATOM 5787 O O . TYR A 1 744 ? -16.501 3.768 44.885 1.00 85.00 744 TYR A O 1
ATOM 5795 N N . LYS A 1 745 ? -14.315 4.188 44.511 1.00 75.44 745 LYS A N 1
ATOM 5796 C CA . LYS A 1 745 ? -14.294 3.811 43.085 1.00 75.44 745 LYS A CA 1
ATOM 5797 C C . LYS A 1 745 ? -13.335 2.657 42.779 1.00 75.44 745 LYS A C 1
ATOM 5799 O O . LYS A 1 745 ? -13.526 1.974 41.782 1.00 75.44 745 LYS A O 1
ATOM 5804 N N . GLY A 1 746 ? -12.330 2.437 43.625 1.00 67.50 746 GLY A N 1
ATOM 5805 C CA . GLY A 1 746 ? -11.330 1.381 43.481 1.00 67.50 746 GLY A CA 1
ATOM 5806 C C . GLY A 1 746 ? -10.211 1.524 44.514 1.00 67.50 746 GLY A C 1
ATOM 5807 O O . GLY A 1 746 ? -10.228 2.445 45.329 1.00 67.50 746 GLY A O 1
ATOM 5808 N N . ALA A 1 747 ? -9.227 0.634 44.446 1.00 54.81 747 ALA A N 1
ATOM 5809 C CA . ALA A 1 747 ? -7.985 0.692 45.214 1.00 54.81 747 ALA A CA 1
ATOM 5810 C C . ALA A 1 747 ? -6.801 0.400 44.280 1.00 54.81 747 ALA A C 1
ATOM 5812 O O . ALA A 1 747 ? -6.995 -0.153 43.197 1.00 54.81 747 ALA A O 1
ATOM 5813 N N . ASP A 1 748 ? -5.589 0.774 44.688 1.00 43.66 748 ASP A N 1
ATOM 5814 C CA . ASP A 1 748 ? -4.378 0.441 43.939 1.00 43.66 748 ASP A CA 1
ATOM 5815 C C . ASP A 1 748 ? -3.868 -0.973 44.280 1.00 43.66 748 ASP A C 1
ATOM 5817 O O . ASP A 1 748 ? -4.249 -1.577 45.285 1.00 43.66 748 ASP A O 1
ATOM 5821 N N . SER A 1 749 ? -2.983 -1.517 43.445 1.00 39.50 749 SER A N 1
ATOM 5822 C CA . SER A 1 749 ? -2.370 -2.833 43.673 1.00 39.50 749 SER A CA 1
ATOM 5823 C C . SER A 1 749 ? -1.236 -2.822 44.712 1.00 39.50 749 SER A C 1
ATOM 5825 O O . SER A 1 749 ? -0.554 -3.836 44.873 1.00 39.50 749 SER A O 1
ATOM 5827 N N . SER A 1 750 ? -0.968 -1.685 45.362 1.00 36.78 750 SER A N 1
ATOM 5828 C CA . SER A 1 750 ? 0.228 -1.469 46.187 1.00 36.78 750 SER A CA 1
ATOM 5829 C C . SER A 1 750 ? -0.062 -1.578 47.680 1.00 36.78 750 SER A C 1
ATOM 5831 O O . SER A 1 750 ? 0.813 -2.002 48.435 1.00 36.78 750 SER A O 1
ATOM 5833 N N . GLY A 1 751 ? -1.255 -1.161 48.124 1.00 37.19 751 GLY A N 1
ATOM 5834 C CA . GLY A 1 751 ? -1.612 -1.113 49.549 1.00 37.19 751 GLY A CA 1
ATOM 5835 C C . GLY A 1 751 ? -0.726 -0.163 50.370 1.00 37.19 751 GLY A C 1
ATOM 5836 O O . GLY A 1 751 ? -0.570 -0.339 51.579 1.00 37.19 751 GLY A O 1
ATOM 5837 N N . GLY A 1 752 ? -0.093 0.808 49.705 1.00 30.73 752 GLY A N 1
ATOM 5838 C CA . GLY A 1 752 ? 0.777 1.809 50.315 1.00 30.73 752 GLY A CA 1
ATOM 5839 C C . GLY A 1 752 ? 0.005 3.058 50.738 1.00 30.73 752 GLY A C 1
ATOM 5840 O O . GLY A 1 752 ? -1.034 3.382 50.168 1.00 30.73 752 GLY A O 1
ATOM 5841 N N . ALA A 1 753 ? 0.525 3.788 51.725 1.00 32.22 753 ALA A N 1
ATOM 5842 C CA . ALA A 1 753 ? -0.055 5.065 52.131 1.00 32.22 753 ALA A CA 1
ATOM 5843 C C . ALA A 1 753 ? 0.071 6.095 50.992 1.00 32.22 753 ALA A C 1
ATOM 5845 O O . ALA A 1 753 ? 1.179 6.520 50.660 1.00 32.22 753 ALA A O 1
ATOM 5846 N N . MET A 1 754 ? -1.059 6.486 50.396 1.00 40.72 754 MET A N 1
ATOM 5847 C CA . MET A 1 754 ? -1.112 7.534 49.376 1.00 40.72 754 MET A CA 1
ATOM 5848 C C . MET A 1 754 ? -0.944 8.922 50.005 1.00 40.72 754 MET A C 1
ATOM 5850 O O . MET A 1 754 ? -1.654 9.272 50.947 1.00 40.72 754 MET A O 1
ATOM 5854 N N . GLU A 1 755 ? -0.079 9.755 49.424 1.00 40.00 755 GLU A N 1
ATOM 5855 C CA . GLU A 1 755 ? -0.218 11.208 49.555 1.00 40.00 755 GLU A CA 1
ATOM 5856 C C . GLU A 1 755 ? -1.370 11.656 48.643 1.00 40.00 755 GLU A C 1
ATOM 5858 O O . GLU A 1 755 ? -1.338 11.424 47.434 1.00 40.00 755 GLU A O 1
ATOM 5863 N N . PHE A 1 756 ? -2.414 12.263 49.213 1.00 49.19 756 PHE A N 1
ATOM 5864 C CA . PHE A 1 756 ? -3.590 12.694 48.453 1.00 49.19 756 PHE A CA 1
ATOM 5865 C C . PHE A 1 756 ? -3.278 13.963 47.630 1.00 49.19 756 PHE A C 1
ATOM 5867 O O . PHE A 1 756 ? -2.940 14.991 48.221 1.00 49.19 756 PHE A O 1
ATOM 5874 N N . PRO A 1 757 ? -3.397 13.945 46.286 1.00 40.69 757 PRO A N 1
ATOM 5875 C CA . PRO A 1 757 ? -3.260 15.150 45.469 1.00 40.69 757 PRO A CA 1
ATOM 5876 C C . PRO A 1 757 ? -4.515 16.033 45.571 1.00 40.69 757 PRO A C 1
ATOM 5878 O O . PRO A 1 757 ? -5.613 15.531 45.796 1.00 40.69 757 PRO A O 1
ATOM 5881 N N . GLU A 1 758 ? -4.381 17.339 45.300 1.00 41.72 758 GLU A N 1
ATOM 5882 C CA . GLU A 1 758 ? -5.457 18.353 45.422 1.00 41.72 758 GLU A CA 1
ATOM 5883 C C . GLU A 1 758 ? -6.673 18.162 44.474 1.00 41.72 758 GLU A C 1
ATOM 5885 O O . GLU A 1 758 ? -7.537 19.030 44.392 1.00 41.72 758 GLU A O 1
ATOM 5890 N N . ASN A 1 759 ? -6.765 17.044 43.745 1.00 46.25 759 ASN A N 1
ATOM 5891 C CA . ASN A 1 759 ? -7.977 16.578 43.065 1.00 46.25 759 ASN A CA 1
ATOM 5892 C C . ASN A 1 759 ? -8.040 15.040 43.136 1.00 46.25 759 ASN A C 1
ATOM 5894 O O . ASN A 1 759 ? -7.240 14.350 42.504 1.00 46.25 759 ASN A O 1
ATOM 5898 N N . SER A 1 760 ? -9.022 14.490 43.853 1.00 47.88 760 SER A N 1
ATOM 5899 C CA . SER A 1 760 ? -9.170 13.060 44.201 1.00 47.88 760 SER A CA 1
ATOM 5900 C C . SER A 1 760 ? -9.622 12.131 43.046 1.00 47.88 760 SER A C 1
ATOM 5902 O O . SER A 1 760 ? -10.118 11.025 43.268 1.00 47.88 760 SER A O 1
ATOM 5904 N N . GLY A 1 761 ? -9.436 12.563 41.793 1.00 49.22 761 GLY A N 1
ATOM 5905 C CA . GLY A 1 761 ? -10.178 12.136 40.595 1.00 49.22 761 GLY A CA 1
ATOM 5906 C C . GLY A 1 761 ? -9.957 10.723 40.032 1.00 49.22 761 GLY A C 1
ATOM 5907 O O . GLY A 1 761 ? -10.454 10.457 38.942 1.00 49.22 761 GLY A O 1
ATOM 5908 N N . GLY A 1 762 ? -9.249 9.832 40.730 1.00 58.41 762 GLY A N 1
ATOM 5909 C CA . GLY A 1 762 ? -9.081 8.425 40.333 1.00 58.41 762 GLY A CA 1
ATOM 5910 C C . GLY A 1 762 ? -9.949 7.482 41.169 1.00 58.41 762 GLY A C 1
ATOM 5911 O O . GLY A 1 762 ? -11.015 7.041 40.747 1.00 58.41 762 GLY A O 1
ATOM 5912 N N . PHE A 1 763 ? -9.492 7.205 42.390 1.00 67.38 763 PHE A N 1
ATOM 5913 C CA . PHE A 1 763 ? -10.021 6.143 43.257 1.00 67.38 763 PHE A CA 1
ATOM 5914 C C . PHE A 1 763 ? -11.233 6.546 44.113 1.00 67.38 763 PHE A C 1
ATOM 5916 O O . PHE A 1 763 ? -11.867 5.684 44.727 1.00 67.38 763 PHE A O 1
ATOM 5923 N N . TRP A 1 764 ? -11.591 7.835 44.139 1.00 79.25 764 TRP A N 1
ATOM 5924 C CA . TRP A 1 764 ? -12.607 8.376 45.044 1.00 79.25 764 TRP A CA 1
ATOM 5925 C C . TRP A 1 764 ? -13.625 9.281 44.341 1.00 79.25 764 TRP A C 1
ATOM 5927 O O . TRP A 1 764 ? -13.376 9.897 43.300 1.00 79.25 764 TRP A O 1
ATOM 5937 N N . THR A 1 765 ? -14.817 9.356 44.925 1.00 81.62 765 THR A N 1
ATOM 5938 C CA . THR A 1 765 ? -15.813 10.396 44.652 1.00 81.62 765 THR A CA 1
ATOM 5939 C C . THR A 1 765 ? -15.507 11.590 45.568 1.00 81.62 765 THR A C 1
ATOM 5941 O O . THR A 1 765 ? -15.423 11.376 46.783 1.00 81.62 765 THR A O 1
ATOM 5944 N N . PRO A 1 766 ? -15.311 12.815 45.039 1.00 83.75 766 PRO A N 1
ATOM 5945 C CA . PRO A 1 766 ? -14.981 13.969 45.875 1.00 83.75 766 PRO A CA 1
ATOM 5946 C C . PRO A 1 766 ? -16.139 14.365 46.800 1.00 83.75 766 PRO A C 1
ATOM 5948 O O . PRO A 1 766 ? -17.308 14.134 46.483 1.00 83.75 766 PRO A O 1
ATOM 5951 N N . GLY A 1 767 ? -15.838 14.980 47.944 1.00 75.62 767 GLY A N 1
ATOM 5952 C CA . GLY A 1 767 ? -16.805 15.199 49.026 1.00 75.62 767 GLY A CA 1
ATOM 5953 C C . GLY A 1 767 ? -18.010 16.060 48.647 1.00 75.62 767 GLY A C 1
ATOM 5954 O O . GLY A 1 767 ? -19.100 15.877 49.195 1.00 75.62 767 GLY A O 1
ATOM 5955 N N . ASN A 1 768 ? -17.833 16.954 47.671 1.00 79.88 768 ASN A N 1
ATOM 5956 C CA . ASN A 1 768 ? -18.849 17.835 47.099 1.00 79.88 768 ASN A CA 1
ATOM 5957 C C . ASN A 1 768 ? -19.562 17.263 45.850 1.00 79.88 768 ASN A C 1
ATOM 5959 O O . ASN A 1 768 ? -20.203 18.016 45.115 1.00 79.88 768 ASN A O 1
ATOM 5963 N N . TYR A 1 769 ? -19.484 15.950 45.614 1.00 85.81 769 TYR A N 1
ATOM 5964 C CA . TYR A 1 769 ? -20.208 15.215 44.567 1.00 85.81 769 TYR A CA 1
ATOM 5965 C C . TYR A 1 769 ? -21.259 14.298 45.220 1.00 85.81 769 TYR A C 1
ATOM 5967 O O . TYR A 1 769 ? -21.132 13.911 46.382 1.00 85.81 769 TYR A O 1
ATOM 5975 N N . ALA A 1 770 ? -22.312 13.940 44.480 1.00 86.56 770 ALA A N 1
ATOM 5976 C CA . ALA A 1 770 ? -23.186 12.834 44.882 1.00 86.56 770 ALA A CA 1
ATOM 5977 C C . ALA A 1 770 ? -22.469 11.491 44.648 1.00 86.56 770 ALA A C 1
ATOM 5979 O O . ALA A 1 770 ? -21.611 11.393 43.770 1.00 86.56 770 ALA A O 1
ATOM 5980 N N . SER A 1 771 ? -22.808 10.453 45.418 1.00 88.94 771 SER A N 1
ATOM 5981 C CA . SER A 1 771 ? -22.146 9.142 45.320 1.00 88.94 771 SER A CA 1
ATOM 5982 C C . SER A 1 771 ? -22.216 8.577 43.894 1.00 88.94 771 SER A C 1
ATOM 5984 O O . SER A 1 771 ? -23.301 8.435 43.339 1.00 88.94 771 SER A O 1
ATOM 5986 N N . GLY A 1 772 ? -21.059 8.289 43.286 1.00 83.50 772 GLY A N 1
ATOM 5987 C CA . GLY A 1 772 ? -20.959 7.822 41.897 1.00 83.50 772 GLY A CA 1
ATOM 5988 C C . GLY A 1 772 ? -21.095 8.899 40.806 1.00 83.50 772 GLY A C 1
ATOM 5989 O O . GLY A 1 772 ? -20.946 8.573 39.632 1.00 83.50 772 GLY A O 1
ATOM 5990 N N . ALA A 1 773 ? -21.350 10.169 41.141 1.00 83.69 773 ALA A N 1
ATOM 5991 C CA . ALA A 1 773 ? -21.523 11.225 40.140 1.00 83.69 773 ALA A CA 1
ATOM 5992 C C . ALA A 1 773 ? -20.209 11.608 39.431 1.00 83.69 773 ALA A C 1
ATOM 5994 O O . ALA A 1 773 ? -19.131 11.638 40.029 1.00 83.69 773 ALA A O 1
ATOM 5995 N N . VAL A 1 774 ? -20.330 11.999 38.158 1.00 82.56 774 VAL A N 1
ATOM 5996 C CA . VAL A 1 774 ? -19.234 12.548 37.331 1.00 82.56 774 VAL A CA 1
ATOM 5997 C C . VAL A 1 774 ? -19.062 14.071 37.458 1.00 82.56 774 VAL A C 1
ATOM 5999 O O . VAL A 1 774 ? -18.125 14.633 36.902 1.00 82.56 774 VAL A O 1
ATOM 6002 N N . GLY A 1 775 ? -19.956 14.742 38.190 1.00 80.50 775 GLY A N 1
ATOM 6003 C CA . GLY A 1 775 ? -19.966 16.188 38.424 1.00 80.50 775 GLY A CA 1
ATOM 6004 C C . GLY A 1 775 ? -20.433 16.513 39.846 1.00 80.50 775 GLY A C 1
ATOM 6005 O O . GLY A 1 775 ? -21.071 15.679 40.495 1.00 80.50 775 GLY A O 1
ATOM 6006 N N . SER A 1 776 ? -20.094 17.708 40.339 1.00 82.31 776 SER A N 1
ATOM 6007 C CA . SER A 1 776 ? -20.427 18.138 41.705 1.00 82.31 776 SER A CA 1
ATOM 6008 C C . SER A 1 776 ? -21.940 18.260 41.926 1.00 82.31 776 SER A C 1
ATOM 6010 O O . SER A 1 776 ? -22.729 18.258 40.981 1.00 82.31 776 SER A O 1
ATOM 6012 N N . VAL A 1 777 ? -22.365 18.435 43.181 1.00 75.88 777 VAL A N 1
ATOM 6013 C CA . VAL A 1 777 ? -23.792 18.578 43.546 1.00 75.88 777 VAL A CA 1
ATOM 6014 C C . VAL A 1 777 ? -24.490 19.802 42.921 1.00 75.88 777 VAL A C 1
ATOM 6016 O O . VAL A 1 777 ? -25.722 19.865 42.878 1.00 75.88 777 VAL A O 1
ATOM 6019 N N . ASP A 1 778 ? -23.720 20.761 42.394 1.00 80.81 778 ASP A N 1
ATOM 6020 C CA . ASP A 1 778 ? -24.233 21.888 41.607 1.00 80.81 778 ASP A CA 1
ATOM 6021 C C . ASP A 1 778 ? -24.544 21.499 40.146 1.00 80.81 778 ASP A C 1
ATOM 6023 O O . ASP A 1 778 ? -25.418 22.107 39.521 1.00 80.81 778 ASP A O 1
ATOM 6027 N N . ASP A 1 779 ? -23.913 20.448 39.601 1.00 82.62 779 ASP A N 1
ATOM 6028 C CA . ASP A 1 779 ? -24.335 19.840 38.338 1.00 82.62 779 ASP A CA 1
ATOM 6029 C C . ASP A 1 779 ? -25.604 19.004 38.563 1.00 82.62 779 ASP A C 1
ATOM 6031 O O . ASP A 1 779 ? -25.593 17.808 38.872 1.00 82.62 779 ASP A O 1
ATOM 6035 N N . HIS A 1 780 ? -26.743 19.662 38.359 1.00 81.38 780 HIS A N 1
ATOM 6036 C CA . HIS A 1 780 ? -28.066 19.051 38.424 1.00 81.38 780 HIS A CA 1
ATOM 6037 C C . HIS A 1 780 ? -28.323 17.963 37.363 1.00 81.38 780 HIS A C 1
ATOM 6039 O O . HIS A 1 780 ? -29.349 17.289 37.465 1.00 81.38 780 HIS A O 1
ATOM 6045 N N . ARG A 1 781 ? -27.470 17.790 36.340 1.00 82.31 781 ARG A N 1
ATOM 6046 C CA . ARG A 1 781 ? -27.536 16.649 35.416 1.00 82.31 781 ARG A CA 1
ATOM 6047 C C . ARG A 1 781 ? -26.823 15.452 36.037 1.00 82.31 781 ARG A C 1
ATOM 6049 O O . ARG A 1 781 ? -27.503 14.470 36.319 1.00 82.31 781 ARG A O 1
ATOM 6056 N N . ALA A 1 782 ? -25.522 15.563 36.312 1.00 80.31 782 ALA A N 1
ATOM 6057 C CA . ALA A 1 782 ? -24.730 14.476 36.898 1.00 80.31 782 ALA A CA 1
ATOM 6058 C C . ALA A 1 782 ? -25.319 13.989 38.234 1.00 80.31 782 ALA A C 1
ATOM 6060 O O . ALA A 1 782 ? -25.452 12.791 38.468 1.00 80.31 782 ALA A O 1
ATOM 6061 N N . THR A 1 783 ? -25.783 14.916 39.077 1.00 84.31 783 THR A N 1
ATOM 6062 C CA . THR A 1 783 ? -26.436 14.583 40.351 1.00 84.31 783 THR A CA 1
ATOM 6063 C C . THR A 1 783 ? -27.732 13.788 40.151 1.00 84.31 783 THR A C 1
ATOM 6065 O O . THR A 1 783 ? -27.987 12.839 40.882 1.00 84.31 783 THR A O 1
ATOM 6068 N N . ARG A 1 784 ? -28.562 14.123 39.151 1.00 86.75 784 ARG A N 1
ATOM 6069 C CA . ARG A 1 784 ? -29.846 13.430 38.896 1.00 86.75 784 ARG A CA 1
ATOM 6070 C C . ARG A 1 784 ? -29.701 12.076 38.208 1.00 86.75 784 ARG A C 1
ATOM 6072 O O . ARG A 1 784 ? -30.697 11.364 38.071 1.00 86.75 784 ARG A O 1
ATOM 6079 N N . GLU A 1 785 ? -28.501 11.731 37.765 1.00 87.88 785 GLU A N 1
ATOM 6080 C CA . GLU A 1 785 ? -28.190 10.417 37.211 1.00 87.88 785 GLU A CA 1
ATOM 6081 C C . GLU A 1 785 ? -28.076 9.365 38.327 1.00 87.88 785 GLU A C 1
ATOM 6083 O O . GLU A 1 785 ? -28.612 8.268 38.186 1.00 87.88 785 GLU A O 1
ATOM 6088 N N . VAL A 1 786 ? -27.493 9.746 39.472 1.00 87.81 786 VAL A N 1
ATOM 6089 C CA . VAL A 1 786 ? -27.252 8.869 40.636 1.00 87.81 786 VAL A CA 1
ATOM 6090 C C . VAL A 1 786 ? -28.180 9.108 41.837 1.00 87.81 786 VAL A C 1
ATOM 6092 O O . VAL A 1 786 ? -28.347 8.211 42.656 1.00 87.81 786 VAL A O 1
ATOM 6095 N N . ALA A 1 787 ? -28.807 10.287 41.960 1.00 88.62 787 ALA A N 1
ATOM 6096 C CA . ALA A 1 787 ? -29.541 10.692 43.166 1.00 88.62 787 ALA A CA 1
ATOM 6097 C C . ALA A 1 787 ? -30.974 11.195 42.901 1.00 88.62 787 ALA A C 1
ATOM 6099 O O . ALA A 1 787 ? -31.238 11.972 41.976 1.00 88.62 787 ALA A O 1
ATOM 6100 N N . VAL A 1 788 ? -31.905 10.823 43.788 1.00 86.94 788 VAL A N 1
ATOM 6101 C CA . VAL A 1 788 ? -33.292 11.328 43.799 1.00 86.94 788 VAL A CA 1
ATOM 6102 C C . VAL A 1 788 ? -33.354 12.618 44.625 1.00 86.94 788 VAL A C 1
ATOM 6104 O O . VAL A 1 788 ? -33.464 12.589 45.849 1.00 86.94 788 VAL A O 1
ATOM 6107 N N . VAL A 1 789 ? -33.241 13.765 43.955 1.00 82.38 789 VAL A N 1
ATOM 6108 C CA . VAL A 1 789 ? -33.057 15.090 44.589 1.00 82.38 789 VAL A CA 1
ATOM 6109 C C . VAL A 1 789 ? -34.300 15.992 44.493 1.00 82.38 789 VAL A C 1
ATOM 6111 O O . VAL A 1 789 ? -35.193 15.710 43.689 1.00 82.38 789 VAL A O 1
ATOM 6114 N N . PRO A 1 790 ? -34.377 17.105 45.255 1.00 77.56 790 PRO A N 1
ATOM 6115 C CA . PRO A 1 790 ? -35.584 17.926 45.335 1.00 77.56 790 PRO A CA 1
ATOM 6116 C C . PRO A 1 790 ? -36.135 18.422 43.988 1.00 77.56 790 PRO A C 1
ATOM 6118 O O . PRO A 1 790 ? -35.424 18.945 43.122 1.00 77.56 790 PRO A O 1
ATOM 6121 N N . GLY A 1 791 ? -37.454 18.285 43.841 1.00 66.50 791 GLY A N 1
ATOM 6122 C CA . GLY A 1 791 ? -38.216 18.609 42.635 1.00 66.50 791 GLY A CA 1
ATOM 6123 C C . GLY A 1 791 ? -39.678 18.953 42.938 1.00 66.50 791 GLY A C 1
ATOM 6124 O O . GLY A 1 791 ? -40.084 19.054 44.095 1.00 66.50 791 GLY A O 1
ATOM 6125 N N . VAL A 1 792 ? -40.487 19.164 41.893 1.00 47.81 792 VAL A N 1
ATOM 6126 C CA . VAL A 1 792 ? -41.912 19.518 42.027 1.00 47.81 792 VAL A CA 1
ATOM 6127 C C . VAL A 1 792 ? -42.777 18.614 41.135 1.00 47.81 792 VAL A C 1
ATOM 6129 O O . VAL A 1 792 ? -42.700 18.750 39.913 1.00 47.81 792 VAL A O 1
ATOM 6132 N N . PRO A 1 793 ? -43.652 17.758 41.704 1.00 52.59 793 PRO A N 1
ATOM 6133 C CA . PRO A 1 793 ? -43.785 17.444 43.132 1.00 52.59 793 PRO A CA 1
ATOM 6134 C C . PRO A 1 793 ? -42.571 16.659 43.662 1.00 52.59 793 PRO A C 1
ATOM 6136 O O . PRO A 1 793 ? -41.998 15.855 42.937 1.00 52.59 793 PRO A O 1
ATOM 6139 N N . GLY A 1 794 ? -42.196 16.887 44.923 1.00 71.94 794 GLY A N 1
ATOM 6140 C CA . GLY A 1 794 ? -41.109 16.159 45.584 1.00 71.94 794 GLY A CA 1
ATOM 6141 C C . GLY A 1 794 ? -41.616 14.890 46.269 1.00 71.94 794 GLY A C 1
ATOM 6142 O O . GLY A 1 794 ? -42.541 14.958 47.090 1.00 71.94 794 GLY A O 1
ATOM 6143 N N . SER A 1 795 ? -41.010 13.749 45.940 1.00 83.62 795 SER A N 1
ATOM 6144 C CA . SER A 1 795 ? -41.314 12.439 46.525 1.00 83.62 795 SER A CA 1
ATOM 6145 C C . SER A 1 795 ? -40.169 11.446 46.355 1.00 83.62 795 SER A C 1
ATOM 6147 O O . SER A 1 795 ? -39.443 11.532 45.370 1.00 83.62 795 SER A O 1
ATOM 6149 N N . THR A 1 796 ? -40.076 10.469 47.259 1.00 87.12 796 THR A N 1
ATOM 6150 C CA . THR A 1 796 ? -39.205 9.290 47.106 1.00 87.12 796 THR A CA 1
ATOM 6151 C C . THR A 1 796 ? -39.559 8.503 45.848 1.00 87.12 796 THR A C 1
ATOM 6153 O O . THR A 1 796 ? -40.747 8.301 45.566 1.00 87.12 796 THR A O 1
ATOM 6156 N N . GLU A 1 797 ? -38.560 7.952 45.174 1.00 89.44 797 GLU A N 1
ATOM 6157 C CA . GLU A 1 797 ? -38.751 6.957 44.115 1.00 89.44 797 GLU A CA 1
ATOM 6158 C C . GLU A 1 797 ? -38.642 5.537 44.706 1.00 89.44 797 GLU A C 1
ATOM 6160 O O . GLU A 1 797 ? -38.596 5.368 45.931 1.00 89.44 797 GLU A O 1
ATOM 6165 N N . ALA A 1 798 ? -38.745 4.499 43.875 1.00 90.81 798 ALA A N 1
ATOM 6166 C CA . ALA A 1 798 ? -38.397 3.144 44.307 1.00 90.81 798 ALA A CA 1
ATOM 6167 C C . ALA A 1 798 ? -36.868 3.030 44.411 1.00 90.81 798 ALA A C 1
ATOM 6169 O O . ALA A 1 798 ? -36.161 3.726 43.676 1.00 90.81 798 ALA A O 1
ATOM 6170 N N . VAL A 1 799 ? -36.362 2.164 45.292 1.00 90.94 799 VAL A N 1
ATOM 6171 C CA . VAL A 1 799 ? -34.914 1.910 45.364 1.00 90.94 799 VAL A CA 1
ATOM 6172 C C . VAL A 1 799 ? -34.388 1.387 44.023 1.00 90.94 799 VAL A C 1
ATOM 6174 O O . VAL A 1 799 ? -35.118 0.716 43.288 1.00 90.94 799 VAL A O 1
ATOM 6177 N N . ARG A 1 800 ? -33.125 1.683 43.696 1.00 89.88 800 ARG A N 1
ATOM 6178 C CA . ARG A 1 800 ? -32.495 1.359 42.396 1.00 89.88 800 ARG A CA 1
ATOM 6179 C C . ARG A 1 800 ? -33.135 2.055 41.178 1.00 89.88 800 ARG A C 1
ATOM 6181 O O . ARG A 1 800 ? -33.025 1.574 40.053 1.00 89.88 800 ARG A O 1
ATOM 6188 N N . SER A 1 801 ? -33.791 3.202 41.376 1.00 88.62 801 SER A N 1
ATOM 6189 C CA . SER A 1 801 ? -34.354 4.036 40.291 1.00 88.62 801 SER A CA 1
ATOM 6190 C C . SER A 1 801 ? -33.320 4.914 39.564 1.00 88.62 801 SER A C 1
ATOM 6192 O O . SER A 1 801 ? -33.651 5.573 38.575 1.00 88.62 801 SER A O 1
ATOM 6194 N N . ARG A 1 802 ? -32.076 4.923 40.052 1.00 90.38 802 ARG A N 1
ATOM 6195 C CA . ARG A 1 802 ? -30.944 5.739 39.591 1.00 90.38 802 ARG A CA 1
ATOM 6196 C C . ARG A 1 802 ? -29.716 4.863 39.322 1.00 90.38 802 ARG A C 1
ATOM 6198 O O . ARG A 1 802 ? -29.728 3.672 39.632 1.00 90.38 802 ARG A O 1
ATOM 6205 N N . SER A 1 803 ? -28.661 5.430 38.745 1.00 89.50 803 SER A N 1
ATOM 6206 C CA . SER A 1 803 ? -27.375 4.737 38.589 1.00 89.50 803 SER A CA 1
ATOM 6207 C C . SER A 1 803 ? -26.710 4.507 39.958 1.00 89.50 803 SER A C 1
ATOM 6209 O O . SER A 1 803 ? -26.765 5.403 40.802 1.00 89.50 803 SER A O 1
ATOM 6211 N N . PRO A 1 804 ? -26.091 3.339 40.213 1.00 89.94 804 PRO A N 1
ATOM 6212 C CA . PRO A 1 804 ? -25.346 3.096 41.444 1.00 89.94 804 PRO A CA 1
ATOM 6213 C C . PRO A 1 804 ? -23.948 3.730 41.397 1.00 89.94 804 PRO A C 1
ATOM 6215 O O . PRO A 1 804 ? -23.474 4.161 40.345 1.00 89.94 804 PRO A O 1
ATOM 6218 N N . ASN A 1 805 ? -23.252 3.712 42.533 1.00 86.75 805 ASN A N 1
ATOM 6219 C CA . ASN A 1 805 ? -21.805 3.936 42.577 1.00 86.75 805 ASN A CA 1
ATOM 6220 C C . ASN A 1 805 ? -21.012 2.657 42.185 1.00 86.75 805 ASN A C 1
ATOM 6222 O O . ASN A 1 805 ? -21.622 1.598 42.013 1.00 86.75 805 ASN A O 1
ATOM 6226 N N . PRO A 1 806 ? -19.668 2.700 42.054 1.00 84.00 806 PRO A N 1
ATOM 6227 C CA . PRO A 1 806 ? -18.874 1.545 41.603 1.00 84.00 806 PRO A CA 1
ATOM 6228 C C . PRO A 1 806 ? -18.883 0.305 42.515 1.00 84.00 806 PRO A C 1
ATOM 6230 O O . PRO A 1 806 ? -18.601 -0.790 42.038 1.00 84.00 806 PRO A O 1
ATOM 6233 N N . LEU A 1 807 ? -19.270 0.428 43.792 1.00 82.88 807 LEU A N 1
ATOM 6234 C CA . LEU A 1 807 ? -19.554 -0.725 44.666 1.00 82.88 807 LEU A CA 1
ATOM 6235 C C . LEU A 1 807 ? -20.932 -1.359 44.381 1.00 82.88 807 LEU A C 1
ATOM 6237 O O . LEU A 1 807 ? -21.371 -2.256 45.098 1.00 82.88 807 LEU A O 1
ATOM 6241 N N . TRP A 1 808 ? -21.644 -0.891 43.353 1.00 87.12 808 TRP A N 1
ATOM 6242 C CA . TRP A 1 808 ? -23.025 -1.259 43.047 1.00 87.12 808 TRP A CA 1
ATOM 6243 C C . TRP A 1 808 ? -23.978 -1.014 44.224 1.00 87.12 808 TRP A C 1
ATOM 6245 O O . TRP A 1 808 ? -24.869 -1.827 44.495 1.00 87.12 808 TRP A O 1
ATOM 6255 N N . LEU A 1 809 ? -23.774 0.117 44.911 1.00 90.62 809 LEU A N 1
ATOM 6256 C CA . LEU A 1 809 ? -24.669 0.677 45.922 1.00 90.62 809 LEU A CA 1
ATOM 6257 C C . LEU A 1 809 ? -25.540 1.764 45.278 1.00 90.62 809 LEU A C 1
ATOM 6259 O O . LEU A 1 809 ? -25.025 2.723 44.700 1.00 90.62 809 LEU A O 1
ATOM 6263 N N . TRP A 1 810 ? -26.857 1.627 45.398 1.00 92.69 810 TRP A N 1
ATOM 6264 C CA . TRP A 1 810 ? -27.841 2.617 44.958 1.00 92.69 810 TRP A CA 1
ATOM 6265 C C . TRP A 1 810 ? -28.246 3.550 46.088 1.00 92.69 810 TRP A C 1
ATOM 6267 O O . TRP A 1 810 ? -28.125 3.193 47.259 1.00 92.69 810 TRP A O 1
ATOM 6277 N N . ASP A 1 811 ? -28.778 4.719 45.728 1.00 91.12 811 ASP A N 1
ATOM 6278 C CA . ASP A 1 811 ? -29.464 5.643 46.639 1.00 91.12 811 ASP A CA 1
ATOM 6279 C C . ASP A 1 811 ? -28.593 6.127 47.828 1.00 91.12 811 ASP A C 1
ATOM 6281 O O . ASP A 1 811 ? -29.091 6.682 48.796 1.00 91.12 811 ASP A O 1
ATOM 6285 N N . MET A 1 812 ? -27.258 6.009 47.733 1.00 91.25 812 MET A N 1
ATOM 6286 C CA . MET A 1 812 ? -26.280 6.585 48.682 1.00 91.25 812 MET A CA 1
ATOM 6287 C C . MET A 1 812 ? -26.259 8.133 48.657 1.00 91.25 812 MET A C 1
ATOM 6289 O O . MET A 1 812 ? -25.377 8.772 49.231 1.00 91.25 812 MET A O 1
ATOM 6293 N N . SER A 1 813 ? -27.167 8.777 47.925 1.00 89.44 813 SER A N 1
ATOM 6294 C CA . SER A 1 813 ? -27.341 10.228 47.849 1.00 89.44 813 SER A CA 1
ATOM 6295 C C . SER A 1 813 ? -28.760 10.542 47.373 1.00 89.44 813 SER A C 1
ATOM 6297 O O . SER A 1 813 ? -29.223 9.986 46.377 1.00 89.44 813 SER A O 1
ATOM 6299 N N . GLY A 1 814 ? -29.443 11.467 48.046 1.00 87.75 814 GLY A N 1
ATOM 6300 C CA . GLY A 1 814 ? -30.865 11.720 47.804 1.00 87.75 814 GLY A CA 1
ATOM 6301 C C . GLY A 1 814 ? -31.766 10.574 48.283 1.00 87.75 814 GLY A C 1
ATOM 6302 O O . GLY A 1 814 ? -31.402 9.823 49.170 1.00 87.75 814 GLY A O 1
ATOM 6303 N N . ASN A 1 815 ? -32.968 10.495 47.711 1.00 89.38 815 ASN A N 1
ATOM 6304 C CA . ASN A 1 815 ? -34.077 9.606 48.082 1.00 89.38 815 ASN A CA 1
ATOM 6305 C C . ASN A 1 815 ? -34.484 9.726 49.567 1.00 89.38 815 ASN A C 1
ATOM 6307 O O . ASN A 1 815 ? -35.350 10.566 49.840 1.00 89.38 815 ASN A O 1
ATOM 6311 N N . ILE A 1 816 ? -33.881 9.018 50.530 1.00 88.75 816 ILE A N 1
ATOM 6312 C CA . ILE A 1 816 ? -34.046 9.298 51.973 1.00 88.75 816 ILE A CA 1
ATOM 6313 C C . ILE A 1 816 ? -32.723 9.553 52.713 1.00 88.75 816 ILE A C 1
ATOM 6315 O O . ILE A 1 816 ? -31.689 8.959 52.434 1.00 88.75 816 ILE A O 1
ATOM 6319 N N . SER A 1 817 ? -32.784 10.390 53.754 1.00 87.12 817 SER A N 1
ATOM 6320 C CA . SER A 1 817 ? -31.653 10.580 54.666 1.00 87.12 817 SER A CA 1
ATOM 6321 C C . SER A 1 817 ? -31.466 9.322 55.518 1.00 87.12 817 SER A C 1
ATOM 6323 O O . SER A 1 817 ? -32.393 8.891 56.210 1.00 87.12 817 SER A O 1
ATOM 6325 N N . GLU A 1 818 ? -30.267 8.749 55.525 1.00 90.44 818 GLU A N 1
ATOM 6326 C CA . GLU A 1 818 ? -29.993 7.488 56.222 1.00 90.44 818 GLU A CA 1
ATOM 6327 C C . GLU A 1 818 ? -29.448 7.713 57.634 1.00 90.44 818 GLU A C 1
ATOM 6329 O O . GLU A 1 818 ? -28.470 8.441 57.820 1.00 90.44 818 GLU A O 1
ATOM 6334 N N . TRP A 1 819 ? -30.050 7.057 58.632 1.00 88.75 819 TRP A N 1
ATOM 6335 C CA . TRP A 1 819 ? -29.534 7.014 60.002 1.00 88.75 819 TRP A CA 1
ATOM 6336 C C . TRP A 1 819 ? -28.160 6.327 60.072 1.00 88.75 819 TRP A C 1
ATOM 6338 O O . TRP A 1 819 ? -28.011 5.176 59.662 1.00 88.75 819 TRP A O 1
ATOM 6348 N N . VAL A 1 820 ? -27.187 7.000 60.692 1.00 87.69 820 VAL A N 1
ATOM 6349 C CA . VAL A 1 820 ? -25.842 6.473 60.979 1.00 87.69 820 VAL A CA 1
ATOM 6350 C C . VAL A 1 820 ? -25.545 6.502 62.484 1.00 87.69 820 VAL A C 1
ATOM 6352 O O . VAL A 1 820 ? -26.218 7.185 63.264 1.00 87.69 820 VAL A O 1
ATOM 6355 N N . LEU A 1 821 ? -24.524 5.760 62.910 1.00 85.19 821 LEU A N 1
ATOM 6356 C CA . LEU A 1 821 ? -23.942 5.844 64.251 1.00 85.19 821 LEU A CA 1
ATOM 6357 C C . LEU A 1 821 ? -22.752 6.813 64.238 1.00 85.19 821 LEU A C 1
ATOM 6359 O O . LEU A 1 821 ? -21.740 6.534 63.600 1.00 85.19 821 LEU A O 1
ATOM 6363 N N . LEU A 1 822 ? -22.848 7.924 64.971 1.00 80.75 822 LEU A N 1
ATOM 6364 C CA . LEU A 1 822 ? -21.746 8.871 65.168 1.00 80.75 822 LEU A CA 1
ATOM 6365 C C . LEU A 1 822 ? -21.198 8.735 66.594 1.00 80.75 822 LEU A C 1
ATOM 6367 O O . LEU A 1 822 ? -21.972 8.809 67.548 1.00 80.75 822 LEU A O 1
ATOM 6371 N N . ALA A 1 823 ? -19.889 8.540 66.758 1.00 71.50 823 ALA A N 1
ATOM 6372 C CA . ALA A 1 823 ? -19.260 8.488 68.080 1.00 71.50 823 ALA A CA 1
ATOM 6373 C C . ALA A 1 823 ? -19.204 9.881 68.741 1.00 71.50 823 ALA A C 1
ATOM 6375 O O . ALA A 1 823 ? -19.031 10.896 68.063 1.00 71.50 823 ALA A O 1
ATOM 6376 N N . ASP A 1 824 ? -19.326 9.947 70.069 1.00 63.94 824 ASP A N 1
ATOM 6377 C CA . ASP A 1 824 ? -19.108 11.200 70.800 1.00 63.94 824 ASP A CA 1
ATOM 6378 C C . ASP A 1 824 ? -17.614 11.566 70.892 1.00 63.94 824 ASP A C 1
ATOM 6380 O O . ASP A 1 824 ? -16.748 10.713 71.096 1.00 63.94 824 ASP A O 1
ATOM 6384 N N . ALA A 1 825 ? -17.320 12.868 70.812 1.00 51.75 825 ALA A N 1
ATOM 6385 C CA . ALA A 1 825 ? -15.962 13.422 70.720 1.00 51.75 825 ALA A CA 1
ATOM 6386 C C . ALA A 1 825 ? -15.042 13.138 71.930 1.00 51.75 825 ALA A C 1
ATOM 6388 O O . ALA A 1 825 ? -13.837 13.360 71.841 1.00 51.75 825 ALA A O 1
ATOM 6389 N N . ASP A 1 826 ? -15.586 12.629 73.039 1.00 47.91 826 ASP A N 1
ATOM 6390 C CA . ASP A 1 826 ? -14.826 12.227 74.231 1.00 47.91 826 ASP A CA 1
ATOM 6391 C C . ASP A 1 826 ? -14.194 10.818 74.107 1.00 47.91 826 ASP A C 1
ATOM 6393 O O . ASP A 1 826 ? -13.584 10.327 75.058 1.00 47.91 826 ASP A O 1
ATOM 6397 N N . GLY A 1 827 ? -14.354 10.129 72.966 1.00 45.25 827 GLY A N 1
ATOM 6398 C CA . GLY A 1 827 ? -13.780 8.794 72.723 1.00 45.25 827 GLY A CA 1
ATOM 6399 C C . GLY A 1 827 ? -14.428 7.669 73.545 1.00 45.25 827 GLY A C 1
ATOM 6400 O O . GLY A 1 827 ? -13.825 6.615 73.760 1.00 45.25 827 GLY A O 1
ATOM 6401 N N . GLY A 1 828 ? -15.639 7.911 74.054 1.00 48.16 828 GLY A N 1
ATOM 6402 C CA . GLY A 1 828 ? -16.401 6.987 74.891 1.00 48.16 828 GLY A CA 1
ATOM 6403 C C . GLY A 1 828 ? -17.214 5.951 74.106 1.00 48.16 828 GLY A C 1
ATOM 6404 O O . GLY A 1 828 ? -17.228 5.917 72.883 1.00 48.16 828 GLY A O 1
ATOM 6405 N N . SER A 1 829 ? -17.947 5.110 74.839 1.00 50.84 829 SER A N 1
ATOM 6406 C CA . SER A 1 829 ? -18.875 4.107 74.283 1.00 50.84 829 SER A CA 1
ATOM 6407 C C . SER A 1 829 ? -20.299 4.644 74.047 1.00 50.84 829 SER A C 1
ATOM 6409 O O . SER A 1 829 ? -21.246 3.861 73.946 1.00 50.84 829 SER A O 1
ATOM 6411 N N . SER A 1 830 ? -20.463 5.969 73.976 1.00 60.03 830 SER A N 1
ATOM 6412 C CA . SER A 1 830 ? -21.721 6.638 73.637 1.00 60.03 830 SER A CA 1
ATOM 6413 C C . SER A 1 830 ? -21.738 7.079 72.173 1.00 60.03 830 SER A C 1
ATOM 6415 O O . SER A 1 830 ? -20.719 7.475 71.603 1.00 60.03 830 SER A O 1
ATOM 6417 N N . TYR A 1 831 ? -22.922 6.982 71.570 1.00 71.06 831 TYR A N 1
ATOM 6418 C CA . TYR A 1 831 ? -23.170 7.306 70.171 1.00 71.06 831 TYR A CA 1
ATOM 6419 C C . TYR A 1 831 ? -24.356 8.263 70.067 1.00 71.06 831 TYR A C 1
ATOM 6421 O O . TYR A 1 831 ? -25.374 8.074 70.739 1.00 71.06 831 TYR A O 1
ATOM 6429 N N . ALA A 1 832 ? -24.230 9.264 69.201 1.00 70.25 832 ALA A N 1
ATOM 6430 C CA . ALA A 1 832 ? -25.254 10.264 68.940 1.00 70.25 832 ALA A CA 1
ATOM 6431 C C . ALA A 1 832 ? -26.049 9.937 67.658 1.00 70.25 832 ALA A C 1
ATOM 6433 O O . ALA A 1 832 ? -25.469 9.429 66.692 1.00 70.25 832 ALA A O 1
ATOM 6434 N N . PRO A 1 833 ? -27.354 10.270 67.603 1.00 73.75 833 PRO A N 1
ATOM 6435 C CA . PRO A 1 833 ? -28.142 10.162 66.381 1.00 73.75 833 PRO A CA 1
ATOM 6436 C C . PRO A 1 833 ? -27.676 11.190 65.339 1.00 73.75 833 PRO A C 1
ATOM 6438 O O . PRO A 1 833 ? -27.659 12.402 65.582 1.00 73.75 833 PRO A O 1
ATOM 6441 N N . ALA A 1 834 ? -27.326 10.702 64.154 1.00 79.19 834 ALA A N 1
ATOM 6442 C CA . ALA A 1 834 ? -26.947 11.514 63.005 1.00 79.19 834 ALA A CA 1
ATOM 6443 C C . ALA A 1 834 ? -27.417 10.850 61.704 1.00 79.19 834 ALA A C 1
ATOM 6445 O O . ALA A 1 834 ? -27.739 9.662 61.694 1.00 79.19 834 ALA A O 1
ATOM 6446 N N . HIS A 1 835 ? -27.452 11.608 60.610 1.00 82.50 835 HIS A N 1
ATOM 6447 C CA . HIS A 1 835 ? -27.788 11.082 59.286 1.00 82.50 835 HIS A CA 1
ATOM 6448 C C . HIS A 1 835 ? -26.882 11.642 58.181 1.00 82.50 835 HIS A C 1
ATOM 6450 O O . HIS A 1 835 ? -26.261 12.695 58.354 1.00 82.50 835 HIS A O 1
ATOM 6456 N N . ARG A 1 836 ? -26.813 10.927 57.052 1.00 85.44 836 ARG A N 1
ATOM 6457 C CA . ARG A 1 836 ? -26.118 11.318 55.808 1.00 85.44 836 ARG A CA 1
ATOM 6458 C C . ARG A 1 836 ? -27.059 11.160 54.591 1.00 85.44 836 ARG A C 1
ATOM 6460 O O . ARG A 1 836 ? -28.237 10.857 54.762 1.00 85.44 836 ARG A O 1
ATOM 6467 N N . GLY A 1 837 ? -26.563 11.408 53.375 1.00 82.31 837 GLY A N 1
ATOM 6468 C CA . GLY A 1 837 ? -27.265 11.151 52.103 1.00 82.31 837 GLY A CA 1
ATOM 6469 C C . GLY A 1 837 ? -28.050 12.330 51.513 1.00 82.31 837 GLY A C 1
ATOM 6470 O O . GLY A 1 837 ? -27.964 12.574 50.311 1.00 82.31 837 GLY A O 1
ATOM 6471 N N . GLY A 1 838 ? -28.775 13.097 52.332 1.00 83.25 838 GLY A N 1
ATOM 6472 C CA . GLY A 1 838 ? -29.799 14.028 51.824 1.00 83.25 838 GLY A CA 1
ATOM 6473 C C . GLY A 1 838 ? -31.069 13.277 51.404 1.00 83.25 838 GLY A C 1
ATOM 6474 O O . GLY A 1 838 ? -31.194 12.096 51.693 1.00 83.25 838 GLY A O 1
ATOM 6475 N N . SER A 1 839 ? -32.042 13.932 50.762 1.00 83.12 839 SER A N 1
ATOM 6476 C CA . SER A 1 839 ? -33.332 13.281 50.472 1.00 83.12 839 SER A CA 1
ATOM 6477 C C . SER A 1 839 ? -34.061 13.842 49.244 1.00 83.12 839 SER A C 1
ATOM 6479 O O . SER A 1 839 ? -33.636 14.805 48.607 1.00 83.12 839 SER A O 1
ATOM 6481 N N . TYR A 1 840 ? -35.239 13.284 48.953 1.00 80.81 840 TYR A N 1
ATOM 6482 C CA . TYR A 1 840 ? -36.193 13.816 47.973 1.00 80.81 840 TYR A CA 1
ATOM 6483 C C . TYR A 1 840 ? -36.695 15.247 48.280 1.00 80.81 840 TYR A C 1
ATOM 6485 O O . TYR A 1 840 ? -37.380 15.853 47.449 1.00 80.81 840 TYR A O 1
ATOM 6493 N N . PHE A 1 841 ? -36.432 15.769 49.484 1.00 75.88 841 PHE A N 1
ATOM 6494 C CA . PHE A 1 841 ? -36.918 17.063 49.975 1.00 75.88 841 PHE A CA 1
ATOM 6495 C C . PHE A 1 841 ? -35.776 18.033 50.313 1.00 75.88 841 PHE A C 1
ATOM 6497 O O . PHE A 1 841 ? -35.875 19.221 50.001 1.00 75.88 841 PHE A O 1
ATOM 6504 N N . ASP A 1 842 ? -34.674 17.515 50.859 1.00 72.25 842 ASP A N 1
ATOM 6505 C CA . ASP A 1 842 ? -33.483 18.270 51.247 1.00 72.25 842 ASP A CA 1
ATOM 6506 C C . ASP A 1 842 ? -32.323 17.965 50.292 1.00 72.25 842 ASP A C 1
ATOM 6508 O O . ASP A 1 842 ? -32.001 16.805 50.040 1.00 72.25 842 ASP A O 1
ATOM 6512 N N . ASN A 1 843 ? -31.673 19.005 49.762 1.00 66.31 843 ASN A N 1
ATOM 6513 C CA . ASN A 1 843 ? -30.580 18.858 48.795 1.00 66.31 843 ASN A CA 1
ATOM 6514 C C . ASN A 1 843 ? -29.438 17.978 49.362 1.00 66.31 843 ASN A C 1
ATOM 6516 O O . ASN A 1 843 ? -28.992 18.287 50.475 1.00 66.31 843 ASN A O 1
ATOM 6520 N N . PRO A 1 844 ? -28.914 16.962 48.635 1.00 63.00 844 PRO A N 1
ATOM 6521 C CA . PRO A 1 844 ? -27.691 16.239 49.011 1.00 63.00 844 PRO A CA 1
ATOM 6522 C C . PRO A 1 844 ? -26.475 17.175 48.945 1.00 63.00 844 PRO A C 1
ATOM 6524 O O . PRO A 1 844 ? -25.705 17.198 47.993 1.00 63.00 844 PRO A O 1
ATOM 6527 N N . SER A 1 845 ? -26.340 18.030 49.952 1.00 53.94 845 SER A N 1
ATOM 6528 C CA . SER A 1 845 ? -25.396 19.143 49.983 1.00 53.94 845 SER A CA 1
ATOM 6529 C C . SER A 1 845 ? -24.024 18.680 50.471 1.00 53.94 845 SER A C 1
ATOM 6531 O O . SER A 1 845 ? -23.613 19.010 51.584 1.00 53.94 845 SER A O 1
ATOM 6533 N N . ALA A 1 846 ? -23.319 17.946 49.601 1.00 57.88 846 ALA A N 1
ATOM 6534 C CA . ALA A 1 846 ? -22.131 17.139 49.909 1.00 57.88 846 ALA A CA 1
ATOM 6535 C C . ALA A 1 846 ? -22.448 15.936 50.827 1.00 57.88 846 ALA A C 1
ATOM 6537 O O . ALA A 1 846 ? -23.531 15.852 51.408 1.00 57.88 846 ALA A O 1
ATOM 6538 N N . LEU A 1 847 ? -21.498 15.008 50.992 1.00 63.28 847 LEU A N 1
ATOM 6539 C CA . LEU A 1 847 ? -21.658 13.760 51.770 1.00 63.28 847 LEU A CA 1
ATOM 6540 C C . LEU A 1 847 ? -21.772 13.964 53.307 1.00 63.28 847 LEU A C 1
ATOM 6542 O O . LEU A 1 847 ? -21.438 13.075 54.087 1.00 63.28 847 LEU A O 1
ATOM 6546 N N . ARG A 1 848 ? -22.223 15.138 53.770 1.00 64.06 848 ARG A N 1
ATOM 6547 C CA . ARG A 1 848 ? -22.148 15.633 55.158 1.00 64.06 848 ARG A CA 1
ATOM 6548 C C . ARG A 1 848 ? -22.853 14.743 56.186 1.00 64.06 848 ARG A C 1
ATOM 6550 O O . ARG A 1 848 ? -23.982 14.306 55.975 1.00 64.06 848 ARG A O 1
ATOM 6557 N N . VAL A 1 849 ? -22.247 14.627 57.371 1.00 62.75 849 VAL A N 1
ATOM 6558 C CA . VAL A 1 849 ? -22.964 14.258 58.603 1.00 62.75 849 VAL A CA 1
ATOM 6559 C C . VAL A 1 849 ? -23.843 15.426 59.053 1.00 62.75 849 VAL A C 1
ATOM 6561 O O . VAL A 1 849 ? -23.341 16.524 59.293 1.00 62.75 849 VAL A O 1
ATOM 6564 N N . SER A 1 850 ? -25.132 15.170 59.259 1.00 65.19 850 SER A N 1
ATOM 6565 C CA . SER A 1 850 ? -26.041 16.060 59.990 1.00 65.19 850 SER A CA 1
ATOM 6566 C C . SER A 1 850 ? -26.328 15.461 61.368 1.00 65.19 850 SER A C 1
ATOM 6568 O O . SER A 1 850 ? -27.058 14.475 61.493 1.00 65.19 850 SER A O 1
ATOM 6570 N N . ARG A 1 851 ? -25.718 16.028 62.417 1.00 61.88 851 ARG A N 1
ATOM 6571 C CA . ARG A 1 851 ? -25.956 15.623 63.814 1.00 61.88 851 ARG A CA 1
ATOM 6572 C C . ARG A 1 851 ? -27.287 16.201 64.298 1.00 61.88 851 ARG A C 1
ATOM 6574 O O . ARG A 1 851 ? -27.536 17.389 64.111 1.00 61.88 851 ARG A O 1
ATOM 6581 N N . VAL A 1 852 ? -28.122 15.388 64.944 1.00 58.72 852 VAL A N 1
ATOM 6582 C CA . VAL A 1 852 ? -29.416 15.853 65.468 1.00 58.72 852 VAL A CA 1
ATOM 6583 C C . VAL A 1 852 ? -29.222 16.484 66.849 1.00 58.72 852 VAL A C 1
ATOM 6585 O O . VAL A 1 852 ? -28.827 15.810 67.799 1.00 58.72 852 VAL A O 1
ATOM 6588 N N . GLU A 1 853 ? -29.503 17.783 66.973 1.00 50.66 853 GLU A N 1
ATOM 6589 C CA . GLU A 1 853 ? -29.544 18.471 68.268 1.00 50.66 853 GLU A CA 1
ATOM 6590 C C . GLU A 1 853 ? -30.857 18.164 69.006 1.00 50.66 853 GLU A C 1
ATOM 6592 O O . GLU A 1 853 ? -31.946 18.315 68.448 1.00 50.66 853 GLU A O 1
ATOM 6597 N N . ALA A 1 854 ? -30.754 17.789 70.286 1.00 41.16 854 ALA A N 1
ATOM 6598 C CA . ALA A 1 854 ? -31.860 17.340 71.145 1.00 41.16 854 ALA A CA 1
ATOM 6599 C C . ALA A 1 854 ? -32.807 18.466 71.638 1.00 41.16 854 ALA A C 1
ATOM 6601 O O . ALA A 1 854 ? -33.288 18.437 72.769 1.00 41.16 854 ALA A O 1
ATOM 6602 N N . GLU A 1 855 ? -33.029 19.481 70.798 1.00 37.28 855 GLU A N 1
ATOM 6603 C CA . GLU A 1 855 ? -34.101 20.483 70.930 1.00 37.28 855 GLU A CA 1
ATOM 6604 C C . GLU A 1 855 ? -34.988 20.558 69.661 1.00 37.28 855 GLU A C 1
ATOM 6606 O O . GLU A 1 855 ? -36.002 21.260 69.646 1.00 37.28 855 GLU A O 1
ATOM 6611 N N . GLN A 1 856 ? -34.631 19.860 68.570 1.00 43.19 856 GLN A N 1
ATOM 6612 C CA . GLN A 1 856 ? -35.347 19.936 67.282 1.00 43.19 856 GLN A CA 1
ATOM 6613 C C . GLN A 1 856 ? -36.381 18.809 67.086 1.00 43.19 856 GLN A C 1
ATOM 6615 O O . GLN A 1 856 ? -37.288 18.923 66.255 1.00 43.19 856 GLN A O 1
ATOM 6620 N N . ASP A 1 857 ? -36.293 17.751 67.888 1.00 42.62 857 ASP A N 1
ATOM 6621 C CA . ASP A 1 857 ? -37.211 16.613 67.936 1.00 42.62 857 ASP A CA 1
ATOM 6622 C C . ASP A 1 857 ? -38.593 16.975 68.513 1.00 42.62 857 ASP A C 1
ATOM 6624 O O . ASP A 1 857 ? -39.603 16.464 68.020 1.00 42.62 857 ASP A O 1
ATOM 6628 N N . GLU A 1 858 ? -38.686 17.941 69.440 1.00 36.50 858 GLU A N 1
ATOM 6629 C CA . GLU A 1 858 ? -39.973 18.431 69.980 1.00 36.50 858 GLU A CA 1
ATOM 6630 C C . GLU A 1 858 ? -40.936 18.996 68.907 1.00 36.50 858 GLU A C 1
ATOM 6632 O O . GLU A 1 858 ? -42.143 19.082 69.144 1.00 36.50 858 GLU A O 1
ATOM 6637 N N . ASN A 1 859 ? -40.433 19.367 67.720 1.00 35.97 859 ASN A N 1
ATOM 6638 C CA . ASN A 1 859 ? -41.225 19.960 66.632 1.00 35.97 859 ASN A CA 1
ATOM 6639 C C . ASN A 1 859 ? -41.545 18.997 65.468 1.00 35.97 859 ASN A C 1
ATOM 6641 O O . ASN A 1 859 ? -42.262 19.386 64.545 1.00 35.97 859 ASN A O 1
ATOM 6645 N N . GLY A 1 860 ? -41.054 17.751 65.494 1.00 44.56 860 GLY A N 1
ATOM 6646 C CA . GLY A 1 860 ? -41.508 16.671 64.603 1.00 44.56 860 GLY A CA 1
ATOM 6647 C C . GLY A 1 860 ? -41.249 16.830 63.094 1.00 44.56 860 GLY A C 1
ATOM 6648 O O . GLY A 1 860 ? -41.871 16.123 62.305 1.00 44.56 860 GLY A O 1
ATOM 6649 N N . LEU A 1 861 ? -40.360 17.735 62.665 1.00 44.31 861 LEU A N 1
ATOM 6650 C CA . LEU A 1 861 ? -40.127 18.020 61.237 1.00 44.31 861 LEU A CA 1
ATOM 6651 C C . LEU A 1 861 ? -39.229 16.996 60.516 1.00 44.31 861 LEU A C 1
ATOM 6653 O O . LEU A 1 861 ? -39.434 16.757 59.330 1.00 44.31 861 LEU A O 1
ATOM 6657 N N . PHE A 1 862 ? -38.285 16.356 61.212 1.00 51.16 862 PHE A N 1
ATOM 6658 C CA . PHE A 1 862 ? -37.310 15.430 60.605 1.00 51.16 862 PHE A CA 1
ATOM 6659 C C . PHE A 1 862 ? -37.850 14.020 60.299 1.00 51.16 862 PHE A C 1
ATOM 6661 O O . PHE A 1 862 ? -37.168 13.227 59.657 1.00 51.16 862 PHE A O 1
ATOM 6668 N N . GLY A 1 863 ? -39.066 13.675 60.737 1.00 56.56 863 GLY A N 1
ATOM 6669 C CA . GLY A 1 863 ? -39.595 12.313 60.576 1.00 56.56 863 GLY A CA 1
ATOM 6670 C C . GLY A 1 863 ? -39.904 11.912 59.127 1.00 56.56 863 GLY A C 1
ATOM 6671 O O . GLY A 1 863 ? -39.845 10.734 58.792 1.00 56.56 863 GLY A O 1
ATOM 6672 N N . PHE A 1 864 ? -40.226 12.870 58.255 1.00 63.16 864 PHE A N 1
ATOM 6673 C CA . PHE A 1 864 ? -40.782 12.583 56.924 1.00 63.16 864 PHE A CA 1
ATOM 6674 C C . PHE A 1 864 ? -39.752 12.113 55.885 1.00 63.16 864 PHE A C 1
ATOM 6676 O O . PHE A 1 864 ? -40.139 11.517 54.880 1.00 63.16 864 PHE A O 1
ATOM 6683 N N . THR A 1 865 ? -38.465 12.387 56.112 1.00 73.69 865 THR A N 1
ATOM 6684 C CA . THR A 1 865 ? -37.372 12.186 55.142 1.00 73.69 865 THR A CA 1
ATOM 6685 C C . THR A 1 865 ? -36.294 11.210 55.614 1.00 73.69 865 THR A C 1
ATOM 6687 O O . THR A 1 865 ? -35.439 10.849 54.812 1.00 73.69 865 THR A O 1
ATOM 6690 N N . ALA A 1 866 ? -36.331 10.774 56.878 1.00 79.50 866 ALA A N 1
ATOM 6691 C CA . ALA A 1 866 ? -35.334 9.882 57.465 1.00 79.50 866 ALA A CA 1
ATOM 6692 C C . ALA A 1 866 ? -35.758 8.401 57.443 1.00 79.50 866 ALA A C 1
ATOM 6694 O O . ALA A 1 866 ? -36.902 8.060 57.767 1.00 79.50 866 ALA A O 1
ATOM 6695 N N . GLY A 1 867 ? -34.797 7.532 57.132 1.00 89.56 867 GLY A N 1
ATOM 6696 C CA . GLY A 1 867 ? -34.900 6.075 57.195 1.00 89.56 867 GLY A CA 1
ATOM 6697 C C . GLY A 1 867 ? -33.525 5.431 57.403 1.00 89.56 867 GLY A C 1
ATOM 6698 O O . GLY A 1 867 ? -32.703 5.963 58.146 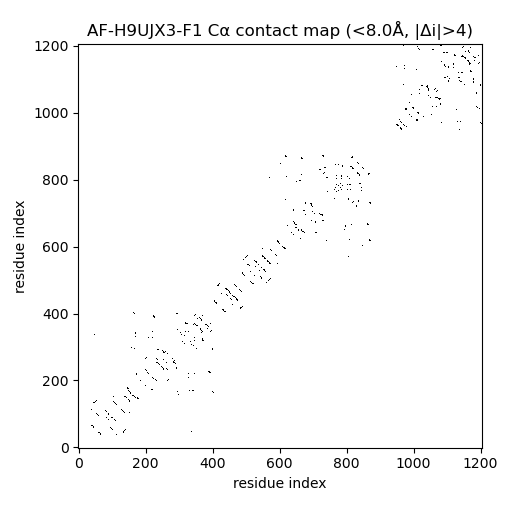1.00 89.56 867 GLY A O 1
ATOM 6699 N N . LEU A 1 868 ? -33.274 4.253 56.830 1.00 93.44 868 LEU A N 1
ATOM 6700 C CA . LEU A 1 868 ? -32.119 3.426 57.196 1.00 93.44 868 LEU A CA 1
ATOM 6701 C C . LEU A 1 868 ? -31.620 2.528 56.059 1.00 93.44 868 LEU A C 1
ATOM 6703 O O . LEU A 1 868 ? -32.404 2.059 55.236 1.00 93.44 868 LEU A O 1
ATOM 6707 N N . ARG A 1 869 ? -30.325 2.209 56.118 1.00 95.38 869 ARG A N 1
ATOM 6708 C CA . ARG A 1 869 ? -29.646 1.134 55.382 1.00 95.38 869 ARG A CA 1
ATOM 6709 C C . ARG A 1 869 ? -29.092 0.114 56.374 1.00 95.38 869 ARG A C 1
ATOM 6711 O O . ARG A 1 869 ? -28.803 0.449 57.524 1.00 95.38 869 ARG A O 1
ATOM 6718 N N . ILE A 1 870 ? -28.983 -1.140 55.946 1.00 96.31 870 ILE A N 1
ATOM 6719 C CA . ILE A 1 870 ? -28.434 -2.228 56.763 1.00 96.31 870 ILE A CA 1
ATOM 6720 C C . ILE A 1 870 ? -26.918 -2.281 56.582 1.00 96.31 870 ILE A C 1
ATOM 6722 O O . ILE A 1 870 ? -26.436 -2.352 55.457 1.00 96.31 870 ILE A O 1
ATOM 6726 N N . ALA A 1 871 ? -26.186 -2.307 57.691 1.00 93.38 871 ALA A N 1
ATOM 6727 C CA . ALA A 1 871 ? -24.770 -2.637 57.759 1.00 93.38 871 ALA A CA 1
ATOM 6728 C C . ALA A 1 871 ? -24.538 -3.856 58.666 1.00 93.38 871 ALA A C 1
ATOM 6730 O O . ALA A 1 871 ? -25.383 -4.199 59.499 1.00 93.38 871 ALA A O 1
ATOM 6731 N N . ARG A 1 872 ? -23.388 -4.518 58.525 1.00 89.19 872 ARG A N 1
ATOM 6732 C CA . ARG A 1 872 ? -22.985 -5.681 59.332 1.00 89.19 872 ARG A CA 1
ATOM 6733 C C . ARG A 1 872 ? -21.456 -5.770 59.401 1.00 89.19 872 ARG A C 1
ATOM 6735 O O . ARG A 1 872 ? -20.782 -5.541 58.405 1.00 89.19 872 ARG A O 1
ATOM 6742 N N . GLY A 1 873 ? -20.894 -6.087 60.567 1.00 78.88 873 GLY A N 1
ATOM 6743 C CA . GLY A 1 873 ? -19.444 -6.295 60.705 1.00 78.88 873 GLY A CA 1
ATOM 6744 C C . GLY A 1 873 ? -18.991 -7.662 60.180 1.00 78.88 873 GLY A C 1
ATOM 6745 O O . GLY A 1 873 ? -19.777 -8.611 60.174 1.00 78.88 873 GLY A O 1
ATOM 6746 N N . ALA A 1 874 ? -17.723 -7.786 59.779 1.00 64.12 874 ALA A N 1
ATOM 6747 C CA . ALA A 1 874 ? -17.087 -9.096 59.636 1.00 64.12 874 ALA A CA 1
ATOM 6748 C C . ALA A 1 874 ? -17.044 -9.844 60.989 1.00 64.12 874 ALA A C 1
ATOM 6750 O O . ALA A 1 874 ? -17.053 -9.229 62.058 1.00 64.12 874 ALA A O 1
ATOM 6751 N N . ALA A 1 875 ? -17.012 -11.180 60.954 1.00 55.62 875 ALA A N 1
ATOM 6752 C CA . ALA A 1 875 ? -17.009 -11.999 62.167 1.00 55.62 875 ALA A CA 1
ATOM 6753 C C . ALA A 1 875 ? -15.653 -11.915 62.896 1.00 55.62 875 ALA A C 1
ATOM 6755 O O . ALA A 1 875 ? -14.620 -12.288 62.341 1.00 55.62 875 ALA A O 1
ATOM 6756 N N . ASP A 1 876 ? -15.652 -11.450 64.150 1.00 46.75 876 ASP A N 1
ATOM 6757 C CA . ASP A 1 876 ? -14.425 -11.253 64.934 1.00 46.75 876 ASP A CA 1
ATOM 6758 C C . ASP A 1 876 ? -13.802 -12.591 65.375 1.00 46.75 876 ASP A C 1
ATOM 6760 O O . ASP A 1 876 ? -14.274 -13.255 66.302 1.00 46.75 876 ASP A O 1
ATOM 6764 N N . THR A 1 877 ? -12.710 -12.987 64.715 1.00 38.62 877 THR A N 1
ATOM 6765 C CA . THR A 1 877 ? -11.926 -14.184 65.059 1.00 38.62 877 THR A CA 1
ATOM 6766 C C . THR A 1 877 ? -10.780 -13.910 66.044 1.00 38.62 877 THR A C 1
ATOM 6768 O O . THR A 1 877 ? -9.982 -14.816 66.300 1.00 38.62 877 THR A O 1
ATOM 6771 N N . SER A 1 878 ? -10.647 -12.691 66.586 1.00 32.34 878 SER A N 1
ATOM 6772 C CA . SER A 1 878 ? -9.468 -12.259 67.353 1.00 32.34 878 SER A CA 1
ATOM 6773 C C . SER A 1 878 ? -9.755 -12.024 68.848 1.00 32.34 878 SER A C 1
ATOM 6775 O O . SER A 1 878 ? -10.701 -11.331 69.215 1.00 32.34 878 SER A O 1
ATOM 6777 N N . PRO A 1 879 ? -8.922 -12.540 69.776 1.00 28.53 879 PRO A N 1
ATOM 6778 C CA . PRO A 1 879 ? -9.124 -12.319 71.206 1.00 28.53 879 PRO A CA 1
ATOM 6779 C C . PRO A 1 879 ? -8.796 -10.871 71.607 1.00 28.53 879 PRO A C 1
ATOM 6781 O O . PRO A 1 879 ? -7.654 -10.415 71.514 1.00 28.53 879 PRO A O 1
ATOM 6784 N N . ALA A 1 880 ? -9.805 -10.154 72.104 1.00 32.09 880 ALA A N 1
ATOM 6785 C CA . ALA A 1 880 ? -9.728 -8.727 72.406 1.00 32.09 880 ALA A CA 1
ATOM 6786 C C . ALA A 1 880 ? -8.637 -8.353 73.435 1.00 32.09 880 ALA A C 1
ATOM 6788 O O . ALA A 1 880 ? -8.792 -8.562 74.639 1.00 32.09 880 ALA A O 1
ATOM 6789 N N . THR A 1 881 ? -7.575 -7.686 72.967 1.00 26.50 881 THR A N 1
ATOM 6790 C CA . THR A 1 881 ? -6.629 -6.940 73.817 1.00 26.50 881 THR A CA 1
ATOM 6791 C C . THR A 1 881 ? -6.066 -5.728 73.066 1.00 26.50 881 THR A C 1
ATOM 6793 O O . THR A 1 881 ? -5.167 -5.876 72.246 1.00 26.50 881 THR A O 1
ATOM 6796 N N . ARG A 1 882 ? -6.559 -4.515 73.364 1.00 26.64 882 ARG A N 1
ATOM 6797 C CA . ARG A 1 882 ? -5.937 -3.247 72.932 1.00 26.64 882 ARG A CA 1
ATOM 6798 C C . ARG A 1 882 ? -5.246 -2.606 74.135 1.00 26.64 882 ARG A C 1
ATOM 6800 O O . ARG A 1 882 ? -5.912 -2.217 75.090 1.00 26.64 882 ARG A O 1
ATOM 6807 N N . VAL A 1 883 ? -3.917 -2.534 74.103 1.00 27.62 883 VAL A N 1
ATOM 6808 C CA . VAL A 1 883 ? -3.125 -1.772 75.083 1.00 27.62 883 VAL A CA 1
ATOM 6809 C C . VAL A 1 883 ? -3.124 -0.303 74.660 1.00 27.62 883 VAL A C 1
ATOM 6811 O O . VAL A 1 883 ? -2.995 -0.008 73.474 1.00 27.62 883 VAL A O 1
ATOM 6814 N N . VAL A 1 884 ? -3.281 0.609 75.619 1.00 28.91 884 VAL A N 1
ATOM 6815 C CA . VAL A 1 884 ? -3.205 2.059 75.392 1.00 28.91 884 VAL A CA 1
ATOM 6816 C C . VAL A 1 884 ? -1.758 2.526 75.598 1.00 28.91 884 VAL A C 1
ATOM 6818 O O . VAL A 1 884 ? -1.203 2.248 76.664 1.00 28.91 884 VAL A O 1
ATOM 6821 N N . PRO A 1 885 ? -1.136 3.226 74.632 1.00 30.84 885 PRO A N 1
ATOM 6822 C CA . PRO A 1 885 ? 0.074 4.009 74.863 1.00 30.84 885 PRO A CA 1
ATOM 6823 C C . PRO A 1 885 ? -0.293 5.380 75.454 1.00 30.84 885 PRO A C 1
ATOM 6825 O O . PRO A 1 885 ? -1.119 6.090 74.885 1.00 30.84 885 PRO A O 1
ATOM 6828 N N . ASP A 1 886 ? 0.329 5.749 76.575 1.00 28.64 886 ASP A N 1
ATOM 6829 C CA . ASP A 1 886 ? 0.255 7.104 77.143 1.00 28.64 886 ASP A CA 1
ATOM 6830 C C . ASP A 1 886 ? 1.220 8.082 76.433 1.00 28.64 886 ASP A C 1
ATOM 6832 O O . ASP A 1 886 ? 2.113 7.687 75.680 1.00 28.64 886 ASP A O 1
ATOM 6836 N N . SER A 1 887 ? 1.028 9.377 76.687 1.00 32.25 887 SER A N 1
ATOM 6837 C CA . SER A 1 887 ? 1.713 10.513 76.051 1.00 32.25 887 SER A CA 1
ATOM 6838 C C . SER A 1 887 ? 3.190 10.721 76.442 1.00 32.25 887 SER A C 1
ATOM 6840 O O . SER A 1 887 ? 3.527 10.580 77.612 1.00 32.25 887 SER A O 1
ATOM 6842 N N . GLU A 1 888 ? 3.986 11.203 75.472 1.00 35.44 888 GLU A N 1
ATOM 6843 C CA . GLU A 1 888 ? 5.203 12.053 75.558 1.00 35.44 888 GLU A CA 1
ATOM 6844 C C . GLU A 1 888 ? 6.258 11.843 76.691 1.00 35.44 888 GLU A C 1
ATOM 6846 O O . GLU A 1 888 ? 5.959 12.004 77.870 1.00 35.44 888 GLU A O 1
ATOM 6851 N N . GLN A 1 889 ? 7.554 11.703 76.335 1.00 28.56 889 GLN A N 1
ATOM 6852 C CA . GLN A 1 889 ? 8.615 12.744 76.505 1.00 28.56 889 GLN A CA 1
ATOM 6853 C C . GLN A 1 889 ? 10.080 12.217 76.423 1.00 28.56 889 GLN A C 1
ATOM 6855 O O . GLN A 1 889 ? 10.415 11.182 76.987 1.00 28.56 889 GLN A O 1
ATOM 6860 N N . GLU A 1 890 ? 10.931 13.037 75.782 1.00 29.52 890 GLU A N 1
ATOM 6861 C CA . GLU A 1 890 ? 12.409 13.199 75.871 1.00 29.52 890 GLU A CA 1
ATOM 6862 C C . GLU A 1 890 ? 13.428 12.085 75.461 1.00 29.52 890 GLU A C 1
ATOM 6864 O O . GLU A 1 890 ? 13.351 10.913 75.815 1.00 29.52 890 GLU A O 1
ATOM 6869 N N . GLU A 1 891 ? 14.458 12.546 74.728 1.00 30.28 891 GLU A N 1
ATOM 6870 C CA . GLU A 1 891 ? 15.745 11.913 74.344 1.00 30.28 891 GLU A CA 1
ATOM 6871 C C . GLU A 1 891 ? 16.797 11.946 75.511 1.00 30.28 891 GLU A C 1
ATOM 6873 O O . GLU A 1 891 ? 16.436 12.459 76.574 1.00 30.28 891 GLU A O 1
ATOM 6878 N N . PRO A 1 892 ? 18.098 11.516 75.408 1.00 42.66 892 PRO A N 1
ATOM 6879 C CA . PRO A 1 892 ? 18.901 11.089 74.238 1.00 42.66 892 PRO A CA 1
ATOM 6880 C C . PRO A 1 892 ? 19.841 9.854 74.406 1.00 42.66 892 PRO A C 1
ATOM 6882 O O . PRO A 1 892 ? 19.839 9.143 75.409 1.00 42.66 892 PRO A O 1
ATOM 6885 N N . ALA A 1 893 ? 20.655 9.618 73.362 1.00 31.83 893 ALA A N 1
ATOM 6886 C CA . ALA A 1 893 ? 21.586 8.500 73.114 1.00 31.83 893 ALA A CA 1
ATOM 6887 C C . ALA A 1 893 ? 22.768 8.315 74.106 1.00 31.83 893 ALA A C 1
ATOM 6889 O O . ALA A 1 893 ? 23.023 9.161 74.967 1.00 31.83 893 ALA A O 1
ATOM 6890 N N . PRO A 1 894 ? 23.559 7.226 73.939 1.00 32.69 894 PRO A N 1
ATOM 6891 C CA . PRO A 1 894 ? 24.943 7.451 73.476 1.00 32.69 894 PRO A CA 1
ATOM 6892 C C . PRO A 1 894 ? 25.552 6.411 72.495 1.00 32.69 894 PRO A C 1
ATOM 6894 O O . PRO A 1 894 ? 25.181 5.242 72.451 1.00 32.69 894 PRO A O 1
ATOM 6897 N N . GLU A 1 895 ? 26.576 6.880 71.777 1.00 29.88 895 GLU A N 1
ATOM 6898 C CA . GLU A 1 895 ? 27.574 6.189 70.920 1.00 29.88 895 GLU A CA 1
ATOM 6899 C C . GLU A 1 895 ? 28.809 5.700 71.759 1.00 29.88 895 GLU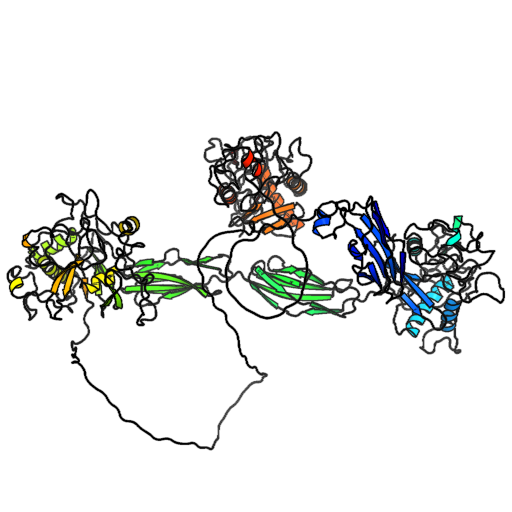 A C 1
ATOM 6901 O O . GLU A 1 895 ? 28.793 5.944 72.973 1.00 29.88 895 GLU A O 1
ATOM 6906 N N . PRO A 1 896 ? 29.943 5.142 71.227 1.00 44.28 896 PRO A N 1
ATOM 6907 C CA . PRO A 1 896 ? 30.275 4.571 69.894 1.00 44.28 896 PRO A CA 1
ATOM 6908 C C . PRO A 1 896 ? 31.211 3.300 69.894 1.00 44.28 896 PRO A C 1
ATOM 6910 O O . PRO A 1 896 ? 31.615 2.811 70.947 1.00 44.28 896 PRO A O 1
ATOM 6913 N N . GLN A 1 897 ? 31.691 2.896 68.692 1.00 27.70 897 GLN A N 1
ATOM 6914 C CA . GLN A 1 897 ? 32.982 2.200 68.375 1.00 27.70 897 GLN A CA 1
ATOM 6915 C C . GLN A 1 897 ? 33.180 0.688 68.711 1.00 27.70 897 GLN A C 1
ATOM 6917 O O . GLN A 1 897 ? 32.428 0.160 69.529 1.00 27.70 897 GLN A O 1
ATOM 6922 N N . PRO A 1 898 ? 34.195 -0.034 68.128 1.00 42.28 898 PRO A N 1
ATOM 6923 C CA . PRO A 1 898 ? 35.313 0.387 67.241 1.00 42.28 898 PRO A CA 1
ATOM 6924 C C . PRO A 1 898 ? 35.531 -0.427 65.922 1.00 42.28 898 PRO A C 1
ATOM 6926 O O . PRO A 1 898 ? 34.769 -1.324 65.575 1.00 42.28 898 PRO A O 1
ATOM 6929 N N . GLU A 1 899 ? 36.608 -0.087 65.195 1.00 29.55 899 GLU A N 1
ATOM 6930 C CA . GLU A 1 899 ? 37.093 -0.618 63.898 1.00 29.55 899 GLU A CA 1
ATOM 6931 C C . GLU A 1 899 ? 37.861 -1.971 63.973 1.00 29.55 899 GLU A C 1
ATOM 6933 O O . GLU A 1 899 ? 38.418 -2.291 65.024 1.00 29.55 899 GLU A O 1
ATOM 6938 N N . ALA A 1 900 ? 38.024 -2.686 62.834 1.00 30.20 900 ALA A N 1
ATOM 6939 C CA . ALA A 1 900 ? 39.326 -2.870 62.123 1.00 30.20 900 ALA A CA 1
ATOM 6940 C C . ALA A 1 900 ? 39.599 -4.237 61.411 1.00 30.20 900 ALA A C 1
ATOM 6942 O O . ALA A 1 900 ? 39.608 -5.286 62.044 1.00 30.20 900 ALA A O 1
ATOM 6943 N N . ALA A 1 901 ? 40.036 -4.128 60.142 1.00 29.72 901 ALA A N 1
ATOM 6944 C CA . ALA A 1 901 ? 41.094 -4.892 59.436 1.00 29.72 901 ALA A CA 1
ATOM 6945 C C . ALA A 1 901 ? 40.939 -6.359 58.919 1.00 29.72 901 ALA A C 1
ATOM 6947 O O . ALA A 1 901 ? 40.518 -7.280 59.609 1.00 29.72 901 ALA A O 1
ATOM 6948 N N . ASP A 1 902 ? 41.443 -6.506 57.682 1.00 29.52 902 ASP A N 1
ATOM 6949 C CA . ASP A 1 902 ? 41.948 -7.669 56.902 1.00 29.52 902 ASP A CA 1
ATOM 6950 C C . ASP A 1 902 ? 43.137 -8.398 57.631 1.00 29.52 902 ASP A C 1
ATOM 6952 O O . ASP A 1 902 ? 43.613 -7.808 58.612 1.00 29.52 902 ASP A O 1
ATOM 6956 N N . PRO A 1 903 ? 43.717 -9.574 57.217 1.00 44.53 903 PRO A N 1
ATOM 6957 C CA . PRO A 1 903 ? 43.741 -10.133 55.846 1.00 44.53 903 PRO A CA 1
ATOM 6958 C C . PRO A 1 903 ? 43.838 -11.683 55.613 1.00 44.53 903 PRO A C 1
ATOM 6960 O O . PRO A 1 903 ? 44.043 -12.475 56.528 1.00 44.53 903 PRO A O 1
ATOM 6963 N N . GLU A 1 904 ? 43.834 -12.046 54.317 1.00 28.47 904 GLU A N 1
ATOM 6964 C CA . GLU A 1 904 ? 44.668 -13.067 53.616 1.00 28.47 904 GLU A CA 1
ATOM 6965 C C . GLU A 1 904 ? 44.550 -14.618 53.794 1.00 28.47 904 GLU A C 1
ATOM 6967 O O . GLU A 1 904 ? 44.487 -15.169 54.887 1.00 28.47 904 GLU A O 1
ATOM 6972 N N . GLN A 1 905 ? 44.758 -15.284 52.635 1.00 26.48 905 GLN A N 1
ATOM 6973 C CA . GLN A 1 905 ? 45.386 -16.604 52.347 1.00 26.48 905 GLN A CA 1
ATOM 6974 C C . GLN A 1 905 ? 44.635 -17.964 52.480 1.00 26.48 905 GLN A C 1
ATOM 6976 O O . GLN A 1 905 ? 44.252 -18.397 53.558 1.00 26.48 905 GLN A O 1
ATOM 6981 N N . GLU A 1 906 ? 44.588 -18.668 51.327 1.00 26.77 906 GLU A N 1
ATOM 6982 C CA . GLU A 1 906 ? 44.905 -20.101 51.046 1.00 26.77 906 GLU A CA 1
ATOM 6983 C C . GLU A 1 906 ? 44.293 -21.225 51.940 1.00 26.77 906 GLU A C 1
ATOM 6985 O O . GLU A 1 906 ? 44.443 -21.246 53.154 1.00 26.77 906 GLU A O 1
ATOM 6990 N N . SER A 1 907 ? 43.678 -22.304 51.420 1.00 28.64 907 SER A N 1
ATOM 6991 C CA . SER A 1 907 ? 44.139 -23.185 50.321 1.00 28.64 907 SER A CA 1
ATOM 6992 C C . SER A 1 907 ? 43.078 -24.219 49.851 1.00 28.64 907 SER A C 1
ATOM 6994 O O . SER A 1 907 ? 42.147 -24.549 50.582 1.00 28.64 907 SER A O 1
ATOM 6996 N N . GLU A 1 908 ? 43.262 -24.755 48.634 1.00 27.53 908 GLU A N 1
ATOM 6997 C CA . GLU A 1 908 ? 42.588 -25.936 48.026 1.00 27.53 908 GLU A CA 1
ATOM 6998 C C . GLU A 1 908 ? 43.092 -27.296 48.641 1.00 27.53 908 GLU A C 1
ATOM 7000 O O . GLU A 1 908 ? 43.895 -27.208 49.576 1.00 27.53 908 GLU A O 1
ATOM 7005 N N . PRO A 1 909 ? 42.761 -28.549 48.177 1.00 49.91 909 PRO A N 1
ATOM 7006 C CA . PRO A 1 909 ? 42.054 -28.975 46.943 1.00 49.91 909 PRO A CA 1
ATOM 7007 C C . PRO A 1 909 ? 41.163 -30.261 46.991 1.00 49.91 909 PRO A C 1
ATOM 7009 O O . PRO A 1 909 ? 40.938 -30.856 48.040 1.00 49.91 909 PRO A O 1
ATOM 7012 N N . GLU A 1 910 ? 40.762 -30.712 45.783 1.00 31.58 910 GLU A N 1
ATOM 7013 C CA . GLU A 1 910 ? 40.219 -32.039 45.383 1.00 31.58 910 GLU A CA 1
ATOM 7014 C C . GLU A 1 910 ? 38.782 -32.408 45.838 1.00 31.58 910 GLU A C 1
ATOM 7016 O O . GLU A 1 910 ? 38.407 -32.216 46.985 1.00 31.58 910 GLU A O 1
ATOM 7021 N N . SER A 1 911 ? 37.911 -33.043 45.032 1.00 31.55 911 SER A N 1
ATOM 7022 C CA . SER A 1 911 ? 37.855 -33.368 43.579 1.00 31.55 911 SER A CA 1
ATOM 7023 C C . SER A 1 911 ? 36.418 -33.899 43.253 1.00 31.55 911 SER A C 1
ATOM 7025 O O . SER A 1 911 ? 35.650 -34.102 44.191 1.00 31.55 911 SER A O 1
ATOM 7027 N N . ALA A 1 912 ? 35.913 -34.162 42.033 1.00 30.45 912 ALA A N 1
ATOM 7028 C CA . ALA A 1 912 ? 36.424 -34.186 40.651 1.00 30.45 912 ALA A CA 1
ATOM 7029 C C . ALA A 1 912 ? 35.268 -33.971 39.622 1.00 30.45 912 ALA A C 1
ATOM 7031 O O . ALA A 1 912 ? 34.090 -34.063 39.961 1.00 30.45 912 ALA A O 1
ATOM 7032 N N . GLN A 1 913 ? 35.628 -33.779 38.347 1.00 34.84 913 GLN A N 1
ATOM 7033 C CA . GLN A 1 913 ? 34.799 -33.821 37.114 1.00 34.84 913 GLN A CA 1
ATOM 7034 C C . GLN A 1 913 ? 35.308 -34.983 36.198 1.00 34.84 913 GLN A C 1
ATOM 7036 O O . GLN A 1 913 ? 36.300 -35.594 36.617 1.00 34.84 913 GLN A O 1
ATOM 7041 N N . PRO A 1 914 ? 34.721 -35.384 35.026 1.00 48.84 914 PRO A N 1
ATOM 7042 C CA . PRO A 1 914 ? 34.187 -34.574 33.895 1.00 48.84 914 PRO A CA 1
ATOM 7043 C C . PRO A 1 914 ? 32.898 -35.186 33.245 1.00 48.84 914 PRO A C 1
ATOM 7045 O O . PRO A 1 914 ? 32.243 -35.993 33.897 1.00 48.84 914 PRO A O 1
ATOM 7048 N N . ALA A 1 915 ? 32.408 -34.890 32.023 1.00 28.30 915 ALA A N 1
ATOM 7049 C CA . ALA A 1 915 ? 32.861 -34.140 30.826 1.00 28.30 915 ALA A CA 1
ATOM 7050 C C . ALA A 1 915 ? 31.629 -33.483 30.136 1.00 28.30 915 ALA A C 1
ATOM 7052 O O . ALA A 1 915 ? 30.560 -34.088 30.177 1.00 28.30 915 ALA A O 1
ATOM 7053 N N . GLN A 1 916 ? 31.631 -32.232 29.639 1.00 30.44 916 GLN A N 1
ATOM 7054 C CA . GLN A 1 916 ? 32.452 -31.558 28.595 1.00 30.44 916 GLN A CA 1
ATOM 7055 C C . GLN A 1 916 ? 32.016 -31.898 27.145 1.00 30.44 916 GLN A C 1
ATOM 7057 O O . GLN A 1 916 ? 31.958 -33.077 26.811 1.00 30.44 916 GLN A O 1
ATOM 7062 N N . GLU A 1 917 ? 31.523 -30.948 26.319 1.00 30.02 917 GLU A N 1
ATOM 7063 C CA . GLU A 1 917 ? 32.169 -29.769 25.639 1.00 30.02 917 GLU A CA 1
ATOM 7064 C C . GLU A 1 917 ? 32.763 -30.138 24.252 1.00 30.02 917 GLU A C 1
ATOM 7066 O O . GLU A 1 917 ? 32.746 -31.334 23.943 1.00 30.02 917 GLU A O 1
ATOM 7071 N N . PRO A 1 918 ? 33.279 -29.211 23.389 1.00 45.28 918 PRO A N 1
ATOM 7072 C CA . PRO A 1 918 ? 33.519 -27.737 23.477 1.00 45.28 918 PRO A CA 1
ATOM 7073 C C . PRO A 1 918 ? 32.727 -26.935 22.394 1.00 45.28 918 PRO A C 1
ATOM 7075 O O . PRO A 1 918 ? 31.865 -27.541 21.765 1.00 45.28 918 PRO A O 1
ATOM 7078 N N . GLN A 1 919 ? 32.944 -25.669 21.968 1.00 30.53 919 GLN A N 1
ATOM 7079 C CA . GLN A 1 919 ? 33.328 -24.282 22.418 1.00 30.53 919 GLN A CA 1
ATOM 7080 C C . GLN A 1 919 ? 33.068 -23.378 21.147 1.00 30.53 919 GLN A C 1
ATOM 7082 O O . GLN A 1 919 ? 32.606 -23.929 20.150 1.00 30.53 919 GLN A O 1
ATOM 7087 N N . ALA A 1 920 ? 33.282 -22.059 20.963 1.00 31.47 920 ALA A N 1
ATOM 7088 C CA . ALA A 1 920 ? 33.869 -20.871 21.633 1.00 31.47 920 ALA A CA 1
ATOM 7089 C C . ALA A 1 920 ? 33.320 -19.606 20.871 1.00 31.47 920 ALA A C 1
ATOM 7091 O O . ALA A 1 920 ? 32.792 -19.790 19.777 1.00 31.47 920 ALA A O 1
ATOM 7092 N N . SER A 1 921 ? 33.467 -18.315 21.224 1.00 27.95 921 SER A N 1
ATOM 7093 C CA . SER A 1 921 ? 33.729 -17.561 22.474 1.00 27.95 921 SER A CA 1
ATOM 7094 C C . SER A 1 921 ? 33.766 -16.035 22.177 1.00 27.95 921 SER A C 1
ATOM 7096 O O . SER A 1 921 ? 34.380 -15.678 21.178 1.00 27.95 921 SER A O 1
ATOM 7098 N N . MET A 1 922 ? 33.167 -15.193 23.043 1.00 23.16 922 MET A N 1
ATOM 7099 C CA . MET A 1 922 ? 33.666 -13.950 23.724 1.00 23.16 922 MET A CA 1
ATOM 7100 C C . MET A 1 922 ? 34.773 -13.040 23.097 1.00 23.16 922 MET A C 1
ATOM 7102 O O . MET A 1 922 ? 35.593 -13.572 22.348 1.00 23.16 922 MET A O 1
ATOM 7106 N N . PRO A 1 923 ? 34.969 -11.749 23.520 1.00 46.09 923 PRO A N 1
ATOM 7107 C CA . PRO A 1 923 ? 34.289 -10.953 24.588 1.00 46.09 923 PRO A CA 1
ATOM 7108 C C . PRO A 1 923 ? 33.955 -9.442 24.285 1.00 46.09 923 PRO A C 1
ATOM 7110 O O . PRO A 1 923 ? 34.400 -8.919 23.272 1.00 46.09 923 PRO A O 1
ATOM 7113 N N . GLU A 1 924 ? 33.240 -8.779 25.230 1.00 27.61 924 GLU A N 1
ATOM 7114 C CA . GLU A 1 924 ? 33.342 -7.369 25.768 1.00 27.61 924 GLU A CA 1
ATOM 7115 C C . GLU A 1 924 ? 33.395 -6.134 24.800 1.00 27.61 924 GLU A C 1
ATOM 7117 O O . GLU A 1 924 ? 34.077 -6.171 23.782 1.00 27.61 924 GLU A O 1
ATOM 7122 N N . SER A 1 925 ? 32.702 -4.979 24.954 1.00 28.06 925 SER A N 1
ATOM 7123 C CA . SER A 1 925 ? 32.137 -4.184 26.092 1.00 28.06 925 SER A CA 1
ATOM 7124 C C . SER A 1 925 ? 33.208 -3.424 26.927 1.00 28.06 925 SER A C 1
ATOM 7126 O O . SER A 1 925 ? 34.309 -3.935 27.080 1.00 28.06 925 SER A O 1
ATOM 7128 N N . GLU A 1 926 ? 33.108 -2.175 27.425 1.00 34.00 926 GLU A N 1
ATOM 7129 C CA . GLU A 1 926 ? 32.091 -1.106 27.679 1.00 34.00 926 GLU A CA 1
ATOM 7130 C C . GLU A 1 926 ? 32.860 0.270 27.827 1.00 34.00 926 GLU A C 1
ATOM 7132 O O . GLU A 1 926 ? 34.067 0.238 27.548 1.00 34.00 926 GLU A O 1
ATOM 7137 N N . PRO A 1 927 ? 32.343 1.466 28.269 1.00 38.38 927 PRO A N 1
ATOM 7138 C CA . PRO A 1 927 ? 31.006 1.913 28.734 1.00 38.38 927 PRO A CA 1
ATOM 7139 C C . PRO A 1 927 ? 30.513 3.280 28.115 1.00 38.38 927 PRO A C 1
ATOM 7141 O O . PRO A 1 927 ? 31.001 3.711 27.074 1.00 38.38 927 PRO A O 1
ATOM 7144 N N . ASP A 1 928 ? 29.579 3.969 28.801 1.00 32.56 928 ASP A N 1
ATOM 7145 C CA . ASP A 1 928 ? 28.987 5.325 28.585 1.00 32.56 928 ASP A CA 1
ATOM 7146 C C . ASP A 1 928 ? 29.738 6.455 29.376 1.00 32.56 928 ASP A C 1
ATOM 7148 O O . ASP A 1 928 ? 30.519 6.094 30.271 1.00 32.56 928 ASP A O 1
ATOM 7152 N N . PRO A 1 929 ? 29.618 7.789 29.087 1.00 36.03 929 PRO A N 1
ATOM 7153 C CA . PRO A 1 929 ? 28.586 8.643 29.749 1.00 36.03 929 PRO A CA 1
ATOM 7154 C C . PRO A 1 929 ? 28.128 9.967 29.042 1.00 36.03 929 PRO A C 1
ATOM 7156 O O . PRO A 1 929 ? 28.976 10.708 28.555 1.00 36.03 929 PRO A O 1
ATOM 7159 N N . ALA A 1 930 ? 26.849 10.365 29.232 1.00 26.09 930 ALA A N 1
ATOM 7160 C CA . ALA A 1 930 ? 26.310 11.748 29.469 1.00 26.09 930 ALA A CA 1
ATOM 7161 C C . ALA A 1 930 ? 26.651 12.926 28.488 1.00 26.09 930 ALA A C 1
ATOM 7163 O O . ALA A 1 930 ? 27.678 12.938 27.826 1.00 26.09 930 ALA A O 1
ATOM 7164 N N . SER A 1 931 ? 25.914 14.041 28.336 1.00 23.83 931 SER A N 1
ATOM 7165 C CA . SER A 1 931 ? 24.640 14.631 28.828 1.00 23.83 931 SER A CA 1
ATOM 7166 C C . SER A 1 931 ? 24.142 15.616 27.726 1.00 23.83 931 SER A C 1
ATOM 7168 O O . SER A 1 931 ? 24.909 15.925 26.821 1.00 23.83 931 SER A O 1
ATOM 7170 N N . GLU A 1 932 ? 22.901 16.112 27.664 1.00 26.92 932 GLU A N 1
ATOM 7171 C CA . GLU A 1 932 ? 22.297 17.170 28.504 1.00 26.92 932 GLU A CA 1
ATOM 7172 C C . GLU A 1 932 ? 20.763 17.224 28.320 1.00 26.92 932 GLU A C 1
ATOM 7174 O O . GLU A 1 932 ? 20.205 16.640 27.394 1.00 26.92 932 GLU A O 1
ATOM 7179 N N . SER A 1 933 ? 20.081 17.932 29.223 1.00 25.22 933 SER A N 1
ATOM 7180 C CA . SER A 1 933 ? 18.621 18.077 29.293 1.00 25.22 933 SER A CA 1
ATOM 7181 C C . SER A 1 933 ? 18.153 19.495 28.957 1.00 25.22 933 SER A C 1
ATOM 7183 O O . SER A 1 933 ? 18.758 20.439 29.457 1.00 25.22 933 SER A O 1
ATOM 7185 N N . GLU A 1 934 ? 16.973 19.644 28.348 1.00 25.78 934 GLU A N 1
ATOM 7186 C CA . GLU A 1 934 ? 16.055 20.739 28.704 1.00 25.78 934 GLU A CA 1
ATOM 7187 C C . GLU A 1 934 ? 14.608 20.233 28.819 1.00 25.78 934 GLU A C 1
ATOM 7189 O O . GLU A 1 934 ? 14.187 19.309 28.128 1.00 25.78 934 GLU A O 1
ATOM 7194 N N . THR A 1 935 ? 13.857 20.841 29.739 1.00 26.59 935 THR A N 1
ATOM 7195 C CA . THR A 1 935 ? 12.464 20.513 30.079 1.00 26.59 935 THR A CA 1
ATOM 7196 C C . THR A 1 935 ? 11.643 21.798 30.109 1.00 26.59 935 THR A C 1
ATOM 7198 O O . THR A 1 935 ? 11.948 22.680 30.916 1.00 26.59 935 THR A O 1
ATOM 7201 N N . VAL A 1 936 ? 10.574 21.897 29.315 1.00 23.56 936 VAL A N 1
ATOM 7202 C CA . VAL A 1 936 ? 9.571 22.969 29.444 1.00 23.56 936 VAL A CA 1
ATOM 7203 C C . VAL A 1 936 ? 8.162 22.381 29.335 1.00 23.56 936 VAL A C 1
ATOM 7205 O O . VAL A 1 936 ? 7.912 21.454 28.571 1.00 23.56 936 VAL A O 1
ATOM 7208 N N . SER A 1 937 ? 7.260 22.905 30.160 1.00 22.25 937 SER A N 1
ATOM 7209 C CA . SER A 1 937 ? 5.860 22.505 30.306 1.00 22.25 937 SER A CA 1
ATOM 7210 C C . SER A 1 937 ? 4.959 22.941 29.141 1.00 22.25 937 SER A C 1
ATOM 7212 O O . SER A 1 937 ? 5.241 23.930 28.469 1.00 22.25 937 SER A O 1
ATOM 7214 N N . GLY A 1 938 ? 3.790 22.300 29.007 1.00 29.75 938 GLY A N 1
ATOM 7215 C CA . GLY A 1 938 ? 2.612 22.917 28.370 1.00 29.75 938 GLY A CA 1
ATOM 7216 C C . GLY A 1 938 ? 1.996 24.044 29.234 1.00 29.75 938 GLY A C 1
ATOM 7217 O O . GLY A 1 938 ? 2.661 24.497 30.174 1.00 29.75 938 GLY A O 1
ATOM 7218 N N . PRO A 1 939 ? 0.728 24.469 29.010 1.00 48.06 939 PRO A N 1
ATOM 7219 C CA . PRO A 1 939 ? -0.293 23.894 28.115 1.00 48.06 939 PRO A CA 1
ATOM 7220 C C . PRO A 1 939 ? -1.013 24.942 27.209 1.00 48.06 939 PRO A C 1
ATOM 7222 O O . PRO A 1 939 ? -0.573 26.084 27.114 1.00 48.06 939 PRO A O 1
ATOM 7225 N N . ALA A 1 940 ? -2.184 24.553 26.669 1.00 21.91 940 ALA A N 1
ATOM 7226 C CA . ALA A 1 940 ? -3.254 25.349 26.019 1.00 21.91 940 ALA A CA 1
ATOM 7227 C C . ALA A 1 940 ? -3.274 25.447 24.470 1.00 21.91 940 ALA A C 1
ATOM 7229 O O . ALA A 1 940 ? -2.254 25.347 23.801 1.00 21.91 940 ALA A O 1
ATOM 7230 N N . GLN A 1 941 ? -4.497 25.596 23.933 1.00 33.31 941 GLN A N 1
ATOM 7231 C CA . GLN A 1 941 ? -4.892 25.691 22.507 1.00 33.31 941 GLN A CA 1
ATOM 7232 C C . GLN A 1 941 ? -5.111 27.176 22.091 1.00 33.31 941 GLN A C 1
ATOM 7234 O O . GLN A 1 941 ? -5.025 28.024 22.988 1.00 33.31 941 GLN A O 1
ATOM 7239 N N . PRO A 1 942 ? -5.537 27.531 20.847 1.00 52.94 942 PRO A N 1
ATOM 7240 C CA . PRO A 1 942 ? -5.711 26.756 19.594 1.00 52.94 942 PRO A CA 1
ATOM 7241 C C . PRO A 1 942 ? -5.040 27.427 18.352 1.00 52.94 942 PRO A C 1
ATOM 7243 O O . PRO A 1 942 ? -4.301 28.389 18.532 1.00 52.94 942 PRO A O 1
ATOM 7246 N N . GLU A 1 943 ? -5.379 26.970 17.124 1.00 25.55 943 GLU A N 1
ATOM 7247 C CA . GLU A 1 943 ? -5.099 27.603 15.794 1.00 25.55 943 GLU A CA 1
ATOM 7248 C C . GLU A 1 943 ? -3.604 27.615 15.345 1.00 25.55 943 GLU A C 1
ATOM 7250 O O . GLU A 1 943 ? -2.719 27.706 16.188 1.00 25.55 943 GLU A O 1
ATOM 7255 N N . THR A 1 944 ? -3.187 27.483 14.068 1.00 29.05 944 THR A N 1
ATOM 7256 C CA . THR A 1 944 ? -3.813 27.258 12.728 1.00 29.05 944 THR A CA 1
ATOM 7257 C C . THR A 1 944 ? -2.809 26.558 11.770 1.00 29.05 944 THR A C 1
ATOM 7259 O O . THR A 1 944 ? -1.615 26.554 12.048 1.00 29.05 944 THR A O 1
ATOM 7262 N N . ASP A 1 945 ? -3.296 26.068 10.619 1.00 28.72 945 ASP A N 1
ATOM 7263 C CA . ASP A 1 945 ? -2.584 25.824 9.341 1.00 28.72 945 ASP A CA 1
ATOM 7264 C C . ASP A 1 945 ? -1.335 24.902 9.288 1.00 28.72 945 ASP A C 1
ATOM 7266 O O . ASP A 1 945 ? -0.198 25.370 9.262 1.00 28.72 945 ASP A O 1
ATOM 7270 N N . ASP A 1 946 ? -1.558 23.610 9.007 1.00 23.67 946 ASP A N 1
ATOM 7271 C CA . ASP A 1 946 ? -1.049 23.025 7.749 1.00 23.67 946 ASP A CA 1
ATOM 7272 C C . ASP A 1 946 ? -2.152 22.208 7.044 1.00 23.67 946 ASP A C 1
ATOM 7274 O O . ASP A 1 946 ? -3.152 21.830 7.657 1.00 23.67 946 ASP A O 1
ATOM 7278 N N . GLY A 1 947 ? -2.024 22.048 5.724 1.00 30.59 947 GLY A N 1
ATOM 7279 C CA . GLY A 1 947 ? -3.092 21.598 4.828 1.00 30.59 947 GLY A CA 1
ATOM 7280 C C . GLY A 1 947 ? -3.016 20.130 4.410 1.00 30.59 947 GLY A C 1
ATOM 7281 O O . GLY A 1 947 ? -3.272 19.834 3.243 1.00 30.59 947 GLY A O 1
ATOM 7282 N N . THR A 1 948 ? -2.640 19.215 5.306 1.00 31.61 948 THR A N 1
ATOM 7283 C CA . THR A 1 948 ? -2.545 17.781 4.977 1.00 31.61 948 THR A CA 1
ATOM 7284 C C . THR A 1 948 ? -3.933 17.144 4.769 1.00 31.61 948 THR A C 1
ATOM 7286 O O . THR A 1 948 ? -4.556 16.625 5.695 1.00 31.61 948 THR A O 1
ATOM 7289 N N . ILE A 1 949 ? -4.418 17.198 3.523 1.00 42.12 949 ILE A N 1
ATOM 7290 C CA . ILE A 1 949 ? -5.625 16.510 3.026 1.00 42.12 949 ILE A CA 1
ATOM 7291 C C . ILE A 1 949 ? -5.488 14.986 3.221 1.00 42.12 949 ILE A C 1
ATOM 7293 O O . ILE A 1 949 ? -4.376 14.456 3.258 1.00 42.12 949 ILE A O 1
ATOM 7297 N N . GLY A 1 950 ? -6.623 14.282 3.350 1.00 51.41 950 GLY A N 1
ATOM 7298 C CA . GLY A 1 950 ? -6.688 12.829 3.547 1.00 51.41 950 GLY A CA 1
ATOM 7299 C C . GLY A 1 950 ? -5.733 12.042 2.643 1.00 51.41 950 GLY A C 1
ATOM 7300 O O . GLY A 1 950 ? -5.669 12.265 1.435 1.00 51.41 950 GLY A O 1
ATOM 7301 N N . THR A 1 951 ? -4.969 11.124 3.237 1.00 57.59 951 THR A N 1
ATOM 7302 C CA . THR A 1 951 ? -3.848 10.457 2.567 1.00 57.59 951 THR A CA 1
ATOM 7303 C C . THR A 1 951 ? -4.300 9.587 1.395 1.00 57.59 951 THR A C 1
ATOM 7305 O O . THR A 1 951 ? -5.021 8.605 1.577 1.00 57.59 951 THR A O 1
ATOM 7308 N N . LEU A 1 952 ? -3.813 9.919 0.195 1.00 58.62 952 LEU A N 1
ATOM 7309 C CA . LEU A 1 952 ? -3.897 9.077 -0.999 1.00 58.62 952 LEU A CA 1
ATOM 7310 C C . LEU A 1 952 ? -3.351 7.674 -0.679 1.00 58.62 952 LEU A C 1
ATOM 7312 O O . LEU A 1 952 ? -2.229 7.541 -0.188 1.00 58.62 952 LEU A O 1
ATOM 7316 N N . VAL A 1 953 ? -4.150 6.636 -0.936 1.00 61.16 953 VAL A N 1
ATOM 7317 C CA . VAL A 1 953 ? -3.812 5.241 -0.595 1.00 61.16 953 VAL A CA 1
ATOM 7318 C C . VAL A 1 953 ? -3.447 4.432 -1.834 1.00 61.16 953 VAL A C 1
ATOM 7320 O O . VAL A 1 953 ? -2.515 3.631 -1.787 1.00 61.16 953 VAL A O 1
ATOM 7323 N N . GLU A 1 954 ? -4.138 4.664 -2.950 1.00 79.06 954 GLU A N 1
ATOM 7324 C CA . GLU A 1 954 ? -3.944 3.943 -4.211 1.00 79.06 954 GLU A CA 1
ATOM 7325 C C . GLU A 1 954 ? -3.986 4.904 -5.404 1.00 79.06 954 GLU A C 1
ATOM 7327 O O . GLU A 1 954 ? -4.836 5.789 -5.463 1.00 79.06 954 GLU A O 1
ATOM 7332 N N . ASN A 1 955 ? -3.093 4.693 -6.373 1.00 83.62 955 ASN A N 1
ATOM 7333 C CA . ASN A 1 955 ? -3.115 5.321 -7.694 1.00 83.62 955 ASN A CA 1
ATOM 7334 C C . ASN A 1 955 ? -2.811 4.230 -8.739 1.00 83.62 955 ASN A C 1
ATOM 7336 O O . ASN A 1 955 ? -1.822 3.502 -8.617 1.00 83.62 955 ASN A O 1
ATOM 7340 N N . TYR A 1 956 ? -3.680 4.108 -9.743 1.00 82.56 956 TYR A N 1
ATOM 7341 C CA . TYR A 1 956 ? -3.561 3.180 -10.866 1.00 82.56 956 TYR A CA 1
ATOM 7342 C C . TYR A 1 956 ? -3.304 3.960 -12.162 1.00 82.56 956 TYR A C 1
ATOM 7344 O O . TYR A 1 956 ? -4.233 4.280 -12.910 1.00 82.56 956 TYR A O 1
ATOM 7352 N N . SER A 1 957 ? -2.024 4.246 -12.415 1.00 73.06 957 SER A N 1
ATOM 7353 C CA . SER A 1 957 ? -1.493 5.033 -13.542 1.00 73.06 957 SER A CA 1
ATOM 7354 C C . SER A 1 957 ? -2.089 4.712 -14.913 1.00 73.06 957 SER A C 1
ATOM 7356 O O . SER A 1 957 ? -2.273 5.607 -15.732 1.00 73.06 957 SER A O 1
ATOM 7358 N N . ASP A 1 958 ? -2.400 3.443 -15.179 1.00 73.31 958 ASP A N 1
ATOM 7359 C CA . ASP A 1 958 ? -2.755 2.958 -16.519 1.00 73.31 958 ASP A CA 1
ATOM 7360 C C . ASP A 1 958 ? -4.168 3.392 -16.951 1.00 73.31 958 ASP A C 1
ATOM 7362 O O . ASP A 1 958 ? -4.531 3.312 -18.128 1.00 73.31 958 ASP A O 1
ATOM 7366 N N . ILE A 1 959 ? -4.963 3.869 -15.989 1.00 85.62 959 ILE A N 1
ATOM 7367 C CA . ILE A 1 959 ? -6.286 4.469 -16.185 1.00 85.62 959 ILE A CA 1
ATOM 7368 C C . ILE A 1 959 ? -6.455 5.799 -15.440 1.00 85.62 959 ILE A C 1
ATOM 7370 O O . ILE A 1 959 ? -7.557 6.336 -15.454 1.00 85.62 959 ILE A O 1
ATOM 7374 N N . ASP A 1 960 ? -5.402 6.326 -14.809 1.00 85.69 960 ASP A N 1
ATOM 7375 C CA . ASP A 1 960 ? -5.444 7.556 -14.005 1.00 85.69 960 ASP A CA 1
ATOM 7376 C C . ASP A 1 960 ? -6.548 7.514 -12.924 1.00 85.69 960 ASP A C 1
ATOM 7378 O O . ASP A 1 960 ? -7.450 8.350 -12.886 1.00 85.69 960 ASP A O 1
ATOM 7382 N N . LEU A 1 961 ? -6.561 6.449 -12.107 1.00 90.12 961 LEU A N 1
ATOM 7383 C CA . LEU A 1 961 ? -7.558 6.234 -11.047 1.00 90.12 961 LEU A CA 1
ATOM 7384 C C . LEU A 1 961 ? -6.920 6.310 -9.655 1.00 90.12 961 LEU A C 1
ATOM 7386 O O . LEU A 1 961 ? -6.153 5.427 -9.275 1.00 90.12 961 LEU A O 1
ATOM 7390 N N . GLU A 1 962 ? -7.311 7.316 -8.877 1.00 91.44 962 GLU A N 1
ATOM 7391 C CA . GLU A 1 962 ? -6.842 7.559 -7.509 1.00 91.44 962 GLU A CA 1
ATOM 7392 C C . GLU A 1 962 ? -7.912 7.276 -6.449 1.00 91.44 962 GLU A C 1
ATOM 7394 O O . GLU A 1 962 ? -9.092 7.560 -6.669 1.00 91.44 962 GLU A O 1
ATOM 7399 N N . LEU A 1 963 ? -7.506 6.761 -5.280 1.00 89.62 963 LEU A N 1
ATOM 7400 C CA . LEU A 1 963 ? -8.382 6.517 -4.130 1.00 89.62 963 LEU A CA 1
ATOM 7401 C C . LEU A 1 963 ? -7.777 6.983 -2.794 1.00 89.62 963 LEU A C 1
ATOM 7403 O O . LEU A 1 963 ? -6.606 6.740 -2.493 1.00 89.62 963 LEU A O 1
ATOM 7407 N N . VAL A 1 964 ? -8.631 7.559 -1.946 1.00 89.44 964 VAL A N 1
ATOM 7408 C CA . VAL A 1 964 ? -8.342 7.971 -0.559 1.00 89.44 964 VAL A CA 1
ATOM 7409 C C . VAL A 1 964 ? -9.109 7.089 0.437 1.00 89.44 964 VAL A C 1
ATOM 7411 O O . VAL A 1 964 ? -10.191 6.587 0.122 1.00 89.44 964 VAL A O 1
ATOM 7414 N N . SER A 1 965 ? -8.559 6.860 1.635 1.00 85.06 965 SER A N 1
ATOM 7415 C CA . SER A 1 965 ? -9.215 6.056 2.682 1.00 85.06 965 SER A CA 1
ATOM 7416 C C . SER A 1 965 ? -10.265 6.857 3.448 1.00 85.06 965 SER A C 1
ATOM 7418 O O . SER A 1 965 ? -9.964 7.902 4.014 1.00 85.06 965 SER A O 1
ATOM 7420 N N . ALA A 1 966 ? -11.479 6.313 3.526 1.00 77.19 966 ALA A N 1
ATOM 7421 C CA . ALA A 1 966 ? -12.639 6.888 4.207 1.00 77.19 966 ALA A CA 1
ATOM 7422 C C . ALA A 1 966 ? -13.098 6.036 5.414 1.00 77.19 966 ALA A C 1
ATOM 7424 O O . ALA A 1 966 ? -14.270 6.046 5.786 1.00 77.19 966 ALA A O 1
ATOM 7425 N N . GLY A 1 967 ? -12.173 5.277 6.016 1.00 68.62 967 GLY A N 1
ATOM 7426 C CA . GLY A 1 967 ? -12.427 4.404 7.169 1.00 68.62 967 GLY A CA 1
ATOM 7427 C C . GLY A 1 967 ? -13.033 3.049 6.783 1.00 68.62 967 GLY A C 1
ATOM 7428 O O . GLY A 1 967 ? -14.238 2.925 6.590 1.00 68.62 967 GLY A O 1
ATOM 7429 N N . GLY A 1 968 ? -12.195 2.010 6.678 1.00 76.94 968 GLY A N 1
ATOM 7430 C CA . GLY A 1 968 ? -12.604 0.646 6.290 1.00 76.94 968 GLY A CA 1
ATOM 7431 C C . GLY A 1 968 ? -12.885 0.450 4.790 1.00 76.94 968 GLY A C 1
ATOM 7432 O O . GLY A 1 968 ? -13.121 -0.667 4.333 1.00 76.94 968 GLY A O 1
ATOM 7433 N N . PHE A 1 969 ? -12.832 1.517 3.993 1.00 91.25 969 PHE A N 1
ATOM 7434 C CA . PHE A 1 969 ? -12.898 1.463 2.533 1.00 91.25 969 PHE A CA 1
ATOM 7435 C C . PHE A 1 969 ? -12.066 2.589 1.913 1.00 91.25 969 PHE A C 1
ATOM 7437 O O . PHE A 1 969 ? -11.913 3.662 2.500 1.00 91.25 969 PHE A O 1
ATOM 7444 N N . ALA A 1 970 ? -11.547 2.339 0.713 1.00 91.19 970 ALA A N 1
ATOM 7445 C CA . ALA A 1 970 ? -10.955 3.347 -0.154 1.00 91.19 970 ALA A CA 1
ATOM 7446 C C . ALA A 1 970 ? -11.999 3.784 -1.186 1.00 91.19 970 ALA A C 1
ATOM 7448 O O . ALA A 1 970 ? -12.750 2.953 -1.701 1.00 91.19 970 ALA A O 1
ATOM 7449 N N . ILE A 1 971 ? -12.055 5.077 -1.490 1.00 95.94 971 ILE A N 1
ATOM 7450 C CA . ILE A 1 971 ? -13.039 5.692 -2.386 1.00 95.94 971 ILE A CA 1
ATOM 7451 C C . ILE A 1 971 ? -12.340 6.573 -3.420 1.00 95.94 971 ILE A C 1
ATOM 7453 O O . ILE A 1 971 ? -11.394 7.287 -3.091 1.00 95.94 971 ILE A O 1
ATOM 7457 N N . GLY A 1 972 ? -12.796 6.497 -4.674 1.00 95.75 972 GLY A N 1
ATOM 7458 C CA . GLY A 1 972 ? -12.228 7.274 -5.776 1.00 95.75 972 GLY A CA 1
ATOM 7459 C C . GLY A 1 972 ? -12.267 8.779 -5.505 1.00 95.75 972 GLY A C 1
ATOM 7460 O O . GLY A 1 972 ? -13.309 9.290 -5.088 1.00 95.75 972 GLY A O 1
ATOM 7461 N N . THR A 1 973 ? -11.164 9.492 -5.750 1.00 95.25 973 THR A N 1
ATOM 7462 C CA . THR A 1 973 ? -11.071 10.952 -5.526 1.00 95.25 973 THR A CA 1
ATOM 7463 C C . THR A 1 973 ? -12.051 11.735 -6.407 1.00 95.25 973 THR A C 1
ATOM 7465 O O . THR A 1 973 ? -12.638 12.730 -5.970 1.00 95.25 973 THR A O 1
ATOM 7468 N N . THR A 1 974 ? -12.320 11.218 -7.607 1.00 96.44 974 THR A N 1
ATOM 7469 C CA . THR A 1 974 ? -13.202 11.777 -8.642 1.00 96.44 974 THR A CA 1
ATOM 7470 C C . THR A 1 974 ? -14.323 10.809 -9.057 1.00 96.44 974 THR A C 1
ATOM 7472 O O . THR A 1 974 ? -14.347 9.628 -8.698 1.00 96.44 974 THR A O 1
ATOM 7475 N N . GLU A 1 975 ? -15.288 11.320 -9.824 1.00 96.88 975 GLU A N 1
ATOM 7476 C CA . GLU A 1 975 ? -16.254 10.510 -10.575 1.00 96.88 975 GLU A CA 1
ATOM 7477 C C . GLU A 1 975 ? -15.539 9.760 -11.716 1.00 96.88 975 GLU A C 1
ATOM 7479 O O . GLU A 1 975 ? -14.657 10.323 -12.363 1.00 96.88 975 GLU A O 1
ATOM 7484 N N . ILE A 1 976 ? -15.949 8.525 -12.037 1.00 97.94 976 ILE A N 1
ATOM 7485 C CA . ILE A 1 976 ? -15.295 7.745 -13.103 1.00 97.94 976 ILE A CA 1
ATOM 7486 C C . ILE A 1 976 ? -15.418 8.468 -14.451 1.00 97.94 976 ILE A C 1
ATOM 7488 O O . ILE A 1 976 ? -16.525 8.740 -14.932 1.00 97.94 976 ILE A O 1
ATOM 7492 N N . THR A 1 977 ? -14.283 8.742 -15.090 1.00 97.06 977 THR A N 1
ATOM 7493 C CA . THR A 1 977 ? -14.207 9.472 -16.360 1.00 97.06 977 THR A CA 1
ATOM 7494 C C . THR A 1 977 ? -14.664 8.612 -17.540 1.00 97.06 977 THR A C 1
ATOM 7496 O O . THR A 1 977 ? -14.690 7.377 -17.491 1.00 97.06 977 THR A O 1
ATOM 7499 N N . TYR A 1 978 ? -15.038 9.249 -18.652 1.00 95.12 978 TYR A N 1
ATOM 7500 C CA . TYR A 1 978 ? -15.358 8.520 -19.880 1.00 95.12 978 TYR A CA 1
ATOM 7501 C C . TYR A 1 978 ? -14.127 7.785 -20.450 1.00 95.12 978 TYR A C 1
ATOM 7503 O O . TYR A 1 978 ? -14.292 6.697 -21.005 1.00 95.12 978 TYR A O 1
ATOM 7511 N N . GLY A 1 979 ? -12.914 8.314 -20.252 1.00 93.44 979 GLY A N 1
ATOM 7512 C CA . GLY A 1 979 ? -11.646 7.651 -20.576 1.00 93.44 979 GLY A CA 1
ATOM 7513 C C . GLY A 1 979 ? -11.452 6.347 -19.796 1.00 93.44 979 GLY A C 1
ATOM 7514 O O . GLY A 1 979 ? -11.415 5.275 -20.406 1.00 93.44 979 GLY A O 1
ATOM 7515 N N . GLN A 1 980 ? -11.444 6.426 -18.458 1.00 97.25 980 GLN A N 1
ATOM 7516 C CA . GLN A 1 980 ? -11.396 5.271 -17.545 1.00 97.25 980 GLN A CA 1
ATOM 7517 C C . GLN A 1 980 ? -12.444 4.217 -17.919 1.00 97.25 980 GLN A C 1
ATOM 7519 O O . GLN A 1 980 ? -12.120 3.042 -18.128 1.00 97.25 980 GLN A O 1
ATOM 7524 N N . TRP A 1 981 ? -13.707 4.647 -18.068 1.00 97.38 981 TRP A N 1
ATOM 7525 C CA . TRP A 1 981 ? -14.801 3.759 -18.451 1.00 97.38 981 TRP A CA 1
ATOM 7526 C C . TRP A 1 981 ? -14.498 3.026 -19.753 1.00 97.38 981 TRP A C 1
ATOM 7528 O O . TRP A 1 981 ? -14.708 1.813 -19.831 1.00 97.38 981 TRP A O 1
ATOM 7538 N N . ARG A 1 982 ? -14.007 3.740 -20.775 1.00 95.88 982 ARG A N 1
ATOM 7539 C CA . ARG A 1 982 ? -13.799 3.186 -22.113 1.00 95.88 982 ARG A CA 1
ATOM 7540 C C . ARG A 1 982 ? -12.624 2.215 -22.182 1.00 95.88 982 ARG A C 1
ATOM 7542 O O . ARG A 1 982 ? -12.765 1.203 -22.869 1.00 95.88 982 ARG A O 1
ATOM 7549 N N . THR A 1 983 ? -11.525 2.468 -21.471 1.00 95.81 983 THR A N 1
ATOM 7550 C CA . THR A 1 983 ? -10.382 1.539 -21.395 1.00 95.81 983 THR A CA 1
ATOM 7551 C C . THR A 1 983 ? -10.831 0.182 -20.858 1.00 95.81 983 THR A C 1
ATOM 7553 O O . THR A 1 983 ? -10.743 -0.826 -21.566 1.00 95.81 983 THR A O 1
ATOM 7556 N N . VAL A 1 984 ? -11.447 0.170 -19.670 1.00 97.44 984 VAL A N 1
ATOM 7557 C CA . VAL A 1 984 ? -11.968 -1.057 -19.049 1.00 97.44 984 VAL A CA 1
ATOM 7558 C C . VAL A 1 984 ? -13.095 -1.673 -19.885 1.00 97.44 984 VAL A C 1
ATOM 7560 O O . VAL A 1 984 ? -13.117 -2.885 -20.062 1.00 97.44 984 VAL A O 1
ATOM 7563 N N . TYR A 1 985 ? -14.004 -0.879 -20.468 1.00 97.00 985 TYR A N 1
ATOM 7564 C CA . TYR A 1 985 ? -15.089 -1.393 -21.319 1.00 97.00 985 TYR A CA 1
ATOM 7565 C C . TYR A 1 985 ? -14.560 -2.151 -22.548 1.00 97.00 985 TYR A C 1
ATOM 7567 O O . TYR A 1 985 ? -15.082 -3.214 -22.891 1.00 97.00 985 TYR A O 1
ATOM 7575 N N . ASN A 1 986 ? -13.532 -1.615 -23.216 1.00 95.94 986 ASN A N 1
ATOM 7576 C CA . ASN A 1 986 ? -12.929 -2.252 -24.385 1.00 95.94 986 ASN A CA 1
ATOM 7577 C C . ASN A 1 986 ? -12.263 -3.585 -23.990 1.00 95.94 986 ASN A C 1
ATOM 7579 O O . ASN A 1 986 ? -12.558 -4.608 -24.605 1.00 95.94 986 ASN A O 1
ATOM 7583 N N . TRP A 1 987 ? -11.449 -3.593 -22.925 1.00 97.38 987 TRP A N 1
ATOM 7584 C CA . TRP A 1 987 ? -10.834 -4.813 -22.379 1.00 97.38 987 TRP A CA 1
ATOM 7585 C C . TRP A 1 987 ? -11.884 -5.858 -21.966 1.00 97.38 987 TRP A C 1
ATOM 7587 O O . TRP A 1 987 ? -11.769 -7.041 -22.290 1.00 97.38 987 TRP A O 1
ATOM 7597 N N . ALA A 1 988 ? -12.957 -5.418 -21.308 1.00 97.19 988 ALA A N 1
ATOM 7598 C CA . ALA A 1 988 ? -14.023 -6.277 -20.802 1.00 97.19 988 ALA A CA 1
ATOM 7599 C C . ALA A 1 988 ? -14.768 -7.000 -21.940 1.00 97.19 988 ALA A C 1
ATOM 7601 O O . ALA A 1 988 ? -15.130 -8.172 -21.801 1.00 97.19 988 ALA A O 1
ATOM 7602 N N . ALA A 1 989 ? -14.961 -6.329 -23.081 1.00 94.00 989 ALA A N 1
ATOM 7603 C CA . ALA A 1 989 ? -15.579 -6.914 -24.270 1.00 94.00 989 ALA A CA 1
ATOM 7604 C C . ALA A 1 989 ? -14.730 -8.034 -24.905 1.00 94.00 989 ALA A C 1
ATOM 7606 O O . ALA A 1 989 ? -15.290 -8.965 -25.490 1.00 94.00 989 ALA A O 1
ATOM 7607 N N . GLU A 1 990 ? -13.402 -7.976 -24.769 1.00 95.38 990 GLU A N 1
ATOM 7608 C CA . GLU A 1 990 ? -12.489 -9.041 -25.204 1.00 95.38 990 GLU A CA 1
ATOM 7609 C C . GLU A 1 990 ? -12.404 -10.166 -24.152 1.00 95.38 990 GLU A C 1
ATOM 7611 O O . GLU A 1 990 ? -12.432 -11.347 -24.507 1.00 95.38 990 GLU A O 1
ATOM 7616 N N . ASN A 1 991 ? -12.461 -9.821 -22.860 1.00 96.50 991 ASN A N 1
ATOM 7617 C CA . ASN A 1 991 ? -12.401 -10.745 -21.717 1.00 96.50 991 ASN A CA 1
ATOM 7618 C C . ASN A 1 991 ? -13.772 -11.248 -21.204 1.00 96.50 991 ASN A C 1
ATOM 7620 O O . ASN A 1 991 ? -13.970 -11.573 -20.028 1.00 96.50 991 ASN A O 1
ATOM 7624 N N . GLY A 1 992 ? -14.740 -11.381 -22.117 1.00 94.31 992 GLY A N 1
ATOM 7625 C CA . GLY A 1 992 ? -15.972 -12.154 -21.906 1.00 94.31 992 GLY A CA 1
ATOM 7626 C C . GLY A 1 992 ? -17.074 -11.485 -21.073 1.00 94.31 992 GLY A C 1
ATOM 7627 O O . GLY A 1 992 ? -18.085 -12.131 -20.775 1.00 94.31 992 GLY A O 1
ATOM 7628 N N . TYR A 1 993 ? -16.930 -10.208 -20.720 1.00 97.56 993 TYR A N 1
ATOM 7629 C CA . TYR A 1 993 ? -17.997 -9.426 -20.097 1.00 97.56 993 TYR A CA 1
ATOM 7630 C C . TYR A 1 993 ? -19.028 -8.948 -21.129 1.00 97.56 993 TYR A C 1
ATOM 7632 O O . TYR A 1 993 ? -18.741 -8.776 -22.312 1.00 97.56 993 TYR A O 1
ATOM 7640 N N . GLN A 1 994 ? -20.260 -8.717 -20.673 1.00 96.38 994 GLN A N 1
ATOM 7641 C CA . GLN A 1 994 ? -21.326 -8.093 -21.458 1.00 96.38 994 GLN A CA 1
ATOM 7642 C C . GLN A 1 994 ? -21.918 -6.921 -20.676 1.00 96.38 994 GLN A C 1
ATOM 7644 O O . GLN A 1 994 ? -22.826 -7.085 -19.856 1.00 96.38 994 GLN A O 1
ATOM 7649 N N . ILE A 1 995 ? -21.373 -5.735 -20.948 1.00 96.94 995 ILE A N 1
ATOM 7650 C CA . ILE A 1 995 ? -21.818 -4.448 -20.413 1.00 96.94 995 ILE A CA 1
ATOM 7651 C C . ILE A 1 995 ? -22.721 -3.800 -21.483 1.00 96.94 995 ILE A C 1
ATOM 7653 O O . ILE A 1 995 ? -22.248 -3.540 -22.587 1.00 96.94 995 ILE A O 1
ATOM 7657 N N . PRO A 1 996 ? -24.026 -3.581 -21.230 1.00 92.06 996 PRO A N 1
ATOM 7658 C CA . PRO A 1 996 ? -24.971 -3.124 -22.255 1.00 92.06 996 PRO A CA 1
ATOM 7659 C C . PRO A 1 996 ? -24.891 -1.622 -22.575 1.00 92.06 996 PRO A C 1
ATOM 7661 O O . PRO A 1 996 ? -25.545 -1.187 -23.523 1.00 92.06 996 PRO A O 1
ATOM 7664 N N . ASP A 1 997 ? -24.137 -0.838 -21.799 1.00 94.38 997 ASP A N 1
ATOM 7665 C CA . ASP A 1 997 ? -23.936 0.597 -22.014 1.00 94.38 997 ASP A CA 1
ATOM 7666 C C . ASP A 1 997 ? -22.465 0.899 -22.336 1.00 94.38 997 ASP A C 1
ATOM 7668 O O . ASP A 1 997 ? -21.589 0.718 -21.495 1.00 94.38 997 ASP A O 1
ATOM 7672 N N . GLU A 1 998 ? -22.198 1.432 -23.530 1.00 91.75 998 GLU A N 1
ATOM 7673 C CA . GLU A 1 998 ? -20.859 1.862 -23.979 1.00 91.75 998 GLU A CA 1
ATOM 7674 C C . GLU A 1 998 ? -20.298 3.095 -23.236 1.00 91.75 998 GLU A C 1
ATOM 7676 O O . GLU A 1 998 ? -19.157 3.491 -23.480 1.00 91.75 998 GLU A O 1
ATOM 7681 N N . GLY A 1 999 ? -21.096 3.708 -22.354 1.00 91.56 999 GLY A N 1
ATOM 7682 C CA . GLY A 1 999 ? -20.833 5.019 -21.759 1.00 91.56 999 GLY A CA 1
ATOM 7683 C C . GLY A 1 999 ? -20.977 6.171 -22.764 1.00 91.56 999 GLY A C 1
ATOM 7684 O O . GLY A 1 999 ? -21.035 5.974 -23.980 1.00 91.56 999 GLY A O 1
ATOM 7685 N N . ALA A 1 1000 ? -21.067 7.403 -22.264 1.00 88.88 1000 ALA A N 1
ATOM 7686 C CA . ALA A 1 1000 ? -20.983 8.610 -23.085 1.00 88.88 1000 ALA A CA 1
ATOM 7687 C C . ALA A 1 1000 ? -20.571 9.837 -22.262 1.00 88.88 1000 ALA A C 1
ATOM 7689 O O . ALA A 1 1000 ? -21.258 10.198 -21.301 1.00 88.88 1000 ALA A O 1
ATOM 7690 N N . ARG A 1 1001 ? -19.544 10.561 -22.716 1.00 84.44 1001 ARG A N 1
ATOM 7691 C CA . ARG A 1 1001 ? -19.321 11.955 -22.308 1.00 84.44 1001 ARG A CA 1
ATOM 7692 C C . ARG A 1 1001 ? -20.464 12.870 -22.781 1.00 84.44 1001 ARG A C 1
ATOM 7694 O O . ARG A 1 1001 ? -21.247 12.509 -23.671 1.00 84.44 1001 ARG A O 1
ATOM 7701 N N . HIS A 1 1002 ? -20.599 14.056 -22.185 1.00 85.56 1002 HIS A N 1
ATOM 7702 C CA . HIS A 1 1002 ? -21.616 15.026 -22.611 1.00 85.56 1002 HIS A CA 1
ATOM 7703 C C . HIS A 1 1002 ? -21.351 15.514 -24.049 1.00 85.56 1002 HIS A C 1
ATOM 7705 O O . HIS A 1 1002 ? -20.223 15.480 -24.530 1.00 85.56 1002 HIS A O 1
ATOM 7711 N N . PHE A 1 1003 ? -22.371 16.000 -24.767 1.00 76.88 1003 PHE A N 1
ATOM 7712 C CA . PHE A 1 1003 ? -22.201 16.398 -26.181 1.00 76.88 1003 PHE A CA 1
ATOM 7713 C C . PHE A 1 1003 ? -21.298 17.632 -26.381 1.00 76.88 1003 PHE A C 1
ATOM 7715 O O . PHE A 1 1003 ? -20.946 17.950 -27.515 1.00 76.88 1003 PHE A O 1
ATOM 7722 N N . SER A 1 1004 ? -20.981 18.331 -25.290 1.00 72.94 1004 SER A N 1
ATOM 7723 C CA . SER A 1 1004 ? -20.088 19.488 -25.207 1.00 72.94 1004 SER A CA 1
ATOM 7724 C C . SER A 1 1004 ? -18.759 19.172 -24.509 1.00 72.94 1004 SER A C 1
ATOM 7726 O O . SER A 1 1004 ? -18.021 20.100 -24.212 1.00 72.94 1004 SER A O 1
ATOM 7728 N N . ALA A 1 1005 ? -18.488 17.905 -24.180 1.00 78.81 1005 ALA A N 1
ATOM 7729 C CA . ALA A 1 1005 ? -17.239 17.496 -23.545 1.00 78.81 1005 ALA A CA 1
ATOM 7730 C C . ALA A 1 1005 ? -16.111 17.444 -24.585 1.00 78.81 1005 ALA A C 1
ATOM 7732 O O . ALA A 1 1005 ? -16.212 16.723 -25.589 1.00 78.81 1005 ALA A O 1
ATOM 7733 N N . GLU A 1 1006 ? -15.063 18.231 -24.344 1.00 78.06 1006 GLU A N 1
ATOM 7734 C CA . GLU A 1 1006 ? -13.956 18.436 -25.286 1.00 78.06 1006 GLU A CA 1
ATOM 7735 C C . GLU A 1 1006 ? -12.839 17.386 -25.133 1.00 78.06 1006 GLU A C 1
ATOM 7737 O O . GLU A 1 1006 ? -12.180 17.059 -26.121 1.00 78.06 1006 GLU A O 1
ATOM 7742 N N . SER A 1 1007 ? -12.719 16.779 -23.948 1.00 86.75 1007 SER A N 1
ATOM 7743 C CA . SER A 1 1007 ? -11.815 15.671 -23.604 1.00 86.75 1007 SER A CA 1
ATOM 7744 C C . SER A 1 1007 ? -12.587 14.450 -23.070 1.00 86.75 1007 SER A C 1
ATOM 7746 O O . SER A 1 1007 ? -13.823 14.462 -23.022 1.00 86.75 1007 SER A O 1
ATOM 7748 N N . ASP A 1 1008 ? -11.875 13.382 -22.695 1.00 89.75 1008 ASP A N 1
ATOM 7749 C CA . ASP A 1 1008 ? -12.458 12.141 -22.154 1.00 89.75 1008 ASP A CA 1
ATOM 7750 C C . ASP A 1 1008 ? -12.457 12.081 -20.607 1.00 89.75 1008 ASP A C 1
ATOM 7752 O O . ASP A 1 1008 ? -13.069 11.185 -20.027 1.00 89.75 1008 ASP A O 1
ATOM 7756 N N . ASP A 1 1009 ? -11.883 13.094 -19.955 1.00 90.38 1009 ASP A N 1
ATOM 7757 C CA . ASP A 1 1009 ? -11.768 13.294 -18.494 1.00 90.38 1009 ASP A CA 1
ATOM 7758 C C . ASP A 1 1009 ? -13.070 13.836 -17.855 1.00 90.38 1009 ASP A C 1
ATOM 7760 O O . ASP A 1 1009 ? -13.201 13.987 -16.642 1.00 90.38 1009 ASP A O 1
ATOM 7764 N N . TYR A 1 1010 ? -14.088 14.097 -18.679 1.00 94.56 1010 TYR A N 1
ATOM 7765 C CA . TYR A 1 1010 ? -15.455 14.352 -18.224 1.00 94.56 1010 TYR A CA 1
ATOM 7766 C C . TYR A 1 1010 ? -16.083 13.057 -17.674 1.00 94.56 1010 TYR A C 1
ATOM 7768 O O . TYR A 1 1010 ? -15.882 11.994 -18.278 1.00 94.56 1010 TYR A O 1
ATOM 7776 N N . PRO A 1 1011 ? -16.919 13.119 -16.616 1.00 96.50 1011 PRO A N 1
ATOM 7777 C CA . PRO A 1 1011 ? -17.560 11.939 -16.041 1.00 96.50 1011 PRO A CA 1
ATOM 7778 C C . PRO A 1 1011 ? -18.317 11.102 -17.072 1.00 96.50 1011 PRO A C 1
ATOM 7780 O O . PRO A 1 1011 ? -19.017 11.627 -17.954 1.00 96.50 1011 PRO A O 1
ATOM 7783 N N . VAL A 1 1012 ? -18.240 9.777 -16.941 1.00 96.81 1012 VAL A N 1
ATOM 7784 C CA . VAL A 1 1012 ? -19.031 8.880 -17.777 1.00 96.81 1012 VAL A CA 1
AT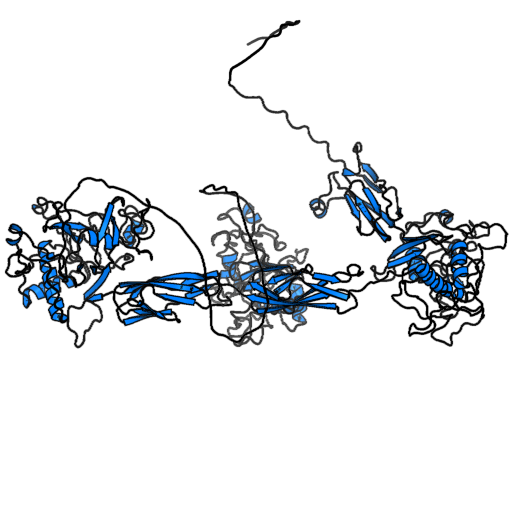OM 7785 C C . VAL A 1 1012 ? -20.513 9.052 -17.455 1.00 96.81 1012 VAL A C 1
ATOM 7787 O O . VAL A 1 1012 ? -20.975 8.820 -16.340 1.00 96.81 1012 VAL A O 1
ATOM 7790 N N . THR A 1 1013 ? -21.299 9.432 -18.461 1.00 93.62 1013 THR A N 1
ATOM 7791 C CA . THR A 1 1013 ? -22.760 9.474 -18.352 1.00 93.62 1013 THR A CA 1
ATOM 7792 C C . THR A 1 1013 ? -23.409 8.372 -19.178 1.00 93.62 1013 THR A C 1
ATOM 7794 O O . THR A 1 1013 ? -22.751 7.672 -19.950 1.00 93.62 1013 THR A O 1
ATOM 7797 N N . ARG A 1 1014 ? -24.732 8.226 -19.042 1.00 91.88 1014 ARG A N 1
ATOM 7798 C CA . ARG A 1 1014 ? -25.523 7.193 -19.728 1.00 91.88 1014 ARG A CA 1
ATOM 7799 C C . ARG A 1 1014 ? -25.093 5.758 -19.407 1.00 91.88 1014 ARG A C 1
ATOM 7801 O O . ARG A 1 1014 ? -25.157 4.875 -20.258 1.00 91.88 1014 ARG A O 1
ATOM 7808 N N . VAL A 1 1015 ? -24.709 5.520 -18.159 1.00 94.75 1015 VAL A N 1
ATOM 7809 C CA . VAL A 1 1015 ? -24.433 4.185 -17.619 1.00 94.75 1015 VAL A CA 1
ATOM 7810 C C . VAL A 1 1015 ? -25.567 3.765 -16.688 1.00 94.75 1015 VAL A C 1
ATOM 7812 O O . VAL A 1 1015 ? -26.009 4.531 -15.830 1.00 94.75 1015 VAL A O 1
ATOM 7815 N N . SER A 1 1016 ? -26.099 2.559 -16.879 1.00 95.31 1016 SER A N 1
ATOM 7816 C CA . SER A 1 1016 ? -27.055 1.980 -15.932 1.00 95.31 1016 SER A CA 1
ATOM 7817 C C . SER A 1 1016 ? -26.337 1.421 -14.703 1.00 95.31 1016 SER A C 1
ATOM 7819 O O . SER A 1 1016 ? -25.183 0.999 -14.780 1.00 95.31 1016 SER A O 1
ATOM 7821 N N . TRP A 1 1017 ? -27.053 1.329 -13.583 1.00 95.56 1017 TRP A N 1
ATOM 7822 C CA . TRP A 1 1017 ? -26.576 0.662 -12.368 1.00 95.56 1017 TRP A CA 1
ATOM 7823 C C . TRP A 1 1017 ? -26.126 -0.786 -12.646 1.00 95.56 1017 TRP A C 1
ATOM 7825 O O . TRP A 1 1017 ? -25.106 -1.238 -12.139 1.00 95.56 1017 TRP A O 1
ATOM 7835 N N . ARG A 1 1018 ? -26.837 -1.507 -13.528 1.00 95.75 1018 ARG A N 1
ATOM 7836 C CA . ARG A 1 1018 ? -26.448 -2.858 -13.975 1.00 95.75 1018 ARG A CA 1
ATOM 7837 C C . ARG A 1 1018 ? -25.117 -2.881 -14.724 1.00 95.75 1018 ARG A C 1
ATOM 7839 O O . ARG A 1 1018 ? -24.322 -3.787 -14.495 1.00 95.75 1018 ARG A O 1
ATOM 7846 N N . SER A 1 1019 ? -24.887 -1.918 -15.617 1.00 96.62 1019 SER A N 1
ATOM 7847 C CA . SER A 1 1019 ? -23.600 -1.769 -16.303 1.00 96.62 1019 SER A CA 1
ATOM 7848 C C . SER A 1 1019 ? -22.487 -1.454 -15.311 1.00 96.62 1019 SER A C 1
ATOM 7850 O O . SER A 1 1019 ? -21.429 -2.061 -15.410 1.00 96.62 1019 SER A O 1
ATOM 7852 N N . ALA A 1 1020 ? -22.741 -0.586 -14.326 1.00 97.12 1020 ALA A N 1
ATOM 7853 C CA . ALA A 1 1020 ? -21.770 -0.224 -13.298 1.00 97.12 1020 ALA A CA 1
ATOM 7854 C C . ALA A 1 1020 ? -21.257 -1.442 -12.505 1.00 97.12 1020 ALA A C 1
ATOM 7856 O O . ALA A 1 1020 ? -20.053 -1.655 -12.468 1.00 97.12 1020 ALA A O 1
ATOM 7857 N N . LEU A 1 1021 ? -22.132 -2.299 -11.957 1.00 96.12 1021 LEU A N 1
ATOM 7858 C CA . LEU A 1 1021 ? -21.698 -3.493 -11.200 1.00 96.12 1021 LEU A CA 1
ATOM 7859 C C . LEU A 1 1021 ? -20.840 -4.458 -12.029 1.00 96.12 1021 LEU A C 1
ATOM 7861 O O . LEU A 1 1021 ? -19.882 -5.047 -11.535 1.00 96.12 1021 LEU A O 1
ATOM 7865 N N . VAL A 1 1022 ? -21.210 -4.650 -13.295 1.00 97.75 1022 VAL A N 1
ATOM 7866 C CA . VAL A 1 1022 ? -20.472 -5.531 -14.207 1.00 97.75 1022 VAL A CA 1
ATOM 7867 C C . VAL A 1 1022 ? -19.147 -4.889 -14.629 1.00 97.75 1022 VAL A C 1
ATOM 7869 O O . VAL A 1 1022 ? -18.165 -5.602 -14.823 1.00 97.75 1022 VAL A O 1
ATOM 7872 N N . TRP A 1 1023 ? -19.096 -3.557 -14.705 1.00 98.31 1023 TRP A N 1
ATOM 7873 C CA . TRP A 1 1023 ? -17.891 -2.784 -14.981 1.00 98.31 1023 TRP A CA 1
ATOM 7874 C C . TRP A 1 1023 ? -16.919 -2.750 -13.792 1.00 98.31 1023 TRP A C 1
ATOM 7876 O O . TRP A 1 1023 ? -15.731 -2.917 -14.025 1.00 98.31 1023 TRP A O 1
ATOM 7886 N N . THR A 1 1024 ? -17.355 -2.643 -12.527 1.00 98.25 1024 THR A N 1
ATOM 7887 C CA . THR A 1 1024 ? -16.409 -2.677 -11.384 1.00 98.25 1024 THR A CA 1
ATOM 7888 C C . THR A 1 1024 ? -15.796 -4.067 -11.183 1.00 98.25 1024 THR A C 1
ATOM 7890 O O . THR A 1 1024 ? -14.599 -4.192 -10.922 1.00 98.25 1024 THR A O 1
ATOM 7893 N N . ASN A 1 1025 ? -16.571 -5.132 -11.423 1.00 98.12 1025 ASN A N 1
ATOM 7894 C CA . ASN A 1 1025 ? -16.025 -6.486 -11.544 1.00 98.12 1025 ASN A CA 1
ATOM 7895 C C . ASN A 1 1025 ? -14.996 -6.593 -12.689 1.00 98.12 1025 ASN A C 1
ATOM 7897 O O . ASN A 1 1025 ? -14.034 -7.342 -12.558 1.00 98.12 1025 ASN A O 1
ATOM 7901 N N . ALA A 1 1026 ? -15.198 -5.895 -13.813 1.00 98.12 1026 ALA A N 1
ATOM 7902 C CA . ALA A 1 1026 ? -14.257 -5.894 -14.937 1.00 98.12 1026 ALA A CA 1
ATOM 7903 C C . ALA A 1 1026 ? -13.000 -5.056 -14.654 1.00 98.12 1026 ALA A C 1
ATOM 7905 O O . ALA A 1 1026 ? -11.910 -5.500 -14.984 1.00 98.12 1026 ALA A O 1
ATOM 7906 N N . LEU A 1 1027 ? -13.136 -3.901 -13.994 1.00 98.00 1027 LEU A N 1
ATOM 7907 C CA . LEU A 1 1027 ? -12.032 -3.074 -13.495 1.00 98.00 1027 LEU A CA 1
ATOM 7908 C C . LEU A 1 1027 ? -11.114 -3.896 -12.581 1.00 98.00 1027 LEU A C 1
ATOM 7910 O O . LEU A 1 1027 ? -9.902 -3.881 -12.755 1.00 98.00 1027 LEU A O 1
ATOM 7914 N N . THR A 1 1028 ? -11.706 -4.663 -11.663 1.00 97.38 1028 THR A N 1
ATOM 7915 C CA . THR A 1 1028 ? -10.973 -5.553 -10.750 1.00 97.38 1028 THR A CA 1
ATOM 7916 C C . THR A 1 1028 ? -10.095 -6.550 -11.514 1.00 97.38 1028 THR A C 1
ATOM 7918 O O . THR A 1 1028 ? -8.903 -6.658 -11.247 1.00 97.38 1028 THR A O 1
ATOM 7921 N N . GLU A 1 1029 ? -10.653 -7.251 -12.506 1.00 96.81 1029 GLU A N 1
ATOM 7922 C CA . GLU A 1 1029 ? -9.890 -8.233 -13.287 1.00 96.81 1029 GLU A CA 1
ATOM 7923 C C . GLU A 1 1029 ? -8.920 -7.598 -14.302 1.00 96.81 1029 GLU A C 1
ATOM 7925 O O . GLU A 1 1029 ? -7.858 -8.162 -14.553 1.00 96.81 1029 GLU A O 1
ATOM 7930 N N . TYR A 1 1030 ? -9.237 -6.417 -14.839 1.00 96.75 1030 TYR A N 1
ATOM 7931 C CA . TYR A 1 1030 ? -8.342 -5.637 -15.697 1.00 96.75 1030 TYR A CA 1
ATOM 7932 C C . TYR A 1 1030 ? -7.073 -5.211 -14.948 1.00 96.75 1030 TYR A C 1
ATOM 7934 O O . TYR A 1 1030 ? -5.965 -5.395 -15.457 1.00 96.75 1030 TYR A O 1
ATOM 7942 N N . LEU A 1 1031 ? -7.226 -4.692 -13.724 1.00 92.25 1031 LEU A N 1
ATOM 7943 C CA . LEU A 1 1031 ? -6.102 -4.290 -12.878 1.00 92.25 1031 LEU A CA 1
ATOM 7944 C C . LEU A 1 1031 ? -5.278 -5.503 -12.423 1.00 92.25 1031 LEU A C 1
ATOM 7946 O O . LEU A 1 1031 ? -4.052 -5.419 -12.431 1.00 92.25 1031 LEU A O 1
ATOM 7950 N N . ASN A 1 1032 ? -5.913 -6.650 -12.148 1.00 92.75 1032 ASN A N 1
ATOM 7951 C CA . ASN A 1 1032 ? -5.196 -7.913 -11.926 1.00 92.75 1032 ASN A CA 1
ATOM 7952 C C . ASN A 1 1032 ? -4.348 -8.332 -13.145 1.00 92.75 1032 ASN A C 1
ATOM 7954 O O . ASN A 1 1032 ? -3.276 -8.905 -12.968 1.00 92.75 1032 ASN A O 1
ATOM 7958 N N . GLU A 1 1033 ? -4.786 -8.047 -14.380 1.00 92.00 1033 GLU A N 1
ATOM 7959 C CA . GLU A 1 1033 ? -3.986 -8.320 -15.583 1.00 92.00 1033 GLU A CA 1
ATOM 7960 C C . GLU A 1 1033 ? -2.820 -7.329 -15.753 1.00 92.00 1033 GLU A C 1
ATOM 7962 O O . GLU A 1 1033 ? -1.719 -7.767 -16.082 1.00 92.00 1033 GLU A O 1
ATOM 7967 N N . GLN A 1 1034 ? -3.021 -6.025 -15.507 1.00 86.81 1034 GLN A N 1
ATOM 7968 C CA . GLN A 1 1034 ? -1.950 -5.028 -15.688 1.00 86.81 1034 GLN A CA 1
ATOM 7969 C C . GLN A 1 1034 ? -0.894 -5.111 -14.572 1.00 86.81 1034 GLN A C 1
ATOM 7971 O O . GLN A 1 1034 ? 0.304 -5.182 -14.841 1.00 86.81 1034 GLN A O 1
ATOM 7976 N N . TYR A 1 1035 ? -1.337 -5.156 -13.313 1.00 78.00 1035 TYR A N 1
ATOM 7977 C CA . TYR A 1 1035 ? -0.477 -5.057 -12.129 1.00 78.00 1035 TYR A CA 1
ATOM 7978 C C . TYR A 1 1035 ? -0.110 -6.418 -11.514 1.00 78.00 1035 TYR A C 1
ATOM 7980 O O . TYR A 1 1035 ? 0.606 -6.468 -10.518 1.00 78.00 1035 TYR A O 1
ATOM 7988 N N . SER A 1 1036 ? -0.571 -7.535 -12.099 1.00 79.50 1036 SER A N 1
ATOM 7989 C CA . SER A 1 1036 ? -0.397 -8.904 -11.566 1.00 79.50 1036 SER A CA 1
ATOM 7990 C C . SER A 1 1036 ? -0.960 -9.122 -10.148 1.00 79.50 1036 SER A C 1
ATOM 7992 O O . SER A 1 1036 ? -0.562 -10.063 -9.458 1.00 79.50 1036 SER A O 1
ATOM 7994 N N . SER A 1 1037 ? -1.890 -8.267 -9.714 1.00 77.44 1037 SER A N 1
ATOM 7995 C CA . SER A 1 1037 ? -2.573 -8.351 -8.421 1.00 77.44 1037 SER A CA 1
ATOM 7996 C C . SER A 1 1037 ? -3.635 -9.465 -8.388 1.00 77.44 1037 SER A C 1
ATOM 7998 O O . SER A 1 1037 ? -3.946 -10.107 -9.395 1.00 77.44 1037 SER A O 1
ATOM 8000 N N . SER A 1 1038 ? -4.174 -9.740 -7.195 1.00 87.00 1038 SER A N 1
ATOM 8001 C CA . SER A 1 1038 ? -5.102 -10.859 -6.940 1.00 87.00 1038 SER A CA 1
ATOM 8002 C C . SER A 1 1038 ? -6.466 -10.431 -6.379 1.00 87.00 1038 SER A C 1
ATOM 8004 O O . SER A 1 1038 ? -7.138 -11.225 -5.721 1.00 87.00 1038 SER A O 1
ATOM 8006 N N . LEU A 1 1039 ? -6.886 -9.195 -6.677 1.00 92.06 1039 LEU A N 1
ATOM 8007 C CA . LEU A 1 1039 ? -8.121 -8.590 -6.173 1.00 92.06 1039 LEU A CA 1
ATOM 8008 C C . LEU A 1 1039 ? -9.345 -9.443 -6.537 1.00 92.06 1039 LEU A C 1
ATOM 8010 O O . LEU A 1 1039 ? -9.510 -9.869 -7.686 1.00 92.06 1039 LEU A O 1
ATOM 8014 N N . GLN A 1 1040 ? -10.243 -9.657 -5.583 1.00 95.50 1040 GLN A N 1
ATOM 8015 C CA . GLN A 1 1040 ? -11.442 -10.466 -5.769 1.00 95.50 1040 GLN A CA 1
ATOM 8016 C C . GLN A 1 1040 ? -12.612 -9.612 -6.278 1.00 95.50 1040 GLN A C 1
ATOM 8018 O O . GLN A 1 1040 ? -13.003 -8.656 -5.604 1.00 95.50 1040 GLN A O 1
ATOM 8023 N N . PRO A 1 1041 ? -13.245 -9.952 -7.421 1.00 97.38 1041 PRO A N 1
ATOM 8024 C CA . PRO A 1 1041 ? -14.502 -9.329 -7.831 1.00 97.38 1041 PRO A CA 1
ATOM 8025 C C . PRO A 1 1041 ? -15.537 -9.408 -6.703 1.00 97.38 1041 PRO A C 1
ATOM 8027 O O . PRO A 1 1041 ? -15.582 -10.402 -5.986 1.00 97.38 1041 PRO A O 1
ATOM 8030 N N . VAL A 1 1042 ? -16.383 -8.391 -6.539 1.00 98.00 1042 VAL A N 1
ATOM 8031 C CA . VAL A 1 1042 ? -17.296 -8.304 -5.380 1.00 98.00 1042 VAL A CA 1
ATOM 8032 C C . VAL A 1 1042 ? -18.650 -8.970 -5.645 1.00 98.00 1042 VAL A C 1
ATOM 8034 O O . VAL A 1 1042 ? -19.282 -9.502 -4.729 1.00 98.00 1042 VAL A O 1
ATOM 8037 N N . TYR A 1 1043 ? -19.126 -8.943 -6.893 1.00 98.00 1043 TYR A N 1
ATOM 8038 C CA . TYR A 1 1043 ? -20.481 -9.377 -7.241 1.00 98.00 1043 TYR A CA 1
ATOM 8039 C C . TYR A 1 1043 ? -20.482 -10.729 -7.962 1.00 98.00 1043 TYR A C 1
ATOM 8041 O O . TYR A 1 1043 ? -19.857 -10.870 -9.012 1.00 98.00 1043 TYR A O 1
ATOM 8049 N N . TYR A 1 1044 ? -21.259 -11.691 -7.462 1.00 97.81 1044 TYR A N 1
ATOM 8050 C CA . TYR A 1 1044 ? -21.328 -13.073 -7.953 1.00 97.81 1044 TYR A CA 1
ATOM 8051 C C . TYR A 1 1044 ? -22.745 -13.507 -8.334 1.00 97.81 1044 TYR A C 1
ATOM 8053 O O . TYR A 1 1044 ? -23.745 -13.009 -7.803 1.00 97.81 1044 TYR A O 1
ATOM 8061 N N . VAL A 1 1045 ? -22.831 -14.494 -9.233 1.00 96.12 1045 VAL A N 1
ATOM 8062 C CA . VAL A 1 1045 ? -24.100 -15.166 -9.579 1.00 96.12 1045 VAL A CA 1
ATOM 8063 C C . VAL A 1 1045 ? -24.405 -16.390 -8.703 1.00 96.12 1045 VAL A C 1
ATOM 8065 O O . VAL A 1 1045 ? -25.483 -16.971 -8.823 1.00 96.12 1045 VAL A O 1
ATOM 8068 N N . ASP A 1 1046 ? -23.491 -16.780 -7.812 1.00 94.25 1046 ASP A N 1
ATOM 8069 C CA . ASP A 1 1046 ? -23.642 -17.910 -6.892 1.00 94.25 1046 ASP A CA 1
ATOM 8070 C C . ASP A 1 1046 ? -23.181 -17.574 -5.464 1.00 94.25 1046 ASP A C 1
ATOM 8072 O O . ASP A 1 1046 ? -22.354 -16.690 -5.254 1.00 94.25 1046 ASP A O 1
ATOM 8076 N N . ALA A 1 1047 ? -23.758 -18.275 -4.483 1.00 91.19 1047 ALA A N 1
ATOM 8077 C CA . ALA A 1 1047 ? -23.530 -18.049 -3.053 1.00 91.19 1047 ALA A CA 1
ATOM 8078 C C . ALA A 1 1047 ? -22.219 -18.656 -2.516 1.00 91.19 1047 ALA A C 1
ATOM 8080 O O . ALA A 1 1047 ? -21.862 -18.389 -1.375 1.00 91.19 1047 ALA A O 1
ATOM 8081 N N . ASP A 1 1048 ? -21.527 -19.463 -3.328 1.00 92.06 1048 ASP A N 1
ATOM 8082 C CA . ASP A 1 1048 ? -20.203 -20.021 -3.024 1.00 92.06 1048 ASP A CA 1
ATOM 8083 C C . ASP A 1 1048 ? -19.078 -19.109 -3.576 1.00 92.06 1048 ASP A C 1
ATOM 8085 O O . ASP A 1 1048 ? -17.910 -19.503 -3.561 1.00 92.06 1048 ASP A O 1
ATOM 8089 N N . PHE A 1 1049 ? -19.447 -17.937 -4.117 1.00 95.19 1049 PHE A N 1
ATOM 8090 C CA . PHE A 1 1049 ? -18.601 -16.909 -4.729 1.00 95.19 1049 PHE A CA 1
ATOM 8091 C C . PHE A 1 1049 ? -17.612 -17.423 -5.792 1.00 95.19 1049 PHE A C 1
ATOM 8093 O O . PHE A 1 1049 ? -16.450 -17.026 -5.835 1.00 95.19 1049 PHE A O 1
ATOM 8100 N N . ARG A 1 1050 ? -18.056 -18.324 -6.682 1.00 92.06 1050 ARG A N 1
ATOM 8101 C CA . ARG A 1 1050 ? -17.168 -18.942 -7.696 1.00 92.06 1050 ARG A CA 1
ATOM 8102 C C . ARG A 1 1050 ? -17.253 -18.327 -9.085 1.00 92.06 1050 ARG A C 1
ATOM 8104 O O . ARG A 1 1050 ? -16.326 -18.479 -9.877 1.00 92.06 1050 ARG A O 1
ATOM 8111 N N . THR A 1 1051 ? -18.369 -17.680 -9.402 1.00 96.00 1051 THR A N 1
ATOM 8112 C CA . THR A 1 1051 ? -18.668 -17.163 -10.741 1.00 96.00 1051 THR A CA 1
ATOM 8113 C C . THR A 1 1051 ? -18.953 -15.655 -10.678 1.00 96.00 1051 THR A C 1
ATOM 8115 O O . THR A 1 1051 ? -20.077 -15.264 -10.333 1.00 96.00 1051 THR A O 1
ATOM 8118 N N . PRO A 1 1052 ? -17.969 -14.790 -10.999 1.00 97.19 1052 PRO A N 1
ATOM 8119 C CA . PRO A 1 1052 ? -18.172 -13.346 -11.054 1.00 97.19 1052 PRO A CA 1
ATOM 8120 C C . PRO A 1 1052 ? -19.331 -12.952 -11.979 1.00 97.19 1052 PRO A C 1
ATOM 8122 O O . PRO A 1 1052 ? -19.557 -13.540 -13.042 1.00 97.19 1052 PRO A O 1
ATOM 8125 N N . LEU A 1 1053 ? -20.077 -11.924 -11.584 1.00 97.06 1053 LEU A N 1
ATOM 8126 C CA . LEU A 1 1053 ? -21.162 -11.332 -12.359 1.00 97.06 1053 LEU A CA 1
ATOM 8127 C C . LEU A 1 1053 ? -20.575 -10.568 -13.556 1.00 97.06 1053 LEU A C 1
ATOM 8129 O O . LEU A 1 1053 ? -20.201 -9.403 -13.440 1.00 97.06 1053 LEU A O 1
ATOM 8133 N N . ARG A 1 1054 ? -20.510 -11.232 -14.716 1.00 97.69 1054 ARG A N 1
ATOM 8134 C CA . ARG A 1 1054 ? -19.980 -10.662 -15.972 1.00 97.69 1054 ARG A CA 1
ATOM 8135 C C . ARG A 1 1054 ? -21.040 -10.158 -16.959 1.00 97.69 1054 ARG A C 1
ATOM 8137 O O . ARG A 1 1054 ? -20.692 -9.812 -18.082 1.00 97.69 1054 ARG A O 1
ATOM 8144 N N . GLN A 1 1055 ? -22.332 -10.209 -16.624 1.00 94.69 1055 GLN A N 1
ATOM 8145 C CA . GLN A 1 1055 ? -23.421 -10.114 -17.612 1.00 94.69 1055 GLN A CA 1
ATOM 8146 C C . GLN A 1 1055 ? -24.548 -9.176 -17.145 1.00 94.69 1055 GLN A C 1
ATOM 8148 O O . GLN A 1 1055 ? -25.245 -9.475 -16.175 1.00 94.69 1055 GLN A O 1
ATOM 8153 N N . ALA A 1 1056 ? -24.774 -8.076 -17.868 1.00 93.00 1056 ALA A N 1
ATOM 8154 C CA . ALA A 1 1056 ? -25.846 -7.111 -17.608 1.00 93.00 1056 ALA A CA 1
ATOM 8155 C C . ALA A 1 1056 ? -26.793 -6.947 -18.812 1.00 93.00 1056 ALA A C 1
ATOM 8157 O O . ALA A 1 1056 ? -26.451 -7.230 -19.957 1.00 93.00 1056 ALA A O 1
ATOM 8158 N N . SER A 1 1057 ? -28.024 -6.481 -18.565 1.00 87.12 1057 SER A N 1
ATOM 8159 C CA . SER A 1 1057 ? -28.972 -6.137 -19.636 1.00 87.12 1057 SER A CA 1
ATOM 8160 C C . SER A 1 1057 ? -30.005 -5.095 -19.199 1.00 87.12 1057 SER A C 1
ATOM 8162 O O . SER A 1 1057 ? -30.553 -5.160 -18.097 1.00 87.12 1057 SER A O 1
ATOM 8164 N N . ASN A 1 1058 ? -30.348 -4.158 -20.085 1.00 81.94 1058 ASN A N 1
ATOM 8165 C CA . ASN A 1 1058 ? -31.255 -3.041 -19.781 1.00 81.94 1058 ASN A CA 1
ATOM 8166 C C . ASN A 1 1058 ? -32.736 -3.385 -20.014 1.00 81.94 1058 ASN A C 1
ATOM 8168 O O . ASN A 1 1058 ? -33.470 -2.714 -20.737 1.00 81.94 1058 ASN A O 1
ATOM 8172 N N . THR A 1 1059 ? -33.192 -4.472 -19.383 1.00 81.44 1059 THR A N 1
ATOM 8173 C CA . THR A 1 1059 ? -34.614 -4.845 -19.345 1.00 81.44 1059 THR A CA 1
ATOM 8174 C C . THR A 1 1059 ? -35.401 -3.963 -18.367 1.00 81.44 1059 THR A C 1
ATOM 8176 O O . THR A 1 1059 ? -34.934 -3.653 -17.273 1.00 81.44 1059 THR A O 1
ATOM 8179 N N . SER A 1 1060 ? -36.643 -3.604 -18.704 1.00 74.62 1060 SER A N 1
ATOM 8180 C CA . SER A 1 1060 ? -37.496 -2.728 -17.878 1.00 74.62 1060 SER A CA 1
ATOM 8181 C C . SER A 1 1060 ? -38.134 -3.412 -16.655 1.00 74.62 1060 SER A C 1
ATOM 8183 O O . SER A 1 1060 ? -39.137 -2.928 -16.129 1.00 74.62 1060 SER A O 1
ATOM 8185 N N . ARG A 1 1061 ? -37.631 -4.580 -16.244 1.00 82.69 1061 ARG A N 1
ATOM 8186 C CA . ARG A 1 1061 ? -38.134 -5.367 -15.114 1.00 82.69 1061 ARG A CA 1
ATOM 8187 C C . ARG A 1 1061 ? -36.976 -5.647 -14.167 1.00 82.69 1061 ARG A C 1
ATOM 8189 O O . ARG A 1 1061 ? -35.914 -6.059 -14.618 1.00 82.69 1061 ARG A O 1
ATOM 8196 N N . VAL A 1 1062 ? -37.218 -5.461 -12.873 1.00 87.38 1062 VAL A N 1
ATOM 8197 C CA . VAL A 1 1062 ? -36.300 -5.888 -11.812 1.00 87.38 1062 VAL A CA 1
ATOM 8198 C C . VAL A 1 1062 ? -36.442 -7.393 -11.592 1.00 87.38 1062 VAL A C 1
ATOM 8200 O O . VAL A 1 1062 ? -37.566 -7.885 -11.420 1.00 87.38 1062 VAL A O 1
ATOM 8203 N N . ASP A 1 1063 ? -35.323 -8.108 -11.578 1.00 87.75 1063 ASP A N 1
ATOM 8204 C CA . ASP A 1 1063 ? -35.240 -9.494 -11.125 1.00 87.75 1063 ASP A CA 1
ATOM 8205 C C . ASP A 1 1063 ? -34.752 -9.522 -9.670 1.00 87.75 1063 ASP A C 1
ATOM 8207 O O . ASP A 1 1063 ? -33.758 -8.904 -9.331 1.00 87.75 1063 ASP A O 1
ATOM 8211 N N . THR A 1 1064 ? -35.472 -10.197 -8.777 1.00 85.25 1064 THR A N 1
ATOM 8212 C CA . THR A 1 1064 ? -35.031 -10.374 -7.377 1.00 85.25 1064 THR A CA 1
ATOM 8213 C C . THR A 1 1064 ? -34.793 -11.841 -7.056 1.00 85.25 1064 THR A C 1
ATOM 8215 O O . THR A 1 1064 ? -35.073 -12.293 -5.947 1.00 85.25 1064 THR A O 1
ATOM 8218 N N . THR A 1 1065 ? -34.341 -12.594 -8.053 1.00 91.62 1065 THR A N 1
ATOM 8219 C CA . THR A 1 1065 ? -33.757 -13.922 -7.873 1.00 91.62 1065 THR A CA 1
ATOM 8220 C C . THR A 1 1065 ? -32.318 -13.743 -7.369 1.00 91.62 1065 THR A C 1
ATOM 8222 O O . THR A 1 1065 ? -31.573 -12.999 -8.011 1.00 91.62 1065 THR A O 1
ATOM 8225 N N . PRO A 1 1066 ? -31.902 -14.369 -6.252 1.00 91.25 1066 PRO A N 1
ATOM 8226 C CA . PRO A 1 1066 ? -30.507 -14.335 -5.811 1.00 91.25 1066 PRO A CA 1
ATOM 8227 C C . PRO A 1 1066 ? -29.553 -14.795 -6.922 1.00 91.25 1066 PRO A C 1
ATOM 8229 O O . PRO A 1 1066 ? -29.881 -15.720 -7.667 1.00 91.25 1066 PRO A O 1
ATOM 8232 N N . GLY A 1 1067 ? -28.424 -14.104 -7.073 1.00 86.75 1067 GLY A N 1
ATOM 8233 C CA . GLY A 1 1067 ? -27.471 -14.310 -8.166 1.00 86.75 1067 GLY A CA 1
ATOM 8234 C C . GLY A 1 1067 ? -27.853 -13.647 -9.499 1.00 86.75 1067 GLY A C 1
ATOM 8235 O O . GLY A 1 1067 ? -27.104 -13.746 -10.467 1.00 86.75 1067 GLY A O 1
ATOM 8236 N N . SER A 1 1068 ? -28.994 -12.953 -9.586 1.00 93.50 1068 SER A N 1
ATOM 8237 C CA . SER A 1 1068 ? -29.324 -12.112 -10.751 1.00 93.50 1068 SER A CA 1
ATOM 8238 C C . SER A 1 1068 ? -28.673 -10.729 -10.653 1.00 93.50 1068 SER A C 1
ATOM 8240 O O . SER A 1 1068 ? -28.297 -10.286 -9.572 1.00 93.50 1068 SER A O 1
ATOM 8242 N N . VAL A 1 1069 ? -28.590 -10.000 -11.770 1.00 92.94 1069 VAL A N 1
ATOM 8243 C CA . VAL A 1 1069 ? -27.923 -8.685 -11.824 1.00 92.94 1069 VAL A CA 1
ATOM 8244 C C . VAL A 1 1069 ? -28.514 -7.639 -10.860 1.00 92.94 1069 VAL A C 1
ATOM 8246 O O . VAL A 1 1069 ? -27.763 -6.799 -10.386 1.00 92.94 1069 VAL A O 1
ATOM 8249 N N . ASP A 1 1070 ? -29.813 -7.684 -10.508 1.00 92.75 1070 ASP A N 1
ATOM 8250 C CA . ASP A 1 1070 ? -30.376 -6.778 -9.483 1.00 92.75 1070 ASP A CA 1
ATOM 8251 C C . ASP A 1 1070 ? -30.398 -7.373 -8.063 1.00 92.75 1070 ASP A C 1
ATOM 8253 O O . ASP A 1 1070 ? -30.838 -6.697 -7.133 1.00 92.75 1070 ASP A O 1
ATOM 8257 N N . ALA A 1 1071 ? -29.946 -8.610 -7.864 1.00 91.81 1071 ALA A N 1
ATOM 8258 C CA . ALA A 1 1071 ? -29.816 -9.240 -6.552 1.00 91.81 1071 ALA A CA 1
ATOM 8259 C C . ALA A 1 1071 ? -28.607 -10.201 -6.521 1.00 91.81 1071 ALA A C 1
ATOM 8261 O O . ALA A 1 1071 ? -28.794 -11.403 -6.300 1.00 91.81 1071 ALA A O 1
ATOM 8262 N N . PRO A 1 1072 ? -27.381 -9.705 -6.786 1.00 96.50 1072 PRO A N 1
ATOM 8263 C CA . PRO A 1 1072 ? -26.188 -10.540 -6.806 1.00 96.50 1072 PRO A CA 1
ATOM 8264 C C . PRO A 1 1072 ? -25.844 -11.039 -5.403 1.00 96.50 1072 PRO A C 1
ATOM 8266 O O . PRO A 1 1072 ? -26.241 -10.447 -4.397 1.00 96.50 1072 PRO A O 1
ATOM 8269 N N . HIS A 1 1073 ? -25.058 -12.107 -5.345 1.00 95.62 1073 HIS A N 1
ATOM 8270 C CA . HIS A 1 1073 ? -24.346 -12.464 -4.128 1.00 95.62 1073 HIS A CA 1
ATOM 8271 C C . HIS A 1 1073 ? -23.157 -11.507 -3.985 1.00 95.62 1073 HIS A C 1
ATOM 8273 O O . HIS A 1 1073 ? -22.303 -11.450 -4.865 1.00 95.62 1073 HIS A O 1
ATOM 8279 N N . VAL A 1 1074 ? -23.149 -10.707 -2.920 1.00 95.69 1074 VAL A N 1
ATOM 8280 C CA . VAL A 1 1074 ? -22.024 -9.830 -2.566 1.00 95.69 1074 VAL A CA 1
ATOM 8281 C C . VAL A 1 1074 ? -21.073 -10.651 -1.705 1.00 95.69 1074 VAL A C 1
ATOM 8283 O O . VAL A 1 1074 ? -21.515 -11.190 -0.689 1.00 95.69 1074 VAL A O 1
ATOM 8286 N N . HIS A 1 1075 ? -19.811 -10.770 -2.109 1.00 93.94 1075 HIS A N 1
ATOM 8287 C CA . HIS A 1 1075 ? -18.775 -11.358 -1.262 1.00 93.94 1075 HIS A CA 1
ATOM 8288 C C . HIS A 1 1075 ? -18.407 -10.329 -0.181 1.00 93.94 1075 HIS A C 1
ATOM 8290 O O . HIS A 1 1075 ? -17.990 -9.229 -0.545 1.00 93.94 1075 HIS A O 1
ATOM 8296 N N . PRO A 1 1076 ? -18.603 -10.618 1.121 1.00 81.88 1076 PRO A N 1
ATOM 8297 C CA . PRO A 1 1076 ? -18.384 -9.626 2.175 1.00 81.88 1076 PRO A CA 1
ATOM 8298 C C . PRO A 1 1076 ? -16.898 -9.273 2.307 1.00 81.88 1076 PRO A C 1
ATOM 8300 O O . PRO A 1 1076 ? -16.545 -8.099 2.354 1.00 81.88 1076 PRO A O 1
ATOM 8303 N N . ASP A 1 1077 ? -16.043 -10.292 2.252 1.00 85.19 1077 ASP A N 1
ATOM 8304 C CA . ASP A 1 1077 ? -14.592 -10.190 2.467 1.00 85.19 1077 ASP A CA 1
ATOM 8305 C C . ASP A 1 1077 ? -13.806 -9.933 1.162 1.00 85.19 1077 ASP A C 1
ATOM 8307 O O . ASP A 1 1077 ? -12.595 -10.113 1.113 1.00 85.19 1077 ASP A O 1
ATOM 8311 N N . ALA A 1 1078 ? -14.488 -9.542 0.076 1.00 91.00 1078 ALA A N 1
ATOM 8312 C CA . ALA A 1 1078 ? -13.824 -9.229 -1.189 1.00 91.00 1078 ALA A CA 1
ATOM 8313 C C . ALA A 1 1078 ? -13.251 -7.807 -1.172 1.00 91.00 1078 ALA A C 1
ATOM 8315 O O . ALA A 1 1078 ? -13.861 -6.872 -0.642 1.00 91.00 1078 ALA A O 1
ATOM 8316 N N . ASP A 1 1079 ? -12.082 -7.664 -1.780 1.00 89.12 1079 ASP A N 1
ATOM 8317 C CA . ASP A 1 1079 ? -11.231 -6.476 -1.782 1.00 89.12 1079 ASP A CA 1
ATOM 8318 C C . ASP A 1 1079 ? -11.212 -5.750 -3.142 1.00 89.12 1079 ASP A C 1
ATOM 8320 O O . ASP A 1 1079 ? -10.589 -4.699 -3.276 1.00 89.12 1079 ASP A O 1
ATOM 8324 N N . GLY A 1 1080 ? -11.891 -6.282 -4.161 1.00 94.25 1080 GLY A N 1
ATOM 8325 C CA . GLY A 1 1080 ? -12.042 -5.640 -5.465 1.00 94.25 1080 GLY A CA 1
ATOM 8326 C C . GLY A 1 1080 ? -13.062 -4.499 -5.500 1.00 94.25 1080 GLY A C 1
ATOM 8327 O O . GLY A 1 1080 ? -13.706 -4.133 -4.513 1.00 94.25 1080 GLY A O 1
ATOM 8328 N N . PHE A 1 1081 ? -13.231 -3.930 -6.691 1.00 97.44 1081 PHE A N 1
ATOM 8329 C CA . PHE A 1 1081 ? -13.997 -2.704 -6.888 1.00 97.44 1081 PHE A CA 1
ATOM 8330 C C . PHE A 1 1081 ? -15.508 -2.945 -6.925 1.00 97.44 1081 PHE A C 1
ATOM 8332 O O . PHE A 1 1081 ? -16.030 -3.850 -7.590 1.00 97.44 1081 PHE A O 1
ATOM 8339 N N . ARG A 1 1082 ? -16.233 -2.050 -6.257 1.00 97.88 1082 ARG A N 1
ATOM 8340 C CA . ARG A 1 1082 ? -17.689 -2.059 -6.091 1.00 97.88 1082 ARG A CA 1
ATOM 8341 C C . ARG A 1 1082 ? -18.258 -0.642 -6.136 1.00 97.88 1082 ARG A C 1
ATOM 8343 O O . ARG A 1 1082 ? -17.527 0.343 -6.065 1.00 97.88 1082 ARG A O 1
ATOM 8350 N N . LEU A 1 1083 ? -19.582 -0.535 -6.242 1.00 97.94 1083 LEU A N 1
ATOM 8351 C CA . LEU A 1 1083 ? -20.260 0.722 -5.922 1.00 97.94 1083 LEU A CA 1
ATOM 8352 C C . LEU A 1 1083 ? -20.241 0.953 -4.400 1.00 97.94 1083 LEU A C 1
ATOM 8354 O O . LEU A 1 1083 ? -20.409 -0.022 -3.655 1.00 97.94 1083 LEU A O 1
ATOM 8358 N N . PRO A 1 1084 ? -20.118 2.208 -3.930 1.00 97.50 1084 PRO A N 1
ATOM 8359 C CA . PRO A 1 1084 ? -20.339 2.542 -2.526 1.00 97.50 1084 PRO A CA 1
ATOM 8360 C C . PRO A 1 1084 ? -21.764 2.192 -2.096 1.00 97.50 1084 PRO A C 1
ATOM 8362 O O . PRO A 1 1084 ? -22.717 2.329 -2.869 1.00 97.50 1084 PRO A O 1
ATOM 8365 N N . THR A 1 1085 ? -21.940 1.791 -0.842 1.00 95.56 1085 THR A N 1
ATOM 8366 C CA . THR A 1 1085 ? -23.247 1.852 -0.180 1.00 95.56 1085 THR A CA 1
ATOM 8367 C C . THR A 1 1085 ? -23.648 3.305 0.080 1.00 95.56 1085 THR A C 1
ATOM 8369 O O . THR A 1 1085 ? -22.828 4.222 0.113 1.00 95.56 1085 THR A O 1
ATOM 8372 N N . ALA A 1 1086 ? -24.937 3.529 0.312 1.00 93.06 1086 ALA A N 1
ATOM 8373 C CA . ALA A 1 1086 ? -25.495 4.836 0.636 1.00 93.06 1086 ALA A CA 1
ATOM 8374 C C . ALA A 1 1086 ? -25.018 5.412 1.983 1.00 93.06 1086 ALA A C 1
ATOM 8376 O O . ALA A 1 1086 ? -25.286 6.588 2.238 1.00 93.06 1086 ALA A O 1
ATOM 8377 N N . GLN A 1 1087 ? -24.377 4.598 2.832 1.00 91.44 1087 GLN A N 1
ATOM 8378 C CA . GLN A 1 1087 ? -23.782 5.012 4.104 1.00 91.44 1087 GLN A CA 1
ATOM 8379 C C . GLN A 1 1087 ? -22.296 5.353 3.940 1.00 91.44 1087 GLN A C 1
ATOM 8381 O O . GLN A 1 1087 ? -21.889 6.417 4.389 1.00 91.44 1087 GLN A O 1
ATOM 8386 N N . GLU A 1 1088 ? -21.520 4.518 3.241 1.00 94.81 1088 GLU A N 1
ATOM 8387 C CA . GLU A 1 1088 ? -20.122 4.814 2.875 1.00 94.81 1088 GLU A CA 1
ATOM 8388 C C . GLU A 1 1088 ? -20.027 6.118 2.074 1.00 94.81 1088 GLU A C 1
ATOM 8390 O O . GLU A 1 1088 ? -19.254 7.007 2.420 1.00 94.81 1088 GLU A O 1
ATOM 8395 N N . TRP A 1 1089 ? -20.890 6.279 1.062 1.00 96.56 1089 TRP A N 1
ATOM 8396 C CA . TRP A 1 1089 ? -20.966 7.508 0.269 1.00 96.56 1089 TRP A CA 1
ATOM 8397 C C . TRP A 1 1089 ? -21.235 8.742 1.139 1.00 96.56 1089 TRP A C 1
ATOM 8399 O O . TRP A 1 1089 ? -20.613 9.781 0.950 1.00 96.56 1089 TRP A O 1
ATOM 8409 N N . LEU A 1 1090 ? -22.158 8.628 2.103 1.00 93.56 1090 LEU A N 1
ATOM 8410 C CA . LEU A 1 1090 ? -22.533 9.747 2.965 1.00 93.56 1090 LEU A CA 1
ATOM 8411 C C . LEU A 1 1090 ? -21.411 10.096 3.949 1.00 93.56 1090 LEU A C 1
ATOM 8413 O O . LEU A 1 1090 ? -21.075 11.266 4.060 1.00 93.56 1090 LEU A O 1
ATOM 8417 N N . ALA A 1 1091 ? -20.800 9.098 4.595 1.00 88.75 1091 ALA A N 1
ATOM 8418 C CA . ALA A 1 1091 ? -19.694 9.302 5.531 1.00 88.75 1091 ALA A CA 1
ATOM 8419 C C . ALA A 1 1091 ? -18.481 9.967 4.858 1.00 88.75 1091 ALA A C 1
ATOM 8421 O O . ALA A 1 1091 ? -17.890 10.886 5.419 1.00 88.75 1091 ALA A O 1
ATOM 8422 N N . ALA A 1 1092 ? -18.159 9.555 3.629 1.00 93.00 1092 ALA A N 1
ATOM 8423 C CA . ALA A 1 1092 ? -17.113 10.171 2.820 1.00 93.00 1092 ALA A CA 1
ATOM 8424 C C . ALA A 1 1092 ? -17.461 11.610 2.379 1.00 93.00 1092 ALA A C 1
ATOM 8426 O O . ALA A 1 1092 ? -16.572 12.449 2.234 1.00 93.00 1092 ALA A O 1
ATOM 8427 N N . ALA A 1 1093 ? -18.749 11.918 2.186 1.00 92.38 1093 ALA A N 1
ATOM 8428 C CA . ALA A 1 1093 ? -19.220 13.250 1.811 1.00 92.38 1093 ALA A CA 1
ATOM 8429 C C . ALA A 1 1093 ? -19.333 14.240 2.989 1.00 92.38 1093 ALA A C 1
ATOM 8431 O O . ALA A 1 1093 ? -19.325 15.445 2.744 1.00 92.38 1093 ALA A O 1
ATOM 8432 N N . THR A 1 1094 ? -19.453 13.752 4.230 1.00 89.75 1094 THR A N 1
ATOM 8433 C CA . THR A 1 1094 ? -19.576 14.551 5.471 1.00 89.75 1094 THR A CA 1
ATOM 8434 C C . THR A 1 1094 ? -18.298 14.537 6.326 1.00 89.75 1094 THR A C 1
ATOM 8436 O O . THR A 1 1094 ? -18.359 14.686 7.549 1.00 89.75 1094 THR A O 1
ATOM 8439 N N . TRP A 1 1095 ? -17.137 14.266 5.723 1.00 82.75 1095 TRP A N 1
ATOM 8440 C CA . TRP A 1 1095 ? -15.888 14.018 6.456 1.00 82.75 1095 TRP A CA 1
ATOM 8441 C C . TRP A 1 1095 ? -15.299 15.268 7.136 1.00 82.75 1095 TRP A C 1
ATOM 8443 O O . TRP A 1 1095 ? -14.585 15.151 8.128 1.00 82.75 1095 TRP A O 1
ATOM 8453 N N . GLY A 1 1096 ? -15.623 16.469 6.647 1.00 73.75 1096 GLY A N 1
ATOM 8454 C CA . GLY A 1 1096 ? -15.289 17.744 7.292 1.00 73.75 1096 GLY A CA 1
ATOM 8455 C C . GLY A 1 1096 ? -16.232 18.128 8.440 1.00 73.75 1096 GLY A C 1
ATOM 8456 O O . GLY A 1 1096 ? -16.060 19.187 9.042 1.00 73.75 1096 GLY A O 1
ATOM 8457 N N . GLY A 1 1097 ? -17.230 17.292 8.753 1.00 76.12 1097 GLY A N 1
ATOM 8458 C CA . GLY A 1 1097 ? -18.285 17.588 9.726 1.00 76.12 1097 GLY A CA 1
ATOM 8459 C C . GLY A 1 1097 ? -19.522 18.260 9.119 1.00 76.12 1097 GLY A C 1
ATOM 8460 O O . GLY A 1 1097 ? -20.327 18.837 9.854 1.00 76.12 1097 GLY A O 1
ATOM 8461 N N . GLU A 1 1098 ? -19.683 18.202 7.793 1.00 85.12 1098 GLU A N 1
ATOM 8462 C CA . GLU A 1 1098 ? -20.831 18.762 7.079 1.00 85.12 1098 GLU A CA 1
ATOM 8463 C C . GLU A 1 1098 ? -22.148 18.069 7.478 1.00 85.12 1098 GLU A C 1
ATOM 8465 O O . GLU A 1 1098 ? -22.199 16.861 7.718 1.00 85.12 1098 GLU A O 1
ATOM 8470 N N . GLN A 1 1099 ? -23.250 18.822 7.522 1.00 81.81 1099 GLN A N 1
ATOM 8471 C CA . GLN A 1 1099 ? -24.574 18.277 7.852 1.00 81.81 1099 GLN A CA 1
ATOM 8472 C C . GLN A 1 1099 ? -25.333 17.814 6.596 1.00 81.81 1099 GLN A C 1
ATOM 8474 O O . GLN A 1 1099 ? -25.075 18.269 5.484 1.00 81.81 1099 GLN A O 1
ATOM 8479 N N . GLU A 1 1100 ? -26.313 16.918 6.766 1.00 82.00 1100 GLU A N 1
ATOM 8480 C CA . GLU A 1 1100 ? -27.093 16.336 5.657 1.00 82.00 1100 GLU A CA 1
ATOM 8481 C C . GLU A 1 1100 ? -27.862 17.364 4.795 1.00 82.00 1100 GLU A C 1
ATOM 8483 O O . GLU A 1 1100 ? -28.260 17.045 3.672 1.00 82.00 1100 GLU A O 1
ATOM 8488 N N . ASP A 1 1101 ? -28.102 18.582 5.283 1.00 82.12 1101 ASP A N 1
ATOM 8489 C CA . ASP A 1 1101 ? -28.720 19.668 4.517 1.00 82.12 1101 ASP A CA 1
ATOM 8490 C C . ASP A 1 1101 ? -27.715 20.535 3.731 1.00 82.12 1101 ASP A C 1
ATOM 8492 O O . ASP A 1 1101 ? -28.140 21.335 2.896 1.00 82.12 1101 ASP A O 1
ATOM 8496 N N . TRP A 1 1102 ? -26.406 20.351 3.935 1.00 88.44 1102 TRP A N 1
ATOM 8497 C CA . TRP A 1 1102 ? -25.324 21.100 3.281 1.00 88.44 1102 TRP A CA 1
ATOM 8498 C C . TRP A 1 1102 ? -24.829 20.380 2.013 1.00 88.44 1102 TRP A C 1
ATOM 8500 O O . TRP A 1 1102 ? -25.295 19.285 1.693 1.00 88.44 1102 TRP A O 1
ATOM 8510 N N . ILE A 1 1103 ? -23.888 20.992 1.285 1.00 89.12 1103 ILE A N 1
ATOM 8511 C CA . ILE A 1 1103 ? -23.113 20.342 0.210 1.00 89.12 1103 ILE A CA 1
ATOM 8512 C C . ILE A 1 1103 ? -21.741 19.906 0.746 1.00 89.12 1103 ILE A C 1
ATOM 8514 O O . ILE A 1 1103 ? -21.282 20.445 1.752 1.00 89.12 1103 ILE A O 1
ATOM 8518 N N . SER A 1 1104 ? -21.084 18.946 0.090 1.00 92.44 1104 SER A N 1
ATOM 8519 C CA . SER A 1 1104 ? -19.754 18.484 0.515 1.00 92.44 1104 SER A CA 1
ATOM 8520 C C . SER A 1 1104 ? -18.714 19.604 0.429 1.00 92.44 1104 SER A C 1
ATOM 8522 O O . SER A 1 1104 ? -18.768 20.440 -0.473 1.00 92.44 1104 SER A O 1
ATOM 8524 N N . GLY A 1 1105 ? -17.780 19.628 1.378 1.00 86.12 1105 GLY A N 1
ATOM 8525 C CA . GLY A 1 1105 ? -16.747 20.649 1.509 1.00 86.12 1105 GLY A CA 1
ATOM 8526 C C . GLY A 1 1105 ? -17.258 22.021 1.951 1.00 86.12 1105 GLY A C 1
ATOM 8527 O O . GLY A 1 1105 ? -16.510 22.988 1.824 1.00 86.12 1105 GLY A O 1
ATOM 8528 N N . ALA A 1 1106 ? -18.500 22.143 2.435 1.00 85.81 1106 ALA A N 1
ATOM 8529 C CA . ALA A 1 1106 ? -19.062 23.410 2.898 1.00 85.81 1106 ALA A CA 1
ATOM 8530 C C . ALA A 1 1106 ? -18.955 23.591 4.419 1.00 85.81 1106 ALA A C 1
ATOM 8532 O O . ALA A 1 1106 ? -19.421 22.771 5.202 1.00 85.81 1106 ALA A O 1
ATOM 8533 N N . ASP A 1 1107 ? -18.432 24.744 4.818 1.00 82.38 1107 ASP A N 1
ATOM 8534 C CA . ASP A 1 1107 ? -18.232 25.186 6.200 1.00 82.38 1107 ASP A CA 1
ATOM 8535 C C . ASP A 1 1107 ? -19.560 25.473 6.954 1.00 82.38 1107 ASP A C 1
ATOM 8537 O O . ASP A 1 1107 ? -19.587 25.604 8.180 1.00 82.38 1107 ASP A O 1
ATOM 8541 N N . ALA A 1 1108 ? -20.665 25.638 6.214 1.00 79.31 1108 ALA A N 1
ATOM 8542 C CA . ALA A 1 1108 ? -22.008 25.958 6.705 1.00 79.31 1108 ALA A CA 1
ATOM 8543 C C . ALA A 1 1108 ? -23.087 25.650 5.643 1.00 79.31 1108 ALA A C 1
ATOM 8545 O O . ALA A 1 1108 ? -22.777 25.404 4.477 1.00 79.31 1108 ALA A O 1
ATOM 8546 N N . LEU A 1 1109 ? -24.372 25.762 6.009 1.00 82.19 1109 LEU A N 1
ATOM 8547 C CA . LEU A 1 1109 ? -25.479 25.743 5.043 1.00 82.19 1109 LEU A CA 1
ATOM 8548 C C . LEU A 1 1109 ? -25.363 26.928 4.065 1.00 82.19 1109 LEU A C 1
ATOM 8550 O O . LEU A 1 1109 ? -25.521 28.087 4.459 1.00 82.19 1109 LEU A O 1
ATOM 8554 N N . LEU A 1 1110 ? -25.123 26.637 2.784 1.00 79.56 1110 LEU A N 1
ATOM 8555 C CA . LEU A 1 1110 ? -24.987 27.648 1.734 1.00 79.56 1110 LEU A CA 1
ATOM 8556 C C . LEU A 1 1110 ? -26.330 27.933 1.044 1.00 79.56 1110 LEU A C 1
ATOM 8558 O O . LEU A 1 1110 ? -26.815 27.137 0.243 1.00 79.56 1110 LEU A O 1
ATOM 8562 N N . ASP A 1 1111 ? -26.890 29.116 1.308 1.00 77.69 1111 ASP A N 1
ATOM 8563 C CA . ASP A 1 1111 ? -28.034 29.679 0.569 1.00 77.69 1111 ASP A CA 1
ATOM 8564 C C . ASP A 1 1111 ? -27.607 30.465 -0.696 1.00 77.69 1111 ASP A C 1
ATOM 8566 O O . ASP A 1 1111 ? -28.453 30.790 -1.535 1.00 77.69 1111 ASP A O 1
ATOM 8570 N N . ASP A 1 1112 ? -26.315 30.800 -0.848 1.00 81.62 1112 ASP A N 1
ATOM 8571 C CA . ASP A 1 1112 ? -25.806 31.610 -1.964 1.00 81.62 1112 ASP A CA 1
ATOM 8572 C C . ASP A 1 1112 ? -25.216 30.766 -3.119 1.00 81.62 1112 ASP A C 1
ATOM 8574 O O . ASP A 1 1112 ? -24.271 29.999 -2.910 1.00 81.62 1112 ASP A O 1
ATOM 8578 N N . PRO A 1 1113 ? -25.706 30.935 -4.367 1.00 82.00 1113 PRO A N 1
ATOM 8579 C CA . PRO A 1 1113 ? -25.194 30.200 -5.521 1.00 82.00 1113 PRO A CA 1
ATOM 8580 C C . PRO A 1 1113 ? -23.791 30.578 -6.013 1.00 82.00 1113 PRO A C 1
ATOM 8582 O O . PRO A 1 1113 ? -23.291 29.873 -6.884 1.00 82.00 1113 PRO A O 1
ATOM 8585 N N . GLN A 1 1114 ? -23.176 31.675 -5.556 1.00 81.38 1114 GLN A N 1
ATOM 8586 C CA . GLN A 1 1114 ? -21.817 32.039 -5.973 1.00 81.38 1114 GLN A CA 1
ATOM 8587 C C . GLN A 1 1114 ? -20.790 31.261 -5.147 1.00 81.38 1114 GLN A C 1
ATOM 8589 O O . GLN A 1 1114 ? -19.989 30.541 -5.733 1.00 81.38 1114 GLN A O 1
ATOM 8594 N N . THR A 1 1115 ? -20.883 31.306 -3.813 1.00 79.62 1115 THR A N 1
ATOM 8595 C CA . THR A 1 1115 ? -20.007 30.514 -2.926 1.00 79.62 1115 THR A CA 1
ATOM 8596 C C . THR A 1 1115 ? -20.171 29.012 -3.168 1.00 79.62 1115 THR A C 1
ATOM 8598 O O . THR A 1 1115 ? -19.188 28.288 -3.273 1.00 79.62 1115 THR A O 1
ATOM 8601 N N . ALA A 1 1116 ? -21.402 28.525 -3.353 1.00 83.94 1116 ALA A N 1
ATOM 8602 C CA . ALA A 1 1116 ? -21.621 27.108 -3.641 1.00 83.94 1116 ALA A CA 1
ATOM 8603 C C . ALA A 1 1116 ? -21.007 26.644 -4.980 1.00 83.94 1116 ALA A C 1
ATOM 8605 O O . ALA A 1 1116 ? -20.697 25.464 -5.131 1.00 83.94 1116 ALA A O 1
ATOM 8606 N N . ALA A 1 1117 ? -20.817 27.545 -5.952 1.00 86.69 1117 ALA A N 1
ATOM 8607 C CA . ALA A 1 1117 ? -20.208 27.206 -7.239 1.00 86.69 1117 ALA A CA 1
ATOM 8608 C C . ALA A 1 1117 ? -18.681 27.009 -7.155 1.00 86.69 1117 ALA A C 1
ATOM 8610 O O . ALA A 1 1117 ? -18.077 26.536 -8.115 1.00 86.69 1117 ALA A O 1
ATOM 8611 N N . GLU A 1 1118 ? -18.040 27.339 -6.033 1.00 87.00 1118 GLU A N 1
ATOM 8612 C CA . GLU A 1 1118 ? -16.628 27.012 -5.784 1.00 87.00 1118 GLU A CA 1
ATOM 8613 C C . GLU A 1 1118 ? -16.454 25.521 -5.428 1.00 87.00 1118 GLU A C 1
ATOM 8615 O O . GLU A 1 1118 ? -15.416 24.933 -5.726 1.00 87.00 1118 GLU A O 1
ATOM 8620 N N . LEU A 1 1119 ? -17.502 24.899 -4.872 1.00 87.44 1119 LEU A N 1
ATOM 8621 C CA . LEU A 1 1119 ? -17.546 23.505 -4.410 1.00 87.44 1119 LEU A CA 1
ATOM 8622 C C . LEU A 1 1119 ? -18.252 22.543 -5.379 1.00 87.44 1119 LEU A C 1
ATOM 8624 O O . LEU A 1 1119 ? -17.911 21.366 -5.424 1.00 87.44 1119 LEU A O 1
ATOM 8628 N N . ALA A 1 1120 ? -19.248 23.016 -6.136 1.00 93.00 1120 ALA A N 1
ATOM 8629 C CA . ALA A 1 1120 ? -20.159 22.145 -6.878 1.00 93.00 1120 ALA A CA 1
ATOM 8630 C C . ALA A 1 1120 ? -20.513 22.669 -8.280 1.00 93.00 1120 ALA A C 1
ATOM 8632 O O . ALA A 1 1120 ? -20.835 23.845 -8.464 1.00 93.00 1120 ALA A O 1
ATOM 8633 N N . VAL A 1 1121 ? -20.575 21.768 -9.267 1.00 94.00 1121 VAL A N 1
ATOM 8634 C CA . VAL A 1 1121 ? -21.112 22.071 -10.607 1.00 94.00 1121 VAL A CA 1
ATOM 8635 C C . VAL A 1 1121 ? -22.637 21.906 -10.605 1.00 94.00 1121 VAL A C 1
ATOM 8637 O O . VAL A 1 1121 ? -23.140 20.784 -10.555 1.00 94.00 1121 VAL A O 1
ATOM 8640 N N . PHE A 1 1122 ? -23.401 23.003 -10.678 1.00 94.31 1122 PHE A N 1
ATOM 8641 C CA . PHE A 1 1122 ? -24.874 22.977 -10.705 1.00 94.31 1122 PHE A CA 1
ATOM 8642 C C . PHE A 1 1122 ? -25.491 24.166 -11.457 1.00 94.31 1122 PHE A C 1
ATOM 8644 O O . PHE A 1 1122 ? -24.865 25.204 -11.660 1.00 94.31 1122 PHE A O 1
ATOM 8651 N N . GLY A 1 1123 ? -26.750 24.026 -11.883 1.00 91.25 1123 GLY A N 1
ATOM 8652 C CA . GLY A 1 1123 ? -27.473 25.039 -12.663 1.00 91.25 1123 GLY A CA 1
ATOM 8653 C C . GLY A 1 1123 ? -26.896 25.343 -14.059 1.00 91.25 1123 GLY A C 1
ATOM 8654 O O . GLY A 1 1123 ? -27.345 26.293 -14.705 1.00 91.25 1123 GLY A O 1
ATOM 8655 N N . THR A 1 1124 ? -25.921 24.566 -14.537 1.00 89.88 1124 THR A N 1
ATOM 8656 C CA . THR A 1 1124 ? -25.193 24.784 -15.795 1.00 89.88 1124 THR A CA 1
ATOM 8657 C C . THR A 1 1124 ? -25.861 24.080 -16.989 1.00 89.88 1124 THR A C 1
ATOM 8659 O O . THR A 1 1124 ? -26.867 23.372 -16.881 1.00 89.88 1124 THR A O 1
ATOM 8662 N N . ALA A 1 1125 ? -25.303 24.280 -18.188 1.00 86.25 1125 ALA A N 1
ATOM 8663 C CA . ALA A 1 1125 ? -25.755 23.613 -19.413 1.00 86.25 1125 ALA A CA 1
ATOM 8664 C C . ALA A 1 1125 ? -25.108 22.229 -19.652 1.00 86.25 1125 ALA A C 1
ATOM 8666 O O . ALA A 1 1125 ? -25.588 21.477 -20.507 1.00 86.25 1125 ALA A O 1
ATOM 8667 N N . ALA A 1 1126 ? -24.030 21.908 -18.932 1.00 88.81 1126 ALA A N 1
ATOM 8668 C CA . ALA A 1 1126 ? -23.174 20.736 -19.115 1.00 88.81 1126 ALA A CA 1
ATOM 8669 C C . ALA A 1 1126 ? -22.410 20.412 -17.811 1.00 88.81 1126 ALA A C 1
ATOM 8671 O O . ALA A 1 1126 ? -22.207 21.334 -17.018 1.00 88.81 1126 ALA A O 1
ATOM 8672 N N . PRO A 1 1127 ? -21.972 19.155 -17.601 1.00 93.62 1127 PRO A N 1
ATOM 8673 C CA . PRO A 1 1127 ? -20.959 18.838 -16.597 1.00 93.62 1127 PRO A CA 1
ATOM 8674 C C . PRO A 1 1127 ? -19.593 19.393 -17.030 1.00 93.62 1127 PRO A C 1
ATOM 8676 O O . PRO A 1 1127 ? -19.421 19.797 -18.186 1.00 93.62 1127 PRO A O 1
ATOM 8679 N N . GLU A 1 1128 ? -18.633 19.362 -16.118 1.00 94.00 1128 GLU A N 1
ATOM 8680 C CA . GLU A 1 1128 ? -17.235 19.771 -16.315 1.00 94.00 1128 GLU A CA 1
ATOM 8681 C C . GLU A 1 1128 ? -16.310 18.534 -16.195 1.00 94.00 1128 GLU A C 1
ATOM 8683 O O . GLU A 1 1128 ? -16.811 17.450 -15.868 1.00 94.00 1128 GLU A O 1
ATOM 8688 N N . PRO A 1 1129 ? -14.998 18.626 -16.504 1.00 94.62 1129 PRO A N 1
ATOM 8689 C CA . PRO A 1 1129 ? -14.040 17.564 -16.179 1.00 94.62 1129 PRO A CA 1
ATOM 8690 C C . PRO A 1 1129 ? -14.121 17.187 -14.695 1.00 94.62 1129 PRO A C 1
ATOM 8692 O O . PRO A 1 1129 ? -14.328 18.068 -13.856 1.00 94.62 1129 PRO A O 1
ATOM 8695 N N . ALA A 1 1130 ? -13.977 15.905 -14.359 1.00 93.25 1130 ALA A N 1
ATOM 8696 C CA . ALA A 1 1130 ? -14.006 15.494 -12.956 1.00 93.25 1130 ALA A CA 1
ATOM 8697 C C . ALA A 1 1130 ? -12.806 16.117 -12.213 1.00 93.25 1130 ALA A C 1
ATOM 8699 O O . ALA A 1 1130 ? -11.709 16.177 -12.765 1.00 93.25 1130 ALA A O 1
ATOM 8700 N N . GLY A 1 1131 ? -13.012 16.629 -10.998 1.00 92.19 1131 GLY A N 1
ATOM 8701 C CA . GLY A 1 1131 ? -11.981 17.364 -10.255 1.00 92.19 1131 GLY A CA 1
ATOM 8702 C C . GLY A 1 1131 ? -11.974 18.888 -10.454 1.00 92.19 1131 GLY A C 1
ATOM 8703 O O . GLY A 1 1131 ? -11.134 19.572 -9.879 1.00 92.19 1131 GLY A O 1
ATOM 8704 N N . SER A 1 1132 ? -12.905 19.465 -11.227 1.00 90.12 1132 SER A N 1
ATOM 8705 C CA . SER A 1 1132 ? -12.885 20.903 -11.592 1.00 90.12 1132 SER A CA 1
ATOM 8706 C C . SER A 1 1132 ? -13.252 21.895 -10.468 1.00 90.12 1132 SER A C 1
ATOM 8708 O O . SER A 1 1132 ? -13.321 23.102 -10.717 1.00 90.12 1132 SER A O 1
ATOM 8710 N N . ARG A 1 1133 ? -13.548 21.428 -9.248 1.00 90.94 1133 ARG A N 1
ATOM 8711 C CA . ARG A 1 1133 ? -14.071 22.234 -8.123 1.00 90.94 1133 ARG A CA 1
ATOM 8712 C C . ARG A 1 1133 ? -13.299 21.959 -6.827 1.00 90.94 1133 ARG A C 1
ATOM 8714 O O . ARG A 1 1133 ? -12.517 21.017 -6.771 1.00 90.94 1133 ARG A O 1
ATOM 8721 N N . ARG A 1 1134 ? -13.464 22.789 -5.787 1.00 90.56 1134 ARG A N 1
ATOM 8722 C CA . ARG A 1 1134 ? -12.764 22.591 -4.501 1.00 90.56 1134 ARG A CA 1
ATOM 8723 C C . ARG A 1 1134 ? -13.223 21.262 -3.868 1.00 90.56 1134 ARG A C 1
ATOM 8725 O O . ARG A 1 1134 ? -14.433 21.079 -3.735 1.00 90.56 1134 ARG A O 1
ATOM 8732 N N . PRO A 1 1135 ? -12.310 20.360 -3.461 1.00 90.38 1135 PRO A N 1
ATOM 8733 C CA . PRO A 1 1135 ? -12.686 19.120 -2.792 1.00 90.38 1135 PRO A CA 1
ATOM 8734 C C . PRO A 1 1135 ? -13.174 19.373 -1.359 1.00 90.38 1135 PRO A C 1
ATOM 8736 O O . PRO A 1 1135 ? -12.994 20.458 -0.798 1.00 90.38 1135 PRO A O 1
ATOM 8739 N N . ASN A 1 1136 ? -13.764 18.348 -0.746 1.00 88.69 1136 ASN A N 1
ATOM 8740 C CA . ASN A 1 1136 ? -14.045 18.341 0.689 1.00 88.69 1136 ASN A CA 1
ATOM 8741 C C . ASN A 1 1136 ? -12.781 18.054 1.531 1.00 88.69 1136 ASN A C 1
ATOM 8743 O O . ASN A 1 1136 ? -11.701 17.806 0.994 1.00 88.69 1136 ASN A O 1
ATOM 8747 N N . SER A 1 1137 ? -12.912 18.046 2.862 1.00 86.94 1137 SER A N 1
ATOM 8748 C CA . SER A 1 1137 ? -11.792 17.820 3.796 1.00 86.94 1137 SER A CA 1
ATOM 8749 C C . SER A 1 1137 ? -11.106 16.448 3.675 1.00 86.94 1137 SER A C 1
ATOM 8751 O O . SER A 1 1137 ? -10.030 16.259 4.237 1.00 86.94 1137 SER A O 1
ATOM 8753 N N . LEU A 1 1138 ? -11.702 15.495 2.952 1.00 84.69 1138 LEU A N 1
ATOM 8754 C CA . LEU A 1 1138 ? -11.119 14.186 2.648 1.00 84.69 1138 LEU A CA 1
ATOM 8755 C C . LEU A 1 1138 ? -10.350 14.168 1.314 1.00 84.69 1138 LEU A C 1
ATOM 8757 O O . LEU A 1 1138 ? -9.726 13.168 0.987 1.00 84.69 1138 LEU A O 1
ATOM 8761 N N . GLY A 1 1139 ? -10.382 15.253 0.534 1.00 89.56 1139 GLY A N 1
ATOM 8762 C CA . GLY A 1 1139 ? -9.816 15.288 -0.818 1.00 89.56 1139 GLY A CA 1
ATOM 8763 C C . GLY A 1 1139 ? -10.765 14.755 -1.893 1.00 89.56 1139 GLY A C 1
ATOM 8764 O O . GLY A 1 1139 ? -10.324 14.441 -2.996 1.00 89.56 1139 GLY A O 1
ATOM 8765 N N . LEU A 1 1140 ? -12.066 14.641 -1.596 1.00 94.31 1140 LEU A N 1
ATOM 8766 C CA . LEU A 1 1140 ? -13.058 14.179 -2.566 1.00 94.31 1140 LEU A CA 1
ATOM 8767 C C . LEU A 1 1140 ? -13.673 15.337 -3.347 1.00 94.31 1140 LEU A C 1
ATOM 8769 O O . LEU A 1 1140 ? -14.257 16.262 -2.778 1.00 94.31 1140 LEU A O 1
ATOM 8773 N N . TYR A 1 1141 ? -13.574 15.232 -4.666 1.00 94.50 1141 TYR A N 1
ATOM 8774 C CA . TYR A 1 1141 ? -14.119 16.164 -5.645 1.00 94.50 1141 TYR A CA 1
ATOM 8775 C C . TYR A 1 1141 ? -15.529 15.747 -6.060 1.00 94.50 1141 TYR A C 1
ATOM 8777 O O . TYR A 1 1141 ? -15.854 14.562 -6.033 1.00 94.50 1141 TYR A O 1
ATOM 8785 N N . ASP A 1 1142 ? -16.364 16.704 -6.470 1.00 95.50 1142 ASP A N 1
ATOM 8786 C CA . ASP A 1 1142 ? -17.670 16.481 -7.119 1.00 95.50 1142 ASP A CA 1
ATOM 8787 C C . ASP A 1 1142 ? -18.700 15.627 -6.335 1.00 95.50 1142 ASP A C 1
ATOM 8789 O O . ASP A 1 1142 ? -19.774 15.321 -6.846 1.00 95.50 1142 ASP A O 1
ATOM 8793 N N . MET A 1 1143 ? -18.465 15.355 -5.041 1.00 95.00 1143 MET A N 1
ATOM 8794 C CA . MET A 1 1143 ? -19.429 14.727 -4.107 1.00 95.00 1143 MET A CA 1
ATOM 8795 C C . MET A 1 1143 ? -20.739 15.533 -3.944 1.00 95.00 1143 MET A C 1
ATOM 8797 O O . MET A 1 1143 ? -21.673 15.124 -3.252 1.00 95.00 1143 MET A O 1
ATOM 8801 N N . SER A 1 1144 ? -20.830 16.715 -4.550 1.00 94.56 1144 SER A N 1
ATOM 8802 C CA . SER A 1 1144 ? -22.055 17.490 -4.719 1.00 94.56 1144 SER A CA 1
ATOM 8803 C C . SER A 1 1144 ? -22.013 18.205 -6.070 1.00 94.56 1144 SER A C 1
ATOM 8805 O O . SER A 1 1144 ? -21.066 18.928 -6.364 1.00 94.56 1144 SER A O 1
ATOM 8807 N N . GLY A 1 1145 ? -23.053 18.044 -6.889 1.00 93.12 1145 GLY A N 1
ATOM 8808 C CA . GLY A 1 1145 ? -23.081 18.578 -8.253 1.00 93.12 1145 GLY A CA 1
ATOM 8809 C C . GLY A 1 1145 ? -22.652 17.563 -9.315 1.00 93.12 1145 GLY A C 1
ATOM 8810 O O . GLY A 1 1145 ? -23.065 16.413 -9.258 1.00 93.12 1145 GLY A O 1
ATOM 8811 N N . ASN A 1 1146 ? -21.969 18.055 -10.352 1.00 95.50 1146 ASN A N 1
ATOM 8812 C CA . ASN A 1 1146 ? -21.501 17.373 -11.568 1.00 95.50 1146 ASN A CA 1
ATOM 8813 C C . ASN A 1 1146 ? -22.427 16.255 -12.108 1.00 95.50 1146 ASN A C 1
ATOM 8815 O O . ASN A 1 1146 ? -23.339 16.595 -12.878 1.00 95.50 1146 ASN A O 1
ATOM 8819 N N . VAL A 1 1147 ? -22.305 14.971 -11.736 1.00 95.12 1147 VAL A N 1
ATOM 8820 C CA . VAL A 1 1147 ? -23.310 13.939 -12.073 1.00 95.12 1147 VAL A CA 1
ATOM 8821 C C . VAL A 1 1147 ? -23.803 13.077 -10.899 1.00 95.12 1147 VAL A C 1
ATOM 8823 O O . VAL A 1 1147 ? -23.070 12.695 -10.003 1.00 95.12 1147 VAL A O 1
ATOM 8826 N N . ASP A 1 1148 ? -25.081 12.679 -10.973 1.00 94.00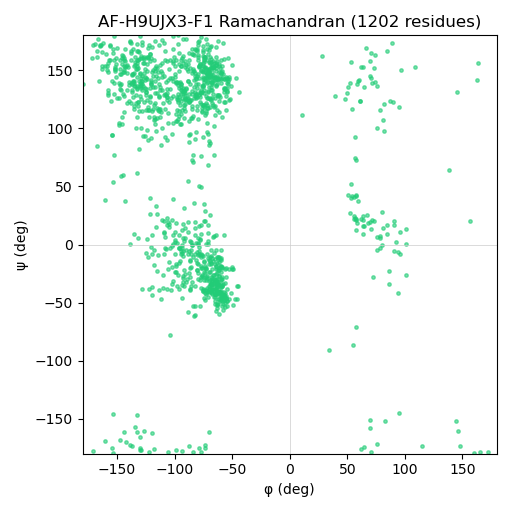 1148 ASP A N 1
ATOM 8827 C CA . ASP A 1 1148 ? -25.765 11.884 -9.936 1.00 94.00 1148 ASP A CA 1
ATOM 8828 C C . ASP A 1 1148 ? -25.069 10.513 -9.816 1.00 94.00 1148 ASP A C 1
ATOM 8830 O O . ASP A 1 1148 ? -25.082 9.727 -10.772 1.00 94.00 1148 ASP A O 1
ATOM 8834 N N . GLU A 1 1149 ? -24.468 10.202 -8.671 1.00 96.81 1149 GLU A N 1
ATOM 8835 C CA . GLU A 1 1149 ? -23.680 8.977 -8.500 1.00 96.81 1149 GLU A CA 1
ATOM 8836 C C . GLU A 1 1149 ? -24.564 7.770 -8.177 1.00 96.81 1149 GLU A C 1
ATOM 8838 O O . GLU A 1 1149 ? -25.460 7.835 -7.328 1.00 96.81 1149 GLU A O 1
ATOM 8843 N N . TRP A 1 1150 ? -24.309 6.631 -8.827 1.00 97.56 1150 TRP A N 1
ATOM 8844 C CA . TRP A 1 1150 ? -24.906 5.353 -8.439 1.00 97.56 1150 TRP A CA 1
ATOM 8845 C C . TRP A 1 1150 ? -24.293 4.812 -7.139 1.00 97.56 1150 TRP A C 1
ATOM 8847 O O . TRP A 1 1150 ? -23.113 4.483 -7.097 1.00 97.56 1150 TRP A O 1
ATOM 8857 N N . VAL A 1 1151 ? -25.132 4.590 -6.125 1.00 96.94 1151 VAL A N 1
ATOM 8858 C CA . VAL A 1 1151 ? -24.790 3.774 -4.945 1.00 96.94 1151 VAL A CA 1
ATOM 8859 C C . VAL A 1 1151 ? -25.399 2.372 -5.073 1.00 96.94 1151 VAL A C 1
ATOM 8861 O O . VAL A 1 1151 ? -26.334 2.147 -5.851 1.00 96.94 1151 VAL A O 1
ATOM 8864 N N . PHE A 1 1152 ? -24.901 1.398 -4.314 1.00 96.19 1152 PHE A N 1
ATOM 8865 C CA . PHE A 1 1152 ? -25.395 0.021 -4.345 1.00 96.19 1152 PHE A CA 1
ATOM 8866 C C . PHE A 1 1152 ? -26.871 -0.085 -3.915 1.00 96.19 1152 PHE A C 1
ATOM 8868 O O . PHE A 1 1152 ? -27.613 -0.898 -4.461 1.00 96.19 1152 PHE A O 1
ATOM 8875 N N . ASP A 1 1153 ? -27.334 0.739 -2.979 1.00 94.69 1153 ASP A N 1
ATOM 8876 C CA . ASP A 1 1153 ? -28.602 0.568 -2.261 1.00 94.69 1153 ASP A CA 1
ATOM 8877 C C . ASP A 1 1153 ? -29.907 0.639 -3.073 1.00 94.69 1153 ASP A C 1
ATOM 8879 O O . ASP A 1 1153 ? -30.052 1.308 -4.102 1.00 94.69 1153 ASP A O 1
ATOM 8883 N N . TRP A 1 1154 ? -30.931 -0.028 -2.533 1.00 91.50 1154 TRP A N 1
ATOM 8884 C CA . TRP A 1 1154 ? -32.325 0.207 -2.904 1.00 91.50 1154 TRP A CA 1
ATOM 8885 C C . TRP A 1 1154 ? -32.833 1.486 -2.231 1.00 91.50 1154 TRP A C 1
ATOM 8887 O O . TRP A 1 1154 ? -32.724 1.646 -1.021 1.00 91.50 1154 TRP A O 1
ATOM 8897 N N . HIS A 1 1155 ? -33.459 2.382 -2.994 1.00 88.50 1155 HIS A N 1
ATOM 8898 C CA . HIS A 1 1155 ? -33.989 3.626 -2.443 1.00 88.50 1155 HIS A CA 1
ATOM 8899 C C . HIS A 1 1155 ? -35.196 3.349 -1.514 1.00 88.50 1155 HIS A C 1
ATOM 8901 O O . HIS A 1 1155 ? -36.224 2.861 -1.999 1.00 88.50 1155 HIS A O 1
ATOM 8907 N N . PRO A 1 1156 ? -35.146 3.690 -0.209 1.00 76.94 1156 PRO A N 1
ATOM 8908 C CA . PRO A 1 1156 ? -36.073 3.154 0.795 1.00 76.94 1156 PRO A CA 1
ATOM 8909 C C . PRO A 1 1156 ? -37.532 3.583 0.582 1.00 76.94 1156 PRO A C 1
ATOM 8911 O O . PRO A 1 1156 ? -38.450 2.794 0.795 1.00 76.94 1156 PRO A O 1
ATOM 8914 N N . ALA A 1 1157 ? -37.773 4.797 0.075 1.00 67.38 1157 ALA A N 1
ATOM 8915 C CA . ALA A 1 1157 ? -39.123 5.270 -0.251 1.00 67.38 1157 ALA A CA 1
ATOM 8916 C C . ALA A 1 1157 ? -39.615 4.861 -1.663 1.00 67.38 1157 ALA A C 1
ATOM 8918 O O . ALA A 1 1157 ? -40.707 5.254 -2.082 1.00 67.38 1157 ALA A O 1
ATOM 8919 N N . ALA A 1 1158 ? -38.836 4.097 -2.444 1.00 64.19 1158 ALA A N 1
ATOM 8920 C CA . ALA A 1 1158 ? -39.182 3.765 -3.829 1.00 64.19 1158 ALA A CA 1
ATOM 8921 C C . ALA A 1 1158 ? -40.054 2.500 -3.939 1.00 64.19 1158 ALA A C 1
ATOM 8923 O O . ALA A 1 1158 ? -39.567 1.402 -4.211 1.00 64.19 1158 ALA A O 1
ATOM 8924 N N . VAL A 1 1159 ? -41.376 2.692 -3.863 1.00 56.47 1159 VAL A N 1
ATOM 8925 C CA . VAL A 1 1159 ? -42.430 1.650 -3.968 1.00 56.47 1159 VAL A CA 1
ATOM 8926 C C . VAL A 1 1159 ? -42.295 0.706 -5.186 1.00 56.47 1159 VAL A C 1
ATOM 8928 O O . VAL A 1 1159 ? -42.857 -0.385 -5.194 1.00 56.47 1159 VAL A O 1
ATOM 8931 N N . ASN A 1 1160 ? -41.539 1.108 -6.214 1.00 62.56 1160 ASN A N 1
ATOM 8932 C CA . ASN A 1 1160 ? -41.361 0.391 -7.480 1.00 62.56 1160 ASN A CA 1
ATOM 8933 C C . ASN A 1 1160 ? -40.003 -0.334 -7.632 1.00 62.56 1160 ASN A C 1
ATOM 8935 O O . ASN A 1 1160 ? -39.666 -0.697 -8.755 1.00 62.56 1160 ASN A O 1
ATOM 8939 N N . ARG A 1 1161 ? -39.224 -0.540 -6.552 1.00 79.00 1161 ARG A N 1
ATOM 8940 C CA . ARG A 1 1161 ? -37.858 -1.125 -6.587 1.00 79.00 1161 ARG A CA 1
ATOM 8941 C C . ARG A 1 1161 ? -36.911 -0.337 -7.510 1.00 79.00 1161 ARG A C 1
ATOM 8943 O O . ARG A 1 1161 ? -36.598 -0.759 -8.621 1.00 79.00 1161 ARG A O 1
ATOM 8950 N N . ARG A 1 1162 ? -36.470 0.839 -7.054 1.00 88.81 1162 ARG A N 1
ATOM 8951 C CA . ARG A 1 1162 ? -35.500 1.700 -7.762 1.00 88.81 1162 ARG A CA 1
ATOM 8952 C C . ARG A 1 1162 ? -34.210 1.799 -6.949 1.00 88.81 1162 ARG A C 1
ATOM 8954 O O . ARG A 1 1162 ? -34.281 1.830 -5.721 1.00 88.81 1162 ARG A O 1
ATOM 8961 N N . ARG A 1 1163 ? -33.061 1.831 -7.620 1.00 91.94 1163 ARG A N 1
ATOM 8962 C CA . ARG A 1 1163 ? -31.754 2.035 -6.981 1.00 91.94 1163 ARG A CA 1
ATOM 8963 C C . ARG A 1 1163 ? -31.587 3.503 -6.599 1.00 91.94 1163 ARG A C 1
ATOM 8965 O O . ARG A 1 1163 ? -32.200 4.374 -7.228 1.00 91.94 1163 ARG A O 1
ATOM 8972 N N . MET A 1 1164 ? -30.838 3.748 -5.532 1.00 94.06 1164 MET A N 1
ATOM 8973 C CA . MET A 1 1164 ? -30.553 5.087 -5.023 1.00 94.06 1164 MET A CA 1
ATOM 8974 C C . MET A 1 1164 ? -29.466 5.778 -5.860 1.00 94.06 1164 MET A C 1
ATOM 8976 O O . MET A 1 1164 ? -28.635 5.115 -6.480 1.00 94.06 1164 MET A O 1
ATOM 8980 N N . ARG A 1 1165 ? -29.497 7.114 -5.873 1.00 93.44 1165 ARG A N 1
ATOM 8981 C CA . ARG A 1 1165 ? -28.398 7.981 -6.319 1.00 93.44 1165 ARG A CA 1
ATOM 8982 C C . ARG A 1 1165 ? -28.148 9.102 -5.309 1.00 93.44 1165 ARG A C 1
ATOM 8984 O O . ARG A 1 1165 ? -29.054 9.394 -4.522 1.00 93.44 1165 ARG A O 1
ATOM 8991 N N . ARG A 1 1166 ? -26.959 9.699 -5.321 1.00 94.56 1166 ARG A N 1
ATOM 8992 C CA . ARG A 1 1166 ? -26.519 10.775 -4.410 1.00 94.56 1166 ARG A CA 1
ATOM 8993 C C . ARG A 1 1166 ? -25.748 11.865 -5.183 1.00 94.56 1166 ARG A C 1
ATOM 8995 O O . ARG A 1 1166 ? -25.502 11.701 -6.374 1.00 94.56 1166 ARG A O 1
ATOM 9002 N N . GLY A 1 1167 ? -25.409 12.970 -4.516 1.00 92.12 1167 GLY A N 1
ATOM 9003 C CA . GLY A 1 1167 ? -24.621 14.092 -5.060 1.00 92.12 1167 GLY A CA 1
ATOM 9004 C C . GLY A 1 1167 ? -25.426 15.159 -5.816 1.00 92.12 1167 GLY A C 1
ATOM 9005 O O . GLY A 1 1167 ? -25.120 16.348 -5.725 1.00 92.12 1167 GLY A O 1
ATOM 9006 N N . GLY A 1 1168 ? -26.500 14.784 -6.517 1.00 92.62 1168 GLY A N 1
ATOM 9007 C CA . GLY A 1 1168 ? -27.202 15.710 -7.408 1.00 92.62 1168 GLY A CA 1
ATOM 9008 C C . GLY A 1 1168 ? -26.504 15.792 -8.767 1.00 92.62 1168 GLY A C 1
ATOM 9009 O O . GLY A 1 1168 ? -25.950 14.809 -9.228 1.00 92.62 1168 GLY A O 1
ATOM 9010 N N . SER A 1 1169 ? -26.602 16.910 -9.490 1.00 94.12 1169 SER A N 1
ATOM 9011 C CA . SER A 1 1169 ? -25.957 17.036 -10.808 1.00 94.12 1169 SER A CA 1
ATOM 9012 C C . SER A 1 1169 ? -25.874 18.480 -11.294 1.00 94.12 1169 SER A C 1
ATOM 9014 O O . SER A 1 1169 ? -26.595 19.358 -10.814 1.00 94.12 1169 SER A O 1
ATOM 9016 N N . PHE A 1 1170 ? -25.135 18.690 -12.383 1.00 93.50 1170 PHE A N 1
ATOM 9017 C CA . PHE A 1 1170 ? -25.043 19.943 -13.134 1.00 93.50 1170 PHE A CA 1
ATOM 9018 C C . PHE A 1 1170 ? -26.403 20.565 -13.519 1.00 93.50 1170 PHE A C 1
ATOM 9020 O O . PHE A 1 1170 ? -26.492 21.761 -13.782 1.00 93.50 1170 PHE A O 1
ATOM 9027 N N . ARG A 1 1171 ? -27.490 19.775 -13.540 1.00 92.00 1171 ARG A N 1
ATOM 9028 C CA . ARG A 1 1171 ? -28.857 20.221 -13.882 1.00 92.00 1171 ARG A CA 1
ATOM 9029 C C . ARG A 1 1171 ? -29.715 20.637 -12.691 1.00 92.00 1171 ARG A C 1
ATOM 9031 O O . ARG A 1 1171 ? -30.823 21.133 -12.897 1.00 92.00 1171 ARG A O 1
ATOM 9038 N N . ASN A 1 1172 ? -29.256 20.372 -11.478 1.00 93.00 1172 ASN A N 1
ATOM 9039 C CA . ASN A 1 1172 ? -29.995 20.628 -10.253 1.00 93.00 1172 ASN A CA 1
ATOM 9040 C C . ASN A 1 1172 ? -29.814 22.076 -9.774 1.00 93.00 1172 ASN A C 1
ATOM 9042 O O . ASN A 1 1172 ? -28.916 22.787 -10.228 1.00 93.00 1172 ASN A O 1
ATOM 9046 N N . THR A 1 1173 ? -30.685 22.535 -8.871 1.00 89.56 1173 THR A N 1
ATOM 9047 C CA . THR A 1 1173 ? -30.457 23.787 -8.123 1.00 89.56 1173 THR A CA 1
ATOM 9048 C C . THR A 1 1173 ? -29.773 23.500 -6.788 1.00 89.56 1173 THR A C 1
ATOM 9050 O O . THR A 1 1173 ? -29.875 22.386 -6.291 1.00 89.56 1173 THR A O 1
ATOM 9053 N N . LEU A 1 1174 ? -29.142 24.503 -6.172 1.00 84.62 1174 LEU A N 1
ATOM 9054 C CA . LEU A 1 1174 ? -28.393 24.376 -4.910 1.00 84.62 1174 LEU A CA 1
ATOM 9055 C C . LEU A 1 1174 ? -29.127 23.569 -3.816 1.00 84.62 1174 LEU A C 1
ATOM 9057 O O . LEU A 1 1174 ? -28.589 22.601 -3.291 1.00 84.62 1174 LEU A O 1
ATOM 9061 N N . THR A 1 1175 ? -30.411 23.863 -3.582 1.00 80.69 1175 THR A N 1
ATOM 9062 C CA . THR A 1 1175 ? -31.302 23.156 -2.630 1.00 80.69 1175 THR A CA 1
ATOM 9063 C C . THR A 1 1175 ? -31.630 21.693 -2.986 1.00 80.69 1175 THR A C 1
ATOM 9065 O O . THR A 1 1175 ? -32.496 21.064 -2.374 1.00 80.69 1175 THR A O 1
ATOM 9068 N N . GLU A 1 1176 ? -30.990 21.143 -4.013 1.00 84.94 1176 GLU A N 1
ATOM 9069 C CA . GLU A 1 1176 ? -31.143 19.768 -4.477 1.00 84.94 1176 GLU A CA 1
ATOM 9070 C C . GLU A 1 1176 ? -29.838 18.961 -4.453 1.00 84.94 1176 GLU A C 1
ATOM 9072 O O . GLU A 1 1176 ? -29.877 17.780 -4.799 1.00 84.94 1176 GLU A O 1
ATOM 9077 N N . LEU A 1 1177 ? -28.725 19.586 -4.062 1.00 89.81 1177 LEU A N 1
ATOM 9078 C CA . LEU A 1 1177 ? -27.398 18.971 -3.940 1.00 89.81 1177 LEU A CA 1
ATOM 9079 C C . LEU A 1 1177 ? -27.106 18.454 -2.525 1.00 89.81 1177 LEU A C 1
ATOM 9081 O O . LEU A 1 1177 ? -26.030 17.918 -2.284 1.00 89.81 1177 LEU A O 1
ATOM 9085 N N . SER A 1 1178 ? -28.025 18.667 -1.578 1.00 88.00 1178 SER A N 1
ATOM 9086 C CA . SER A 1 1178 ? -27.760 18.410 -0.167 1.00 88.00 1178 SER A CA 1
ATOM 9087 C C . SER A 1 1178 ? -27.472 16.935 0.115 1.00 88.00 1178 SER A C 1
ATOM 9089 O O . SER A 1 1178 ? -28.153 16.054 -0.413 1.00 88.00 1178 SER A O 1
ATOM 9091 N N . LEU A 1 1179 ? -26.480 16.649 0.957 1.00 89.12 1179 LEU A N 1
ATOM 9092 C CA . LEU A 1 1179 ? -25.908 15.303 1.105 1.00 89.12 1179 LEU A CA 1
ATOM 9093 C C . LEU A 1 1179 ? -26.928 14.231 1.524 1.00 89.12 1179 LEU A C 1
ATOM 9095 O O . LEU A 1 1179 ? -26.899 13.103 1.021 1.00 89.12 1179 LEU A O 1
ATOM 9099 N N . GLY A 1 1180 ? -27.894 14.591 2.371 1.00 83.50 1180 GLY A N 1
ATOM 9100 C CA . GLY A 1 1180 ? -29.014 13.747 2.797 1.00 83.50 1180 GLY A CA 1
ATOM 9101 C C . GLY A 1 1180 ? -30.054 13.456 1.706 1.00 83.50 1180 GLY A C 1
ATOM 9102 O O . GLY A 1 1180 ? -30.878 12.545 1.840 1.00 83.50 1180 GLY A O 1
ATOM 9103 N N . ARG A 1 1181 ? -30.039 14.192 0.588 1.00 85.38 1181 ARG A N 1
ATOM 9104 C CA . ARG A 1 1181 ? -31.006 14.027 -0.499 1.00 85.38 1181 ARG A CA 1
ATOM 9105 C C . ARG A 1 1181 ? -30.638 12.846 -1.398 1.00 85.38 1181 ARG A C 1
ATOM 9107 O O . ARG A 1 1181 ? -29.668 12.861 -2.147 1.00 85.38 1181 ARG A O 1
ATOM 9114 N N . ALA A 1 1182 ? -31.509 11.842 -1.396 1.00 86.19 1182 ALA A N 1
ATOM 9115 C CA . ALA A 1 1182 ? -31.405 10.678 -2.266 1.00 86.19 1182 ALA A CA 1
ATOM 9116 C C . ALA A 1 1182 ? -32.220 10.841 -3.566 1.00 86.19 1182 ALA A C 1
ATOM 9118 O O . ALA A 1 1182 ? -33.432 11.079 -3.549 1.00 86.19 1182 ALA A O 1
ATOM 9119 N N . GLY A 1 1183 ? -31.563 10.651 -4.710 1.00 87.81 1183 GLY A N 1
ATOM 9120 C CA . GLY A 1 1183 ? -32.200 10.414 -6.004 1.00 87.81 1183 GLY A CA 1
ATOM 9121 C C . GLY A 1 1183 ? -32.630 8.951 -6.172 1.00 87.81 1183 GLY A C 1
ATOM 9122 O O . GLY A 1 1183 ? -32.239 8.067 -5.407 1.00 87.81 1183 GLY A O 1
ATOM 9123 N N . SER A 1 1184 ? -33.428 8.648 -7.204 1.00 90.38 1184 SER A N 1
ATOM 9124 C CA . SER A 1 1184 ? -33.662 7.250 -7.596 1.00 90.38 1184 SER A CA 1
ATOM 9125 C C . SER A 1 1184 ? -33.875 7.054 -9.092 1.00 90.38 1184 SER A C 1
ATOM 9127 O O . SER A 1 1184 ? -34.511 7.874 -9.764 1.00 90.38 1184 SER A O 1
ATOM 9129 N N . ALA A 1 1185 ? -33.419 5.907 -9.594 1.00 89.69 1185 ALA A N 1
ATOM 9130 C CA . ALA A 1 1185 ? -33.642 5.443 -10.959 1.00 89.69 1185 ALA A CA 1
ATOM 9131 C C . ALA A 1 1185 ? -33.792 3.910 -11.019 1.00 89.69 1185 ALA A C 1
ATOM 9133 O O . ALA A 1 1185 ? -33.376 3.179 -10.120 1.00 89.69 1185 ALA A O 1
ATOM 9134 N N . GLY A 1 1186 ? -34.471 3.394 -12.044 1.00 89.69 1186 GLY A N 1
ATOM 9135 C CA . GLY A 1 1186 ? -34.542 1.956 -12.299 1.00 89.69 1186 GLY A CA 1
ATOM 9136 C C . GLY A 1 1186 ? -33.156 1.403 -12.662 1.00 89.69 1186 GLY A C 1
ATOM 9137 O O . GLY A 1 1186 ? -32.412 2.081 -13.368 1.00 89.69 1186 GLY A O 1
AT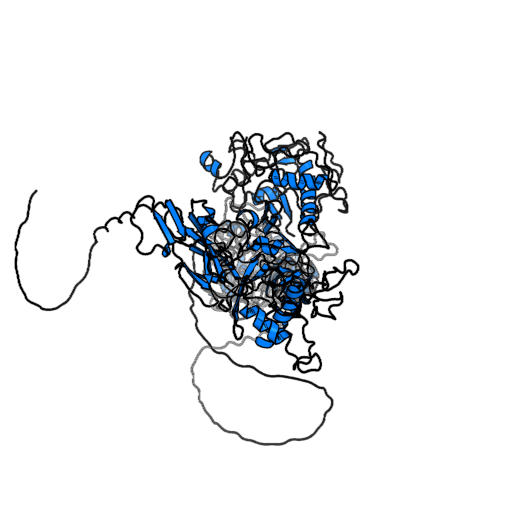OM 9138 N N . PRO A 1 1187 ? -32.792 0.180 -12.234 1.00 91.25 1187 PRO A N 1
ATOM 9139 C CA . PRO A 1 1187 ? -31.415 -0.316 -12.348 1.00 91.25 1187 PRO A CA 1
ATOM 9140 C C . PRO A 1 1187 ? -30.906 -0.483 -13.793 1.00 91.25 1187 PRO A C 1
ATOM 9142 O O . PRO A 1 1187 ? -29.700 -0.517 -14.007 1.00 91.25 1187 PRO A O 1
ATOM 9145 N N . GLY A 1 1188 ? -31.805 -0.554 -14.782 1.00 88.31 1188 GLY A N 1
ATOM 9146 C CA . GLY A 1 1188 ? -31.494 -0.552 -16.221 1.00 88.31 1188 GLY A CA 1
ATOM 9147 C C . GLY A 1 1188 ? -31.797 0.770 -16.951 1.00 88.31 1188 GLY A C 1
ATOM 9148 O O . GLY A 1 1188 ? -31.968 0.754 -18.167 1.00 88.31 1188 GLY A O 1
ATOM 9149 N N . GLU A 1 1189 ? -31.960 1.899 -16.246 1.00 87.19 1189 GLU A N 1
ATOM 9150 C CA . GLU A 1 1189 ? -32.168 3.224 -16.861 1.00 87.19 1189 GLU A CA 1
ATOM 9151 C C . GLU A 1 1189 ? -30.823 3.905 -17.196 1.00 87.19 1189 GLU A C 1
ATOM 9153 O O . GLU A 1 1189 ? -30.263 4.605 -16.357 1.00 87.19 1189 GLU A O 1
ATOM 9158 N N . SER A 1 1190 ? -30.333 3.772 -18.434 1.00 81.19 1190 SER A N 1
ATOM 9159 C CA . SER A 1 1190 ? -29.095 4.422 -18.912 1.00 81.19 1190 SER A CA 1
ATOM 9160 C C . SER A 1 1190 ? -29.297 5.675 -19.778 1.00 81.19 1190 SER A C 1
ATOM 9162 O O . SER A 1 1190 ? -28.353 6.227 -20.326 1.00 81.19 1190 SER A O 1
ATOM 9164 N N . TYR A 1 1191 ? -30.517 6.199 -19.909 1.00 71.75 1191 TYR A N 1
ATOM 9165 C CA . TYR A 1 1191 ? -30.773 7.374 -20.765 1.00 71.75 1191 TYR A CA 1
ATOM 9166 C C . TYR A 1 1191 ? -30.408 8.723 -20.111 1.00 71.75 1191 TYR A C 1
ATOM 9168 O O . TYR A 1 1191 ? -30.468 9.767 -20.767 1.00 71.75 1191 TYR A O 1
ATOM 9176 N N . HIS A 1 1192 ? -30.029 8.717 -18.829 1.00 75.06 1192 HIS A N 1
ATOM 9177 C CA . HIS A 1 1192 ? -29.719 9.916 -18.048 1.00 75.06 1192 HIS A CA 1
ATOM 9178 C C . HIS A 1 1192 ? -28.304 10.426 -18.350 1.00 75.06 1192 HIS A C 1
ATOM 9180 O O . HIS A 1 1192 ? -27.309 9.845 -17.932 1.00 75.06 1192 HIS A O 1
ATOM 9186 N N . SER A 1 1193 ? -28.207 11.549 -19.064 1.00 80.81 1193 SER A N 1
ATOM 9187 C CA . SER A 1 1193 ? -26.935 12.225 -19.385 1.00 80.81 1193 SER A CA 1
ATOM 9188 C C . SER A 1 1193 ? -26.442 13.148 -18.252 1.00 80.81 1193 SER A C 1
ATOM 9190 O O . SER A 1 1193 ? -26.026 14.272 -18.524 1.00 80.81 1193 SER A O 1
ATOM 9192 N N . ALA A 1 1194 ? -26.666 12.744 -17.005 1.00 90.00 1194 ALA A N 1
ATOM 9193 C CA . ALA A 1 1194 ? -26.394 13.490 -15.771 1.00 90.00 1194 ALA A CA 1
ATOM 9194 C C . ALA A 1 1194 ? -26.345 12.495 -14.593 1.00 90.00 1194 ALA A C 1
ATOM 9196 O O . ALA A 1 1194 ? -26.953 12.705 -13.551 1.00 90.00 1194 ALA A O 1
ATOM 9197 N N . THR A 1 1195 ? -25.771 11.318 -14.844 1.00 93.19 1195 THR A N 1
ATOM 9198 C CA . THR A 1 1195 ? -25.697 10.192 -13.910 1.00 93.19 1195 THR A CA 1
ATOM 9199 C C . THR A 1 1195 ? -24.495 9.351 -14.300 1.00 93.19 1195 THR A C 1
ATOM 9201 O O . THR A 1 1195 ? -24.441 8.907 -15.453 1.00 93.19 1195 THR A O 1
ATOM 9204 N N . GLY A 1 1196 ? -23.583 9.152 -13.355 1.00 95.38 1196 GLY A N 1
ATOM 9205 C CA . GLY A 1 1196 ? -22.350 8.386 -13.511 1.00 95.38 1196 GLY A CA 1
ATOM 9206 C C . GLY A 1 1196 ? -22.156 7.421 -12.347 1.00 95.38 1196 GLY A C 1
ATOM 9207 O O . GLY A 1 1196 ? -23.125 6.886 -11.804 1.00 95.38 1196 GLY A O 1
ATOM 9208 N N . LEU A 1 1197 ? -20.906 7.181 -11.970 1.00 97.12 1197 LEU A N 1
ATOM 9209 C CA . LEU A 1 1197 ? -20.536 6.357 -10.824 1.00 97.12 1197 LEU A CA 1
ATOM 9210 C C . LEU A 1 1197 ? -19.203 6.819 -10.235 1.00 97.12 1197 LEU A C 1
ATOM 9212 O O . LEU A 1 1197 ? -18.348 7.328 -10.956 1.00 97.12 1197 LEU A O 1
ATOM 9216 N N . ARG A 1 1198 ? -19.017 6.517 -8.955 1.00 97.44 1198 ARG A N 1
ATOM 9217 C CA . ARG A 1 1198 ? -17.728 6.458 -8.267 1.00 97.44 1198 ARG A CA 1
ATOM 9218 C C . ARG A 1 1198 ? -17.507 5.019 -7.813 1.00 97.44 1198 ARG A C 1
ATOM 9220 O O . ARG A 1 1198 ? -18.477 4.277 -7.623 1.00 97.44 1198 ARG A O 1
ATOM 9227 N N . VAL A 1 1199 ? -16.253 4.611 -7.665 1.00 97.31 1199 VAL A N 1
ATOM 9228 C CA . VAL A 1 1199 ? -15.906 3.286 -7.134 1.00 97.31 1199 VAL A CA 1
ATOM 9229 C C . VAL A 1 1199 ? -15.412 3.382 -5.701 1.00 97.31 1199 VAL A C 1
ATOM 9231 O O . VAL A 1 1199 ? -14.814 4.380 -5.300 1.00 97.31 1199 VAL A O 1
ATOM 9234 N N . VAL A 1 1200 ? -15.642 2.309 -4.953 1.00 96.94 1200 VAL A N 1
ATOM 9235 C CA . VAL A 1 1200 ? -14.928 2.021 -3.711 1.00 96.94 1200 VAL A CA 1
ATOM 9236 C C . VAL A 1 1200 ? -14.361 0.612 -3.769 1.00 96.94 1200 VAL A C 1
ATOM 9238 O O . VAL A 1 1200 ? -14.863 -0.230 -4.522 1.00 96.94 1200 VAL A O 1
ATOM 9241 N N . ARG A 1 1201 ? -13.376 0.332 -2.925 1.00 92.00 1201 ARG A N 1
ATOM 9242 C CA . ARG A 1 1201 ? -13.018 -1.034 -2.541 1.00 92.00 1201 ARG A CA 1
ATOM 9243 C C . ARG A 1 1201 ? -12.870 -1.118 -1.025 1.00 92.00 1201 ARG A C 1
ATOM 9245 O O . ARG A 1 1201 ? -12.587 -0.115 -0.374 1.00 92.00 1201 ARG A O 1
ATOM 9252 N N . SER A 1 1202 ? -13.135 -2.286 -0.456 1.00 86.44 1202 SER A N 1
ATOM 9253 C CA . SER A 1 1202 ? -12.988 -2.491 0.989 1.00 86.44 1202 SER A CA 1
ATOM 9254 C C . SER A 1 1202 ? -11.504 -2.493 1.366 1.00 86.44 1202 SER A C 1
ATOM 9256 O O . SER A 1 1202 ? -10.696 -3.063 0.635 1.00 86.44 1202 SER A O 1
ATOM 9258 N N . LEU A 1 1203 ? -11.161 -1.871 2.494 1.00 74.25 1203 LEU A N 1
ATOM 9259 C CA . LEU A 1 1203 ? -9.838 -1.973 3.107 1.00 74.25 1203 LEU A CA 1
ATOM 9260 C C . LEU A 1 1203 ? -9.961 -2.951 4.278 1.00 74.25 1203 LEU A C 1
ATOM 9262 O O . LEU A 1 1203 ? -10.414 -2.560 5.356 1.00 74.25 1203 LEU A O 1
ATOM 9266 N N . HIS A 1 1204 ? -9.624 -4.212 4.001 1.00 55.84 1204 HIS A N 1
ATOM 9267 C CA . HIS A 1 1204 ? -9.483 -5.294 4.982 1.00 55.84 1204 HIS A CA 1
ATOM 9268 C C . HIS A 1 1204 ? -8.009 -5.429 5.376 1.00 55.84 1204 HIS A C 1
ATOM 9270 O O . HIS A 1 1204 ? -7.168 -5.309 4.453 1.00 55.84 1204 HIS A O 1
#

Sequence (1204 aa):
MTTAGKLGLISTFGLFLMISCRTTPEPEPLPEPTQEPAPVQWQSLNLRQDSLVLSVGDSPQLAVDLVPESGELPDDPFELVNFTSDNDEVARVDGAGRVTALRPGTVQIHATLSGDGEQVTDEAQDAGEASLTDSVWVVVRDEIQFSNAEARFILIPDKQQDAEHTFWIMDTPVTHTLWQEVYRWAVQDRGDGRREDGGELYSIPSLGRRGNDGAQSKSGLHPVTRVSWRSAAVWMNALTEYYNAVTGSNRQLVYYVDSDEELPLRRATREERIRRDVFISQDNPHVVADADGFRLPRDHEWQSAATFPEGISSMREHAVYRDTSGGSTAEVASRAASLLGIYDLYGNVSEWVFDWHPGYVGDQRALRGGSWNSPGSELRPDSRDFARPYHEDGTHGLRPVRTERLIHPERINVTSESLDLTVGQSQQIEAEVLPRNASDRSLIWSSSNPEVASVTPDGVVRARAAGTTSIRIDAAGPHDVSRRVDVTVRIAVQGLSLQEYSAVLEPGQQLQLAAEIYPREATDTEVDWKSAHPDIVSVDSEGTVTAHSVGTTTITAVTRDGGLDTEFTAVVKLPVFLESGDEPDSTDADFSLVQVPAVQFPAGIDDDLTAEVDYEFWLADTEVTYALWARVRDWARESAGYTIPAAGRRGGYWPDRVATGPDHPVTEVDWVSAMAWMNALTEMYNQVNDADLVPVYYADPDFQQPLGRAANTADAARGGIHVRSRADGFRLPFAEEWELAARYKGADSSGGAMEFPENSGGFWTPGNYASGAVGSVDDHRATREVAVVPGVPGSTEAVRSRSPNPLWLWDMSGNISEWVLLADADGGSSYAPAHRGGSYFDNPSALRVSRVEAEQDENGLFGFTAGLRIARGAADTSPATRVVPDSEQEEPAPEPQPEAADPEQESEPESAQPAQEPQASMPESEPDPASESETVSGPAQPETDDGTIGTLVENYSDIDLELVSAGGFAIGTTEITYGQWRTVYNWAAENGYQIPDEGARHFSAESDDYPVTRVSWRSALVWTNALTEYLNEQYSSSLQPVYYVDADFRTPLRQASNTSRVDTTPGSVDAPHVHPDADGFRLPTAQEWLAAATWGGEQEDWISGADALLDDPQTAAELAVFGTAAPEPAGSRRPNSLGLYDMSGNVDEWVFDWHPAAVNRRRMRRGGSFRNTLTELSLGRAGSAGPGESYHSATGLRVVRSLH

Organism: Spirochaeta africana (strain ATCC 700263 / DSM 8902 / Z-7692) (NCBI:txid889378)

Solvent-accessible surface area (backbone atoms only — not comparable to full-atom values): 66964 Å² total; per-residue (Å²): 134,88,78,88,83,87,90,83,84,82,90,77,88,79,90,85,88,87,84,87,81,88,82,88,82,87,84,81,85,82,82,79,81,78,81,75,80,80,70,46,42,67,71,44,60,40,61,82,44,81,40,47,76,43,46,66,70,43,67,54,66,64,54,78,47,79,41,63,72,61,81,81,83,67,98,63,74,40,79,40,35,50,51,49,46,82,35,70,68,29,34,35,54,39,65,73,45,34,38,35,28,67,30,58,27,60,40,49,34,40,40,38,32,45,50,48,60,53,69,76,50,78,74,54,64,79,70,69,62,72,56,40,72,37,67,30,40,37,32,18,34,42,75,48,78,55,98,86,36,75,52,41,26,38,46,42,56,27,79,84,58,66,76,84,46,55,38,31,34,44,32,43,52,45,24,28,40,49,52,48,53,45,50,50,70,34,54,59,76,78,83,80,62,40,45,96,90,67,48,78,51,40,39,61,73,44,83,53,32,58,28,38,75,97,64,99,80,68,61,51,51,13,33,25,9,30,39,14,54,30,28,48,56,28,45,23,36,41,44,29,55,48,47,21,73,75,71,76,52,85,60,41,68,26,47,16,48,43,92,80,76,79,45,68,39,40,62,34,66,81,58,97,67,78,66,80,91,45,89,45,29,74,84,41,50,32,69,52,88,76,30,37,14,32,34,54,29,43,69,57,51,51,31,32,68,62,63,45,66,95,72,76,96,48,68,78,54,34,29,30,19,44,92,65,25,87,79,28,44,56,50,63,66,80,38,46,51,45,63,71,58,36,19,48,65,28,8,32,33,19,25,43,32,62,41,56,24,88,95,36,67,86,60,23,28,25,25,33,23,24,13,11,78,30,55,85,82,48,37,40,71,86,38,72,48,75,45,43,46,59,50,61,39,61,43,27,25,41,38,52,22,29,43,66,71,84,34,70,58,73,44,63,49,65,77,62,60,64,49,83,44,41,49,76,41,68,49,77,47,55,74,47,57,28,56,87,75,26,68,48,70,55,55,50,50,40,39,80,34,45,66,27,31,30,48,39,78,83,32,43,32,35,24,58,30,65,45,74,34,32,41,38,40,31,41,51,72,102,50,99,36,67,43,70,25,40,35,40,25,32,34,66,57,76,45,69,46,60,86,65,55,62,51,80,40,46,68,73,39,71,49,78,56,54,77,50,58,30,54,81,76,25,69,57,82,52,57,53,57,46,42,77,41,50,74,30,36,30,57,40,83,80,36,44,33,36,29,63,34,70,33,73,43,46,34,40,40,31,38,72,79,66,67,53,65,49,68,30,44,42,36,26,39,47,73,38,61,78,70,75,71,92,79,62,100,60,92,73,56,80,46,40,33,32,62,43,79,52,49,76,45,75,30,59,56,81,50,81,39,79,46,73,41,96,53,48,33,33,38,38,30,39,57,42,23,27,52,59,52,48,53,48,52,51,46,21,50,77,75,69,56,36,50,57,84,49,81,51,34,45,26,30,31,66,88,81,50,77,54,92,65,68,48,17,32,28,12,42,45,48,74,68,31,51,51,20,45,24,29,40,46,23,54,47,36,20,74,47,66,82,47,87,52,38,60,25,43,15,53,38,93,84,67,81,43,55,36,17,42,88,70,47,76,67,67,27,77,77,77,45,65,33,65,44,85,80,31,42,13,35,34,60,32,41,53,64,60,49,48,49,68,34,22,46,57,59,82,73,98,73,85,65,91,77,83,83,60,103,67,58,80,74,44,41,44,54,23,44,23,33,30,54,32,92,33,40,50,82,36,67,63,37,25,55,46,22,23,45,52,57,55,89,79,27,45,39,59,48,65,69,79,43,45,46,23,74,73,60,35,22,53,58,15,6,32,44,20,29,43,27,43,33,73,43,94,83,76,58,81,48,67,45,64,26,30,31,26,26,9,12,76,43,67,39,76,27,66,47,81,47,73,67,60,97,77,58,67,89,71,64,71,70,39,60,45,23,25,44,39,50,17,29,44,54,78,77,89,69,86,90,78,84,82,83,85,82,83,88,84,88,87,83,87,87,86,84,89,87,88,87,85,85,84,88,82,89,82,87,82,89,87,87,88,89,82,85,87,91,89,89,79,89,83,84,88,87,89,87,84,91,86,88,85,89,87,83,80,86,87,89,87,80,89,82,88,82,86,84,54,44,62,76,70,48,73,43,77,94,55,72,47,46,23,24,64,62,76,64,27,32,33,40,32,38,46,44,20,28,46,41,51,42,57,46,50,56,54,26,60,74,72,72,37,40,61,72,49,87,54,38,53,58,100,83,54,90,64,45,55,22,39,21,11,26,44,15,55,37,28,48,57,30,44,26,29,36,44,20,53,52,46,22,66,76,72,71,50,83,53,35,52,23,46,12,46,37,91,82,68,80,44,70,39,40,65,38,69,70,54,100,63,87,52,82,50,82,29,31,77,75,28,48,31,70,49,85,90,33,50,16,31,35,53,31,43,69,61,59,51,44,54,55,40,30,62,71,70,41,54,50,79,16,41,38,56,40,99,54,79,73,88,52,77,68,71,47,51,49,32,25,44,52,67,48,96,59,66,60,49,52,59,81,40,47,44,23,61,47,52,38,18,48,57,14,9,32,40,22,25,41,32,65,37,70,30,89,87,41,92,80,73,21,28,23,25,33,21,28,15,10,80,33,56,78,97,54,20,19,57,64,48,72,45,73,45,50,47,41,55,30,84,46,83,51,22,30,37,40,48,23,26,46,56,129

Radius of gyration: 51.8 Å; Cα contacts (8 Å, |Δi|>4): 2765; chains: 1; bounding box: 113×118×139 Å

Nearest PDB structures (foldseek):
  7quz-assembly2_DDD  TM=6.596E-01  e=4.610E-08  Paenibacillus illinoisensis
  9hcj-assembly1_10  TM=1.715E-01  e=4.924E-14  Dictyostelium discoideum
  7z47-assembly1_G  TM=3.585E-01  e=2.535E-08  Escherichia phage vB_EcoP_SU10
  7z4b-assembly1_DW  TM=3.433E-01  e=4.867E-08  Escherichia phage vB_EcoP_SU10
  5ngj-assembly1_A  TM=6.111E-01  e=3.493E-05  Tequintavirus T5

Mean predicted aligned error: 22.3 Å